Protein 8OYP (pdb70)

Solvent-accessible surface area: 44828 Å² total

Sequence (1100 aa):
FKGQPGICGLTNLGNTSFMNSALQCLSNVPQLTEYFLNNYLEELNFRNPLGMKGEIAEAYADLVKQAWSGHHRRSIVPHVFKNNKVGHFASQFLGYQQHDSQELLSFLLDGLHEDLNRVKKKEYVELCDAAGRPDQEVAQEAWQNHKRRNDSVIVDTFHGLFKSTLVCPDCGNVSVTFDPFCYLSVPLPGAKKILIVESDTALSATLRSALEGRGFTVDETTDGKGSVEQIRRDRRPDLVVLAVDLSAGQNGYLICGKLKKDDDDLKNVPIVIIGNPDGFAQHRRALSAHADEYVAKPVDADQLVERAGALIGFPPVRLQQECIELFTTVETLEKENPWYCPSCKQHQLATKKLDLWMLPEILIIHLKRFSYTKFSREEKLDTLVEFPIRDLDFSEFVIQPQNESNPELYKYDLIAVSNHYGGMRDGHYTTFACNKDSGQWHYFDDNSVSPVNENQIESKAAYVLFYQRQDVARRLKGQPGICGLTNLGNTSFMNSALQCLSNVPQLTEYFLNNYLEELNFRRNPLGMKGEIAEAYADLVKQAWSGHHRSIVPHVFKNKVGHFASQFLGYQQHDSQELLSFLLDGLHEDLNRVKKKEYVELCDAAGRPDQEVAQEAWQNHKRRNDSVIVDTFHGLFKSTLVCPDCGNVSVTFDPFCYLSVPLPGAKKILIVESDTALSATLRSALEGRGFTVDETTDGKGSVEQIRRDRPDLVVLAVDDLSAGQNGYLICGKLKKDDDLKNNVPIVIIGNPDGFAQHRALSAHADEYVAKPVDADQLVERAGALIGFPPVRLQECIELFTTVETLEKENPWYCPSCKQHQLATKKLDLWMLPEILIIHLKRFSYTKFSREKLDTLVEFPIRDLDFSEEFVIQPQNESNPELYKYDLIAVSNHYGGMRDGHYTTFACNKDSGQWHYFDDNSVSPVNNENQIESKAAYVLFYQRQDVARRLLEHHHMQIFVKTLTGKTITLEVEPSDTIEENVKAKIQDKEGIPPDQQRLIFAGKQLEDGRTLSDYNIQKESTLHLVLRLRGGGGGMQIFVKTLTGKTITLEVEPSDTIENVKAKIQDKEGIPPDQQRLIFAGKQLEDGRTLSDYNIQKESTLHLVLRLRGGGGG

Organism: Homo sapiens (NCBI:txid9606)

B-factor: mean 44.29, std 18.04, range [16.97, 140.02]

GO terms:
  GO:0001222 transcription corepressor binding (F, IPI)
  GO:0004843 cysteine-type deubiquitinase activity (F, IDA)
  GO:0005634 nucleus (C, IDA)
  GO:0004197 cysteine-type endopeptidase activity (F, IDA)
  GO:0016579 protein deubiquitination (P, IDA)
  GO:0004843 cysteine-type deubiquitinase activity (F, EXP)
  GO:0005634 nucleus (C, EXP)
  GO:0005694 chromosome (C, EXP)
  GO:0005737 cytoplasm (C, EXP)
  GO:0005515 protein binding (F, IPI)
  GO:0004843 cysteine-type deubiquitinase activity (F, TAS)
  GO:0004197 cysteine-type endopeptidase activity (F, TAS)
  GO:0005829 cytosol (C, TAS)
  GO:0016579 protein deubiquitination (P, TAS)
  GO:0005654 nucleoplasm (C, IDA)
  GO:0005829 cytosol (C, IDA)

InterPro domains:
  IPR001394 Peptidase C19, ubiquitin carboxyl-terminal hydrolase [PF00443] (309-927)
  IPR006615 Peptidase C19, ubiquitin-specific peptidase, DUSP domain [PF06337] (99-184)
  IPR006615 Peptidase C19, ubiquitin-specific peptidase, DUSP domain [PS51283] (76-184)
  IPR006615 Peptidase C19, ubiquitin-specific peptidase, DUSP domain [SM00695] (95-187)
  IPR018200 Ubiquitin specific protease, conserved site [PS00972] (310-325)
  IPR018200 Ubiquitin specific protease, conserved site [PS00973] (872-889)
  IPR028135 Ubiquitin-like domain, USP-type [PF14836] (207-284)
  IPR028889 Ubiquitin specific protease UPS, catalytic domain [PS50235] (309-930)
  IPR029346 Ubiquitin carboxyl-terminal hydrolase, C-terminal [PF14533] (490-603)
  IPR035927 DUSP-like superfamily [G3DSA:3.30.2230.10] (66-194)
  IPR035927 DUSP-like superfamily [SSF143791] (74-185)
  IPR038765 Papain-like cysteine peptidase superfamily [SSF54001] (305-929)
  IPR050185 Ubiquitin carboxyl-terminal hydrolase [PTHR21646] (251-929)

Structure (mmCIF, N/CA/C/O backbone):
data_8OYP
#
_entry.id   8OYP
#
_cell.length_a   94.321
_cell.length_b   186.102
_cell.length_c   75.761
_cell.angle_alpha   90.000
_cell.angle_beta   90.000
_cell.angle_gamma   90.000
#
_symmetry.space_group_name_H-M   'P 21 21 2'
#
loop_
_entity.id
_entity.type
_entity.pdbx_description
1 polymer 'Ubiquitin carboxyl-terminal hydrolase 11,Response regulator FrzS'
2 polymer Polyubiquitin-B
3 non-polymer 'CADMIUM ION'
4 non-polymer 'CHLORIDE ION'
5 non-polymer 'NITRATE ION'
6 non-polymer 'PHOSPHATE ION'
7 non-polymer GLYCEROL
8 water water
#
loop_
_atom_site.group_PDB
_atom_site.id
_atom_site.type_symbol
_atom_site.label_atom_id
_atom_site.label_alt_id
_atom_site.label_comp_id
_atom_site.label_asym_id
_atom_site.label_entity_id
_atom_site.label_seq_id
_atom_site.pdbx_PDB_ins_code
_atom_site.Cartn_x
_atom_site.Cartn_y
_atom_site.Cartn_z
_atom_site.occupancy
_atom_site.B_iso_or_equiv
_atom_site.auth_seq_id
_atom_site.auth_comp_id
_atom_site.auth_asym_id
_atom_site.auth_atom_id
_atom_site.pdbx_PDB_model_num
ATOM 1 N N . PHE A 1 8 ? -27.819 -25.245 27.754 1.00 98.55 302 PHE A N 1
ATOM 2 C CA . PHE A 1 8 ? -26.473 -25.648 28.173 1.00 101.35 302 PHE A CA 1
ATOM 3 C C . PHE A 1 8 ? -26.110 -25.040 29.517 1.00 89.57 302 PHE A C 1
ATOM 4 O O . PHE A 1 8 ? -26.835 -24.195 30.042 1.00 86.57 302 PHE A O 1
ATOM 6 N N . LYS A 1 9 ? -24.976 -25.464 30.072 1.00 81.96 303 LYS A N 1
ATOM 7 C CA . LYS A 1 9 ? -24.436 -24.849 31.289 1.00 89.75 303 LYS A CA 1
ATOM 8 C C . LYS A 1 9 ? -23.318 -23.877 30.883 1.00 89.33 303 LYS A C 1
ATOM 9 O O . LYS A 1 9 ? -22.154 -24.255 30.720 1.00 88.85 303 LYS A O 1
ATOM 15 N N . GLY A 1 10 ? -23.688 -22.604 30.719 1.00 64.14 304 GLY A N 1
ATOM 16 C CA . GLY A 1 10 ? -22.732 -21.548 30.457 1.00 70.24 304 GLY A CA 1
ATOM 17 C C . GLY A 1 10 ? -22.169 -20.927 31.725 1.00 56.10 304 GLY A C 1
ATOM 18 O O . GLY A 1 10 ? -22.562 -21.243 32.844 1.00 63.75 304 GLY A O 1
ATOM 19 N N . GLN A 1 11 ? -21.226 -20.055 31.541 1.00 55.31 305 GLN A N 1
ATOM 20 C CA . GLN A 1 11 ? -20.675 -19.391 32.724 1.00 48.19 305 GLN A CA 1
ATOM 21 C C . GLN A 1 11 ? -21.495 -18.148 33.028 1.00 35.66 305 GLN A C 1
ATOM 22 O O . GLN A 1 11 ? -21.866 -17.416 32.092 1.00 33.37 305 GLN A O 1
ATOM 28 N N . PRO A 1 12 ? -21.853 -17.914 34.296 1.00 35.54 306 PRO A N 1
ATOM 29 C CA . PRO A 1 12 ? -22.723 -16.767 34.626 1.00 37.67 306 PRO A CA 1
ATOM 30 C C . PRO A 1 12 ? -22.117 -15.461 34.164 1.00 32.04 306 PRO A C 1
ATOM 31 O O . PRO A 1 12 ? -20.934 -15.209 34.355 1.00 35.13 306 PRO A O 1
ATOM 35 N N . GLY A 1 13 ? -22.941 -14.627 33.556 1.00 35.58 307 GLY A N 1
ATOM 36 C CA . GLY A 1 13 ? -22.482 -13.378 32.988 1.00 38.37 307 GLY A CA 1
ATOM 37 C C . GLY A 1 13 ? -21.836 -13.495 31.616 1.00 33.75 307 GLY A C 1
ATOM 38 O O . GLY A 1 13 ? -21.721 -12.500 30.922 1.00 42.08 307 GLY A O 1
ATOM 39 N N . ILE A 1 14 ? -21.430 -14.688 31.202 1.00 35.15 308 ILE A N 1
ATOM 40 C CA . ILE A 1 14 ? -20.906 -14.916 29.866 1.00 40.51 308 ILE A CA 1
ATOM 41 C C . ILE A 1 14 ? -22.086 -15.321 28.988 1.00 35.13 308 ILE A C 1
ATOM 42 O O . ILE A 1 14 ? -22.336 -16.499 28.739 1.00 43.39 308 ILE A O 1
ATOM 47 N N . CYS A 1 15 ? -22.783 -14.325 28.476 1.00 36.57 309 CYS A N 1
ATOM 48 C CA . CYS A 1 15 ? -24.045 -14.529 27.791 1.00 41.45 309 CYS A CA 1
ATOM 49 C C . CYS A 1 15 ? -24.208 -13.431 26.760 1.00 34.97 309 CYS A C 1
ATOM 50 O O . CYS A 1 15 ? -24.044 -12.255 27.096 1.00 34.54 309 CYS A O 1
ATOM 53 N N . GLY A 1 16 ? -24.527 -13.816 25.514 1.00 34.33 310 GLY A N 1
ATOM 54 C CA . GLY A 1 16 ? -24.747 -12.823 24.478 1.00 37.92 310 GLY A CA 1
ATOM 55 C C . GLY A 1 16 ? -26.176 -12.270 24.484 1.00 31.36 310 GLY A C 1
ATOM 56 O O . GLY A 1 16 ? -27.062 -12.738 25.200 1.00 40.48 310 GLY A O 1
ATOM 57 N N . LEU A 1 17 ? -26.407 -11.277 23.626 1.00 36.08 311 LEU A N 1
ATOM 58 C CA . LEU A 1 17 ? -27.713 -10.641 23.467 1.00 42.52 311 LEU A CA 1
ATOM 59 C C . LEU A 1 17 ? -28.062 -10.551 21.984 1.00 40.15 311 LEU A C 1
ATOM 60 O O . LEU A 1 17 ? -27.338 -9.941 21.196 1.00 44.16 311 LEU A O 1
ATOM 65 N N . THR A 1 18 ? -29.165 -11.162 21.607 1.00 39.72 312 THR A N 1
ATOM 66 C CA . THR A 1 18 ? -29.615 -11.097 20.234 1.00 40.99 312 THR A CA 1
ATOM 67 C C . THR A 1 18 ? -30.011 -9.695 19.821 1.00 37.56 312 THR A C 1
ATOM 68 O O . THR A 1 18 ? -30.689 -8.985 20.558 1.00 33.24 312 THR A O 1
ATOM 72 N N . ASN A 1 19 ? -29.642 -9.331 18.603 1.00 35.81 313 ASN A N 1
ATOM 73 C CA . ASN A 1 19 ? -30.051 -8.062 18.029 1.00 35.04 313 ASN A CA 1
ATOM 74 C C . ASN A 1 19 ? -31.508 -8.159 17.589 1.00 36.35 313 ASN A C 1
ATOM 75 O O . ASN A 1 19 ? -31.899 -9.102 16.882 1.00 36.41 313 ASN A O 1
ATOM 80 N N . LEU A 1 20 ? -32.311 -7.182 18.025 1.00 32.25 314 LEU A N 1
ATOM 81 C CA . LEU A 1 20 ? -33.735 -7.105 17.740 1.00 33.99 314 LEU A CA 1
ATOM 82 C C . LEU A 1 20 ? -34.062 -6.193 16.569 1.00 34.69 314 LEU A C 1
ATOM 83 O O . LEU A 1 20 ? -35.243 -5.915 16.328 1.00 35.90 314 LEU A O 1
ATOM 88 N N . GLY A 1 21 ? -33.049 -5.735 15.838 1.00 35.85 315 GLY A N 1
ATOM 89 C CA . GLY A 1 21 ? -33.203 -4.787 14.742 1.00 38.81 315 GLY A CA 1
ATOM 90 C C . GLY A 1 21 ? -32.615 -3.414 15.077 1.00 42.08 315 GLY A C 1
ATOM 91 O O . GLY A 1 21 ? -33.285 -2.535 15.641 1.00 33.82 315 GLY A O 1
ATOM 92 N N . ASN A 1 22 ? -31.359 -3.227 14.667 1.00 40.03 316 ASN A N 1
ATOM 93 C CA . ASN A 1 22 ? -30.575 -2.049 14.990 1.00 38.56 316 ASN A CA 1
ATOM 94 C C . ASN A 1 22 ? -30.515 -1.791 16.497 1.00 35.32 316 ASN A C 1
ATOM 95 O O . ASN A 1 22 ? -30.528 -0.639 16.946 1.00 34.92 316 ASN A O 1
ATOM 100 N N . THR A 1 23 ? -30.388 -2.850 17.305 1.00 29.69 317 THR A N 1
ATOM 101 C CA . THR A 1 23 ? -30.311 -2.655 18.753 1.00 28.24 317 THR A CA 1
ATOM 102 C C . THR A 1 23 ? -28.939 -2.940 19.365 1.00 26.82 317 THR A C 1
ATOM 103 O O . THR A 1 23 ? -28.845 -3.163 20.574 1.00 29.27 317 THR A O 1
ATOM 107 N N . SER A 1 24 ? -27.872 -2.917 18.577 1.00 28.45 318 SER A N 1
ATOM 108 C CA . SER A 1 24 ? -26.552 -3.185 19.146 1.00 31.11 318 SER A CA 1
ATOM 109 C C . SER A 1 24 ? -26.167 -2.125 20.192 1.00 25.74 318 SER A C 1
ATOM 110 O O . SER A 1 24 ? -25.412 -2.419 21.129 1.00 25.07 318 SER A O 1
ATOM 113 N N . PHE A 1 25 ? -26.654 -0.888 20.055 1.00 32.89 319 PHE A N 1
ATOM 114 C CA . PHE A 1 25 ? -26.391 0.129 21.080 1.00 28.77 319 PHE A CA 1
ATOM 115 C C . PHE A 1 25 ? -26.988 -0.263 22.442 1.00 28.35 319 PHE A C 1
ATOM 116 O O . PHE A 1 25 ? -26.390 -0.016 23.501 1.00 28.25 319 PHE A O 1
ATOM 124 N N . MET A 1 26 ? -28.193 -0.847 22.432 1.00 27.94 320 MET A N 1
ATOM 125 C CA . MET A 1 26 ? -28.812 -1.292 23.672 1.00 24.49 320 MET A CA 1
ATOM 126 C C . MET A 1 26 ? -28.055 -2.464 24.253 1.00 32.34 320 MET A C 1
ATOM 127 O O . MET A 1 26 ? -27.767 -2.486 25.457 1.00 27.87 320 MET A O 1
ATOM 132 N N . ASN A 1 27 ? -27.684 -3.433 23.403 1.00 27.70 321 ASN A N 1
ATOM 133 C CA . ASN A 1 27 ? -26.967 -4.604 23.902 1.00 27.94 321 ASN A CA 1
ATOM 134 C C . ASN A 1 27 ? -25.650 -4.179 24.527 1.00 31.18 321 ASN A C 1
ATOM 135 O O . ASN A 1 27 ? -25.237 -4.699 25.578 1.00 31.35 321 ASN A O 1
ATOM 140 N N . SER A 1 28 ? -24.962 -3.244 23.880 1.00 27.67 322 SER A N 1
ATOM 141 C CA . SER A 1 28 ? -23.679 -2.770 24.391 1.00 31.10 322 SER A CA 1
ATOM 142 C C . SER A 1 28 ? -23.835 -2.108 25.745 1.00 31.91 322 SER A C 1
ATOM 143 O O . SER A 1 28 ? -23.092 -2.408 26.698 1.00 24.64 322 SER A O 1
ATOM 146 N N . ALA A 1 29 ? -24.800 -1.194 25.864 1.00 25.71 323 ALA A N 1
ATOM 147 C CA . ALA A 1 29 ? -25.028 -0.613 27.180 1.00 31.16 323 ALA A CA 1
ATOM 148 C C . ALA A 1 29 ? -25.321 -1.703 28.203 1.00 23.99 323 ALA A C 1
ATOM 149 O O . ALA A 1 29 ? -24.732 -1.715 29.304 1.00 26.62 323 ALA A O 1
ATOM 151 N N . LEU A 1 30 ? -26.200 -2.654 27.845 1.00 24.57 324 LEU A N 1
ATOM 152 C CA . LEU A 1 30 ? -26.598 -3.701 28.788 1.00 31.09 324 LEU A CA 1
ATOM 153 C C . LEU A 1 30 ? -25.386 -4.523 29.260 1.00 29.67 324 LEU A C 1
ATOM 154 O O . LEU A 1 30 ? -25.284 -4.857 30.444 1.00 25.54 324 LEU A O 1
ATOM 159 N N . GLN A 1 31 ? -24.458 -4.846 28.356 1.00 25.41 325 GLN A N 1
ATOM 160 C CA . GLN A 1 31 ? -23.281 -5.613 28.737 1.00 23.16 325 GLN A CA 1
ATOM 161 C C . GLN A 1 31 ? -22.371 -4.816 29.651 1.00 27.37 325 GLN A C 1
ATOM 162 O O . GLN A 1 31 ? -21.696 -5.374 30.526 1.00 32.43 325 GLN A O 1
ATOM 168 N N . CYS A 1 32 ? -22.286 -3.521 29.447 1.00 30.98 326 CYS A N 1
ATOM 169 C CA . CYS A 1 32 ? -21.542 -2.712 30.412 1.00 24.62 326 CYS A CA 1
ATOM 170 C C . CYS A 1 32 ? -22.164 -2.837 31.803 1.00 27.27 326 CYS A C 1
ATOM 171 O O . CYS A 1 32 ? -21.462 -3.078 32.793 1.00 25.34 326 CYS A O 1
ATOM 174 N N . LEU A 1 33 ? -23.483 -2.640 31.900 1.00 30.49 327 LEU A N 1
ATOM 175 C CA . LEU A 1 33 ? -24.148 -2.642 33.208 1.00 31.19 327 LEU A CA 1
ATOM 176 C C . LEU A 1 33 ? -24.138 -4.016 33.869 1.00 31.06 327 LEU A C 1
ATOM 177 O O . LEU A 1 33 ? -24.002 -4.125 35.095 1.00 29.39 327 LEU A O 1
ATOM 182 N N . SER A 1 34 ? -24.283 -5.077 33.079 1.00 31.17 328 SER A N 1
ATOM 183 C CA . SER A 1 34 ? -24.335 -6.419 33.638 1.00 31.88 328 SER A CA 1
ATOM 184 C C . SER A 1 34 ? -23.094 -6.718 34.434 1.00 28.26 328 SER A C 1
ATOM 185 O O . SER A 1 34 ? -23.115 -7.562 35.322 1.00 33.72 328 SER A O 1
ATOM 188 N N . ASN A 1 35 ? -22.000 -6.051 34.105 1.00 31.87 329 ASN A N 1
ATOM 189 C CA . ASN A 1 35 ? -20.725 -6.285 34.740 1.00 34.35 329 ASN A CA 1
ATOM 190 C C . ASN A 1 35 ? -20.330 -5.198 35.711 1.00 31.78 329 ASN A C 1
ATOM 191 O O . ASN A 1 35 ? -19.142 -5.096 36.044 1.00 33.08 329 ASN A O 1
ATOM 196 N N . VAL A 1 36 ? -21.306 -4.444 36.216 1.00 28.17 330 VAL A N 1
ATOM 197 C CA . VAL A 1 36 ? -21.129 -3.596 37.393 1.00 32.39 330 VAL A CA 1
ATOM 198 C C . VAL A 1 36 ? -21.505 -4.415 38.626 1.00 34.16 330 VAL A C 1
ATOM 199 O O . VAL A 1 36 ? -22.709 -4.639 38.863 1.00 26.06 330 VAL A O 1
ATOM 203 N N . PRO A 1 37 ? -20.548 -4.796 39.461 1.00 38.32 331 PRO A N 1
ATOM 204 C CA . PRO A 1 37 ? -20.827 -5.847 40.468 1.00 33.44 331 PRO A CA 1
ATOM 205 C C . PRO A 1 37 ? -21.928 -5.523 41.450 1.00 41.96 331 PRO A C 1
ATOM 206 O O . PRO A 1 37 ? -22.764 -6.390 41.725 1.00 43.83 331 PRO A O 1
ATOM 210 N N . GLN A 1 38 ? -21.940 -4.306 42.015 1.00 44.55 332 GLN A N 1
ATOM 211 C CA . GLN A 1 38 ? -22.912 -4.022 43.062 1.00 34.44 332 GLN A CA 1
ATOM 212 C C . GLN A 1 38 ? -24.318 -3.899 42.522 1.00 35.43 332 GLN A C 1
ATOM 213 O O . GLN A 1 38 ? -25.280 -4.290 43.191 1.00 37.25 332 GLN A O 1
ATOM 219 N N . LEU A 1 39 ? -24.457 -3.401 41.306 1.00 31.82 333 LEU A N 1
ATOM 220 C CA . LEU A 1 39 ? -25.766 -3.384 40.668 1.00 32.79 333 LEU A CA 1
ATOM 221 C C . LEU A 1 39 ? -26.278 -4.803 40.444 1.00 30.45 333 LEU A C 1
ATOM 222 O O . LEU A 1 39 ? -27.404 -5.154 40.823 1.00 34.20 333 LEU A O 1
ATOM 227 N N . THR A 1 40 ? -25.454 -5.650 39.858 1.00 31.77 334 THR A N 1
ATOM 228 C CA . THR A 1 40 ? -25.910 -6.992 39.538 1.00 34.88 334 THR A CA 1
ATOM 229 C C . THR A 1 40 ? -26.266 -7.751 40.799 1.00 30.42 334 THR A C 1
ATOM 230 O O . THR A 1 40 ? -27.336 -8.361 40.859 1.00 32.14 334 THR A O 1
ATOM 234 N N . GLU A 1 41 ? -25.441 -7.657 41.843 1.00 33.29 335 GLU A N 1
ATOM 235 C CA . GLU A 1 41 ? -25.789 -8.282 43.117 1.00 32.90 335 GLU A CA 1
ATOM 236 C C . GLU A 1 41 ? -27.066 -7.687 43.731 1.00 36.48 335 GLU A C 1
ATOM 237 O O . GLU A 1 41 ? -27.909 -8.418 44.262 1.00 44.22 335 GLU A O 1
ATOM 243 N N . TYR A 1 42 ? -27.246 -6.371 43.659 1.00 39.71 336 TYR A N 1
ATOM 244 C CA . TYR A 1 42 ? -28.488 -5.783 44.129 1.00 36.16 336 TYR A CA 1
ATOM 245 C C . TYR A 1 42 ? -29.699 -6.410 43.455 1.00 36.45 336 TYR A C 1
ATOM 246 O O . TYR A 1 42 ? -30.753 -6.568 44.078 1.00 34.12 336 TYR A O 1
ATOM 255 N N . PHE A 1 43 ? -29.578 -6.743 42.184 1.00 35.22 337 PHE A N 1
ATOM 256 C CA . PHE A 1 43 ? -30.717 -7.305 41.481 1.00 38.46 337 PHE A CA 1
ATOM 257 C C . PHE A 1 43 ? -30.852 -8.813 41.653 1.00 35.87 337 PHE A C 1
ATOM 258 O O . PHE A 1 43 ? -31.973 -9.321 41.634 1.00 47.35 337 PHE A O 1
ATOM 266 N N . LEU A 1 44 ? -29.738 -9.543 41.783 1.00 36.13 338 LEU A N 1
ATOM 267 C CA . LEU A 1 44 ? -29.793 -10.988 41.986 1.00 39.29 338 LEU A CA 1
ATOM 268 C C . LEU A 1 44 ? -30.290 -11.360 43.376 1.00 39.37 338 LEU A C 1
ATOM 269 O O . LEU A 1 44 ? -30.797 -12.465 43.561 1.00 52.43 338 LEU A O 1
ATOM 274 N N . ASN A 1 45 ? -30.111 -10.497 44.363 1.00 47.01 339 ASN A N 1
ATOM 275 C CA . ASN A 1 45 ? -30.584 -10.730 45.715 1.00 45.04 339 ASN A CA 1
ATOM 276 C C . ASN A 1 45 ? -31.963 -10.154 45.953 1.00 49.89 339 ASN A C 1
ATOM 277 O O . ASN A 1 45 ? -32.406 -10.106 47.102 1.00 56.79 339 ASN A O 1
ATOM 282 N N . ASN A 1 46 ? -32.617 -9.663 44.909 1.00 46.16 340 ASN A N 1
ATOM 283 C CA . ASN A 1 46 ? -33.983 -9.153 45.007 1.00 52.31 340 ASN A CA 1
ATOM 284 C C . ASN A 1 46 ? -34.093 -7.954 45.942 1.00 45.16 340 ASN A C 1
ATOM 285 O O . ASN A 1 46 ? -35.173 -7.637 46.438 1.00 39.79 340 ASN A O 1
ATOM 300 N N . TYR A 1 48 ? -34.060 -5.061 45.051 1.00 36.96 342 TYR A N 1
ATOM 301 C CA . TYR A 1 48 ? -34.879 -4.109 44.333 1.00 41.50 342 TYR A CA 1
ATOM 302 C C . TYR A 1 48 ? -36.356 -4.205 44.632 1.00 41.99 342 TYR A C 1
ATOM 303 O O . TYR A 1 48 ? -37.100 -3.245 44.473 1.00 42.50 342 TYR A O 1
ATOM 312 N N . LEU A 1 49 ? -36.803 -5.361 45.090 1.00 49.15 343 LEU A N 1
ATOM 313 C CA . LEU A 1 49 ? -38.226 -5.533 45.283 1.00 45.96 343 LEU A CA 1
ATOM 314 C C . LEU A 1 49 ? -38.738 -4.610 46.376 1.00 49.71 343 LEU A C 1
ATOM 315 O O . LEU A 1 49 ? -39.863 -4.100 46.267 1.00 51.30 343 LEU A O 1
ATOM 320 N N . GLU A 1 50 ? -37.925 -4.352 47.414 1.00 48.49 344 GLU A N 1
ATOM 321 C CA . GLU A 1 50 ? -38.353 -3.537 48.548 1.00 49.28 344 GLU A CA 1
ATOM 322 C C . GLU A 1 50 ? -38.301 -2.042 48.271 1.00 53.96 344 GLU A C 1
ATOM 323 O O . GLU A 1 50 ? -38.862 -1.259 49.049 1.00 49.12 344 GLU A O 1
ATOM 329 N N . GLU A 1 51 ? -37.652 -1.645 47.183 1.00 36.49 345 GLU A N 1
ATOM 330 C CA . GLU A 1 51 ? -37.462 -0.249 46.845 1.00 32.99 345 GLU A CA 1
ATOM 331 C C . GLU A 1 51 ? -38.201 0.148 45.578 1.00 38.87 345 GLU A C 1
ATOM 332 O O . GLU A 1 51 ? -38.033 1.269 45.108 1.00 41.51 345 GLU A O 1
ATOM 338 N N . LEU A 1 52 ? -39.018 -0.735 45.019 1.00 42.12 346 LEU A N 1
ATOM 339 C CA . LEU A 1 52 ? -39.837 -0.357 43.880 1.00 38.98 346 LEU A CA 1
ATOM 340 C C . LEU A 1 52 ? -40.782 0.784 44.253 1.00 41.37 346 LEU A C 1
ATOM 341 O O . LEU A 1 52 ? -41.587 0.674 45.185 1.00 48.62 346 LEU A O 1
ATOM 346 N N . ASN A 1 53 ? -40.775 1.820 43.452 1.00 37.38 347 ASN A N 1
ATOM 347 C CA . ASN A 1 53 ? -41.560 3.021 43.712 1.00 37.57 347 ASN A CA 1
ATOM 348 C C . ASN A 1 53 ? -42.645 3.111 42.634 1.00 37.77 347 ASN A C 1
ATOM 349 O O . ASN A 1 53 ? -42.393 3.532 41.505 1.00 35.47 347 ASN A O 1
ATOM 354 N N . PHE A 1 54 ? -43.847 2.678 42.977 1.00 34.84 348 PHE A N 1
ATOM 355 C CA . PHE A 1 54 ? -44.906 2.597 41.998 1.00 43.70 348 PHE A CA 1
ATOM 356 C C . PHE A 1 54 ? -45.601 3.924 41.761 1.00 41.05 348 PHE A C 1
ATOM 357 O O . PHE A 1 54 ? -46.205 4.091 40.703 1.00 46.89 348 PHE A O 1
ATOM 365 N N . ARG A 1 55 ? -45.545 4.855 42.702 1.00 41.39 349 ARG A N 1
ATOM 366 C CA . ARG A 1 55 ? -46.227 6.142 42.568 1.00 39.59 349 ARG A CA 1
ATOM 367 C C . ARG A 1 55 ? -45.331 7.245 42.020 1.00 33.88 349 ARG A C 1
ATOM 368 O O . ARG A 1 55 ? -45.782 8.378 41.887 1.00 46.56 349 ARG A O 1
ATOM 376 N N . ASN A 1 56 ? -44.101 6.962 41.678 1.00 36.94 350 ASN A N 1
ATOM 377 C CA . ASN A 1 56 ? -43.239 8.000 41.164 1.00 29.49 350 ASN A CA 1
ATOM 378 C C . ASN A 1 56 ? -43.710 8.390 39.774 1.00 33.12 350 ASN A C 1
ATOM 379 O O . ASN A 1 56 ? -43.717 7.553 38.872 1.00 40.98 350 ASN A O 1
ATOM 384 N N . PRO A 1 57 ? -44.126 9.631 39.560 1.00 36.98 351 PRO A N 1
ATOM 385 C CA . PRO A 1 57 ? -44.502 10.044 38.199 1.00 40.94 351 PRO A CA 1
ATOM 386 C C . PRO A 1 57 ? -43.360 9.992 37.224 1.00 35.50 351 PRO A C 1
ATOM 387 O O . PRO A 1 57 ? -43.593 9.938 36.018 1.00 37.38 351 PRO A O 1
ATOM 391 N N . LEU A 1 58 ? -42.130 10.095 37.697 1.00 32.17 352 LEU A N 1
ATOM 392 C CA . LEU A 1 58 ? -40.988 10.093 36.810 1.00 36.13 352 LEU A CA 1
ATOM 393 C C . LEU A 1 58 ? -40.511 8.698 36.485 1.00 34.03 352 LEU A C 1
ATOM 394 O O . LEU A 1 58 ? -39.643 8.544 35.613 1.00 37.31 352 LEU A O 1
ATOM 399 N N . GLY A 1 59 ? -41.062 7.679 37.135 1.00 31.80 353 GLY A N 1
ATOM 400 C CA . GLY A 1 59 ? -40.738 6.310 36.812 1.00 43.23 353 GLY A CA 1
ATOM 401 C C . GLY A 1 59 ? -41.755 5.685 35.875 1.00 40.48 353 GLY A C 1
ATOM 402 O O . GLY A 1 59 ? -42.608 6.369 35.289 1.00 37.73 353 GLY A O 1
ATOM 403 N N . MET A 1 60 ? -41.715 4.346 35.804 1.00 33.93 354 MET A N 1
ATOM 404 C CA . MET A 1 60 ? -42.658 3.592 34.996 1.00 30.91 354 MET A CA 1
ATOM 405 C C . MET A 1 60 ? -43.253 2.421 35.786 1.00 36.45 354 MET A C 1
ATOM 406 O O . MET A 1 60 ? -43.427 1.318 35.280 1.00 40.61 354 MET A O 1
ATOM 411 N N . LYS A 1 61 ? -43.677 2.692 37.016 1.00 40.62 355 LYS A N 1
ATOM 412 C CA . LYS A 1 61 ? -44.357 1.712 37.842 1.00 39.40 355 LYS A CA 1
ATOM 413 C C . LYS A 1 61 ? -43.454 0.508 38.134 1.00 38.92 355 LYS A C 1
ATOM 414 O O . LYS A 1 61 ? -43.931 -0.618 38.338 1.00 38.23 355 LYS A O 1
ATOM 420 N N . GLY A 1 62 ? -42.139 0.713 38.144 1.00 42.22 356 GLY A N 1
ATOM 421 C CA . GLY A 1 62 ? -41.191 -0.371 38.378 1.00 35.77 356 GLY A CA 1
ATOM 422 C C . GLY A 1 62 ? -40.862 -1.243 37.176 1.00 37.66 356 GLY A C 1
ATOM 423 O O . GLY A 1 62 ? -40.028 -2.144 37.298 1.00 33.90 356 GLY A O 1
ATOM 424 N N . GLU A 1 63 ? -41.481 -1.005 36.023 1.00 40.38 357 GLU A N 1
ATOM 425 C CA . GLU A 1 63 ? -41.355 -1.949 34.924 1.00 35.64 357 GLU A CA 1
ATOM 426 C C . GLU A 1 63 ? -39.929 -2.003 34.405 1.00 37.74 357 GLU A C 1
ATOM 427 O O . GLU A 1 63 ? -39.442 -3.072 34.030 1.00 38.98 357 GLU A O 1
ATOM 433 N N . ILE A 1 64 ? -39.233 -0.867 34.396 1.00 36.45 358 ILE A N 1
ATOM 434 C CA . ILE A 1 64 ? -37.837 -0.871 33.980 1.00 29.64 358 ILE A CA 1
ATOM 435 C C . ILE A 1 64 ? -37.007 -1.710 34.954 1.00 30.22 358 ILE A C 1
ATOM 436 O O . ILE A 1 64 ? -36.206 -2.560 34.553 1.00 28.65 358 ILE A O 1
ATOM 441 N N . ALA A 1 65 ? -37.197 -1.495 36.256 1.00 29.77 359 ALA A N 1
ATOM 442 C CA . ALA A 1 65 ? -36.400 -2.226 37.221 1.00 29.67 359 ALA A CA 1
ATOM 443 C C . ALA A 1 65 ? -36.686 -3.722 37.152 1.00 36.14 359 ALA A C 1
ATOM 444 O O . ALA A 1 65 ? -35.763 -4.528 37.261 1.00 30.96 359 ALA A O 1
ATOM 446 N N . GLU A 1 66 ? -37.963 -4.119 36.996 1.00 33.30 360 GLU A N 1
ATOM 447 C CA . GLU A 1 66 ? -38.286 -5.542 36.942 1.00 39.13 360 GLU A CA 1
ATOM 448 C C . GLU A 1 66 ? -37.766 -6.176 35.657 1.00 33.12 360 GLU A C 1
ATOM 449 O O . GLU A 1 66 ? -37.205 -7.273 35.691 1.00 36.90 360 GLU A O 1
ATOM 455 N N . ALA A 1 67 ? -37.936 -5.520 34.509 1.00 34.58 361 ALA A N 1
ATOM 456 C CA . ALA A 1 67 ? -37.404 -6.095 33.275 1.00 42.58 361 ALA A CA 1
ATOM 457 C C . ALA A 1 67 ? -35.869 -6.171 33.309 1.00 36.12 361 ALA A C 1
ATOM 458 O O . ALA A 1 67 ? -35.282 -7.195 32.913 1.00 35.10 361 ALA A O 1
ATOM 460 N N . TYR A 1 68 ? -35.200 -5.134 33.804 1.00 29.00 362 TYR A N 1
ATOM 461 C CA . TYR A 1 68 ? -33.754 -5.227 33.927 1.00 30.63 362 TYR A CA 1
ATOM 462 C C . TYR A 1 68 ? -33.357 -6.338 34.906 1.00 33.02 362 TYR A C 1
ATOM 463 O O . TYR A 1 68 ? -32.353 -7.038 34.699 1.00 31.81 362 TYR A O 1
ATOM 472 N N . ALA A 1 69 ? -34.090 -6.478 36.010 1.00 29.06 363 ALA A N 1
ATOM 473 C CA . ALA A 1 69 ? -33.754 -7.523 36.956 1.00 33.59 363 ALA A CA 1
ATOM 474 C C . ALA A 1 69 ? -33.854 -8.882 36.285 1.00 30.65 363 ALA A C 1
ATOM 475 O O . ALA A 1 69 ? -32.996 -9.745 36.484 1.00 30.73 363 ALA A O 1
ATOM 477 N N . ASP A 1 70 ? -34.905 -9.093 35.495 1.00 34.65 364 ASP A N 1
ATOM 478 C CA . ASP A 1 70 ? -35.064 -10.365 34.815 1.00 45.95 364 ASP A CA 1
ATOM 479 C C . ASP A 1 70 ? -33.895 -10.628 33.884 1.00 37.51 364 ASP A C 1
ATOM 480 O O . ASP A 1 70 ? -33.382 -11.755 33.832 1.00 35.89 364 ASP A O 1
ATOM 485 N N . LEU A 1 71 ? -33.461 -9.608 33.144 1.00 33.06 365 LEU A N 1
ATOM 486 C CA . LEU A 1 71 ? -32.285 -9.783 32.293 1.00 32.26 365 LEU A CA 1
ATOM 487 C C . LEU A 1 71 ? -31.070 -10.185 33.111 1.00 32.91 365 LEU A C 1
ATOM 488 O O . LEU A 1 71 ? -30.303 -11.076 32.720 1.00 31.38 365 LEU A O 1
ATOM 493 N N . VAL A 1 72 ? -30.851 -9.497 34.234 1.00 28.56 366 VAL A N 1
ATOM 494 C CA . VAL A 1 72 ? -29.678 -9.772 35.064 1.00 34.67 366 VAL A CA 1
ATOM 495 C C . VAL A 1 72 ? -29.722 -11.209 35.577 1.00 31.69 366 VAL A C 1
ATOM 496 O O . VAL A 1 72 ? -28.730 -11.948 35.508 1.00 31.33 366 VAL A O 1
ATOM 500 N N . LYS A 1 73 ? -30.889 -11.624 36.072 1.00 30.41 367 LYS A N 1
ATOM 501 C CA . LYS A 1 73 ? -31.041 -12.963 36.616 1.00 38.05 367 LYS A CA 1
ATOM 502 C C . LYS A 1 73 ? -30.792 -14.019 35.540 1.00 44.30 367 LYS A C 1
ATOM 503 O O . LYS A 1 73 ? -30.156 -15.050 35.799 1.00 42.26 367 LYS A O 1
ATOM 509 N N . GLN A 1 74 ? -31.281 -13.775 34.324 1.00 41.34 368 GLN A N 1
ATOM 510 C CA . GLN A 1 74 ? -31.106 -14.761 33.264 1.00 42.05 368 GLN A CA 1
ATOM 511 C C . GLN A 1 74 ? -29.657 -14.836 32.821 1.00 38.61 368 GLN A C 1
ATOM 512 O O . GLN A 1 74 ? -29.129 -15.930 32.605 1.00 42.23 368 GLN A O 1
ATOM 518 N N . ALA A 1 75 ? -28.992 -13.692 32.710 1.00 32.71 369 ALA A N 1
ATOM 519 C CA . ALA A 1 75 ? -27.603 -13.668 32.240 1.00 43.70 369 ALA A CA 1
ATOM 520 C C . ALA A 1 75 ? -26.634 -14.307 33.235 1.00 38.00 369 ALA A C 1
ATOM 521 O O . ALA A 1 75 ? -25.616 -14.875 32.835 1.00 37.59 369 ALA A O 1
ATOM 523 N N . TRP A 1 76 ? -26.879 -14.141 34.531 1.00 37.10 370 TRP A N 1
ATOM 524 C CA . TRP A 1 76 ? -26.009 -14.689 35.560 1.00 32.63 370 TRP A CA 1
ATOM 525 C C . TRP A 1 76 ? -26.475 -16.062 36.061 1.00 37.54 370 TRP A C 1
ATOM 526 O O . TRP A 1 76 ? -25.865 -16.627 36.972 1.00 39.84 370 TRP A O 1
ATOM 537 N N . SER A 1 77 ? -27.483 -16.652 35.433 1.00 45.69 371 SER A N 1
ATOM 538 C CA . SER A 1 77 ? -27.908 -17.983 35.850 1.00 49.36 371 SER A CA 1
ATOM 539 C C . SER A 1 77 ? -26.936 -19.062 35.402 1.00 43.49 371 SER A C 1
ATOM 540 O O . SER A 1 77 ? -26.836 -20.095 36.059 1.00 47.65 371 SER A O 1
ATOM 543 N N . GLY A 1 78 ? -26.198 -18.834 34.318 1.00 45.80 372 GLY A N 1
ATOM 544 C CA . GLY A 1 78 ? -25.422 -19.890 33.700 1.00 45.63 372 GLY A CA 1
ATOM 545 C C . GLY A 1 78 ? -26.238 -20.816 32.812 1.00 43.85 372 GLY A C 1
ATOM 546 O O . GLY A 1 78 ? -25.684 -21.758 32.245 1.00 49.21 372 GLY A O 1
ATOM 547 N N . HIS A 1 79 ? -27.521 -20.519 32.611 1.00 47.50 373 HIS A N 1
ATOM 548 C CA . HIS A 1 79 ? -28.420 -21.357 31.848 1.00 48.49 373 HIS A CA 1
ATOM 549 C C . HIS A 1 79 ? -28.475 -21.015 30.371 1.00 53.41 373 HIS A C 1
ATOM 550 O O . HIS A 1 79 ? -28.959 -21.845 29.581 1.00 45.42 373 HIS A O 1
ATOM 557 N N . HIS A 1 80 ? -28.031 -19.826 29.974 1.00 56.06 374 HIS A N 1
ATOM 558 C CA . HIS A 1 80 ? -28.264 -19.333 28.628 1.00 49.08 374 HIS A CA 1
ATOM 559 C C . HIS A 1 80 ? -26.958 -18.962 27.944 1.00 46.93 374 HIS A C 1
ATOM 560 O O . HIS A 1 80 ? -26.107 -18.284 28.534 1.00 48.99 374 HIS A O 1
ATOM 567 N N A ARG A 1 81 ? -26.796 -19.420 26.701 0.50 46.20 375 ARG A N 1
ATOM 568 N N B ARG A 1 81 ? -26.796 -19.405 26.697 0.50 46.23 375 ARG A N 1
ATOM 569 C CA A ARG A 1 81 ? -25.713 -18.897 25.872 0.50 52.09 375 ARG A CA 1
ATOM 570 C CA B ARG A 1 81 ? -25.694 -18.883 25.890 0.50 52.08 375 ARG A CA 1
ATOM 571 C C A ARG A 1 81 ? -26.002 -17.461 25.445 0.50 47.68 375 ARG A C 1
ATOM 572 C C B ARG A 1 81 ? -25.992 -17.461 25.415 0.50 47.68 375 ARG A C 1
ATOM 573 O O A ARG A 1 81 ? -25.109 -16.605 25.465 0.50 45.07 375 ARG A O 1
ATOM 574 O O B ARG A 1 81 ? -25.095 -16.610 25.384 0.50 45.06 375 ARG A O 1
ATOM 589 N N . SER A 1 82 ? -27.248 -17.182 25.057 1.00 48.20 376 SER A N 1
ATOM 590 C CA . SER A 1 82 ? -27.668 -15.847 24.638 1.00 50.28 376 SER A CA 1
ATOM 591 C C . SER A 1 82 ? -29.152 -15.691 24.952 1.00 45.02 376 SER A C 1
ATOM 592 O O . SER A 1 82 ? -29.871 -16.663 25.122 1.00 40.02 376 SER A O 1
ATOM 595 N N . ILE A 1 83 ? -29.599 -14.455 25.008 1.00 43.69 377 ILE A N 1
ATOM 596 C CA . ILE A 1 83 ? -30.883 -14.060 25.555 1.00 40.17 377 ILE A CA 1
ATOM 597 C C . ILE A 1 83 ? -31.522 -13.085 24.583 1.00 44.01 377 ILE A C 1
ATOM 598 O O . ILE A 1 83 ? -30.837 -12.304 23.922 1.00 44.15 377 ILE A O 1
ATOM 603 N N . VAL A 1 84 ? -32.847 -13.131 24.481 1.00 39.21 378 VAL A N 1
ATOM 604 C CA . VAL A 1 84 ? -33.540 -12.231 23.560 1.00 34.73 378 VAL A CA 1
ATOM 605 C C . VAL A 1 84 ? -34.265 -11.181 24.385 1.00 44.53 378 VAL A C 1
ATOM 606 O O . VAL A 1 84 ? -35.366 -11.427 24.884 1.00 48.53 378 VAL A O 1
ATOM 610 N N . PRO A 1 85 ? -33.694 -10.004 24.550 1.00 48.97 379 PRO A N 1
ATOM 611 C CA . PRO A 1 85 ? -34.250 -9.012 25.480 1.00 45.00 379 PRO A CA 1
ATOM 612 C C . PRO A 1 85 ? -35.379 -8.198 24.874 1.00 38.38 379 PRO A C 1
ATOM 613 O O . PRO A 1 85 ? -35.345 -6.972 24.869 1.00 45.63 379 PRO A O 1
ATOM 617 N N . HIS A 1 86 ? -36.373 -8.885 24.317 1.00 49.03 380 HIS A N 1
ATOM 618 C CA . HIS A 1 86 ? -37.453 -8.163 23.651 1.00 50.81 380 HIS A CA 1
ATOM 619 C C . HIS A 1 86 ? -38.374 -7.475 24.657 1.00 53.35 380 HIS A C 1
ATOM 620 O O . HIS A 1 86 ? -38.860 -6.359 24.406 1.00 50.53 380 HIS A O 1
ATOM 627 N N . VAL A 1 87 ? -38.625 -8.116 25.801 1.00 46.33 381 VAL A N 1
ATOM 628 C CA . VAL A 1 87 ? -39.439 -7.472 26.831 1.00 52.05 381 VAL A CA 1
ATOM 629 C C . VAL A 1 87 ? -38.754 -6.200 27.316 1.00 41.39 381 VAL A C 1
ATOM 630 O O . VAL A 1 87 ? -39.379 -5.143 27.467 1.00 36.78 381 VAL A O 1
ATOM 634 N N . PHE A 1 88 ? -37.458 -6.279 27.561 1.00 43.84 382 PHE A N 1
ATOM 635 C CA . PHE A 1 88 ? -36.747 -5.089 27.998 1.00 44.47 382 PHE A CA 1
ATOM 636 C C . PHE A 1 88 ? -36.842 -3.992 26.960 1.00 38.69 382 PHE A C 1
ATOM 637 O O . PHE A 1 88 ? -37.041 -2.835 27.317 1.00 40.06 382 PHE A O 1
ATOM 645 N N . LYS A 1 89 ? -36.706 -4.334 25.668 1.00 38.98 383 LYS A N 1
ATOM 646 C CA . LYS A 1 89 ? -36.790 -3.302 24.643 1.00 40.98 383 LYS A CA 1
ATOM 647 C C . LYS A 1 89 ? -38.168 -2.663 24.620 1.00 39.03 383 LYS A C 1
ATOM 648 O O . LYS A 1 89 ? -38.301 -1.451 24.470 1.00 39.98 383 LYS A O 1
ATOM 654 N N A ASN A 1 90 ? -39.211 -3.469 24.734 0.50 40.63 384 ASN A N 1
ATOM 655 N N B ASN A 1 90 ? -39.215 -3.472 24.741 0.50 40.64 384 ASN A N 1
ATOM 656 C CA A ASN A 1 90 ? -40.549 -2.908 24.697 0.50 38.70 384 ASN A CA 1
ATOM 657 C CA B ASN A 1 90 ? -40.562 -2.924 24.706 0.50 38.71 384 ASN A CA 1
ATOM 658 C C A ASN A 1 90 ? -40.772 -1.968 25.875 0.50 42.96 384 ASN A C 1
ATOM 659 C C B ASN A 1 90 ? -40.788 -1.980 25.879 0.50 42.97 384 ASN A C 1
ATOM 660 O O A ASN A 1 90 ? -41.357 -0.879 25.716 0.50 43.24 384 ASN A O 1
ATOM 661 O O B ASN A 1 90 ? -41.382 -0.894 25.719 0.50 43.22 384 ASN A O 1
ATOM 670 N N . LYS A 1 91 ? -40.283 -2.348 27.060 1.00 40.11 385 LYS A N 1
ATOM 671 C CA . LYS A 1 91 ? -40.440 -1.480 28.235 1.00 34.50 385 LYS A CA 1
ATOM 672 C C . LYS A 1 91 ? -39.596 -0.221 28.107 1.00 34.26 385 LYS A C 1
ATOM 673 O O . LYS A 1 91 ? -39.989 0.859 28.556 1.00 36.15 385 LYS A O 1
ATOM 679 N N . VAL A 1 92 ? -38.401 -0.350 27.543 1.00 41.41 386 VAL A N 1
ATOM 680 C CA . VAL A 1 92 ? -37.542 0.807 27.356 1.00 43.42 386 VAL A CA 1
ATOM 681 C C . VAL A 1 92 ? -38.202 1.809 26.423 1.00 44.46 386 VAL A C 1
ATOM 682 O O . VAL A 1 92 ? -38.227 3.020 26.695 1.00 31.08 386 VAL A O 1
ATOM 686 N N . GLY A 1 93 ? -38.748 1.320 25.311 1.00 38.62 387 GLY A N 1
ATOM 687 C CA . GLY A 1 93 ? -39.413 2.216 24.397 1.00 35.36 387 GLY A CA 1
ATOM 688 C C . GLY A 1 93 ? -40.658 2.837 25.000 1.00 37.16 387 GLY A C 1
ATOM 689 O O . GLY A 1 93 ? -40.974 3.994 24.727 1.00 49.88 387 GLY A O 1
ATOM 690 N N . HIS A 1 94 ? -41.379 2.089 25.833 1.00 42.55 388 HIS A N 1
ATOM 691 C CA . HIS A 1 94 ? -42.564 2.666 26.463 1.00 45.41 388 HIS A CA 1
ATOM 692 C C . HIS A 1 94 ? -42.164 3.808 27.402 1.00 42.37 388 HIS A C 1
ATOM 693 O O . HIS A 1 94 ? -42.887 4.798 27.530 1.00 41.89 388 HIS A O 1
ATOM 700 N N . PHE A 1 95 ? -41.013 3.679 28.069 1.00 37.44 389 PHE A N 1
ATOM 701 C CA . PHE A 1 95 ? -40.462 4.734 28.924 1.00 39.07 389 PHE A CA 1
ATOM 702 C C . PHE A 1 95 ? -39.824 5.884 28.153 1.00 38.09 389 PHE A C 1
ATOM 703 O O . PHE A 1 95 ? -39.702 6.997 28.680 1.00 38.63 389 PHE A O 1
ATOM 711 N N . ALA A 1 96 ? -39.311 5.623 26.972 1.00 36.63 390 ALA A N 1
ATOM 712 C CA . ALA A 1 96 ? -38.593 6.629 26.197 1.00 30.38 390 ALA A CA 1
ATOM 713 C C . ALA A 1 96 ? -38.880 6.304 24.740 1.00 34.33 390 ALA A C 1
ATOM 714 O O . ALA A 1 96 ? -38.161 5.508 24.134 1.00 37.96 390 ALA A O 1
ATOM 716 N N . SER A 1 97 ? -39.900 6.979 24.182 1.00 33.46 391 SER A N 1
ATOM 717 C CA . SER A 1 97 ? -40.492 6.615 22.900 1.00 35.30 391 SER A CA 1
ATOM 718 C C . SER A 1 97 ? -39.499 6.645 21.746 1.00 33.77 391 SER A C 1
ATOM 719 O O . SER A 1 97 ? -39.757 6.049 20.699 1.00 38.59 391 SER A O 1
ATOM 722 N N . GLN A 1 98 ? -38.396 7.359 21.881 1.00 35.02 392 GLN A N 1
ATOM 723 C CA . GLN A 1 98 ? -37.470 7.410 20.771 1.00 38.77 392 GLN A CA 1
ATOM 724 C C . GLN A 1 98 ? -36.965 6.024 20.407 1.00 34.25 392 GLN A C 1
ATOM 725 O O . GLN A 1 98 ? -36.641 5.766 19.241 1.00 32.68 392 GLN A O 1
ATOM 731 N N . PHE A 1 99 ? -36.918 5.115 21.367 1.00 34.38 393 PHE A N 1
ATOM 732 C CA . PHE A 1 99 ? -36.371 3.787 21.145 1.00 38.20 393 PHE A CA 1
ATOM 733 C C . PHE A 1 99 ? -37.403 2.815 20.618 1.00 39.81 393 PHE A C 1
ATOM 734 O O . PHE A 1 99 ? -37.066 1.658 20.360 1.00 42.62 393 PHE A O 1
ATOM 742 N N . LEU A 1 100 ? -38.646 3.248 20.459 1.00 48.42 394 LEU A N 1
ATOM 743 C CA . LEU A 1 100 ? -39.598 2.476 19.674 1.00 47.89 394 LEU A CA 1
ATOM 744 C C . LEU A 1 100 ? -39.094 2.348 18.248 1.00 45.70 394 LEU A C 1
ATOM 745 O O . LEU A 1 100 ? -38.506 3.285 17.694 1.00 54.98 394 LEU A O 1
ATOM 750 N N . GLY A 1 101 ? -39.355 1.199 17.649 1.00 37.55 395 GLY A N 1
ATOM 751 C CA . GLY A 1 101 ? -38.979 0.948 16.278 1.00 37.07 395 GLY A CA 1
ATOM 752 C C . GLY A 1 101 ? -37.644 0.266 16.149 1.00 36.11 395 GLY A C 1
ATOM 753 O O . GLY A 1 101 ? -37.178 -0.438 17.054 1.00 35.15 395 GLY A O 1
ATOM 754 N N . TYR A 1 102 ? -37.006 0.518 15.007 1.00 36.48 396 TYR A N 1
ATOM 755 C CA . TYR A 1 102 ? -35.779 -0.129 14.609 1.00 35.95 396 TYR A CA 1
ATOM 756 C C . TYR A 1 102 ? -34.722 0.886 14.214 1.00 35.94 396 TYR A C 1
ATOM 757 O O . TYR A 1 102 ? -33.916 0.647 13.299 1.00 36.25 396 TYR A O 1
ATOM 766 N N . GLN A 1 103 ? -34.649 2.010 14.938 1.00 42.35 397 GLN A N 1
ATOM 767 C CA . GLN A 1 103 ? -33.643 3.026 14.653 1.00 37.26 397 GLN A CA 1
ATOM 768 C C . GLN A 1 103 ? -32.322 2.692 15.328 1.00 36.92 397 GLN A C 1
ATOM 769 O O . GLN A 1 103 ? -32.282 1.996 16.345 1.00 31.91 397 GLN A O 1
ATOM 775 N N . GLN A 1 104 ? -31.229 3.183 14.742 1.00 42.46 398 GLN A N 1
ATOM 776 C CA . GLN A 1 104 ? -29.924 3.098 15.392 1.00 41.28 398 GLN A CA 1
ATOM 777 C C . GLN A 1 104 ? -29.804 4.241 16.391 1.00 35.35 398 GLN A C 1
ATOM 778 O O . GLN A 1 104 ? -30.282 5.343 16.137 1.00 41.78 398 GLN A O 1
ATOM 784 N N . HIS A 1 105 ? -29.183 3.977 17.532 1.00 36.27 399 HIS A N 1
ATOM 785 C CA . HIS A 1 105 ? -29.134 4.959 18.599 1.00 34.32 399 HIS A CA 1
ATOM 786 C C . HIS A 1 105 ? -27.753 4.986 19.235 1.00 28.67 399 HIS A C 1
ATOM 787 O O . HIS A 1 105 ? -26.925 4.095 19.034 1.00 27.85 399 HIS A O 1
ATOM 794 N N . ASP A 1 106 ? -27.544 6.036 20.012 1.00 27.30 400 ASP A N 1
ATOM 795 C CA . ASP A 1 106 ? -26.331 6.245 20.778 1.00 26.16 400 ASP A CA 1
ATOM 796 C C . ASP A 1 106 ? -26.403 5.459 22.081 1.00 25.86 400 ASP A C 1
ATOM 797 O O . ASP A 1 106 ? -27.439 5.444 22.752 1.00 26.55 400 ASP A O 1
ATOM 802 N N . SER A 1 107 ? -25.317 4.753 22.410 1.00 26.75 401 SER A N 1
ATOM 803 C CA . SER A 1 107 ? -25.375 3.836 23.539 1.00 27.10 401 SER A CA 1
ATOM 804 C C . SER A 1 107 ? -25.304 4.558 24.875 1.00 24.78 401 SER A C 1
ATOM 805 O O . SER A 1 107 ? -25.901 4.103 25.864 1.00 23.94 401 SER A O 1
ATOM 808 N N . GLN A 1 108 ? -24.578 5.667 24.960 1.00 23.60 402 GLN A N 1
ATOM 809 C CA . GLN A 1 108 ? -24.611 6.444 26.196 1.00 23.02 402 GLN A CA 1
ATOM 810 C C . GLN A 1 108 ? -25.980 7.081 26.397 1.00 24.67 402 GLN A C 1
ATOM 811 O O . GLN A 1 108 ? -26.432 7.209 27.531 1.00 23.81 402 GLN A O 1
ATOM 817 N N . GLU A 1 109 ? -26.671 7.486 25.347 1.00 25.37 403 GLU A N 1
ATOM 818 C CA . GLU A 1 109 ? -28.046 8.027 25.500 1.00 25.49 403 GLU A CA 1
ATOM 819 C C . GLU A 1 109 ? -28.992 6.966 26.058 1.00 26.87 403 GLU A C 1
ATOM 820 O O . GLU A 1 109 ? -29.689 7.259 27.013 1.00 36.54 403 GLU A O 1
ATOM 826 N N . LEU A 1 110 ? -28.913 5.741 25.527 1.00 24.58 404 LEU A N 1
ATOM 827 C CA . LEU A 1 110 ? -29.741 4.618 26.041 1.00 27.74 404 LEU A CA 1
ATOM 828 C C . LEU A 1 110 ? -29.403 4.410 27.524 1.00 30.53 404 LEU A C 1
ATOM 829 O O . LEU A 1 110 ? -30.344 4.319 28.336 1.00 24.92 404 LEU A O 1
ATOM 834 N N . LEU A 1 111 ? -28.106 4.341 27.852 1.00 23.41 405 LEU A N 1
ATOM 835 C CA . LEU A 1 111 ? -27.653 4.172 29.261 1.00 32.65 405 LEU A CA 1
ATOM 836 C C . LEU A 1 111 ? -28.237 5.273 30.156 1.00 28.16 405 LEU A C 1
ATOM 837 O O . LEU A 1 111 ? -28.721 4.961 31.223 1.00 28.78 405 LEU A O 1
ATOM 842 N N . SER A 1 112 ? -28.208 6.505 29.687 1.00 32.64 406 SER A N 1
ATOM 843 C CA . SER A 1 112 ? -28.740 7.645 30.462 1.00 37.08 406 SER A CA 1
ATOM 844 C C . SER A 1 112 ? -30.210 7.393 30.776 1.00 38.67 406 SER A C 1
ATOM 845 O O . SER A 1 112 ? -30.614 7.555 31.918 1.00 33.96 406 SER A O 1
ATOM 848 N N . PHE A 1 113 ? -30.948 6.990 29.758 1.00 27.35 407 PHE A N 1
ATOM 849 C CA . PHE A 1 113 ? -32.362 6.752 30.005 1.00 29.61 407 PHE A CA 1
ATOM 850 C C . PHE A 1 113 ? -32.566 5.509 30.869 1.00 25.42 407 PHE A C 1
ATOM 851 O O . PHE A 1 113 ? -33.413 5.512 31.764 1.00 27.81 407 PHE A O 1
ATOM 859 N N . LEU A 1 114 ? -31.803 4.446 30.635 1.00 25.87 408 LEU A N 1
ATOM 860 C CA . LEU A 1 114 ? -31.935 3.244 31.444 1.00 29.73 408 LEU A CA 1
ATOM 861 C C . LEU A 1 114 ? -31.581 3.509 32.906 1.00 30.01 408 LEU A C 1
ATOM 862 O O . LEU A 1 114 ? -32.270 3.054 33.836 1.00 27.49 408 LEU A O 1
ATOM 867 N N . LEU A 1 115 ? -30.459 4.178 33.142 1.00 26.36 409 LEU A N 1
ATOM 868 C CA . LEU A 1 115 ? -30.084 4.475 34.510 1.00 26.16 409 LEU A CA 1
ATOM 869 C C . LEU A 1 115 ? -31.137 5.352 35.160 1.00 28.25 409 LEU A C 1
ATOM 870 O O . LEU A 1 115 ? -31.505 5.146 36.318 1.00 29.18 409 LEU A O 1
ATOM 875 N N . ASP A 1 116 ? -31.642 6.338 34.437 1.00 25.67 410 ASP A N 1
ATOM 876 C CA . ASP A 1 116 ? -32.665 7.178 35.010 1.00 29.07 410 ASP A CA 1
ATOM 877 C C . ASP A 1 116 ? -33.926 6.384 35.307 1.00 29.29 410 ASP A C 1
ATOM 878 O O . ASP A 1 116 ? -34.587 6.596 36.334 1.00 33.78 410 ASP A O 1
ATOM 883 N N . GLY A 1 117 ? -34.293 5.464 34.418 1.00 30.43 411 GLY A N 1
ATOM 884 C CA . GLY A 1 117 ? -35.477 4.640 34.662 1.00 29.23 411 GLY A CA 1
ATOM 885 C C . GLY A 1 117 ? -35.312 3.784 35.896 1.00 28.00 411 GLY A C 1
ATOM 886 O O . GLY A 1 117 ? -36.183 3.744 36.765 1.00 32.02 411 GLY A O 1
ATOM 887 N N . LEU A 1 118 ? -34.161 3.130 36.023 1.00 24.51 412 LEU A N 1
ATOM 888 C CA . LEU A 1 118 ? -33.874 2.377 37.249 1.00 27.57 412 LEU A CA 1
ATOM 889 C C . LEU A 1 118 ? -33.930 3.286 38.481 1.00 25.40 412 LEU A C 1
ATOM 890 O O . LEU A 1 118 ? -34.552 2.940 39.490 1.00 26.05 412 LEU A O 1
ATOM 895 N N . HIS A 1 119 ? -33.324 4.459 38.398 1.00 28.85 413 HIS A N 1
ATOM 896 C CA . HIS A 1 119 ? -33.255 5.417 39.525 1.00 26.24 413 HIS A CA 1
ATOM 897 C C . HIS A 1 119 ? -34.643 5.825 40.012 1.00 25.31 413 HIS A C 1
ATOM 898 O O . HIS A 1 119 ? -34.824 5.820 41.172 1.00 24.59 413 HIS A O 1
ATOM 905 N N . GLU A 1 120 ? -35.541 6.217 39.103 1.00 24.81 414 GLU A N 1
ATOM 906 C CA . GLU A 1 120 ? -36.905 6.672 39.493 1.00 27.56 414 GLU A CA 1
ATOM 907 C C . GLU A 1 120 ? -37.729 5.484 40.002 1.00 29.95 414 GLU A C 1
ATOM 908 O O . GLU A 1 120 ? -38.473 5.655 40.987 1.00 31.48 414 GLU A O 1
ATOM 914 N N . ASP A 1 121 ? -37.591 4.330 39.344 1.00 31.64 415 ASP A N 1
ATOM 915 C CA . ASP A 1 121 ? -38.335 3.099 39.704 1.00 36.13 415 ASP A CA 1
ATOM 916 C C . ASP A 1 121 ? -37.910 2.634 41.098 1.00 32.85 415 ASP A C 1
ATOM 917 O O . ASP A 1 121 ? -38.666 1.959 41.708 1.00 34.10 415 ASP A O 1
ATOM 922 N N . LEU A 1 122 ? -36.724 3.010 41.546 1.00 27.65 416 LEU A N 1
ATOM 923 C CA . LEU A 1 122 ? -36.206 2.651 42.876 1.00 31.48 416 LEU A CA 1
ATOM 924 C C . LEU A 1 122 ? -35.884 3.902 43.688 1.00 27.75 416 LEU A C 1
ATOM 925 O O . LEU A 1 122 ? -35.167 3.785 44.619 1.00 27.25 416 LEU A O 1
ATOM 930 N N . ASN A 1 123 ? -36.475 5.039 43.359 1.00 28.60 417 ASN A N 1
ATOM 931 C CA . ASN A 1 123 ? -36.176 6.274 44.119 1.00 27.10 417 ASN A CA 1
ATOM 932 C C . ASN A 1 123 ? -36.758 6.161 45.520 1.00 28.30 417 ASN A C 1
ATOM 933 O O . ASN A 1 123 ? -37.894 5.858 45.645 1.00 29.98 417 ASN A O 1
ATOM 938 N N . ARG A 1 124 ? -35.952 6.400 46.531 1.00 28.12 418 ARG A N 1
ATOM 939 C CA . ARG A 1 124 ? -36.469 6.288 47.890 1.00 29.99 418 ARG A CA 1
ATOM 940 C C . ARG A 1 124 ? -37.199 7.530 48.340 1.00 30.97 418 ARG A C 1
ATOM 941 O O . ARG A 1 124 ? -37.881 7.489 49.364 1.00 33.69 418 ARG A O 1
ATOM 949 N N . VAL A 1 125 ? -37.120 8.591 47.574 1.00 30.40 419 VAL A N 1
ATOM 950 C CA . VAL A 1 125 ? -37.834 9.817 47.872 1.00 33.94 419 VAL A CA 1
ATOM 951 C C . VAL A 1 125 ? -39.283 9.674 47.440 1.00 38.87 419 VAL A C 1
ATOM 952 O O . VAL A 1 125 ? -39.586 9.129 46.371 1.00 38.19 419 VAL A O 1
ATOM 956 N N . LYS A 1 126 ? -40.194 10.140 48.296 1.00 43.20 420 LYS A N 1
ATOM 957 C CA . LYS A 1 126 ? -41.617 10.093 47.971 1.00 55.11 420 LYS A CA 1
ATOM 958 C C . LYS A 1 126 ? -42.024 11.252 47.067 1.00 42.20 420 LYS A C 1
ATOM 959 O O . LYS A 1 126 ? -42.840 11.079 46.161 1.00 52.38 420 LYS A O 1
ATOM 965 N N . LYS A 1 127 ? -41.533 12.448 47.321 1.00 43.54 421 LYS A N 1
ATOM 966 C CA . LYS A 1 127 ? -41.850 13.574 46.464 1.00 49.43 421 LYS A CA 1
ATOM 967 C C . LYS A 1 127 ? -40.641 14.480 46.369 1.00 43.80 421 LYS A C 1
ATOM 968 O O . LYS A 1 127 ? -39.992 14.742 47.378 1.00 43.85 421 LYS A O 1
ATOM 974 N N . LYS A 1 128 ? -40.370 14.983 45.157 1.00 46.24 422 LYS A N 1
ATOM 975 C CA . LYS A 1 128 ? -39.208 15.830 44.928 1.00 40.35 422 LYS A CA 1
ATOM 976 C C . LYS A 1 128 ? -39.525 17.267 45.296 1.00 35.48 422 LYS A C 1
ATOM 977 O O . LYS A 1 128 ? -40.493 17.845 44.808 1.00 39.55 422 LYS A O 1
ATOM 983 N N . GLU A 1 129 ? -38.686 17.845 46.145 1.00 45.08 423 GLU A N 1
ATOM 984 C CA . GLU A 1 129 ? -38.830 19.207 46.615 1.00 36.76 423 GLU A CA 1
ATOM 985 C C . GLU A 1 129 ? -37.752 20.054 45.975 1.00 34.55 423 GLU A C 1
ATOM 986 O O . GLU A 1 129 ? -36.594 19.639 45.889 1.00 32.23 423 GLU A O 1
ATOM 992 N N . TYR A 1 130 ? -38.141 21.241 45.522 1.00 36.34 424 TYR A N 1
ATOM 993 C CA . TYR A 1 130 ? -37.181 22.251 45.110 1.00 35.06 424 TYR A CA 1
ATOM 994 C C . TYR A 1 130 ? -36.854 23.135 46.306 1.00 37.81 424 TYR A C 1
ATOM 995 O O . TYR A 1 130 ? -37.748 23.620 47.016 1.00 35.08 424 TYR A O 1
ATOM 1004 N N . VAL A 1 131 ? -35.566 23.268 46.563 1.00 33.51 425 VAL A N 1
ATOM 1005 C CA . VAL A 1 131 ? -35.049 24.108 47.628 1.00 37.00 425 VAL A CA 1
ATOM 1006 C C . VAL A 1 131 ? -33.929 24.955 47.036 1.00 32.63 425 VAL A C 1
ATOM 1007 O O . VAL A 1 131 ? -32.981 24.427 46.458 1.00 30.19 425 VAL A O 1
ATOM 1011 N N . GLU A 1 132 ? -34.059 26.263 47.158 1.00 33.14 426 GLU A N 1
ATOM 1012 C CA . GLU A 1 132 ? -33.055 27.169 46.657 1.00 32.90 426 GLU A CA 1
ATOM 1013 C C . GLU A 1 132 ? -31.780 27.016 47.472 1.00 35.83 426 GLU A C 1
ATOM 1014 O O . GLU A 1 132 ? -31.800 27.089 48.707 1.00 33.08 426 GLU A O 1
ATOM 1020 N N . LEU A 1 133 ? -30.659 26.819 46.778 1.00 30.99 427 LEU A N 1
ATOM 1021 C CA . LEU A 1 133 ? -29.369 26.761 47.459 1.00 30.71 427 LEU A CA 1
ATOM 1022 C C . LEU A 1 133 ? -28.983 28.145 47.973 1.00 33.00 427 LEU A C 1
ATOM 1023 O O . LEU A 1 133 ? -29.298 29.174 47.370 1.00 37.11 427 LEU A O 1
ATOM 1028 N N . CYS A 1 134 ? -28.346 28.169 49.127 1.00 34.09 428 CYS A N 1
ATOM 1029 C CA . CYS A 1 134 ? -27.909 29.393 49.741 1.00 34.57 428 CYS A CA 1
ATOM 1030 C C . CYS A 1 134 ? -26.595 29.858 49.141 1.00 34.48 428 CYS A C 1
ATOM 1031 O O . CYS A 1 134 ? -25.791 29.078 48.636 1.00 36.91 428 CYS A O 1
ATOM 1034 N N . ASP A 1 135 ? -26.370 31.174 49.246 1.00 42.82 429 ASP A N 1
ATOM 1035 C CA . ASP A 1 135 ? -25.146 31.786 48.759 1.00 36.58 429 ASP A CA 1
ATOM 1036 C C . ASP A 1 135 ? -23.912 31.096 49.315 1.00 36.41 429 ASP A C 1
ATOM 1037 O O . ASP A 1 135 ? -23.789 30.899 50.513 1.00 37.19 429 ASP A O 1
ATOM 1042 N N . ALA A 1 136 ? -22.997 30.716 48.429 1.00 35.72 430 ALA A N 1
ATOM 1043 C CA . ALA A 1 136 ? -21.741 30.142 48.885 1.00 36.01 430 ALA A CA 1
ATOM 1044 C C . ALA A 1 136 ? -20.811 31.166 49.533 1.00 38.68 430 ALA A C 1
ATOM 1045 O O . ALA A 1 136 ? -19.800 30.786 50.109 1.00 41.51 430 ALA A O 1
ATOM 1047 N N . ALA A 1 137 ? -21.077 32.447 49.354 1.00 39.47 431 ALA A N 1
ATOM 1048 C CA . ALA A 1 137 ? -20.151 33.487 49.736 1.00 41.85 431 ALA A CA 1
ATOM 1049 C C . ALA A 1 137 ? -19.688 33.324 51.171 1.00 46.98 431 ALA A C 1
ATOM 1050 O O . ALA A 1 137 ? -20.503 33.299 52.095 1.00 43.77 431 ALA A O 1
ATOM 1052 N N . GLY A 1 138 ? -18.373 33.187 51.347 1.00 45.31 432 GLY A N 1
ATOM 1053 C CA . GLY A 1 138 ? -17.780 33.225 52.662 1.00 47.68 432 GLY A CA 1
ATOM 1054 C C . GLY A 1 138 ? -17.869 31.943 53.451 1.00 45.73 432 GLY A C 1
ATOM 1055 O O . GLY A 1 138 ? -17.530 31.941 54.640 1.00 47.73 432 GLY A O 1
ATOM 1056 N N . ARG A 1 139 ? -18.290 30.866 52.841 1.00 43.35 433 ARG A N 1
ATOM 1057 C CA . ARG A 1 139 ? -18.395 29.609 53.557 1.00 44.64 433 ARG A CA 1
ATOM 1058 C C . ARG A 1 139 ? -17.392 28.615 53.005 1.00 42.32 433 ARG A C 1
ATOM 1059 O O . ARG A 1 139 ? -17.065 28.652 51.814 1.00 53.99 433 ARG A O 1
ATOM 1067 N N . PRO A 1 140 ? -16.892 27.704 53.842 1.00 47.85 434 PRO A N 1
ATOM 1068 C CA . PRO A 1 140 ? -15.878 26.748 53.373 1.00 46.93 434 PRO A CA 1
ATOM 1069 C C . PRO A 1 140 ? -16.435 25.821 52.315 1.00 40.33 434 PRO A C 1
ATOM 1070 O O . PRO A 1 140 ? -17.620 25.512 52.307 1.00 39.69 434 PRO A O 1
ATOM 1074 N N . ASP A 1 141 ? -15.540 25.360 51.434 1.00 47.77 435 ASP A N 1
ATOM 1075 C CA . ASP A 1 141 ? -15.942 24.554 50.284 1.00 36.68 435 ASP A CA 1
ATOM 1076 C C . ASP A 1 141 ? -16.706 23.295 50.703 1.00 32.88 435 ASP A C 1
ATOM 1077 O O . ASP A 1 141 ? -17.730 22.973 50.099 1.00 36.59 435 ASP A O 1
ATOM 1082 N N . GLN A 1 142 ? -16.249 22.586 51.740 1.00 35.78 436 GLN A N 1
ATOM 1083 C CA . GLN A 1 142 ? -16.909 21.338 52.136 1.00 44.96 436 GLN A CA 1
ATOM 1084 C C . GLN A 1 142 ? -18.353 21.585 52.575 1.00 44.26 436 GLN A C 1
ATOM 1085 O O . GLN A 1 142 ? -19.246 20.784 52.291 1.00 38.69 436 GLN A O 1
ATOM 1091 N N . GLU A 1 143 ? -18.598 22.684 53.280 1.00 41.74 437 GLU A N 1
ATOM 1092 C CA . GLU A 1 143 ? -19.945 22.981 53.739 1.00 39.18 437 GLU A CA 1
ATOM 1093 C C . GLU A 1 143 ? -20.858 23.259 52.565 1.00 36.11 437 GLU A C 1
ATOM 1094 O O . GLU A 1 143 ? -21.988 22.760 52.523 1.00 36.13 437 GLU A O 1
ATOM 1100 N N . VAL A 1 144 ? -20.367 24.025 51.584 1.00 37.53 438 VAL A N 1
ATOM 1101 C CA . VAL A 1 144 ? -21.155 24.327 50.386 1.00 43.31 438 VAL A CA 1
ATOM 1102 C C . VAL A 1 144 ? -21.420 23.051 49.591 1.00 35.29 438 VAL A C 1
ATOM 1103 O O . VAL A 1 144 ? -22.534 22.808 49.105 1.00 31.18 438 VAL A O 1
ATOM 1107 N N . ALA A 1 145 ? -20.395 22.222 49.443 1.00 38.32 439 ALA A N 1
ATOM 1108 C CA . ALA A 1 145 ? -20.550 20.978 48.708 1.00 30.98 439 ALA A CA 1
ATOM 1109 C C . ALA A 1 145 ? -21.576 20.091 49.383 1.00 32.73 439 ALA A C 1
ATOM 1110 O O . ALA A 1 145 ? -22.415 19.475 48.714 1.00 28.99 439 ALA A O 1
ATOM 1112 N N . GLN A 1 146 ? -21.600 20.056 50.710 1.00 35.30 440 GLN A N 1
ATOM 1113 C CA . GLN A 1 146 ? -22.554 19.210 51.464 1.00 28.71 440 GLN A CA 1
ATOM 1114 C C . GLN A 1 146 ? -23.989 19.654 51.222 1.00 28.54 440 GLN A C 1
ATOM 1115 O O . GLN A 1 146 ? -24.827 18.806 50.989 1.00 28.06 440 GLN A O 1
ATOM 1121 N N . GLU A 1 147 ? -24.224 20.953 51.249 1.00 34.56 441 GLU A N 1
ATOM 1122 C CA . GLU A 1 147 ? -25.580 21.500 51.023 1.00 38.13 441 GLU A CA 1
ATOM 1123 C C . GLU A 1 147 ? -26.071 21.092 49.632 1.00 35.50 441 GLU A C 1
ATOM 1124 O O . GLU A 1 147 ? -27.214 20.674 49.537 1.00 29.35 441 GLU A O 1
ATOM 1130 N N . ALA A 1 148 ? -25.206 21.169 48.625 1.00 27.01 442 ALA A N 1
ATOM 1131 C CA . ALA A 1 148 ? -25.545 20.805 47.236 1.00 29.73 442 ALA A CA 1
ATOM 1132 C C . ALA A 1 148 ? -25.821 19.305 47.082 1.00 26.49 442 ALA A C 1
ATOM 1133 O O . ALA A 1 148 ? -26.784 18.979 46.430 1.00 29.96 442 ALA A O 1
ATOM 1135 N N . TRP A 1 149 ? -25.011 18.449 47.678 1.00 29.22 443 TRP A N 1
ATOM 1136 C CA . TRP A 1 149 ? -25.269 16.990 47.651 1.00 31.38 443 TRP A CA 1
ATOM 1137 C C . TRP A 1 149 ? -26.574 16.657 48.384 1.00 33.21 443 TRP A C 1
ATOM 1138 O O . TRP A 1 149 ? -27.330 15.851 47.874 1.00 31.18 443 TRP A O 1
ATOM 1149 N N . GLN A 1 150 ? -26.809 17.284 49.527 1.00 26.93 444 GLN A N 1
ATOM 1150 C CA . GLN A 1 150 ? -28.009 16.977 50.324 1.00 29.46 444 GLN A CA 1
ATOM 1151 C C . GLN A 1 150 ? -29.248 17.479 49.572 1.00 38.28 444 GLN A C 1
ATOM 1152 O O . GLN A 1 150 ? -30.266 16.818 49.672 1.00 27.97 444 GLN A O 1
ATOM 1158 N N . ASN A 1 151 ? -29.127 18.574 48.817 1.00 35.91 445 ASN A N 1
ATOM 1159 C CA . ASN A 1 151 ? -30.243 19.087 47.988 1.00 34.05 445 ASN A CA 1
ATOM 1160 C C . ASN A 1 151 ? -30.534 18.057 46.911 1.00 26.57 445 ASN A C 1
ATOM 1161 O O . ASN A 1 151 ? -31.698 17.841 46.647 1.00 26.86 445 ASN A O 1
ATOM 1166 N N . HIS A 1 152 ? -29.487 17.460 46.337 1.00 25.84 446 HIS A N 1
ATOM 1167 C CA . HIS A 1 152 ? -29.640 16.391 45.324 1.00 24.91 446 HIS A CA 1
ATOM 1168 C C . HIS A 1 152 ? -30.220 15.142 45.977 1.00 24.54 446 HIS A C 1
ATOM 1169 O O . HIS A 1 152 ? -31.098 14.561 45.391 1.00 25.57 446 HIS A O 1
ATOM 1176 N N . LYS A 1 153 ? -29.747 14.806 47.167 1.00 30.06 447 LYS A N 1
ATOM 1177 C CA . LYS A 1 153 ? -30.212 13.547 47.754 1.00 27.44 447 LYS A CA 1
ATOM 1178 C C . LYS A 1 153 ? -31.637 13.667 48.250 1.00 32.61 447 LYS A C 1
ATOM 1179 O O . LYS A 1 153 ? -32.355 12.658 48.354 1.00 27.17 447 LYS A O 1
ATOM 1185 N N . ARG A 1 154 ? -32.041 14.889 48.609 1.00 27.68 448 ARG A N 1
ATOM 1186 C CA . ARG A 1 154 ? -33.400 15.136 49.075 1.00 29.30 448 ARG A CA 1
ATOM 1187 C C . ARG A 1 154 ? -34.387 14.804 47.961 1.00 32.31 448 ARG A C 1
ATOM 1188 O O . ARG A 1 154 ? -35.556 14.510 48.227 1.00 30.04 448 ARG A O 1
ATOM 1196 N N . ARG A 1 155 ? -33.921 14.879 46.705 1.00 34.59 449 ARG A N 1
ATOM 1197 C CA . ARG A 1 155 ? -34.722 14.591 45.528 1.00 38.84 449 ARG A CA 1
ATOM 1198 C C . ARG A 1 155 ? -34.436 13.226 44.909 1.00 33.49 449 ARG A C 1
ATOM 1199 O O . ARG A 1 155 ? -35.372 12.586 44.406 1.00 26.95 449 ARG A O 1
ATOM 1207 N N . ASN A 1 156 ? -33.188 12.748 44.983 1.00 29.92 450 ASN A N 1
ATOM 1208 C CA . ASN A 1 156 ? -32.721 11.545 44.295 1.00 29.30 450 ASN A CA 1
ATOM 1209 C C . ASN A 1 156 ? -31.908 10.698 45.253 1.00 25.92 450 ASN A C 1
ATOM 1210 O O . ASN A 1 156 ? -30.778 11.036 45.587 1.00 29.57 450 ASN A O 1
ATOM 1215 N N . ASP A 1 157 ? -32.487 9.583 45.676 1.00 32.23 451 ASP A N 1
ATOM 1216 C CA . ASP A 1 157 ? -31.847 8.716 46.658 1.00 40.50 451 ASP A CA 1
ATOM 1217 C C . ASP A 1 157 ? -32.177 7.289 46.246 1.00 30.82 451 ASP A C 1
ATOM 1218 O O . ASP A 1 157 ? -33.235 6.779 46.623 1.00 34.91 451 ASP A O 1
ATOM 1223 N N . SER A 1 158 ? -31.254 6.649 45.525 1.00 28.77 452 SER A N 1
ATOM 1224 C CA . SER A 1 158 ? -31.436 5.299 45.035 1.00 25.30 452 SER A CA 1
ATOM 1225 C C . SER A 1 158 ? -30.083 4.614 44.897 1.00 29.89 452 SER A C 1
ATOM 1226 O O . SER A 1 158 ? -29.029 5.219 45.084 1.00 29.28 452 SER A O 1
ATOM 1229 N N . VAL A 1 159 ? -30.125 3.318 44.582 1.00 35.93 453 VAL A N 1
ATOM 1230 C CA . VAL A 1 159 ? -28.898 2.557 44.345 1.00 32.26 453 VAL A CA 1
ATOM 1231 C C . VAL A 1 159 ? -28.119 3.148 43.175 1.00 25.13 453 VAL A C 1
ATOM 1232 O O . VAL A 1 159 ? -26.890 3.066 43.132 1.00 25.02 453 VAL A O 1
ATOM 1236 N N . ILE A 1 160 ? -28.819 3.744 42.211 1.00 27.51 454 ILE A N 1
ATOM 1237 C CA . ILE A 1 160 ? -28.151 4.416 41.101 1.00 30.57 454 ILE A CA 1
ATOM 1238 C C . ILE A 1 160 ? -27.334 5.592 41.621 1.00 28.36 454 ILE A C 1
ATOM 1239 O O . ILE A 1 160 ? -26.148 5.745 41.302 1.00 25.39 454 ILE A O 1
ATOM 1244 N N . VAL A 1 161 ? -27.936 6.415 42.480 1.00 24.94 455 VAL A N 1
ATOM 1245 C CA . VAL A 1 161 ? -27.200 7.557 43.027 1.00 22.98 455 VAL A CA 1
ATOM 1246 C C . VAL A 1 161 ? -26.030 7.058 43.844 1.00 31.87 455 VAL A C 1
ATOM 1247 O O . VAL A 1 161 ? -24.902 7.542 43.706 1.00 28.75 455 VAL A O 1
ATOM 1251 N N . ASP A 1 162 ? -26.277 6.037 44.683 1.00 28.67 456 ASP A N 1
ATOM 1252 C CA . ASP A 1 162 ? -25.248 5.499 45.561 1.00 26.66 456 ASP A CA 1
ATOM 1253 C C . ASP A 1 162 ? -24.086 4.901 44.781 1.00 28.53 456 ASP A C 1
ATOM 1254 O O . ASP A 1 162 ? -22.998 4.737 45.333 1.00 32.94 456 ASP A O 1
ATOM 1259 N N . THR A 1 163 ? -24.299 4.515 43.530 1.00 25.25 457 THR A N 1
ATOM 1260 C CA . THR A 1 163 ? -23.288 3.793 42.778 1.00 22.18 457 THR A CA 1
ATOM 1261 C C . THR A 1 163 ? -22.554 4.659 41.785 1.00 29.41 457 THR A C 1
ATOM 1262 O O . THR A 1 163 ? -21.329 4.534 41.649 1.00 23.19 457 THR A O 1
ATOM 1266 N N . PHE A 1 164 ? -23.271 5.569 41.112 1.00 27.88 458 PHE A N 1
ATOM 1267 C CA . PHE A 1 164 ? -22.734 6.247 39.944 1.00 30.35 458 PHE A CA 1
ATOM 1268 C C . PHE A 1 164 ? -22.539 7.750 40.070 1.00 27.95 458 PHE A C 1
ATOM 1269 O O . PHE A 1 164 ? -21.866 8.335 39.214 1.00 24.99 458 PHE A O 1
ATOM 1277 N N . HIS A 1 165 ? -23.104 8.394 41.071 1.00 27.33 459 HIS A N 1
ATOM 1278 C CA . HIS A 1 165 ? -23.165 9.847 41.111 1.00 23.66 459 HIS A CA 1
ATOM 1279 C C . HIS A 1 165 ? -22.003 10.386 41.924 1.00 22.98 459 HIS A C 1
ATOM 1280 O O . HIS A 1 165 ? -21.745 9.922 43.038 1.00 23.39 459 HIS A O 1
ATOM 1287 N N . GLY A 1 166 ? -21.308 11.382 41.347 1.00 24.76 460 GLY A N 1
ATOM 1288 C CA . GLY A 1 166 ? -20.317 12.187 42.032 1.00 27.22 460 GLY A CA 1
ATOM 1289 C C . GLY A 1 166 ? -20.675 13.661 42.025 1.00 28.47 460 GLY A C 1
ATOM 1290 O O . GLY A 1 166 ? -21.820 14.042 41.682 1.00 24.66 460 GLY A O 1
ATOM 1291 N N . LEU A 1 167 ? -19.709 14.505 42.396 1.00 25.12 461 LEU A N 1
ATOM 1292 C CA . LEU A 1 167 ? -19.917 15.944 42.538 1.00 20.92 461 LEU A CA 1
ATOM 1293 C C . LEU A 1 167 ? -18.783 16.741 41.884 1.00 22.92 461 LEU A C 1
ATOM 1294 O O . LEU A 1 167 ? -17.600 16.491 42.152 1.00 23.47 461 LEU A O 1
ATOM 1299 N N . PHE A 1 168 ? -19.167 17.683 41.013 1.00 30.25 462 PHE A N 1
ATOM 1300 C CA . PHE A 1 168 ? -18.289 18.690 40.433 1.00 28.00 462 PHE A CA 1
ATOM 1301 C C . PHE A 1 168 ? -18.318 19.952 41.300 1.00 25.94 462 PHE A C 1
ATOM 1302 O O . PHE A 1 168 ? -19.376 20.368 41.794 1.00 22.81 462 PHE A O 1
ATOM 1310 N N . LYS A 1 169 ? -17.156 20.566 41.452 1.00 26.49 463 LYS A N 1
ATOM 1311 C CA . LYS A 1 169 ? -17.041 21.947 41.892 1.00 28.21 463 LYS A CA 1
ATOM 1312 C C . LYS A 1 169 ? -16.776 22.788 40.662 1.00 23.40 463 LYS A C 1
ATOM 1313 O O . LYS A 1 169 ? -15.994 22.404 39.801 1.00 28.81 463 LYS A O 1
ATOM 1319 N N . SER A 1 170 ? -17.467 23.920 40.551 1.00 23.48 464 SER A N 1
ATOM 1320 C CA . SER A 1 170 ? -17.256 24.913 39.496 1.00 27.74 464 SER A CA 1
ATOM 1321 C C . SER A 1 170 ? -16.939 26.249 40.161 1.00 21.91 464 SER A C 1
ATOM 1322 O O . SER A 1 170 ? -17.687 26.709 41.015 1.00 21.90 464 SER A O 1
ATOM 1325 N N . THR A 1 171 ? -15.838 26.865 39.753 1.00 28.85 465 THR A N 1
ATOM 1326 C CA . THR A 1 171 ? -15.362 28.095 40.359 1.00 35.21 465 THR A CA 1
ATOM 1327 C C . THR A 1 171 ? -15.197 29.204 39.333 1.00 34.54 465 THR A C 1
ATOM 1328 O O . THR A 1 171 ? -14.532 29.022 38.316 1.00 26.96 465 THR A O 1
ATOM 1332 N N . LEU A 1 172 ? -15.782 30.370 39.640 1.00 37.89 466 LEU A N 1
ATOM 1333 C CA . LEU A 1 172 ? -15.662 31.576 38.831 1.00 29.73 466 LEU A CA 1
ATOM 1334 C C . LEU A 1 172 ? -14.885 32.629 39.606 1.00 29.10 466 LEU A C 1
ATOM 1335 O O . LEU A 1 172 ? -15.110 32.825 40.798 1.00 37.87 466 LEU A O 1
ATOM 1340 N N . VAL A 1 173 ? -13.950 33.284 38.938 1.00 41.54 467 VAL A N 1
ATOM 1341 C CA . VAL A 1 173 ? -13.122 34.325 39.537 1.00 32.84 467 VAL A CA 1
ATOM 1342 C C . VAL A 1 173 ? -13.233 35.564 38.665 1.00 31.44 467 VAL A C 1
ATOM 1343 O O . VAL A 1 173 ? -13.015 35.487 37.457 1.00 30.25 467 VAL A O 1
ATOM 1347 N N . CYS A 1 174 ? -13.618 36.667 39.264 1.00 30.38 468 CYS A N 1
ATOM 1348 C CA . CYS A 1 174 ? -13.708 37.922 38.546 1.00 39.26 468 CYS A CA 1
ATOM 1349 C C . CYS A 1 174 ? -12.311 38.501 38.368 1.00 38.43 468 CYS A C 1
ATOM 1350 O O . CYS A 1 174 ? -11.572 38.639 39.347 1.00 39.45 468 CYS A O 1
ATOM 1353 N N . PRO A 1 175 ? -11.915 38.832 37.139 1.00 40.62 469 PRO A N 1
ATOM 1354 C CA . PRO A 1 175 ? -10.595 39.445 36.921 1.00 46.90 469 PRO A CA 1
ATOM 1355 C C . PRO A 1 175 ? -10.509 40.874 37.403 1.00 45.71 469 PRO A C 1
ATOM 1356 O O . PRO A 1 175 ? -9.403 41.428 37.389 1.00 41.03 469 PRO A O 1
ATOM 1360 N N . ASP A 1 176 ? -11.634 41.520 37.705 1.00 41.33 470 ASP A N 1
ATOM 1361 C CA . ASP A 1 176 ? -11.611 42.922 38.108 1.00 48.49 470 ASP A CA 1
ATOM 1362 C C . ASP A 1 176 ? -11.482 43.063 39.615 1.00 49.73 470 ASP A C 1
ATOM 1363 O O . ASP A 1 176 ? -10.518 43.654 40.106 1.00 50.39 470 ASP A O 1
ATOM 1368 N N . CYS A 1 177 ? -12.449 42.518 40.355 1.00 47.06 471 CYS A N 1
ATOM 1369 C CA . CYS A 1 177 ? -12.508 42.685 41.792 1.00 41.78 471 CYS A CA 1
ATOM 1370 C C . CYS A 1 177 ? -12.021 41.465 42.560 1.00 44.13 471 CYS A C 1
ATOM 1371 O O . CYS A 1 177 ? -11.866 41.544 43.784 1.00 43.92 471 CYS A O 1
ATOM 1374 N N . GLY A 1 178 ? -11.778 40.351 41.884 1.00 34.63 472 GLY A N 1
ATOM 1375 C CA . GLY A 1 178 ? -11.370 39.143 42.578 1.00 39.43 472 GLY A CA 1
ATOM 1376 C C . GLY A 1 178 ? -12.480 38.354 43.216 1.00 33.79 472 GLY A C 1
ATOM 1377 O O . GLY A 1 178 ? -12.202 37.387 43.915 1.00 41.74 472 GLY A O 1
ATOM 1378 N N . ASN A 1 179 ? -13.722 38.720 42.979 1.00 33.08 473 ASN A N 1
ATOM 1379 C CA . ASN A 1 179 ? -14.829 37.965 43.536 1.00 34.12 473 ASN A CA 1
ATOM 1380 C C . ASN A 1 179 ? -14.792 36.506 43.079 1.00 33.22 473 ASN A C 1
ATOM 1381 O O . ASN A 1 179 ? -14.562 36.210 41.904 1.00 36.77 473 ASN A O 1
ATOM 1386 N N . VAL A 1 180 ? -15.040 35.593 44.012 1.00 36.99 474 VAL A N 1
ATOM 1387 C CA . VAL A 1 180 ? -15.006 34.150 43.768 1.00 35.53 474 VAL A CA 1
ATOM 1388 C C . VAL A 1 180 ? -16.405 33.600 43.991 1.00 32.56 474 VAL A C 1
ATOM 1389 O O . VAL A 1 180 ? -17.019 33.882 45.023 1.00 40.23 474 VAL A O 1
ATOM 1393 N N . SER A 1 181 ? -16.912 32.827 43.023 1.00 34.44 475 SER A N 1
ATOM 1394 C CA . SER A 1 181 ? -18.249 32.230 43.081 1.00 31.06 475 SER A CA 1
ATOM 1395 C C . SER A 1 181 ? -18.156 30.719 42.906 1.00 39.97 475 SER A C 1
ATOM 1396 O O . SER A 1 181 ? -17.735 30.236 41.848 1.00 34.00 475 SER A O 1
ATOM 1399 N N . VAL A 1 182 ? -18.590 29.985 43.922 1.00 38.84 476 VAL A N 1
ATOM 1400 C CA . VAL A 1 182 ? -18.448 28.541 43.982 1.00 27.64 476 VAL A CA 1
ATOM 1401 C C . VAL A 1 182 ? -19.808 27.887 43.829 1.00 38.56 476 VAL A C 1
ATOM 1402 O O . VAL A 1 182 ? -20.791 28.306 44.459 1.00 41.60 476 VAL A O 1
ATOM 1406 N N . THR A 1 183 ? -19.863 26.827 43.005 1.00 34.88 477 THR A N 1
ATOM 1407 C CA . THR A 1 183 ? -21.102 26.074 42.810 1.00 33.29 477 THR A CA 1
ATOM 1408 C C . THR A 1 183 ? -20.743 24.601 42.751 1.00 23.98 477 THR A C 1
ATOM 1409 O O . THR A 1 183 ? -19.672 24.244 42.278 1.00 25.83 477 THR A O 1
ATOM 1413 N N . PHE A 1 184 ? -21.661 23.739 43.161 1.00 33.18 478 PHE A N 1
ATOM 1414 C CA . PHE A 1 184 ? -21.465 22.299 43.094 1.00 23.45 478 PHE A CA 1
ATOM 1415 C C . PHE A 1 184 ? -22.609 21.645 42.331 1.00 23.43 478 PHE A C 1
ATOM 1416 O O . PHE A 1 184 ? -23.781 21.907 42.588 1.00 25.40 478 PHE A O 1
ATOM 1424 N N . ASP A 1 185 ? -22.250 20.817 41.351 1.00 26.15 479 ASP A N 1
ATOM 1425 C CA . ASP A 1 185 ? -23.217 20.121 40.526 1.00 25.63 479 ASP A CA 1
ATOM 1426 C C . ASP A 1 185 ? -23.025 18.616 40.642 1.00 30.47 479 ASP A C 1
ATOM 1427 O O . ASP A 1 185 ? -21.898 18.131 40.466 1.00 28.82 479 ASP A O 1
ATOM 1432 N N . PRO A 1 186 ? -24.071 17.844 40.917 1.00 23.20 480 PRO A N 1
ATOM 1433 C CA . PRO A 1 186 ? -23.938 16.388 40.820 1.00 26.43 480 PRO A CA 1
ATOM 1434 C C . PRO A 1 186 ? -23.747 15.951 39.372 1.00 27.72 480 PRO A C 1
ATOM 1435 O O . PRO A 1 186 ? -24.139 16.638 38.430 1.00 27.72 480 PRO A O 1
ATOM 1439 N N . PHE A 1 187 ? -23.123 14.790 39.206 1.00 25.37 481 PHE A N 1
ATOM 1440 C CA . PHE A 1 187 ? -22.943 14.234 37.877 1.00 25.24 481 PHE A CA 1
ATOM 1441 C C . PHE A 1 187 ? -22.978 12.723 37.920 1.00 27.41 481 PHE A C 1
ATOM 1442 O O . PHE A 1 187 ? -22.650 12.117 38.931 1.00 24.88 481 PHE A O 1
ATOM 1450 N N . CYS A 1 188 ? -23.340 12.138 36.784 1.00 25.62 482 CYS A N 1
ATOM 1451 C CA . CYS A 1 188 ? -23.347 10.718 36.538 1.00 27.37 482 CYS A CA 1
ATOM 1452 C C . CYS A 1 188 ? -22.459 10.314 35.380 1.00 26.43 482 CYS A C 1
ATOM 1453 O O . CYS A 1 188 ? -21.991 9.174 35.346 1.00 29.65 482 CYS A O 1
ATOM 1456 N N . TYR A 1 189 ? -22.244 11.198 34.422 1.00 26.87 483 TYR A N 1
ATOM 1457 C CA . TYR A 1 189 ? -21.367 10.965 33.275 1.00 33.94 483 TYR A CA 1
ATOM 1458 C C . TYR A 1 189 ? -20.287 12.033 33.290 1.00 24.09 483 TYR A C 1
ATOM 1459 O O . TYR A 1 189 ? -20.575 13.206 33.452 1.00 23.42 483 TYR A O 1
ATOM 1468 N N . LEU A 1 190 ? -19.046 11.614 33.221 1.00 23.71 484 LEU A N 1
ATOM 1469 C CA . LEU A 1 190 ? -17.932 12.536 33.088 1.00 23.67 484 LEU A CA 1
ATOM 1470 C C . LEU A 1 190 ? -17.661 12.600 31.598 1.00 30.31 484 LEU A C 1
ATOM 1471 O O . LEU A 1 190 ? -17.016 11.742 31.029 1.00 22.38 484 LEU A O 1
ATOM 1476 N N . SER A 1 191 ? -18.248 13.616 30.950 1.00 33.28 485 SER A N 1
ATOM 1477 C CA . SER A 1 191 ? -18.179 13.783 29.505 1.00 29.96 485 SER A CA 1
ATOM 1478 C C . SER A 1 191 ? -17.024 14.721 29.238 1.00 26.60 485 SER A C 1
ATOM 1479 O O . SER A 1 191 ? -17.119 15.926 29.508 1.00 31.37 485 SER A O 1
ATOM 1482 N N . VAL A 1 192 ? -15.930 14.148 28.756 1.00 24.42 486 VAL A N 1
ATOM 1483 C CA . VAL A 1 192 ? -14.665 14.841 28.593 1.00 23.19 486 VAL A CA 1
ATOM 1484 C C . VAL A 1 192 ? -14.449 15.175 27.123 1.00 29.42 486 VAL A C 1
ATOM 1485 O O . VAL A 1 192 ? -14.768 14.364 26.225 1.00 23.41 486 VAL A O 1
ATOM 1489 N N . PRO A 1 193 ? -13.952 16.367 26.840 1.00 24.96 487 PRO A N 1
ATOM 1490 C CA . PRO A 1 193 ? -13.632 16.731 25.460 1.00 30.31 487 PRO A CA 1
ATOM 1491 C C . PRO A 1 193 ? -12.301 16.138 25.042 1.00 28.88 487 PRO A C 1
ATOM 1492 O O . PRO A 1 193 ? -11.445 15.827 25.874 1.00 24.87 487 PRO A O 1
ATOM 1496 N N . LEU A 1 194 ? -12.129 16.063 23.780 1.00 30.30 488 LEU A N 1
ATOM 1497 C CA . LEU A 1 194 ? -10.882 15.634 23.194 1.00 26.81 488 LEU A CA 1
ATOM 1498 C C . LEU A 1 194 ? -9.983 16.834 22.941 1.00 29.91 488 LEU A C 1
ATOM 1499 O O . LEU A 1 194 ? -10.460 17.868 22.460 1.00 30.26 488 LEU A O 1
ATOM 1504 N N . PRO A 1 195 ? -8.698 16.732 23.294 1.00 26.02 489 PRO A N 1
ATOM 1505 C CA . PRO A 1 195 ? -7.773 17.838 23.017 1.00 24.25 489 PRO A CA 1
ATOM 1506 C C . PRO A 1 195 ? -7.542 18.078 21.545 1.00 27.48 489 PRO A C 1
ATOM 1507 O O . PRO A 1 195 ? -7.187 19.205 21.170 1.00 32.78 489 PRO A O 1
ATOM 1511 N N . GLY A 1 196 ? -7.744 17.076 20.702 1.00 39.95 490 GLY A N 1
ATOM 1512 C CA . GLY A 1 196 ? -7.414 17.166 19.296 1.00 37.16 490 GLY A CA 1
ATOM 1513 C C . GLY A 1 196 ? -7.359 15.768 18.713 1.00 37.80 490 GLY A C 1
ATOM 1514 O O . GLY A 1 196 ? -7.794 14.815 19.334 1.00 39.64 490 GLY A O 1
ATOM 1515 N N . ALA A 1 197 ? -6.961 15.705 17.445 1.00 44.76 491 ALA A N 1
ATOM 1516 C CA . ALA A 1 197 ? -6.792 14.450 16.739 1.00 41.78 491 ALA A CA 1
ATOM 1517 C C . ALA A 1 197 ? -5.341 14.215 16.318 1.00 40.81 491 ALA A C 1
ATOM 1518 O O . ALA A 1 197 ? -5.065 13.359 15.486 1.00 55.47 491 ALA A O 1
ATOM 1520 N N . LYS A 1 198 ? -4.417 14.974 16.876 1.00 40.70 492 LYS A N 1
ATOM 1521 C CA . LYS A 1 198 ? -3.029 14.965 16.457 1.00 49.18 492 LYS A CA 1
ATOM 1522 C C . LYS A 1 198 ? -2.894 15.128 14.945 1.00 44.27 492 LYS A C 1
ATOM 1523 O O . LYS A 1 198 ? -2.064 14.479 14.307 1.00 44.88 492 LYS A O 1
ATOM 1529 N N . LYS A 1 199 ? -3.685 16.042 14.377 1.00 49.67 493 LYS A N 1
ATOM 1530 C CA . LYS A 1 199 ? -3.616 16.373 12.960 1.00 42.25 493 LYS A CA 1
ATOM 1531 C C . LYS A 1 199 ? -2.852 17.681 12.771 1.00 33.74 493 LYS A C 1
ATOM 1532 O O . LYS A 1 199 ? -3.066 18.664 13.482 1.00 37.51 493 LYS A O 1
ATOM 1538 N N . ILE A 1 200 ? -1.923 17.667 11.835 1.00 35.17 494 ILE A N 1
ATOM 1539 C CA . ILE A 1 200 ? -1.103 18.815 11.513 1.00 28.98 494 ILE A CA 1
ATOM 1540 C C . ILE A 1 200 ? -1.340 19.159 10.053 1.00 36.90 494 ILE A C 1
ATOM 1541 O O . ILE A 1 200 ? -1.363 18.269 9.185 1.00 36.17 494 ILE A O 1
ATOM 1546 N N . LEU A 1 201 ? -1.526 20.439 9.786 1.00 38.04 495 LEU A N 1
ATOM 1547 C CA . LEU A 1 201 ? -1.630 20.936 8.430 1.00 39.86 495 LEU A CA 1
ATOM 1548 C C . LEU A 1 201 ? -0.340 21.664 8.087 1.00 36.12 495 LEU A C 1
ATOM 1549 O O . LEU A 1 201 ? 0.138 22.482 8.879 1.00 33.10 495 LEU A O 1
ATOM 1554 N N . ILE A 1 202 ? 0.210 21.379 6.915 1.00 31.94 496 ILE A N 1
ATOM 1555 C CA . ILE A 1 202 ? 1.390 22.071 6.411 1.00 34.99 496 ILE A CA 1
ATOM 1556 C C . ILE A 1 202 ? 0.959 22.996 5.273 1.00 30.70 496 ILE A C 1
ATOM 1557 O O . ILE A 1 202 ? 0.451 22.549 4.236 1.00 36.15 496 ILE A O 1
ATOM 1562 N N . VAL A 1 203 ? 1.188 24.282 5.457 1.00 29.39 497 VAL A N 1
ATOM 1563 C CA . VAL A 1 203 ? 0.982 25.277 4.418 1.00 30.69 497 VAL A CA 1
ATOM 1564 C C . VAL A 1 203 ? 2.366 25.606 3.867 1.00 37.21 497 VAL A C 1
ATOM 1565 O O . VAL A 1 203 ? 3.122 26.347 4.490 1.00 31.80 497 VAL A O 1
ATOM 1569 N N . GLU A 1 204 ? 2.710 25.036 2.705 1.00 37.33 498 GLU A N 1
ATOM 1570 C CA . GLU A 1 204 ? 4.034 25.188 2.117 1.00 36.22 498 GLU A CA 1
ATOM 1571 C C . GLU A 1 204 ? 3.935 25.006 0.613 1.00 42.67 498 GLU A C 1
ATOM 1572 O O . GLU A 1 204 ? 3.354 24.031 0.140 1.00 40.75 498 GLU A O 1
ATOM 1578 N N . SER A 1 205 ? 4.503 25.963 -0.133 1.00 49.14 499 SER A N 1
ATOM 1579 C CA . SER A 1 205 ? 4.523 25.909 -1.590 1.00 44.90 499 SER A CA 1
ATOM 1580 C C . SER A 1 205 ? 5.687 25.080 -2.124 1.00 43.76 499 SER A C 1
ATOM 1581 O O . SER A 1 205 ? 5.650 24.652 -3.282 1.00 49.67 499 SER A O 1
ATOM 1584 N N . ASP A 1 206 ? 6.689 24.804 -1.297 1.00 47.01 500 ASP A N 1
ATOM 1585 C CA . ASP A 1 206 ? 7.792 23.912 -1.652 1.00 46.89 500 ASP A CA 1
ATOM 1586 C C . ASP A 1 206 ? 7.327 22.492 -1.359 1.00 44.16 500 ASP A C 1
ATOM 1587 O O . ASP A 1 206 ? 7.329 22.042 -0.209 1.00 46.44 500 ASP A O 1
ATOM 1592 N N . THR A 1 207 ? 6.902 21.793 -2.397 1.00 45.44 501 THR A N 1
ATOM 1593 C CA . THR A 1 207 ? 6.252 20.502 -2.223 1.00 49.52 501 THR A CA 1
ATOM 1594 C C . THR A 1 207 ? 7.215 19.401 -1.788 1.00 50.26 501 THR A C 1
ATOM 1595 O O . THR A 1 207 ? 6.833 18.491 -1.026 1.00 44.65 501 THR A O 1
ATOM 1599 N N . ALA A 1 208 ? 8.456 19.439 -2.269 1.00 46.12 502 ALA A N 1
ATOM 1600 C CA . ALA A 1 208 ? 9.454 18.483 -1.805 1.00 46.07 502 ALA A CA 1
ATOM 1601 C C . ALA A 1 208 ? 9.728 18.669 -0.317 1.00 50.06 502 ALA A C 1
ATOM 1602 O O . ALA A 1 208 ? 9.742 17.704 0.456 1.00 50.33 502 ALA A O 1
ATOM 1604 N N . LEU A 1 209 ? 9.927 19.920 0.108 1.00 46.15 503 LEU A N 1
ATOM 1605 C CA . LEU A 1 209 ? 10.164 20.190 1.514 1.00 42.16 503 LEU A CA 1
ATOM 1606 C C . LEU A 1 209 ? 8.975 19.753 2.342 1.00 43.44 503 LEU A C 1
ATOM 1607 O O . LEU A 1 209 ? 9.135 19.171 3.434 1.00 44.18 503 LEU A O 1
ATOM 1612 N N . SER A 1 210 ? 7.769 20.054 1.839 1.00 43.11 504 SER A N 1
ATOM 1613 C CA . SER A 1 210 ? 6.540 19.738 2.558 1.00 43.06 504 SER A CA 1
ATOM 1614 C C . SER A 1 210 ? 6.397 18.245 2.751 1.00 36.78 504 SER A C 1
ATOM 1615 O O . SER A 1 210 ? 6.054 17.795 3.839 1.00 43.55 504 SER A O 1
ATOM 1618 N N . ALA A 1 211 ? 6.678 17.461 1.703 1.00 40.57 505 ALA A N 1
ATOM 1619 C CA . ALA A 1 211 ? 6.617 16.000 1.818 1.00 48.91 505 ALA A CA 1
ATOM 1620 C C . ALA A 1 211 ? 7.662 15.455 2.789 1.00 42.34 505 ALA A C 1
ATOM 1621 O O . ALA A 1 211 ? 7.387 14.511 3.547 1.00 40.01 505 ALA A O 1
ATOM 1623 N N . THR A 1 212 ? 8.862 16.045 2.794 1.00 40.05 506 THR A N 1
ATOM 1624 C CA . THR A 1 212 ? 9.864 15.631 3.766 1.00 40.07 506 THR A CA 1
ATOM 1625 C C . THR A 1 212 ? 9.354 15.796 5.194 1.00 40.73 506 THR A C 1
ATOM 1626 O O . THR A 1 212 ? 9.447 14.874 6.023 1.00 41.41 506 THR A O 1
ATOM 1630 N N . LEU A 1 213 ? 8.831 16.986 5.499 1.00 49.28 507 LEU A N 1
ATOM 1631 C CA . LEU A 1 213 ? 8.338 17.252 6.848 1.00 37.60 507 LEU A CA 1
ATOM 1632 C C . LEU A 1 213 ? 7.134 16.372 7.169 1.00 38.68 507 LEU A C 1
ATOM 1633 O O . LEU A 1 213 ? 7.006 15.874 8.285 1.00 35.71 507 LEU A O 1
ATOM 1638 N N . ARG A 1 214 ? 6.264 16.137 6.189 1.00 40.47 508 ARG A N 1
ATOM 1639 C CA . ARG A 1 214 ? 5.150 15.225 6.401 1.00 43.63 508 ARG A CA 1
ATOM 1640 C C . ARG A 1 214 ? 5.632 13.841 6.828 1.00 40.40 508 ARG A C 1
ATOM 1641 O O . ARG A 1 214 ? 5.072 13.227 7.748 1.00 41.50 508 ARG A O 1
ATOM 1649 N N . SER A 1 215 ? 6.640 13.304 6.143 1.00 40.03 509 SER A N 1
ATOM 1650 C CA . SER A 1 215 ? 7.124 11.986 6.547 1.00 42.64 509 SER A CA 1
ATOM 1651 C C . SER A 1 215 ? 7.726 12.052 7.935 1.00 39.58 509 SER A C 1
ATOM 1652 O O . SER A 1 215 ? 7.461 11.195 8.776 1.00 42.62 509 SER A O 1
ATOM 1655 N N . ALA A 1 216 ? 8.534 13.079 8.208 1.00 42.54 510 ALA A N 1
ATOM 1656 C CA . ALA A 1 216 ? 9.140 13.175 9.540 1.00 37.97 510 ALA A CA 1
ATOM 1657 C C . ALA A 1 216 ? 8.064 13.184 10.620 1.00 36.54 510 ALA A C 1
ATOM 1658 O O . ALA A 1 216 ? 8.123 12.420 11.588 1.00 41.04 510 ALA A O 1
ATOM 1660 N N . LEU A 1 217 ? 7.028 13.988 10.423 1.00 41.62 511 LEU A N 1
ATOM 1661 C CA . LEU A 1 217 ? 5.948 14.064 11.394 1.00 40.82 511 LEU A CA 1
ATOM 1662 C C . LEU A 1 217 ? 5.186 12.743 11.483 1.00 41.28 511 LEU A C 1
ATOM 1663 O O . LEU A 1 217 ? 4.863 12.265 12.583 1.00 38.28 511 LEU A O 1
ATOM 1668 N N . GLU A 1 218 ? 4.875 12.136 10.345 1.00 37.93 512 GLU A N 1
ATOM 1669 C CA . GLU A 1 218 ? 4.159 10.870 10.373 1.00 42.80 512 GLU A CA 1
ATOM 1670 C C . GLU A 1 218 ? 4.981 9.785 11.038 1.00 39.89 512 GLU A C 1
ATOM 1671 O O . GLU A 1 218 ? 4.410 8.806 11.535 1.00 41.27 512 GLU A O 1
ATOM 1677 N N . GLY A 1 219 ? 6.300 9.986 11.136 1.00 46.11 513 GLY A N 1
ATOM 1678 C CA . GLY A 1 219 ? 7.170 9.023 11.785 1.00 43.43 513 GLY A CA 1
ATOM 1679 C C . GLY A 1 219 ? 7.003 8.964 13.280 1.00 43.41 513 GLY A C 1
ATOM 1680 O O . GLY A 1 219 ? 7.492 8.011 13.896 1.00 52.44 513 GLY A O 1
ATOM 1681 N N . ARG A 1 220 ? 6.381 9.983 13.873 1.00 40.34 514 ARG A N 1
ATOM 1682 C CA . ARG A 1 220 ? 6.007 9.971 15.272 1.00 41.38 514 ARG A CA 1
ATOM 1683 C C . ARG A 1 220 ? 4.499 9.862 15.472 1.00 41.44 514 ARG A C 1
ATOM 1684 O O . ARG A 1 220 ? 4.019 10.158 16.565 1.00 51.32 514 ARG A O 1
ATOM 1692 N N . GLY A 1 221 ? 3.736 9.484 14.455 1.00 39.73 515 GLY A N 1
ATOM 1693 C CA . GLY A 1 221 ? 2.335 9.182 14.634 1.00 39.84 515 GLY A CA 1
ATOM 1694 C C . GLY A 1 221 ? 1.348 10.281 14.316 1.00 40.66 515 GLY A C 1
ATOM 1695 O O . GLY A 1 221 ? 0.140 10.036 14.410 1.00 38.66 515 GLY A O 1
ATOM 1696 N N . PHE A 1 222 ? 1.813 11.469 13.941 1.00 37.61 516 PHE A N 1
ATOM 1697 C CA . PHE A 1 222 ? 0.900 12.526 13.563 1.00 45.93 516 PHE A CA 1
ATOM 1698 C C . PHE A 1 222 ? 0.208 12.218 12.242 1.00 44.11 516 PHE A C 1
ATOM 1699 O O . PHE A 1 222 ? 0.804 11.690 11.297 1.00 40.88 516 PHE A O 1
ATOM 1707 N N . THR A 1 223 ? -1.067 12.566 12.180 1.00 42.63 517 THR A N 1
ATOM 1708 C CA . THR A 1 223 ? -1.751 12.666 10.900 1.00 45.56 517 THR A CA 1
ATOM 1709 C C . THR A 1 223 ? -1.379 13.999 10.289 1.00 40.80 517 THR A C 1
ATOM 1710 O O . THR A 1 223 ? -1.300 15.007 11.001 1.00 34.55 517 THR A O 1
ATOM 1714 N N . VAL A 1 224 ? -1.078 13.990 8.988 1.00 37.25 518 VAL A N 1
ATOM 1715 C CA . VAL A 1 224 ? -0.593 15.173 8.296 1.00 33.97 518 VAL A CA 1
ATOM 1716 C C . VAL A 1 224 ? -1.391 15.380 7.016 1.00 38.57 518 VAL A C 1
ATOM 1717 O O . VAL A 1 224 ? -1.547 14.456 6.212 1.00 42.88 518 VAL A O 1
ATOM 1721 N N . ASP A 1 225 ? -1.893 16.605 6.836 1.00 44.26 519 ASP A N 1
ATOM 1722 C CA . ASP A 1 225 ? -2.424 17.118 5.578 1.00 42.08 519 ASP A CA 1
ATOM 1723 C C . ASP A 1 225 ? -1.499 18.219 5.062 1.00 45.19 519 ASP A C 1
ATOM 1724 O O . ASP A 1 225 ? -0.790 18.886 5.826 1.00 38.64 519 ASP A O 1
ATOM 1729 N N . GLU A 1 226 ? -1.548 18.422 3.737 1.00 46.79 520 GLU A N 1
ATOM 1730 C CA . GLU A 1 226 ? -0.688 19.382 3.053 1.00 52.63 520 GLU A CA 1
ATOM 1731 C C . GLU A 1 226 ? -1.471 20.305 2.128 1.00 52.50 520 GLU A C 1
ATOM 1732 O O . GLU A 1 226 ? -2.495 19.924 1.553 1.00 44.52 520 GLU A O 1
ATOM 1738 N N . THR A 1 227 ? -0.973 21.528 1.971 1.00 48.53 521 THR A N 1
ATOM 1739 C CA . THR A 1 227 ? -1.566 22.425 0.987 1.00 50.33 521 THR A CA 1
ATOM 1740 C C . THR A 1 227 ? -0.574 23.509 0.618 1.00 48.25 521 THR A C 1
ATOM 1741 O O . THR A 1 227 ? 0.087 24.079 1.492 1.00 46.83 521 THR A O 1
ATOM 1745 N N . THR A 1 228 ? -0.498 23.804 -0.675 1.00 46.10 522 THR A N 1
ATOM 1746 C CA . THR A 1 228 ? 0.351 24.880 -1.173 1.00 54.67 522 THR A CA 1
ATOM 1747 C C . THR A 1 228 ? -0.420 26.169 -1.427 1.00 51.05 522 THR A C 1
ATOM 1748 O O . THR A 1 228 ? 0.180 27.158 -1.852 1.00 57.51 522 THR A O 1
ATOM 1752 N N . ASP A 1 229 ? -1.719 26.177 -1.160 1.00 52.88 523 ASP A N 1
ATOM 1753 C CA . ASP A 1 229 ? -2.610 27.295 -1.462 1.00 53.09 523 ASP A CA 1
ATOM 1754 C C . ASP A 1 229 ? -2.741 28.159 -0.216 1.00 52.82 523 ASP A C 1
ATOM 1755 O O . ASP A 1 229 ? -3.547 27.874 0.675 1.00 46.30 523 ASP A O 1
ATOM 1760 N N . GLY A 1 230 ? -1.939 29.227 -0.168 1.00 58.54 524 GLY A N 1
ATOM 1761 C CA . GLY A 1 230 ? -1.996 30.148 0.956 1.00 54.36 524 GLY A CA 1
ATOM 1762 C C . GLY A 1 230 ? -3.298 30.929 1.045 1.00 50.55 524 GLY A C 1
ATOM 1763 O O . GLY A 1 230 ? -3.801 31.176 2.143 1.00 48.16 524 GLY A O 1
ATOM 1764 N N . LYS A 1 231 ? -3.871 31.307 -0.099 1.00 52.62 525 LYS A N 1
ATOM 1765 C CA . LYS A 1 231 ? -5.086 32.109 -0.075 1.00 54.85 525 LYS A CA 1
ATOM 1766 C C . LYS A 1 231 ? -6.205 31.388 0.678 1.00 56.89 525 LYS A C 1
ATOM 1767 O O . LYS A 1 231 ? -6.879 31.975 1.534 1.00 54.89 525 LYS A O 1
ATOM 1773 N N . GLY A 1 232 ? -6.416 30.115 0.377 1.00 50.41 526 GLY A N 1
ATOM 1774 C CA . GLY A 1 232 ? -7.468 29.386 1.042 1.00 53.69 526 GLY A CA 1
ATOM 1775 C C . GLY A 1 232 ? -7.123 28.825 2.405 1.00 56.57 526 GLY A C 1
ATOM 1776 O O . GLY A 1 232 ? -8.006 28.285 3.075 1.00 57.78 526 GLY A O 1
ATOM 1777 N N . SER A 1 233 ? -5.883 28.997 2.863 1.00 54.83 527 SER A N 1
ATOM 1778 C CA . SER A 1 233 ? -5.429 28.310 4.069 1.00 57.82 527 SER A CA 1
ATOM 1779 C C . SER A 1 233 ? -6.245 28.679 5.301 1.00 52.05 527 SER A C 1
ATOM 1780 O O . SER A 1 233 ? -6.578 27.815 6.116 1.00 52.71 527 SER A O 1
ATOM 1783 N N . VAL A 1 234 ? -6.587 29.943 5.466 1.00 53.64 528 VAL A N 1
ATOM 1784 C CA . VAL A 1 234 ? -7.327 30.329 6.665 1.00 54.00 528 VAL A CA 1
ATOM 1785 C C . VAL A 1 234 ? -8.629 29.541 6.751 1.00 54.67 528 VAL A C 1
ATOM 1786 O O . VAL A 1 234 ? -8.977 28.968 7.796 1.00 49.21 528 VAL A O 1
ATOM 1790 N N . GLU A 1 235 ? -9.347 29.463 5.631 1.00 56.48 529 GLU A N 1
ATOM 1791 C CA . GLU A 1 235 ? -10.650 28.815 5.647 1.00 61.67 529 GLU A CA 1
ATOM 1792 C C . GLU A 1 235 ? -10.528 27.300 5.708 1.00 58.81 529 GLU A C 1
ATOM 1793 O O . GLU A 1 235 ? -11.356 26.627 6.335 1.00 58.83 529 GLU A O 1
ATOM 1799 N N . GLN A 1 236 ? -9.512 26.740 5.061 1.00 56.00 530 GLN A N 1
ATOM 1800 C CA . GLN A 1 236 ? -9.237 25.319 5.234 1.00 59.56 530 GLN A CA 1
ATOM 1801 C C . GLN A 1 236 ? -8.942 24.984 6.696 1.00 62.37 530 GLN A C 1
ATOM 1802 O O . GLN A 1 236 ? -9.345 23.923 7.193 1.00 59.33 530 GLN A O 1
ATOM 1808 N N . ILE A 1 237 ? -8.226 25.866 7.395 1.00 51.85 531 ILE A N 1
ATOM 1809 C CA . ILE A 1 237 ? -7.976 25.642 8.815 1.00 50.61 531 ILE A CA 1
ATOM 1810 C C . ILE A 1 237 ? -9.284 25.661 9.582 1.00 51.45 531 ILE A C 1
ATOM 1811 O O . ILE A 1 237 ? -9.531 24.809 10.444 1.00 51.99 531 ILE A O 1
ATOM 1816 N N . ARG A 1 238 ? -10.159 26.616 9.256 1.00 58.88 532 ARG A N 1
ATOM 1817 C CA . ARG A 1 238 ? -11.463 26.657 9.919 1.00 58.09 532 ARG A CA 1
ATOM 1818 C C . ARG A 1 238 ? -12.283 25.394 9.642 1.00 62.24 532 ARG A C 1
ATOM 1819 O O . ARG A 1 238 ? -12.993 24.912 10.538 1.00 63.79 532 ARG A O 1
ATOM 1827 N N . ARG A 1 239 ? -12.147 24.808 8.449 1.00 66.21 533 ARG A N 1
ATOM 1828 C CA . ARG A 1 239 ? -12.913 23.611 8.102 1.00 77.91 533 ARG A CA 1
ATOM 1829 C C . ARG A 1 239 ? -12.329 22.331 8.702 1.00 73.49 533 ARG A C 1
ATOM 1830 O O . ARG A 1 239 ? -13.049 21.539 9.319 1.00 66.19 533 ARG A O 1
ATOM 1838 N N . ASP A 1 240 ? -11.057 22.061 8.448 1.00 69.27 534 ASP A N 1
ATOM 1839 C CA . ASP A 1 240 ? -10.437 20.810 8.868 1.00 67.89 534 ASP A CA 1
ATOM 1840 C C . ASP A 1 240 ? -9.990 20.811 10.320 1.00 60.36 534 ASP A C 1
ATOM 1841 O O . ASP A 1 240 ? -9.691 19.736 10.858 1.00 58.00 534 ASP A O 1
ATOM 1846 N N A ARG A 1 241 ? -9.931 21.973 10.960 0.50 59.58 535 ARG A N 1
ATOM 1847 N N B ARG A 1 241 ? -9.923 21.976 10.963 0.50 59.57 535 ARG A N 1
ATOM 1848 C CA A ARG A 1 241 ? -9.595 22.144 12.372 0.50 59.93 535 ARG A CA 1
ATOM 1849 C CA B ARG A 1 241 ? -9.609 22.086 12.385 0.50 59.90 535 ARG A CA 1
ATOM 1850 C C A ARG A 1 241 ? -8.383 21.284 12.753 0.50 52.55 535 ARG A C 1
ATOM 1851 C C B ARG A 1 241 ? -8.373 21.280 12.768 0.50 52.57 535 ARG A C 1
ATOM 1852 O O A ARG A 1 241 ? -8.489 20.407 13.618 0.50 52.51 535 ARG A O 1
ATOM 1853 O O B ARG A 1 241 ? -8.448 20.408 13.663 0.50 52.60 535 ARG A O 1
ATOM 1868 N N . PRO A 1 242 ? -7.225 21.521 12.152 1.00 43.55 536 PRO A N 1
ATOM 1869 C CA . PRO A 1 242 ? -6.015 20.798 12.551 1.00 43.15 536 PRO A CA 1
ATOM 1870 C C . PRO A 1 242 ? -5.574 21.212 13.946 1.00 38.00 536 PRO A C 1
ATOM 1871 O O . PRO A 1 242 ? -5.912 22.278 14.450 1.00 42.20 536 PRO A O 1
ATOM 1875 N N . ASP A 1 243 ? -4.798 20.344 14.566 1.00 30.28 537 ASP A N 1
ATOM 1876 C CA . ASP A 1 243 ? -4.319 20.607 15.902 1.00 33.16 537 ASP A CA 1
ATOM 1877 C C . ASP A 1 243 ? -3.122 21.554 15.881 1.00 39.60 537 ASP A C 1
ATOM 1878 O O . ASP A 1 243 ? -2.871 22.224 16.888 1.00 39.35 537 ASP A O 1
ATOM 1883 N N . LEU A 1 244 ? -2.453 21.694 14.735 1.00 33.80 538 LEU A N 1
ATOM 1884 C CA . LEU A 1 244 ? -1.254 22.504 14.613 1.00 28.72 538 LEU A CA 1
ATOM 1885 C C . LEU A 1 244 ? -1.010 22.823 13.150 1.00 28.78 538 LEU A C 1
ATOM 1886 O O . LEU A 1 244 ? -1.234 21.975 12.275 1.00 34.11 538 LEU A O 1
ATOM 1891 N N . VAL A 1 245 ? -0.540 24.035 12.883 1.00 31.67 539 VAL A N 1
ATOM 1892 C CA . VAL A 1 245 ? -0.267 24.474 11.526 1.00 30.08 539 VAL A CA 1
ATOM 1893 C C . VAL A 1 245 ? 1.216 24.759 11.405 1.00 35.49 539 VAL A C 1
ATOM 1894 O O . VAL A 1 245 ? 1.783 25.555 12.176 1.00 32.72 539 VAL A O 1
ATOM 1898 N N . VAL A 1 246 ? 1.841 24.100 10.441 1.00 34.75 540 VAL A N 1
ATOM 1899 C CA . VAL A 1 246 ? 3.185 24.422 10.005 1.00 32.39 540 VAL A CA 1
ATOM 1900 C C . VAL A 1 246 ? 3.008 25.339 8.808 1.00 29.54 540 VAL A C 1
ATOM 1901 O O . VAL A 1 246 ? 2.521 24.917 7.755 1.00 29.12 540 VAL A O 1
ATOM 1905 N N . LEU A 1 247 ? 3.445 26.586 8.963 1.00 33.55 541 LEU A N 1
ATOM 1906 C CA . LEU A 1 247 ? 3.133 27.676 8.044 1.00 34.30 541 LEU A CA 1
ATOM 1907 C C . LEU A 1 247 ? 4.437 28.261 7.520 1.00 31.47 541 LEU A C 1
ATOM 1908 O O . LEU A 1 247 ? 5.275 28.723 8.302 1.00 29.75 541 LEU A O 1
ATOM 1913 N N . ALA A 1 248 ? 4.612 28.224 6.200 1.00 27.06 542 ALA A N 1
ATOM 1914 C CA . ALA A 1 248 ? 5.817 28.752 5.570 1.00 33.37 542 ALA A CA 1
ATOM 1915 C C . ALA A 1 248 ? 5.676 30.246 5.317 1.00 33.67 542 ALA A C 1
ATOM 1916 O O . ALA A 1 248 ? 4.586 30.741 5.032 1.00 28.85 542 ALA A O 1
ATOM 1918 N N . VAL A 1 249 ? 6.806 30.958 5.410 1.00 39.30 543 VAL A N 1
ATOM 1919 C CA . VAL A 1 249 ? 6.790 32.394 5.173 1.00 40.78 543 VAL A CA 1
ATOM 1920 C C . VAL A 1 249 ? 6.641 32.702 3.684 1.00 47.35 543 VAL A C 1
ATOM 1921 O O . VAL A 1 249 ? 5.769 33.487 3.284 1.00 39.51 543 VAL A O 1
ATOM 1925 N N . ASP A 1 250 ? 7.518 32.150 2.845 1.00 42.94 544 ASP A N 1
ATOM 1926 C CA . ASP A 1 250 ? 7.519 32.492 1.423 1.00 44.38 544 ASP A CA 1
ATOM 1927 C C . ASP A 1 250 ? 6.600 31.495 0.727 1.00 48.46 544 ASP A C 1
ATOM 1928 O O . ASP A 1 250 ? 6.899 30.298 0.668 1.00 60.97 544 ASP A O 1
ATOM 1933 N N . LEU A 1 251 ? 5.457 31.969 0.266 1.00 37.80 545 LEU A N 1
ATOM 1934 C CA . LEU A 1 251 ? 4.456 31.132 -0.377 1.00 38.00 545 LEU A CA 1
ATOM 1935 C C . LEU A 1 251 ? 4.270 31.592 -1.822 1.00 43.11 545 LEU A C 1
ATOM 1936 O O . LEU A 1 251 ? 4.703 32.684 -2.222 1.00 42.77 545 LEU A O 1
ATOM 1941 N N . SER A 1 252 ? 3.701 30.705 -2.628 1.00 43.32 546 SER A N 1
ATOM 1942 C CA . SER A 1 252 ? 3.499 31.004 -4.037 1.00 49.96 546 SER A CA 1
ATOM 1943 C C . SER A 1 252 ? 2.383 32.049 -4.190 1.00 52.86 546 SER A C 1
ATOM 1944 O O . SER A 1 252 ? 1.679 32.402 -3.234 1.00 46.90 546 SER A O 1
ATOM 1947 N N . ALA A 1 253 ? 2.296 32.623 -5.393 1.00 67.15 547 ALA A N 1
ATOM 1948 C CA . ALA A 1 253 ? 1.252 33.596 -5.720 1.00 64.18 547 ALA A CA 1
ATOM 1949 C C . ALA A 1 253 ? 1.216 34.711 -4.683 1.00 61.53 547 ALA A C 1
ATOM 1950 O O . ALA A 1 253 ? 0.149 35.089 -4.178 1.00 55.94 547 ALA A O 1
ATOM 1952 N N . GLY A 1 254 ? 2.402 35.165 -4.289 1.00 67.25 548 GLY A N 1
ATOM 1953 C CA . GLY A 1 254 ? 2.515 36.309 -3.406 1.00 65.80 548 GLY A CA 1
ATOM 1954 C C . GLY A 1 254 ? 1.749 36.188 -2.111 1.00 66.59 548 GLY A C 1
ATOM 1955 O O . GLY A 1 254 ? 1.109 37.153 -1.682 1.00 70.96 548 GLY A O 1
ATOM 1956 N N . GLN A 1 255 ? 1.736 35.012 -1.511 1.00 59.97 549 GLN A N 1
ATOM 1957 C CA . GLN A 1 255 ? 1.169 34.860 -0.182 1.00 56.85 549 GLN A CA 1
ATOM 1958 C C . GLN A 1 255 ? 2.310 34.942 0.823 1.00 54.03 549 GLN A C 1
ATOM 1959 O O . GLN A 1 255 ? 3.454 34.602 0.511 1.00 52.91 549 GLN A O 1
ATOM 1965 N N . ASN A 1 256 ? 1.991 35.435 2.017 1.00 51.44 550 ASN A N 1
ATOM 1966 C CA . ASN A 1 256 ? 2.977 35.679 3.065 1.00 38.42 550 ASN A CA 1
ATOM 1967 C C . ASN A 1 256 ? 2.522 34.970 4.335 1.00 43.55 550 ASN A C 1
ATOM 1968 O O . ASN A 1 256 ? 1.482 35.321 4.919 1.00 38.78 550 ASN A O 1
ATOM 1973 N N . GLY A 1 257 ? 3.336 34.026 4.799 1.00 35.84 551 GLY A N 1
ATOM 1974 C CA . GLY A 1 257 ? 2.990 33.305 6.005 1.00 35.83 551 GLY A CA 1
ATOM 1975 C C . GLY A 1 257 ? 2.821 34.207 7.206 1.00 32.56 551 GLY A C 1
ATOM 1976 O O . GLY A 1 257 ? 1.958 33.968 8.050 1.00 30.56 551 GLY A O 1
ATOM 1977 N N . TYR A 1 258 ? 3.649 35.239 7.312 1.00 38.97 552 TYR A N 1
ATOM 1978 C CA . TYR A 1 258 ? 3.477 36.179 8.412 1.00 33.23 552 TYR A CA 1
ATOM 1979 C C . TYR A 1 258 ? 2.123 36.854 8.332 1.00 31.56 552 TYR A C 1
ATOM 1980 O O . TYR A 1 258 ? 1.431 37.015 9.347 1.00 42.27 552 TYR A O 1
ATOM 1989 N N . LEU A 1 259 ? 1.699 37.224 7.133 1.00 34.43 553 LEU A N 1
ATOM 1990 C CA . LEU A 1 259 ? 0.387 37.851 7.037 1.00 36.13 553 LEU A CA 1
ATOM 1991 C C . LEU A 1 259 ? -0.717 36.859 7.378 1.00 36.18 553 LEU A C 1
ATOM 1992 O O . LEU A 1 259 ? -1.662 37.199 8.101 1.00 47.39 553 LEU A O 1
ATOM 1997 N N . ILE A 1 260 ? -0.616 35.625 6.875 1.00 33.13 554 ILE A N 1
ATOM 1998 C CA . ILE A 1 260 ? -1.624 34.610 7.192 1.00 38.63 554 ILE A CA 1
ATOM 1999 C C . ILE A 1 260 ? -1.697 34.390 8.703 1.00 37.90 554 ILE A C 1
ATOM 2000 O O . ILE A 1 260 ? -2.795 34.272 9.283 1.00 32.34 554 ILE A O 1
ATOM 2005 N N . CYS A 1 261 ? -0.527 34.298 9.359 1.00 36.17 555 CYS A N 1
ATOM 2006 C CA . CYS A 1 261 ? -0.492 34.206 10.812 1.00 30.63 555 CYS A CA 1
ATOM 2007 C C . CYS A 1 261 ? -1.248 35.364 11.429 1.00 36.58 555 CYS A C 1
ATOM 2008 O O . CYS A 1 261 ? -2.039 35.169 12.356 1.00 33.78 555 CYS A O 1
ATOM 2011 N N . GLY A 1 262 ? -1.019 36.577 10.932 1.00 37.52 556 GLY A N 1
ATOM 2012 C CA . GLY A 1 262 ? -1.744 37.712 11.473 1.00 41.33 556 GLY A CA 1
ATOM 2013 C C . GLY A 1 262 ? -3.246 37.533 11.374 1.00 41.87 556 GLY A C 1
ATOM 2014 O O . GLY A 1 262 ? -3.991 37.830 12.319 1.00 47.30 556 GLY A O 1
ATOM 2015 N N . LYS A 1 263 ? -3.710 37.022 10.230 1.00 47.95 557 LYS A N 1
ATOM 2016 C CA . LYS A 1 263 ? -5.146 36.816 10.042 1.00 38.98 557 LYS A CA 1
ATOM 2017 C C . LYS A 1 263 ? -5.677 35.810 11.049 1.00 37.07 557 LYS A C 1
ATOM 2018 O O . LYS A 1 263 ? -6.743 36.006 11.636 1.00 38.92 557 LYS A O 1
ATOM 2024 N N . LEU A 1 264 ? -4.943 34.731 11.271 1.00 35.53 558 LEU A N 1
ATOM 2025 C CA . LEU A 1 264 ? -5.398 33.725 12.236 1.00 41.69 558 LEU A CA 1
ATOM 2026 C C . LEU A 1 264 ? -5.404 34.279 13.661 1.00 49.02 558 LEU A C 1
ATOM 2027 O O . LEU A 1 264 ? -6.294 33.960 14.461 1.00 50.58 558 LEU A O 1
ATOM 2032 N N . LYS A 1 265 ? -4.416 35.107 14.007 1.00 42.22 559 LYS A N 1
ATOM 2033 C CA . LYS A 1 265 ? -4.345 35.571 15.391 1.00 47.98 559 LYS A CA 1
ATOM 2034 C C . LYS A 1 265 ? -5.406 36.626 15.653 1.00 45.54 559 LYS A C 1
ATOM 2035 O O . LYS A 1 265 ? -5.796 36.827 16.812 1.00 42.78 559 LYS A O 1
ATOM 2041 N N . LYS A 1 266 ? -5.922 37.249 14.582 1.00 49.61 560 LYS A N 1
ATOM 2042 C CA . LYS A 1 266 ? -7.005 38.231 14.722 1.00 54.84 560 LYS A CA 1
ATOM 2043 C C . LYS A 1 266 ? -8.381 37.580 14.785 1.00 45.92 560 LYS A C 1
ATOM 2044 O O . LYS A 1 266 ? -9.296 38.150 15.391 1.00 53.09 560 LYS A O 1
ATOM 2050 N N . ASP A 1 267 ? -8.544 36.382 14.228 1.00 52.38 561 ASP A N 1
ATOM 2051 C CA . ASP A 1 267 ? -9.837 35.705 14.243 1.00 60.92 561 ASP A CA 1
ATOM 2052 C C . ASP A 1 267 ? -10.133 35.096 15.608 1.00 57.12 561 ASP A C 1
ATOM 2053 O O . ASP A 1 267 ? -9.319 34.343 16.147 1.00 54.78 561 ASP A O 1
ATOM 2058 N N A ASP A 1 268 ? -11.308 35.380 16.162 0.50 64.38 562 ASP A N 1
ATOM 2059 N N B ASP A 1 268 ? -11.315 35.422 16.144 0.50 64.34 562 ASP A N 1
ATOM 2060 C CA A ASP A 1 268 ? -11.542 34.930 17.530 0.50 66.71 562 ASP A CA 1
ATOM 2061 C CA B ASP A 1 268 ? -11.693 34.968 17.478 0.50 66.84 562 ASP A CA 1
ATOM 2062 C C A ASP A 1 268 ? -11.791 33.424 17.632 0.50 64.74 562 ASP A C 1
ATOM 2063 C C B ASP A 1 268 ? -11.650 33.444 17.557 0.50 64.77 562 ASP A C 1
ATOM 2064 O O A ASP A 1 268 ? -11.566 32.855 18.702 0.50 64.88 562 ASP A O 1
ATOM 2065 O O B ASP A 1 268 ? -11.085 32.871 18.495 0.50 63.48 562 ASP A O 1
ATOM 2074 N N . ASP A 1 269 ? -12.229 32.771 16.554 1.00 61.87 563 ASP A N 1
ATOM 2075 C CA . ASP A 1 269 ? -12.266 31.310 16.546 1.00 65.41 563 ASP A CA 1
ATOM 2076 C C . ASP A 1 269 ? -10.869 30.697 16.406 1.00 64.70 563 ASP A C 1
ATOM 2077 O O . ASP A 1 269 ? -10.576 29.664 17.025 1.00 58.60 563 ASP A O 1
ATOM 2082 N N . LEU A 1 270 ? -10.028 31.265 15.527 1.00 59.92 564 LEU A N 1
ATOM 2083 C CA . LEU A 1 270 ? -8.775 30.648 15.104 1.00 55.34 564 LEU A CA 1
ATOM 2084 C C . LEU A 1 270 ? -7.533 31.112 15.860 1.00 52.40 564 LEU A C 1
ATOM 2085 O O . LEU A 1 270 ? -6.429 30.604 15.586 1.00 40.63 564 LEU A O 1
ATOM 2090 N N . LYS A 1 271 ? -7.666 32.060 16.770 1.00 51.98 565 LYS A N 1
ATOM 2091 C CA . LYS A 1 271 ? -6.474 32.626 17.433 1.00 52.48 565 LYS A CA 1
ATOM 2092 C C . LYS A 1 271 ? -5.752 31.630 18.332 1.00 49.97 565 LYS A C 1
ATOM 2093 O O . LYS A 1 271 ? -4.611 31.840 18.622 1.00 49.34 565 LYS A O 1
ATOM 2099 N N . ASN A 1 272 ? -6.409 30.566 18.736 1.00 52.34 566 ASN A N 1
ATOM 2100 C CA . ASN A 1 272 ? -5.811 29.629 19.674 1.00 47.13 566 ASN A CA 1
ATOM 2101 C C . ASN A 1 272 ? -5.151 28.435 18.979 1.00 49.55 566 ASN A C 1
ATOM 2102 O O . ASN A 1 272 ? -4.576 27.576 19.659 1.00 49.42 566 ASN A O 1
ATOM 2107 N N . VAL A 1 273 ? -5.198 28.373 17.653 1.00 41.69 567 VAL A N 1
ATOM 2108 C CA . VAL A 1 273 ? -4.572 27.278 16.924 1.00 31.25 567 VAL A CA 1
ATOM 2109 C C . VAL A 1 273 ? -3.061 27.466 16.876 1.00 38.71 567 VAL A C 1
ATOM 2110 O O . VAL A 1 273 ? -2.565 28.490 16.376 1.00 35.18 567 VAL A O 1
ATOM 2114 N N . PRO A 1 274 ? -2.298 26.508 17.389 1.00 36.35 568 PRO A N 1
ATOM 2115 C CA . PRO A 1 274 ? -0.837 26.665 17.412 1.00 28.48 568 PRO A CA 1
ATOM 2116 C C . PRO A 1 274 ? -0.267 26.785 16.009 1.00 30.94 568 PRO A C 1
ATOM 2117 O O . PRO A 1 274 ? -0.676 26.079 15.087 1.00 25.37 568 PRO A O 1
ATOM 2121 N N . ILE A 1 275 ? 0.716 27.668 15.874 1.00 37.55 569 ILE A N 1
ATOM 2122 C CA . ILE A 1 275 ? 1.282 27.995 14.593 1.00 32.70 569 ILE A CA 1
ATOM 2123 C C . ILE A 1 275 ? 2.778 27.876 14.698 1.00 37.71 569 ILE A C 1
ATOM 2124 O O . ILE A 1 275 ? 3.409 28.600 15.482 1.00 39.40 569 ILE A O 1
ATOM 2129 N N . VAL A 1 276 ? 3.357 27.051 13.836 1.00 31.24 570 VAL A N 1
ATOM 2130 C CA . VAL A 1 276 ? 4.803 26.916 13.737 1.00 29.18 570 VAL A CA 1
ATOM 2131 C C . VAL A 1 276 ? 5.213 27.551 12.427 1.00 28.81 570 VAL A C 1
ATOM 2132 O O . VAL A 1 276 ? 4.937 27.008 11.351 1.00 26.43 570 VAL A O 1
ATOM 2136 N N . ILE A 1 277 ? 5.938 28.649 12.509 1.00 25.47 571 ILE A N 1
ATOM 2137 C CA . ILE A 1 277 ? 6.404 29.344 11.321 1.00 24.04 571 ILE A CA 1
ATOM 2138 C C . ILE A 1 277 ? 7.732 28.733 10.938 1.00 24.51 571 ILE A C 1
ATOM 2139 O O . ILE A 1 277 ? 8.653 28.637 11.779 1.00 27.79 571 ILE A O 1
ATOM 2144 N N . ILE A 1 278 ? 7.857 28.354 9.672 1.00 28.20 572 ILE A N 1
ATOM 2145 C CA . ILE A 1 278 ? 9.130 27.937 9.108 1.00 33.72 572 ILE A CA 1
ATOM 2146 C C . ILE A 1 278 ? 9.509 28.974 8.072 1.00 31.17 572 ILE A C 1
ATOM 2147 O O . ILE A 1 278 ? 8.691 29.335 7.204 1.00 31.52 572 ILE A O 1
ATOM 2152 N N . GLY A 1 279 ? 10.720 29.493 8.194 1.00 34.22 573 GLY A N 1
ATOM 2153 C CA . GLY A 1 279 ? 11.165 30.502 7.254 1.00 46.24 573 GLY A CA 1
ATOM 2154 C C . GLY A 1 279 ? 12.600 30.880 7.499 1.00 35.75 573 GLY A C 1
ATOM 2155 O O . GLY A 1 279 ? 13.241 30.406 8.439 1.00 37.19 573 GLY A O 1
ATOM 2156 N N . ASN A 1 280 ? 13.095 31.754 6.635 1.00 37.70 574 ASN A N 1
ATOM 2157 C CA . ASN A 1 280 ? 14.427 32.314 6.824 1.00 37.19 574 ASN A CA 1
ATOM 2158 C C . ASN A 1 280 ? 14.469 32.995 8.185 1.00 32.00 574 ASN A C 1
ATOM 2159 O O . ASN A 1 280 ? 13.528 33.721 8.544 1.00 36.84 574 ASN A O 1
ATOM 2164 N N . PRO A 1 281 ? 15.482 32.728 8.994 1.00 38.94 575 PRO A N 1
ATOM 2165 C CA . PRO A 1 281 ? 15.507 33.284 10.354 1.00 41.28 575 PRO A CA 1
ATOM 2166 C C . PRO A 1 281 ? 15.522 34.790 10.378 1.00 33.02 575 PRO A C 1
ATOM 2167 O O . PRO A 1 281 ? 15.079 35.387 11.363 1.00 32.91 575 PRO A O 1
ATOM 2171 N N . ASP A 1 282 ? 16.060 35.427 9.348 1.00 38.68 576 ASP A N 1
ATOM 2172 C CA . ASP A 1 282 ? 16.204 36.873 9.375 1.00 44.72 576 ASP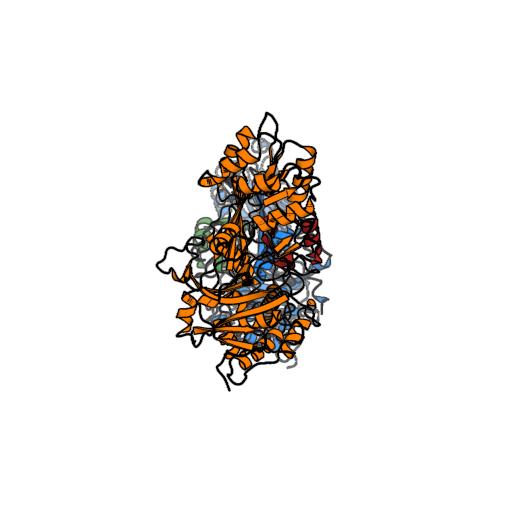 A CA 1
ATOM 2173 C C . ASP A 1 282 ? 14.850 37.596 9.388 1.00 39.13 576 ASP A C 1
ATOM 2174 O O . ASP A 1 282 ? 14.821 38.838 9.491 1.00 39.55 576 ASP A O 1
ATOM 2179 N N . GLY A 1 283 ? 13.740 36.866 9.281 1.00 34.06 577 GLY A N 1
ATOM 2180 C CA . GLY A 1 283 ? 12.437 37.475 9.368 1.00 33.75 577 GLY A CA 1
ATOM 2181 C C . GLY A 1 283 ? 11.754 37.314 10.706 1.00 34.44 577 GLY A C 1
ATOM 2182 O O . GLY A 1 283 ? 10.637 37.838 10.873 1.00 30.01 577 GLY A O 1
ATOM 2183 N N . PHE A 1 284 ? 12.435 36.698 11.698 1.00 30.41 578 PHE A N 1
ATOM 2184 C CA . PHE A 1 284 ? 11.776 36.375 12.959 1.00 30.47 578 PHE A CA 1
ATOM 2185 C C . PHE A 1 284 ? 11.715 37.584 13.891 1.00 31.33 578 PHE A C 1
ATOM 2186 O O . PHE A 1 284 ? 10.675 37.852 14.506 1.00 32.21 578 PHE A O 1
ATOM 2194 N N . ALA A 1 285 ? 12.800 38.351 13.984 1.00 33.06 579 ALA A N 1
ATOM 2195 C CA . ALA A 1 285 ? 12.787 39.504 14.873 1.00 40.75 579 ALA A CA 1
ATOM 2196 C C . ALA A 1 285 ? 11.638 40.428 14.517 1.00 35.30 579 ALA A C 1
ATOM 2197 O O . ALA A 1 285 ? 10.782 40.735 15.355 1.00 33.72 579 ALA A O 1
ATOM 2199 N N . GLN A 1 286 ? 11.525 40.773 13.237 1.00 33.51 580 GLN A N 1
ATOM 2200 C CA . GLN A 1 286 ? 10.509 41.742 12.854 1.00 34.72 580 GLN A CA 1
ATOM 2201 C C . GLN A 1 286 ? 9.133 41.215 13.188 1.00 36.83 580 GLN A C 1
ATOM 2202 O O . GLN A 1 286 ? 8.297 41.954 13.736 1.00 39.90 580 GLN A O 1
ATOM 2208 N N . HIS A 1 287 ? 8.888 39.923 12.949 1.00 41.41 581 HIS A N 1
ATOM 2209 C CA . HIS A 1 287 ? 7.523 39.464 13.186 1.00 37.32 581 HIS A CA 1
ATOM 2210 C C . HIS A 1 287 ? 7.207 39.512 14.670 1.00 32.34 581 HIS A C 1
ATOM 2211 O O . HIS A 1 287 ? 6.080 39.857 15.058 1.00 34.98 581 HIS A O 1
ATOM 2218 N N A ARG A 1 288 ? 8.190 39.208 15.521 0.50 36.08 582 ARG A N 1
ATOM 2219 N N B ARG A 1 288 ? 8.188 39.205 15.522 0.50 36.07 582 ARG A N 1
ATOM 2220 C CA A ARG A 1 288 ? 7.930 39.266 16.954 0.50 45.99 582 ARG A CA 1
ATOM 2221 C CA B ARG A 1 288 ? 7.918 39.273 16.955 0.50 45.99 582 ARG A CA 1
ATOM 2222 C C A ARG A 1 288 ? 7.805 40.711 17.434 0.50 43.23 582 ARG A C 1
ATOM 2223 C C B ARG A 1 288 ? 7.784 40.721 17.419 0.50 43.22 582 ARG A C 1
ATOM 2224 O O A ARG A 1 288 ? 7.039 41.001 18.361 0.50 40.76 582 ARG A O 1
ATOM 2225 O O B ARG A 1 288 ? 6.981 41.020 18.313 0.50 40.73 582 ARG A O 1
ATOM 2240 N N . ALA A 1 289 ? 8.527 41.626 16.795 1.00 36.37 583 ALA A N 1
ATOM 2241 C CA . ALA A 1 289 ? 8.493 43.013 17.208 1.00 36.94 583 ALA A CA 1
ATOM 2242 C C . ALA A 1 289 ? 7.204 43.708 16.768 1.00 38.29 583 ALA A C 1
ATOM 2243 O O . ALA A 1 289 ? 6.687 44.577 17.493 1.00 39.08 583 ALA A O 1
ATOM 2245 N N . LEU A 1 290 ? 6.726 43.408 15.557 1.00 36.07 584 LEU A N 1
ATOM 2246 C CA . LEU A 1 290 ? 5.616 44.156 14.970 1.00 40.39 584 LEU A CA 1
ATOM 2247 C C . LEU A 1 290 ? 4.260 43.470 15.015 1.00 39.77 584 LEU A C 1
ATOM 2248 O O . LEU A 1 290 ? 3.242 44.163 15.024 1.00 42.02 584 LEU A O 1
ATOM 2253 N N . SER A 1 291 ? 4.216 42.146 15.017 1.00 41.29 585 SER A N 1
ATOM 2254 C CA . SER A 1 291 ? 2.970 41.412 14.839 1.00 45.92 585 SER A CA 1
ATOM 2255 C C . SER A 1 291 ? 2.631 40.527 16.035 1.00 34.17 585 SER A C 1
ATOM 2256 O O . SER A 1 291 ? 3.369 40.451 17.020 1.00 34.97 585 SER A O 1
ATOM 2259 N N . ALA A 1 292 ? 1.479 39.858 15.915 1.00 45.74 586 ALA A N 1
ATOM 2260 C CA . ALA A 1 292 ? 1.081 38.844 16.893 1.00 54.86 586 ALA A CA 1
ATOM 2261 C C . ALA A 1 292 ? 1.969 37.629 16.721 1.00 38.77 586 ALA A C 1
ATOM 2262 O O . ALA A 1 292 ? 2.099 37.103 15.612 1.00 40.97 586 ALA A O 1
ATOM 2264 N N . HIS A 1 293 ? 2.527 37.165 17.820 1.00 38.06 587 HIS A N 1
ATOM 2265 C CA . HIS A 1 293 ? 3.512 36.111 17.755 1.00 46.18 587 HIS A CA 1
ATOM 2266 C C . HIS A 1 293 ? 2.896 34.832 17.255 1.00 43.61 587 HIS A C 1
ATOM 2267 O O . HIS A 1 293 ? 1.799 34.455 17.666 1.00 41.93 587 HIS A O 1
ATOM 2274 N N . ALA A 1 294 ? 3.585 34.214 16.298 1.00 34.91 588 ALA A N 1
ATOM 2275 C CA . ALA A 1 294 ? 3.399 32.801 16.062 1.00 31.70 588 ALA A CA 1
ATOM 2276 C C . ALA A 1 294 ? 3.760 32.059 17.343 1.00 38.25 588 ALA A C 1
ATOM 2277 O O . ALA A 1 294 ? 4.539 32.542 18.190 1.00 32.09 588 ALA A O 1
ATOM 2279 N N . ASP A 1 295 ? 3.154 30.886 17.513 1.00 44.94 589 ASP A N 1
ATOM 2280 C CA . ASP A 1 295 ? 3.444 30.100 18.711 1.00 44.24 589 ASP A CA 1
ATOM 2281 C C . ASP A 1 295 ? 4.878 29.608 18.726 1.00 39.24 589 ASP A C 1
ATOM 2282 O O . ASP A 1 295 ? 5.418 29.368 19.807 1.00 45.21 589 ASP A O 1
ATOM 2287 N N . GLU A 1 296 ? 5.507 29.457 17.555 1.00 42.83 590 GLU A N 1
ATOM 2288 C CA . GLU A 1 296 ? 6.880 28.965 17.467 1.00 39.97 590 GLU A CA 1
ATOM 2289 C C . GLU A 1 296 ? 7.463 29.303 16.105 1.00 35.92 590 GLU A C 1
ATOM 2290 O O . GLU A 1 296 ? 6.759 29.295 15.077 1.00 25.09 590 GLU A O 1
ATOM 2296 N N . TYR A 1 297 ? 8.768 29.551 16.094 1.00 35.96 591 TYR A N 1
ATOM 2297 C CA . TYR A 1 297 ? 9.500 29.843 14.868 1.00 38.38 591 TYR A CA 1
ATOM 2298 C C . TYR A 1 297 ? 10.573 28.783 14.660 1.00 32.41 591 TYR A C 1
ATOM 2299 O O . TYR A 1 297 ? 11.346 28.513 15.574 1.00 38.70 591 TYR A O 1
ATOM 2308 N N . VAL A 1 298 ? 10.644 28.210 13.460 1.00 31.62 592 VAL A N 1
ATOM 2309 C CA . VAL A 1 298 ? 11.632 27.183 13.140 1.00 32.77 592 VAL A CA 1
ATOM 2310 C C . VAL A 1 298 ? 12.365 27.613 11.863 1.00 31.14 592 VAL A C 1
ATOM 2311 O O . VAL A 1 298 ? 11.751 27.764 10.797 1.00 27.55 592 VAL A O 1
ATOM 2315 N N . ALA A 1 299 ? 13.682 27.720 11.949 1.00 35.40 593 ALA A N 1
ATOM 2316 C CA . ALA A 1 299 ? 14.446 28.274 10.846 1.00 38.53 593 ALA A CA 1
ATOM 2317 C C . ALA A 1 299 ? 14.578 27.330 9.659 1.00 42.26 593 ALA A C 1
ATOM 2318 O O . ALA A 1 299 ? 14.623 26.105 9.798 1.00 39.20 593 ALA A O 1
ATOM 2320 N N . LYS A 1 300 ? 14.582 27.915 8.507 1.00 40.14 594 LYS A N 1
ATOM 2321 C CA . LYS A 1 300 ? 14.906 27.241 7.275 1.00 38.60 594 LYS A CA 1
ATOM 2322 C C . LYS A 1 300 ? 16.398 27.397 7.006 1.00 35.42 594 LYS A C 1
ATOM 2323 O O . LYS A 1 300 ? 16.994 28.394 7.410 1.00 38.09 594 LYS A O 1
ATOM 2329 N N . PRO A 1 301 ? 17.070 26.345 6.292 1.00 37.42 595 PRO A N 1
ATOM 2330 C CA . PRO A 1 301 ? 16.766 24.771 5.797 1.00 47.88 595 PRO A CA 1
ATOM 2331 C C . PRO A 1 301 ? 16.276 24.214 7.130 1.00 45.89 595 PRO A C 1
ATOM 2332 O O . PRO A 1 301 ? 16.879 24.434 8.112 1.00 52.12 595 PRO A O 1
ATOM 2336 N N . VAL A 1 302 ? 15.153 23.533 7.090 1.00 39.16 596 VAL A N 1
ATOM 2337 C CA . VAL A 1 302 ? 14.512 22.990 8.277 1.00 36.74 596 VAL A CA 1
ATOM 2338 C C . VAL A 1 302 ? 15.253 21.738 8.735 1.00 40.96 596 VAL A C 1
ATOM 2339 O O . VAL A 1 302 ? 15.541 20.822 7.944 1.00 37.74 596 VAL A O 1
ATOM 2343 N N . ASP A 1 303 ? 15.665 21.759 9.997 1.00 48.34 597 ASP A N 1
ATOM 2344 C CA . ASP A 1 303 ? 16.043 20.545 10.703 1.00 46.83 597 ASP A CA 1
ATOM 2345 C C . ASP A 1 303 ? 14.755 19.794 11.034 1.00 38.06 597 ASP A C 1
ATOM 2346 O O . ASP A 1 303 ? 13.974 20.226 11.891 1.00 38.68 597 ASP A O 1
ATOM 2351 N N . ALA A 1 304 ? 14.527 18.669 10.360 1.00 38.29 598 ALA A N 1
ATOM 2352 C CA . ALA A 1 304 ? 13.248 17.990 10.492 1.00 36.22 598 ALA A CA 1
ATOM 2353 C C . ALA A 1 304 ? 13.025 17.519 11.921 1.00 42.47 598 ALA A C 1
ATOM 2354 O O . ALA A 1 304 ? 11.897 17.614 12.447 1.00 36.87 598 ALA A O 1
ATOM 2356 N N . ASP A 1 305 ? 14.084 17.024 12.582 1.00 42.29 599 ASP A N 1
ATOM 2357 C CA . ASP A 1 305 ? 13.928 16.588 13.972 1.00 43.74 599 ASP A CA 1
ATOM 2358 C C . ASP A 1 305 ? 13.547 17.748 14.869 1.00 42.24 599 ASP A C 1
ATOM 2359 O O . ASP A 1 305 ? 12.745 17.602 15.790 1.00 39.72 599 ASP A O 1
ATOM 2364 N N . GLN A 1 306 ? 14.135 18.911 14.635 1.00 48.62 600 GLN A N 1
ATOM 2365 C CA . GLN A 1 306 ? 13.751 20.070 15.419 1.00 42.49 600 GLN A CA 1
ATOM 2366 C C . GLN A 1 306 ? 12.278 20.393 15.222 1.00 43.53 600 GLN A C 1
ATOM 2367 O O . GLN A 1 306 ? 11.565 20.693 16.188 1.00 41.91 600 GLN A O 1
ATOM 2373 N N . LEU A 1 307 ? 11.785 20.314 13.992 1.00 42.14 601 LEU A N 1
ATOM 2374 C CA . LEU A 1 307 ? 10.378 20.631 13.781 1.00 32.97 601 LEU A CA 1
ATOM 2375 C C . LEU A 1 307 ? 9.494 19.627 14.504 1.00 34.28 601 LEU A C 1
ATOM 2376 O O . LEU A 1 307 ? 8.547 20.029 15.183 1.00 37.01 601 LEU A O 1
ATOM 2381 N N . VAL A 1 308 ? 9.806 18.328 14.395 1.00 35.17 602 VAL A N 1
ATOM 2382 C CA . VAL A 1 308 ? 9.030 17.300 15.090 1.00 35.44 602 VAL A CA 1
ATOM 2383 C C . VAL A 1 308 ? 9.071 17.521 16.594 1.00 32.94 602 VAL A C 1
ATOM 2384 O O . VAL A 1 308 ? 8.034 17.457 17.276 1.00 38.96 602 VAL A O 1
ATOM 2388 N N . GLU A 1 309 ? 10.260 17.803 17.133 1.00 38.11 603 GLU A N 1
ATOM 2389 C CA . GLU A 1 309 ? 10.420 18.106 18.560 1.00 41.92 603 GLU A CA 1
ATOM 2390 C C . GLU A 1 309 ? 9.509 19.269 18.970 1.00 42.64 603 GLU A C 1
ATOM 2391 O O . GLU A 1 309 ? 8.773 19.179 19.964 1.00 40.56 603 GLU A O 1
ATOM 2397 N N . ARG A 1 310 ? 9.504 20.352 18.184 1.00 42.64 604 ARG A N 1
ATOM 2398 C CA . ARG A 1 310 ? 8.651 21.493 18.511 1.00 48.21 604 ARG A CA 1
ATOM 2399 C C . ARG A 1 310 ? 7.167 21.131 18.426 1.00 42.14 604 ARG A C 1
ATOM 2400 O O . ARG A 1 310 ? 6.348 21.614 19.214 1.00 36.95 604 ARG A O 1
ATOM 2408 N N . ALA A 1 311 ? 6.790 20.308 17.459 1.00 32.90 605 ALA A N 1
ATOM 2409 C CA . ALA A 1 311 ? 5.392 19.953 17.349 1.00 36.46 605 ALA A CA 1
ATOM 2410 C C . ALA A 1 311 ? 4.948 19.228 18.616 1.00 45.87 605 ALA A C 1
ATOM 2411 O O . ALA A 1 311 ? 3.922 19.566 19.233 1.00 41.67 605 ALA A O 1
ATOM 2413 N N . GLY A 1 312 ? 5.755 18.274 19.059 1.00 36.90 606 GLY A N 1
ATOM 2414 C CA . GLY A 1 312 ? 5.410 17.559 20.259 1.00 38.61 606 GLY A CA 1
ATOM 2415 C C . GLY A 1 312 ? 5.355 18.460 21.469 1.00 36.14 606 GLY A C 1
ATOM 2416 O O . GLY A 1 312 ? 4.546 18.253 22.385 1.00 40.40 606 GLY A O 1
ATOM 2417 N N . ALA A 1 313 ? 6.251 19.440 21.526 1.00 38.48 607 ALA A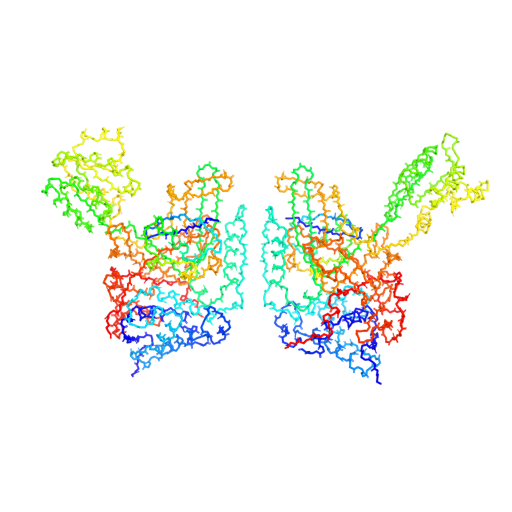 N 1
ATOM 2418 C CA . ALA A 1 313 ? 6.274 20.323 22.697 1.00 38.68 607 ALA A CA 1
ATOM 2419 C C . ALA A 1 313 ? 5.015 21.194 22.757 1.00 39.14 607 ALA A C 1
ATOM 2420 O O . ALA A 1 313 ? 4.555 21.556 23.842 1.00 36.43 607 ALA A O 1
ATOM 2422 N N . LEU A 1 314 ? 4.506 21.622 21.599 1.00 32.61 608 LEU A N 1
ATOM 2423 C CA . LEU A 1 314 ? 3.275 22.416 21.567 1.00 31.18 608 LEU A CA 1
ATOM 2424 C C . LEU A 1 314 ? 2.023 21.580 21.846 1.00 41.66 608 LEU A C 1
ATOM 2425 O O . LEU A 1 314 ? 1.344 21.795 22.846 1.00 50.00 608 LEU A O 1
ATOM 2430 N N . ILE A 1 315 ? 1.716 20.603 20.982 1.00 38.95 609 ILE A N 1
ATOM 2431 C CA . ILE A 1 315 ? 0.471 19.841 21.083 1.00 34.27 609 ILE A CA 1
ATOM 2432 C C . ILE A 1 315 ? 0.621 18.484 21.787 1.00 37.62 609 ILE A C 1
ATOM 2433 O O . ILE A 1 315 ? -0.393 17.854 22.110 1.00 34.21 609 ILE A O 1
ATOM 2438 N N . GLY A 1 316 ? 1.828 18.019 22.034 1.00 40.40 610 GLY A N 1
ATOM 2439 C CA . GLY A 1 316 ? 2.005 16.704 22.621 1.00 41.32 610 GLY A CA 1
ATOM 2440 C C . GLY A 1 316 ? 1.947 15.527 21.648 1.00 38.97 610 GLY A C 1
ATOM 2441 O O . GLY A 1 316 ? 1.034 15.422 20.804 1.00 39.09 610 GLY A O 1
ATOM 2442 N N . PHE A 1 317 ? 2.919 14.641 21.760 1.00 33.51 611 PHE A N 1
ATOM 2443 C CA . PHE A 1 317 ? 3.042 13.470 20.870 1.00 32.39 611 PHE A CA 1
ATOM 2444 C C . PHE A 1 317 ? 1.821 12.559 20.941 1.00 36.46 611 PHE A C 1
ATOM 2445 O O . PHE A 1 317 ? 1.168 12.429 21.937 1.00 29.69 611 PHE A O 1
ATOM 2453 N N . PRO A 1 318 ? 1.495 11.881 19.837 1.00 35.88 612 PRO A N 1
ATOM 2454 C CA . PRO A 1 318 ? 0.420 10.937 19.812 1.00 34.46 612 PRO A CA 1
ATOM 2455 C C . PRO A 1 318 ? 0.724 9.703 20.665 1.00 38.50 612 PRO A C 1
ATOM 2456 O O . PRO A 1 318 ? 1.833 9.382 20.900 1.00 33.51 612 PRO A O 1
ATOM 2460 N N . PRO A 1 319 ? -0.315 9.007 21.140 1.00 27.84 778 PRO A N 1
ATOM 2461 C CA . PRO A 1 319 ? -1.659 9.452 20.924 1.00 27.47 778 PRO A CA 1
ATOM 2462 C C . PRO A 1 319 ? -2.290 10.280 22.042 1.00 26.62 778 PRO A C 1
ATOM 2463 O O . PRO A 1 319 ? -1.699 10.506 22.986 1.00 31.73 778 PRO A O 1
ATOM 2467 N N . VAL A 1 320 ? -3.512 10.701 21.822 1.00 25.91 779 VAL A N 1
ATOM 2468 C CA . VAL A 1 320 ? -4.351 11.391 22.834 1.00 31.99 779 VAL A CA 1
ATOM 2469 C C . VAL A 1 320 ? -4.537 10.452 24.027 1.00 34.02 779 VAL A C 1
ATOM 2470 O O . VAL A 1 320 ? -4.900 9.325 23.842 1.00 27.73 779 VAL A O 1
ATOM 2474 N N . ARG A 1 321 ? -4.239 10.945 25.213 1.00 37.90 780 ARG A N 1
ATOM 2475 C CA . ARG A 1 321 ? -4.361 10.177 26.442 1.00 33.57 780 ARG A CA 1
ATOM 2476 C C . ARG A 1 321 ? -5.613 10.574 27.199 1.00 33.61 780 ARG A C 1
ATOM 2477 O O . ARG A 1 321 ? -5.911 11.757 27.327 1.00 29.44 780 ARG A O 1
ATOM 2485 N N . LEU A 1 322 ? -6.303 9.579 27.790 1.00 33.41 781 LEU A N 1
ATOM 2486 C CA . LEU A 1 322 ? -7.475 9.879 28.614 1.00 32.72 781 LEU A CA 1
ATOM 2487 C C . LEU A 1 322 ? -7.140 10.939 29.662 1.00 27.15 781 LEU A C 1
ATOM 2488 O O . LEU A 1 322 ? -7.961 11.805 29.974 1.00 23.42 781 LEU A O 1
ATOM 2493 N N A GLN A 1 323 ? -5.938 10.857 30.231 0.50 26.82 782 GLN A N 1
ATOM 2494 N N B GLN A 1 323 ? -5.935 10.860 30.233 0.50 26.85 782 GLN A N 1
ATOM 2495 C CA A GLN A 1 323 ? -5.526 11.799 31.258 0.50 27.36 782 GLN A CA 1
ATOM 2496 C CA B GLN A 1 323 ? -5.518 11.805 31.258 0.50 27.40 782 GLN A CA 1
ATOM 2497 C C A GLN A 1 323 ? -5.582 13.225 30.726 0.50 29.59 782 GLN A C 1
ATOM 2498 C C B GLN A 1 323 ? -5.589 13.227 30.723 0.50 29.59 782 GLN A C 1
ATOM 2499 O O A GLN A 1 323 ? -5.997 14.143 31.434 0.50 28.30 782 GLN A O 1
ATOM 2500 O O B GLN A 1 323 ? -6.009 14.144 31.428 0.50 28.30 782 GLN A O 1
ATOM 2511 N N . GLU A 1 324 ? -5.214 13.423 29.465 1.00 28.77 783 GLU A N 1
ATOM 2512 C CA . GLU A 1 324 ? -5.251 14.753 28.892 1.00 32.65 783 GLU A CA 1
ATOM 2513 C C . GLU A 1 324 ? -6.673 15.214 28.619 1.00 31.13 783 GLU A C 1
ATOM 2514 O O . GLU A 1 324 ? -6.954 16.420 28.678 1.00 27.66 783 GLU A O 1
ATOM 2520 N N . CYS A 1 325 ? -7.590 14.303 28.363 1.00 27.47 784 CYS A N 1
ATOM 2521 C CA . CYS A 1 325 ? -8.985 14.695 28.280 1.00 24.64 784 CYS A CA 1
ATOM 2522 C C . CYS A 1 325 ? -9.497 15.182 29.621 1.00 27.88 784 CYS A C 1
ATOM 2523 O O . CYS A 1 325 ? -10.255 16.158 29.691 1.00 27.16 784 CYS A O 1
ATOM 2526 N N . ILE A 1 326 ? -9.117 14.505 30.704 1.00 33.42 785 ILE A N 1
ATOM 2527 C CA . ILE A 1 326 ? -9.595 14.881 32.032 1.00 32.83 785 ILE A CA 1
ATOM 2528 C C . ILE A 1 326 ? -8.955 16.195 32.467 1.00 34.23 785 ILE A C 1
ATOM 2529 O O . ILE A 1 326 ? -9.604 17.072 33.065 1.00 29.85 785 ILE A O 1
ATOM 2534 N N . GLU A 1 327 ? -7.674 16.357 32.170 1.00 23.05 786 GLU A N 1
ATOM 2535 C CA . GLU A 1 327 ? -6.972 17.591 32.455 1.00 33.46 786 GLU A CA 1
ATOM 2536 C C . GLU A 1 327 ? -7.555 18.733 31.653 1.00 33.48 786 GLU A C 1
ATOM 2537 O O . GLU A 1 327 ? -7.720 19.839 32.177 1.00 35.08 786 GLU A O 1
ATOM 2543 N N . LEU A 1 328 ? -7.926 18.504 30.397 1.00 29.11 787 LEU A N 1
ATOM 2544 C CA . LEU A 1 328 ? -8.570 19.577 29.631 1.00 33.83 787 LEU A CA 1
ATOM 2545 C C . LEU A 1 328 ? -9.937 19.907 30.222 1.00 32.48 787 LEU A C 1
ATOM 2546 O O . LEU A 1 328 ? -10.312 21.084 30.301 1.00 29.23 787 LEU A O 1
ATOM 2551 N N . PHE A 1 329 ? -10.696 18.887 30.643 1.00 29.63 788 PHE A N 1
ATOM 2552 C CA . PHE A 1 329 ? -12.024 19.095 31.211 1.00 26.27 788 PHE A CA 1
ATOM 2553 C C . PHE A 1 329 ? -11.955 20.013 32.402 1.00 25.23 788 PHE A C 1
ATOM 2554 O O . PHE A 1 329 ? -12.794 20.901 32.563 1.00 19.63 788 PHE A O 1
ATOM 2562 N N . THR A 1 330 ? -10.978 19.789 33.275 1.00 26.05 789 THR A N 1
ATOM 2563 C CA . THR A 1 330 ? -10.788 20.552 34.485 1.00 21.97 789 THR A CA 1
ATOM 2564 C C . THR A 1 330 ? -9.887 21.741 34.281 1.00 25.13 789 THR A C 1
ATOM 2565 O O . THR A 1 330 ? -9.303 22.212 35.253 1.00 35.32 789 THR A O 1
ATOM 2569 N N . THR A 1 331 ? -9.688 22.200 33.056 1.00 21.51 790 THR A N 1
ATOM 2570 C CA . THR A 1 331 ? -8.724 23.274 32.886 1.00 27.53 790 THR A CA 1
ATOM 2571 C C . THR A 1 331 ? -9.353 24.620 33.282 1.00 31.61 790 THR A C 1
ATOM 2572 O O . THR A 1 331 ? -10.586 24.783 33.326 1.00 25.26 790 THR A O 1
ATOM 2576 N N . VAL A 1 332 ? -8.494 25.582 33.628 1.00 25.86 791 VAL A N 1
ATOM 2577 C CA . VAL A 1 332 ? -8.934 26.952 33.850 1.00 29.68 791 VAL A CA 1
ATOM 2578 C C . VAL A 1 332 ? -9.166 27.556 32.484 1.00 26.37 791 VAL A C 1
ATOM 2579 O O . VAL A 1 332 ? -8.281 27.568 31.632 1.00 31.99 791 VAL A O 1
ATOM 2583 N N . GLU A 1 333 ? -10.370 28.026 32.268 1.00 24.85 792 GLU A N 1
ATOM 2584 C CA . GLU A 1 333 ? -10.834 28.536 30.986 1.00 33.31 792 GLU A CA 1
ATOM 2585 C C . GLU A 1 333 ? -11.246 29.975 31.225 1.00 29.22 792 GLU A C 1
ATOM 2586 O O . GLU A 1 333 ? -11.718 30.315 32.314 1.00 30.89 792 GLU A O 1
ATOM 2592 N N . THR A 1 334 ? -11.030 30.829 30.229 1.00 26.88 793 THR A N 1
ATOM 2593 C CA . THR A 1 334 ? -11.491 32.210 30.271 1.00 30.75 793 THR A CA 1
ATOM 2594 C C . THR A 1 334 ? -12.714 32.377 29.388 1.00 30.09 793 THR A C 1
ATOM 2595 O O . THR A 1 334 ? -12.667 32.067 28.187 1.00 31.42 793 THR A O 1
ATOM 2599 N N . LEU A 1 335 ? -13.810 32.882 29.977 1.00 28.54 794 LEU A N 1
ATOM 2600 C CA . LEU A 1 335 ? -15.017 33.125 29.188 1.00 31.05 794 LEU A CA 1
ATOM 2601 C C . LEU A 1 335 ? -14.695 34.098 28.072 1.00 29.13 794 LEU A C 1
ATOM 2602 O O . LEU A 1 335 ? -14.046 35.120 28.290 1.00 38.17 794 LEU A O 1
ATOM 2607 N N . GLU A 1 336 ? -15.196 33.792 26.879 1.00 36.38 795 GLU A N 1
ATOM 2608 C CA . GLU A 1 336 ? -14.987 34.638 25.712 1.00 41.52 795 GLU A CA 1
ATOM 2609 C C . GLU A 1 336 ? -15.998 35.775 25.689 1.00 43.28 795 GLU A C 1
ATOM 2610 O O . GLU A 1 336 ? -16.944 35.805 26.479 1.00 41.81 795 GLU A O 1
ATOM 2616 N N . LYS A 1 337 ? -15.777 36.737 24.781 1.00 42.27 796 LYS A N 1
ATOM 2617 C CA . LYS A 1 337 ? -16.548 37.971 24.833 1.00 41.20 796 LYS A CA 1
ATOM 2618 C C . LYS A 1 337 ? -18.040 37.731 24.612 1.00 37.73 796 LYS A C 1
ATOM 2619 O O . LYS A 1 337 ? -18.854 38.558 25.032 1.00 37.93 796 LYS A O 1
ATOM 2625 N N . GLU A 1 338 ? -18.435 36.611 24.014 1.00 37.44 797 GLU A N 1
ATOM 2626 C CA . GLU A 1 338 ? -19.854 36.346 23.852 1.00 38.43 797 GLU A CA 1
ATOM 2627 C C . GLU A 1 338 ? -20.500 35.785 25.105 1.00 36.96 797 GLU A C 1
ATOM 2628 O O . GLU A 1 338 ? -21.731 35.739 25.169 1.00 41.22 797 GLU A O 1
ATOM 2634 N N . ASN A 1 339 ? -19.702 35.389 26.111 1.00 34.21 798 ASN A N 1
ATOM 2635 C CA . ASN A 1 339 ? -20.204 34.626 27.252 1.00 33.78 798 ASN A CA 1
ATOM 2636 C C . ASN A 1 339 ? -19.721 35.195 28.586 1.00 36.42 798 ASN A C 1
ATOM 2637 O O . ASN A 1 339 ? -19.275 34.465 29.474 1.00 32.55 798 ASN A O 1
ATOM 2642 N N . PRO A 1 340 ? -19.823 36.494 28.778 1.00 34.53 799 PRO A N 1
ATOM 2643 C CA . PRO A 1 340 ? -19.342 37.059 30.043 1.00 34.98 799 PRO A CA 1
ATOM 2644 C C . PRO A 1 340 ? -20.251 36.678 31.198 1.00 35.06 799 PRO A C 1
ATOM 2645 O O . PRO A 1 340 ? -21.459 36.462 31.038 1.00 35.56 799 PRO A O 1
ATOM 2649 N N . TRP A 1 341 ? -19.646 36.563 32.379 1.00 36.11 800 TRP A N 1
ATOM 2650 C CA . TRP A 1 341 ? -20.363 36.300 33.620 1.00 32.82 800 TRP A CA 1
ATOM 2651 C C . TRP A 1 341 ? -20.659 37.631 34.292 1.00 43.49 800 TRP A C 1
ATOM 2652 O O . TRP A 1 341 ? -19.784 38.498 34.376 1.00 37.83 800 TRP A O 1
ATOM 2663 N N . TYR A 1 342 ? -21.879 37.802 34.770 1.00 39.47 801 TYR A N 1
ATOM 2664 C CA . TYR A 1 342 ? -22.214 39.020 35.483 1.00 45.95 801 TYR A CA 1
ATOM 2665 C C . TYR A 1 342 ? -21.773 38.864 36.930 1.00 36.67 801 TYR A C 1
ATOM 2666 O O . TYR A 1 342 ? -22.396 38.123 37.698 1.00 37.48 801 TYR A O 1
ATOM 2675 N N . CYS A 1 343 ? -20.686 39.551 37.299 1.00 41.82 802 CYS A N 1
ATOM 2676 C CA . CYS A 1 343 ? -20.207 39.497 38.659 1.00 44.20 802 CYS A CA 1
ATOM 2677 C C . CYS A 1 343 ? -21.143 40.335 39.512 1.00 46.06 802 CYS A C 1
ATOM 2678 O O . CYS A 1 343 ? -21.278 41.548 39.259 1.00 48.43 802 CYS A O 1
ATOM 2681 N N . PRO A 1 344 ? -21.785 39.746 40.524 1.00 43.88 803 PRO A N 1
ATOM 2682 C CA . PRO A 1 344 ? -22.742 40.495 41.336 1.00 45.16 803 PRO A CA 1
ATOM 2683 C C . PRO A 1 344 ? -22.077 41.409 42.315 1.00 45.46 803 PRO A C 1
ATOM 2684 O O . PRO A 1 344 ? -22.719 42.371 42.781 1.00 47.38 803 PRO A O 1
ATOM 2688 N N . SER A 1 345 ? -20.820 41.147 42.648 1.00 44.55 804 SER A N 1
ATOM 2689 C CA . SER A 1 345 ? -20.108 42.021 43.575 1.00 49.04 804 SER A CA 1
ATOM 2690 C C . SER A 1 345 ? -19.747 43.352 42.920 1.00 45.21 804 SER A C 1
ATOM 2691 O O . SER A 1 345 ? -19.944 44.406 43.527 1.00 57.95 804 SER A O 1
ATOM 2694 N N . CYS A 1 346 ? -19.186 43.332 41.692 1.00 51.26 805 CYS A N 1
ATOM 2695 C CA . CYS A 1 346 ? -18.881 44.569 40.972 1.00 48.70 805 CYS A CA 1
ATOM 2696 C C . CYS A 1 346 ? -20.000 44.920 40.002 1.00 50.10 805 CYS A C 1
ATOM 2697 O O . CYS A 1 346 ? -19.926 45.931 39.301 1.00 48.63 805 CYS A O 1
ATOM 2700 N N . LYS A 1 347 ? -21.049 44.108 39.984 1.00 54.86 806 LYS A N 1
ATOM 2701 C CA . LYS A 1 347 ? -22.257 44.379 39.227 1.00 52.52 806 LYS A CA 1
ATOM 2702 C C . LYS A 1 347 ? -21.917 44.739 37.798 1.00 51.28 806 LYS A C 1
ATOM 2703 O O . LYS A 1 347 ? -22.345 45.766 37.278 1.00 53.16 806 LYS A O 1
ATOM 2709 N N . GLN A 1 348 ? -21.139 43.859 37.148 1.00 60.30 807 GLN A N 1
ATOM 2710 C CA . GLN A 1 348 ? -20.959 44.026 35.709 1.00 58.60 807 GLN A CA 1
ATOM 2711 C C . GLN A 1 348 ? -20.425 42.758 35.050 1.00 56.70 807 GLN A C 1
ATOM 2712 O O . GLN A 1 348 ? -19.902 41.855 35.694 1.00 45.30 807 GLN A O 1
ATOM 2718 N N . HIS A 1 349 ? -20.622 42.697 33.737 1.00 47.26 808 HIS A N 1
ATOM 2719 C CA . HIS A 1 349 ? -20.248 41.540 32.960 1.00 46.03 808 HIS A CA 1
ATOM 2720 C C . HIS A 1 349 ? -18.742 41.474 32.828 1.00 46.75 808 HIS A C 1
ATOM 2721 O O . HIS A 1 349 ? -18.096 42.471 32.537 1.00 44.18 808 HIS A O 1
ATOM 2728 N N . GLN A 1 350 ? -18.170 40.286 33.015 1.00 34.97 809 GLN A N 1
ATOM 2729 C CA . GLN A 1 350 ? -16.735 40.099 33.050 1.00 38.83 809 GLN A CA 1
ATOM 2730 C C . GLN A 1 350 ? -16.332 38.834 32.310 1.00 38.21 809 GLN A C 1
ATOM 2731 O O . GLN A 1 350 ? -17.051 37.829 32.291 1.00 30.74 809 GLN A O 1
ATOM 2737 N N . LEU A 1 351 ? -15.137 38.876 31.733 1.00 40.26 810 LEU A N 1
ATOM 2738 C CA . LEU A 1 351 ? -14.552 37.705 31.105 1.00 42.77 810 LEU A CA 1
ATOM 2739 C C . LEU A 1 351 ? -13.873 36.887 32.193 1.00 37.18 810 LEU A C 1
ATOM 2740 O O . LEU A 1 351 ? -12.650 36.741 32.251 1.00 41.80 810 LEU A O 1
ATOM 2745 N N . ALA A 1 352 ? -14.700 36.314 33.057 1.00 29.73 811 ALA A N 1
ATOM 2746 C CA . ALA A 1 352 ? -14.169 35.594 34.201 1.00 31.62 811 ALA A CA 1
ATOM 2747 C C . ALA A 1 352 ? -13.524 34.280 33.763 1.00 31.89 811 ALA A C 1
ATOM 2748 O O . ALA A 1 352 ? -13.722 33.768 32.651 1.00 32.28 811 ALA A O 1
ATOM 2750 N N . THR A 1 353 ? -12.699 33.757 34.647 1.00 32.29 812 THR A N 1
ATOM 2751 C CA . THR A 1 353 ? -12.131 32.431 34.486 1.00 36.52 812 THR A CA 1
ATOM 2752 C C . THR A 1 353 ? -13.062 31.448 35.191 1.00 33.44 812 THR A C 1
ATOM 2753 O O . THR A 1 353 ? -13.697 31.771 36.198 1.00 29.90 812 THR A O 1
ATOM 2757 N N . LYS A 1 354 ? -13.227 30.282 34.595 1.00 28.91 813 LYS A N 1
ATOM 2758 C CA . LYS A 1 354 ? -14.072 29.216 35.112 1.00 27.25 813 LYS A CA 1
ATOM 2759 C C . LYS A 1 354 ? -13.245 27.950 35.137 1.00 26.91 813 LYS A C 1
ATOM 2760 O O . LYS A 1 354 ? -12.425 27.714 34.241 1.00 23.28 813 LYS A O 1
ATOM 2766 N N . LYS A 1 355 ? -13.397 27.182 36.208 1.00 26.42 814 LYS A N 1
ATOM 2767 C CA . LYS A 1 355 ? -12.708 25.910 36.358 1.00 22.16 814 LYS A CA 1
ATOM 2768 C C . LYS A 1 355 ? -13.653 24.883 36.955 1.00 29.69 814 LYS A C 1
ATOM 2769 O O . LYS A 1 355 ? -14.279 25.139 37.992 1.00 26.91 814 LYS A O 1
ATOM 2775 N N . LEU A 1 356 ? -13.744 23.727 36.298 1.00 20.65 815 LEU A N 1
ATOM 2776 C CA . LEU A 1 356 ? -14.415 22.546 36.852 1.00 23.39 815 LEU A CA 1
ATOM 2777 C C . LEU A 1 356 ? -13.407 21.738 37.637 1.00 28.89 815 LEU A C 1
ATOM 2778 O O . LEU A 1 356 ? -12.266 21.558 37.203 1.00 29.03 815 LEU A O 1
ATOM 2783 N N . ASP A 1 357 ? -13.823 21.271 38.819 1.00 30.40 816 ASP A N 1
ATOM 2784 C CA . ASP A 1 357 ? -13.001 20.368 39.611 1.00 30.95 816 ASP A CA 1
ATOM 2785 C C . ASP A 1 357 ? -13.789 19.105 39.922 1.00 29.41 816 ASP A C 1
ATOM 2786 O O . ASP A 1 357 ? -15.021 19.132 40.011 1.00 28.63 816 ASP A O 1
ATOM 2791 N N . LEU A 1 358 ? -13.076 17.992 40.092 1.00 34.40 817 LEU A N 1
ATOM 2792 C CA . LEU A 1 358 ? -13.720 16.745 40.505 1.00 37.16 817 LEU A CA 1
ATOM 2793 C C . LEU A 1 358 ? -13.712 16.764 42.021 1.00 28.92 817 LEU A C 1
ATOM 2794 O O . LEU A 1 358 ? -12.676 16.547 42.651 1.00 41.18 817 LEU A O 1
ATOM 2799 N N . TRP A 1 359 ? -14.858 17.043 42.632 1.00 29.41 818 TRP A N 1
ATOM 2800 C CA . TRP A 1 359 ? -14.902 17.170 44.079 1.00 21.58 818 TRP A CA 1
ATOM 2801 C C . TRP A 1 359 ? -15.100 15.838 44.775 1.00 26.12 818 TRP A C 1
ATOM 2802 O O . TRP A 1 359 ? -14.414 15.541 45.743 1.00 28.40 818 TRP A O 1
ATOM 2813 N N . MET A 1 360 ? -16.065 15.050 44.326 1.00 28.58 819 MET A N 1
ATOM 2814 C CA . MET A 1 360 ? -16.284 13.712 44.868 1.00 27.22 819 MET A CA 1
ATOM 2815 C C . MET A 1 360 ? -16.466 12.774 43.689 1.00 26.60 819 MET A C 1
ATOM 2816 O O . MET A 1 360 ? -17.128 13.139 42.704 1.00 22.49 819 MET A O 1
ATOM 2821 N N . LEU A 1 361 ? -15.848 11.575 43.765 1.00 25.57 820 LEU A N 1
ATOM 2822 C CA . LEU A 1 361 ? -15.977 10.626 42.647 1.00 24.75 820 LEU A CA 1
ATOM 2823 C C . LEU A 1 361 ? -16.636 9.321 43.081 1.00 25.59 820 LEU A C 1
ATOM 2824 O O . LEU A 1 361 ? -16.346 8.778 44.159 1.00 27.82 820 LEU A O 1
ATOM 2829 N N . PRO A 1 362 ? -17.513 8.789 42.254 1.00 24.65 821 PRO A N 1
ATOM 2830 C CA . PRO A 1 362 ? -18.378 7.683 42.674 1.00 32.53 821 PRO A CA 1
ATOM 2831 C C . PRO A 1 362 ? -17.684 6.333 42.696 1.00 25.01 821 PRO A C 1
ATOM 2832 O O . PRO A 1 362 ? -16.620 6.126 42.131 1.00 25.58 821 PRO A O 1
ATOM 2836 N N . GLU A 1 363 ? -18.377 5.376 43.306 1.00 24.34 822 GLU A N 1
ATOM 2837 C CA . GLU A 1 363 ? -17.891 4.002 43.278 1.00 33.02 822 GLU A CA 1
ATOM 2838 C C . GLU A 1 363 ? -17.671 3.502 41.859 1.00 22.08 822 GLU A C 1
ATOM 2839 O O . GLU A 1 363 ? -16.657 2.849 41.589 1.00 24.64 822 GLU A O 1
ATOM 2845 N N . ILE A 1 364 ? -18.593 3.799 40.939 1.00 30.58 823 ILE A N 1
ATOM 2846 C CA . ILE A 1 364 ? -18.457 3.436 39.526 1.00 28.01 823 ILE A CA 1
ATOM 2847 C C . ILE A 1 364 ? -18.529 4.705 38.690 1.00 29.40 823 ILE A C 1
ATOM 2848 O O . ILE A 1 364 ? -19.550 5.396 38.691 1.00 29.83 823 ILE A O 1
ATOM 2853 N N . LEU A 1 365 ? -17.464 4.972 37.954 1.00 27.01 824 LEU A N 1
ATOM 2854 C CA . LEU A 1 365 ? -17.274 6.181 37.197 1.00 23.70 824 LEU A CA 1
ATOM 2855 C C . LEU A 1 365 ? -17.470 5.906 35.721 1.00 21.58 824 LEU A C 1
ATOM 2856 O O . LEU A 1 365 ? -16.699 5.148 35.121 1.00 20.79 824 LEU A O 1
ATOM 2861 N N . ILE A 1 366 ? -18.415 6.612 35.111 1.00 25.07 825 ILE A N 1
ATOM 2862 C CA . ILE A 1 366 ? -18.688 6.493 33.687 1.00 21.85 825 ILE A CA 1
ATOM 2863 C C . ILE A 1 366 ? -18.063 7.684 32.990 1.00 24.13 825 ILE A C 1
ATOM 2864 O O . ILE A 1 366 ? -18.398 8.845 33.272 1.00 23.34 825 ILE A O 1
ATOM 2869 N N . ILE A 1 367 ? -17.135 7.415 32.094 1.00 22.92 826 ILE A N 1
ATOM 2870 C CA . ILE A 1 367 ? -16.427 8.465 31.369 1.00 20.69 826 ILE A CA 1
ATOM 2871 C C . ILE A 1 367 ? -16.882 8.367 29.922 1.00 25.95 826 ILE A C 1
ATOM 2872 O O . ILE A 1 367 ? -16.722 7.321 29.282 1.00 26.54 826 ILE A O 1
ATOM 2877 N N . HIS A 1 368 ? -17.416 9.466 29.416 1.00 28.50 827 HIS A N 1
ATOM 2878 C CA . HIS A 1 368 ? -17.996 9.599 28.092 1.00 24.12 827 HIS A CA 1
ATOM 2879 C C . HIS A 1 368 ? -17.071 10.473 27.263 1.00 31.68 827 HIS A C 1
ATOM 2880 O O . HIS A 1 368 ? -16.848 11.636 27.592 1.00 30.69 827 HIS A O 1
ATOM 2887 N N . LEU A 1 369 ? -16.529 9.931 26.190 1.00 18.42 828 LEU A N 1
ATOM 2888 C CA . LEU A 1 369 ? -15.641 10.688 25.348 1.00 23.55 828 LEU A CA 1
ATOM 2889 C C . LEU A 1 369 ? -16.484 11.423 24.323 1.00 26.95 828 LEU A C 1
ATOM 2890 O O . LEU A 1 369 ? -17.353 10.822 23.674 1.00 25.13 828 LEU A O 1
ATOM 2895 N N . LYS A 1 370 ? -16.243 12.735 24.188 1.00 27.33 829 LYS A N 1
ATOM 2896 C CA . LYS A 1 370 ? -16.959 13.584 23.222 1.00 23.38 829 LYS A CA 1
ATOM 2897 C C . LYS A 1 370 ? -16.309 13.437 21.860 1.00 22.49 829 LYS A C 1
ATOM 2898 O O . LYS A 1 370 ? -15.505 14.257 21.419 1.00 34.50 829 LYS A O 1
ATOM 2904 N N . ARG A 1 371 ? -16.628 12.328 21.201 1.00 21.60 830 ARG A N 1
ATOM 2905 C CA . ARG A 1 371 ? -16.075 12.018 19.888 1.00 25.30 830 ARG A CA 1
ATOM 2906 C C . ARG A 1 371 ? -16.895 12.648 18.775 1.00 30.50 830 ARG A C 1
ATOM 2907 O O . ARG A 1 371 ? -17.309 11.968 17.831 1.00 23.76 830 ARG A O 1
ATOM 2915 N N . PHE A 1 372 ? -17.151 13.964 18.891 1.00 33.07 831 PHE A N 1
ATOM 2916 C CA . PHE A 1 372 ? -17.891 14.644 17.841 1.00 34.18 831 PHE A CA 1
ATOM 2917 C C . PHE A 1 372 ? -17.456 16.094 17.705 1.00 35.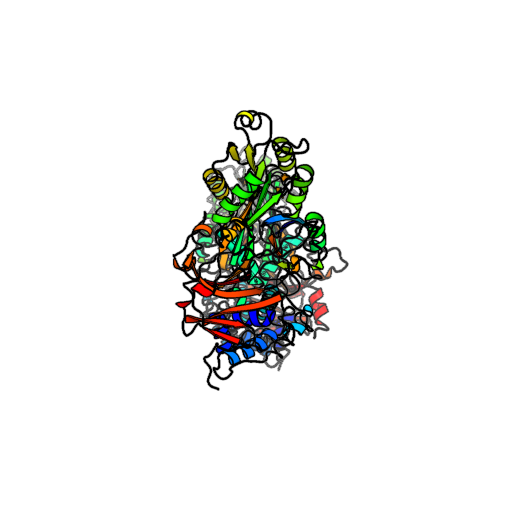94 831 PHE A C 1
ATOM 2918 O O . PHE A 1 372 ? -17.022 16.730 18.674 1.00 27.48 831 PHE A O 1
ATOM 2926 N N . SER A 1 373 ? -17.655 16.629 16.525 1.00 37.58 832 SER A N 1
ATOM 2927 C CA . SER A 1 373 ? -17.355 18.011 16.233 1.00 38.62 832 SER A CA 1
ATOM 2928 C C . SER A 1 373 ? -18.464 18.566 15.366 1.00 41.18 832 SER A C 1
ATOM 2929 O O . SER A 1 373 ? -19.075 17.847 14.580 1.00 37.95 832 SER A O 1
ATOM 2932 N N . TYR A 1 374 ? -18.741 19.856 15.563 1.00 41.73 833 TYR A N 1
ATOM 2933 C CA . TYR A 1 374 ? -19.779 20.556 14.833 1.00 39.00 833 TYR A CA 1
ATOM 2934 C C . TYR A 1 374 ? -19.252 21.937 14.473 1.00 50.26 833 TYR A C 1
ATOM 2935 O O . TYR A 1 374 ? -18.955 22.743 15.363 1.00 52.38 833 TYR A O 1
ATOM 2944 N N . THR A 1 375 ? -19.142 22.212 13.173 1.00 46.50 834 THR A N 1
ATOM 2945 C CA . THR A 1 375 ? -18.812 23.523 12.673 1.00 42.80 834 THR A CA 1
ATOM 2946 C C . THR A 1 375 ? -19.838 23.938 11.638 1.00 47.86 834 THR A C 1
ATOM 2947 O O . THR A 1 375 ? -20.730 23.172 11.254 1.00 50.09 834 THR A O 1
ATOM 2951 N N . LYS A 1 376 ? -19.678 25.166 11.136 1.00 55.51 835 LYS A N 1
ATOM 2952 C CA . LYS A 1 376 ? -20.526 25.642 10.060 1.00 47.04 835 LYS A CA 1
ATOM 2953 C C . LYS A 1 376 ? -20.483 24.680 8.904 1.00 56.77 835 LYS A C 1
ATOM 2954 O O . LYS A 1 376 ? -21.486 24.479 8.215 1.00 62.26 835 LYS A O 1
ATOM 2960 N N . PHE A 1 377 ? -19.331 24.062 8.679 1.00 52.94 836 PHE A N 1
ATOM 2961 C CA . PHE A 1 377 ? -19.085 23.333 7.442 1.00 58.34 836 PHE A CA 1
ATOM 2962 C C . PHE A 1 377 ? -19.470 21.879 7.517 1.00 50.24 836 PHE A C 1
ATOM 2963 O O . PHE A 1 377 ? -20.063 21.377 6.552 1.00 43.25 836 PHE A O 1
ATOM 2971 N N . SER A 1 378 ? -19.213 21.204 8.648 1.00 38.56 837 SER A N 1
ATOM 2972 C CA . SER A 1 378 ? -19.592 19.811 8.792 1.00 41.78 837 SER A CA 1
ATOM 2973 C C . SER A 1 378 ? -19.687 19.380 10.249 1.00 42.77 837 SER A C 1
ATOM 2974 O O . SER A 1 378 ? -19.060 19.943 11.152 1.00 39.04 837 SER A O 1
ATOM 2977 N N . ARG A 1 379 ? -20.450 18.328 10.463 1.00 39.49 838 ARG A N 1
ATOM 2978 C CA . ARG A 1 379 ? -20.467 17.622 11.733 1.00 45.99 838 ARG A CA 1
ATOM 2979 C C . ARG A 1 379 ? -19.814 16.282 11.440 1.00 45.15 838 ARG A C 1
ATOM 2980 O O . ARG A 1 379 ? -20.180 15.629 10.462 1.00 39.22 838 ARG A O 1
ATOM 2988 N N A GLU A 1 380 ? -18.832 15.886 12.250 0.50 34.19 839 GLU A N 1
ATOM 2989 N N B GLU A 1 380 ? -18.849 15.890 12.278 0.50 34.17 839 GLU A N 1
ATOM 2990 C CA A GLU A 1 380 ? -18.226 14.576 12.053 0.50 33.31 839 GLU A CA 1
ATOM 2991 C CA B GLU A 1 380 ? -18.094 14.663 12.083 0.50 33.26 839 GLU A CA 1
ATOM 2992 C C A GLU A 1 380 ? -17.819 13.991 13.396 0.50 35.57 839 GLU A C 1
ATOM 2993 C C B GLU A 1 380 ? -17.831 13.992 13.424 0.50 35.55 839 GLU A C 1
ATOM 2994 O O A GLU A 1 380 ? -17.815 14.660 14.432 0.50 30.24 839 GLU A O 1
ATOM 2995 O O B GLU A 1 380 ? -17.935 14.605 14.490 0.50 29.86 839 GLU A O 1
ATOM 3006 N N . LYS A 1 381 ? -17.527 12.693 13.361 1.00 36.74 840 LYS A N 1
ATOM 3007 C CA . LYS A 1 381 ? -17.130 11.954 14.544 1.00 30.33 840 LYS A CA 1
ATOM 3008 C C . LYS A 1 381 ? -15.623 12.063 14.699 1.00 30.93 840 LYS A C 1
ATOM 3009 O O . LYS A 1 381 ? -14.883 11.891 13.727 1.00 31.30 840 LYS A O 1
ATOM 3015 N N . LEU A 1 382 ? -15.165 12.336 15.921 1.00 31.20 841 LEU A N 1
ATOM 3016 C CA . LEU A 1 382 ? -13.742 12.280 16.228 1.00 29.77 841 LEU A CA 1
ATOM 3017 C C . LEU A 1 382 ? -13.400 10.834 16.547 1.00 29.61 841 LEU A C 1
ATOM 3018 O O . LEU A 1 382 ? -13.808 10.298 17.577 1.00 30.98 841 LEU A O 1
ATOM 3023 N N . ASP A 1 383 ? -12.600 10.210 15.683 1.00 36.57 842 ASP A N 1
ATOM 3024 C CA . ASP A 1 383 ? -12.277 8.802 15.809 1.00 36.45 842 ASP A CA 1
ATOM 3025 C C . ASP A 1 383 ? -10.847 8.555 16.255 1.00 33.52 842 ASP A C 1
ATOM 3026 O O . ASP A 1 383 ? -10.375 7.419 16.171 1.00 36.91 842 ASP A O 1
ATOM 3031 N N . THR A 1 384 ? -10.168 9.592 16.762 1.00 36.52 843 THR A N 1
ATOM 3032 C CA . THR A 1 384 ? -8.772 9.485 17.198 1.00 29.83 843 THR A CA 1
ATOM 3033 C C . THR A 1 384 ? -8.653 8.487 18.350 1.00 35.04 843 THR A C 1
ATOM 3034 O O . THR A 1 384 ? -9.551 8.342 19.192 1.00 26.13 843 THR A O 1
ATOM 3038 N N . LEU A 1 385 ? -7.537 7.779 18.367 1.00 28.70 844 LEU A N 1
ATOM 3039 C CA . LEU A 1 385 ? -7.213 6.873 19.446 1.00 27.75 844 LEU A CA 1
ATOM 3040 C C . LEU A 1 385 ? -7.009 7.666 20.730 1.00 29.89 844 LEU A C 1
ATOM 3041 O O . LEU A 1 385 ? -6.182 8.587 20.779 1.00 30.26 844 LEU A O 1
ATOM 3046 N N . VAL A 1 386 ? -7.756 7.294 21.766 1.00 24.86 845 VAL A N 1
ATOM 3047 C CA . VAL A 1 386 ? -7.546 7.776 23.120 1.00 28.38 845 VAL A CA 1
ATOM 3048 C C . VAL A 1 386 ? -7.044 6.617 23.956 1.00 27.79 845 VAL A C 1
ATOM 3049 O O . VAL A 1 386 ? -7.764 5.632 24.156 1.00 26.80 845 VAL A O 1
ATOM 3053 N N . GLU A 1 387 ? -5.805 6.723 24.438 1.00 33.04 846 GLU A N 1
ATOM 3054 C CA . GLU A 1 387 ? -5.258 5.711 25.344 1.00 28.82 846 GLU A CA 1
ATOM 3055 C C . GLU A 1 387 ? -5.872 5.861 26.729 1.00 23.76 846 GLU A C 1
ATOM 3056 O O . GLU A 1 387 ? -5.972 6.960 27.246 1.00 32.69 846 GLU A O 1
ATOM 3062 N N . PHE A 1 388 ? -6.313 4.762 27.302 1.00 30.18 847 PHE A N 1
ATOM 3063 C CA . PHE A 1 388 ? -6.833 4.720 28.655 1.00 26.50 847 PHE A CA 1
ATOM 3064 C C . PHE A 1 388 ? -6.196 3.540 29.382 1.00 30.51 847 PHE A C 1
ATOM 3065 O O . PHE A 1 388 ? -5.719 2.581 28.743 1.00 28.52 847 PHE A O 1
ATOM 3073 N N . PRO A 1 389 ? -6.058 3.640 30.702 1.00 28.84 848 PRO A N 1
ATOM 3074 C CA . PRO A 1 389 ? -5.441 2.554 31.474 1.00 23.84 848 PRO A CA 1
ATOM 3075 C C . PRO A 1 389 ? -6.450 1.475 31.810 1.00 26.05 848 PRO A C 1
ATOM 3076 O O . PRO A 1 389 ? -7.631 1.741 32.034 1.00 24.40 848 PRO A O 1
ATOM 3080 N N . ILE A 1 390 ? -5.977 0.237 31.768 1.00 23.50 849 ILE A N 1
ATOM 3081 C CA . ILE A 1 390 ? -6.799 -0.892 32.202 1.00 26.10 849 ILE A CA 1
ATOM 3082 C C . ILE A 1 390 ? -6.856 -0.948 33.723 1.00 24.34 849 ILE A C 1
ATOM 3083 O O . ILE A 1 390 ? -7.872 -1.336 34.301 1.00 26.28 849 ILE A O 1
ATOM 3088 N N . ARG A 1 391 ? -5.755 -0.625 34.385 1.00 32.48 850 ARG A N 1
ATOM 3089 C CA . ARG A 1 391 ? -5.696 -0.629 35.834 1.00 32.22 850 ARG A CA 1
ATOM 3090 C C . ARG A 1 391 ? -5.067 0.663 36.321 1.00 29.47 850 ARG A C 1
ATOM 3091 O O . ARG A 1 391 ? -4.278 1.316 35.625 1.00 32.65 850 ARG A O 1
ATOM 3099 N N . ASP A 1 392 ? -5.399 0.996 37.556 1.00 34.52 851 ASP A N 1
ATOM 3100 C CA . ASP A 1 392 ? -4.695 2.012 38.322 1.00 42.67 851 ASP A CA 1
ATOM 3101 C C . ASP A 1 392 ? -4.896 3.424 37.777 1.00 28.71 851 ASP A C 1
ATOM 3102 O O . ASP A 1 392 ? -4.035 4.268 37.944 1.00 40.02 851 ASP A O 1
ATOM 3107 N N . LEU A 1 393 ? -6.055 3.723 37.192 1.00 30.35 852 LEU A N 1
ATOM 3108 C CA . LEU A 1 393 ? -6.340 5.103 36.837 1.00 38.31 852 LEU A CA 1
ATOM 3109 C C . LEU A 1 393 ? -6.404 5.964 38.094 1.00 31.57 852 LEU A C 1
ATOM 3110 O O . LEU A 1 393 ? -7.335 5.818 38.884 1.00 36.64 852 LEU A O 1
ATOM 3115 N N . ASP A 1 394 ? -5.459 6.870 38.283 1.00 29.49 853 ASP A N 1
ATOM 3116 C CA . ASP A 1 394 ? -5.305 7.569 39.551 1.00 31.44 853 ASP A CA 1
ATOM 3117 C C . ASP A 1 394 ? -5.800 9.004 39.404 1.00 31.46 853 ASP A C 1
ATOM 3118 O O . ASP A 1 394 ? -5.224 9.789 38.638 1.00 37.41 853 ASP A O 1
ATOM 3123 N N . PHE A 1 395 ? -6.824 9.365 40.179 1.00 31.62 854 PHE A N 1
ATOM 3124 C CA . PHE A 1 395 ? -7.390 10.710 40.170 1.00 33.88 854 PHE A CA 1
ATOM 3125 C C . PHE A 1 395 ? -6.869 11.582 41.305 1.00 38.19 854 PHE A C 1
ATOM 3126 O O . PHE A 1 395 ? -7.428 12.646 41.549 1.00 45.66 854 PHE A O 1
ATOM 3134 N N . SER A 1 396 ? -5.846 11.139 42.027 1.00 36.47 855 SER A N 1
ATOM 3135 C CA . SER A 1 396 ? -5.348 11.929 43.150 1.00 44.27 855 SER A CA 1
ATOM 3136 C C . SER A 1 396 ? -4.807 13.282 42.707 1.00 40.68 855 SER A C 1
ATOM 3137 O O . SER A 1 396 ? -4.867 14.240 43.479 1.00 46.44 855 SER A O 1
ATOM 3140 N N . GLU A 1 397 ? -4.289 13.399 41.481 1.00 49.37 856 GLU A N 1
ATOM 3141 C CA . GLU A 1 397 ? -3.768 14.703 41.044 1.00 48.71 856 GLU A CA 1
ATOM 3142 C C . GLU A 1 397 ? -4.892 15.683 40.717 1.00 50.98 856 GLU A C 1
ATOM 3143 O O . GLU A 1 397 ? -4.631 16.878 40.641 1.00 54.38 856 GLU A O 1
ATOM 3149 N N . PHE A 1 398 ? -6.128 15.201 40.515 1.00 50.15 857 PHE A N 1
ATOM 3150 C CA . PHE A 1 398 ? -7.275 16.041 40.205 1.00 37.12 857 PHE A CA 1
ATOM 3151 C C . PHE A 1 398 ? -8.176 16.268 41.407 1.00 41.91 857 PHE A C 1
ATOM 3152 O O . PHE A 1 398 ? -8.837 17.307 41.496 1.00 58.00 857 PHE A O 1
ATOM 3160 N N . VAL A 1 399 ? -8.263 15.312 42.316 1.00 50.30 858 VAL A N 1
ATOM 3161 C CA . VAL A 1 399 ? -9.164 15.451 43.446 1.00 44.39 858 VAL A CA 1
ATOM 3162 C C . VAL A 1 399 ? -8.455 16.177 44.585 1.00 55.61 858 VAL A C 1
ATOM 3163 O O . VAL A 1 399 ? -9.117 16.856 45.359 1.00 66.79 858 VAL A O 1
ATOM 3167 N N . ILE A 1 400 ? -7.129 16.045 44.694 1.00 74.47 859 ILE A N 1
ATOM 3168 C CA . ILE A 1 400 ? -6.380 16.604 45.813 1.00 88.02 859 ILE A CA 1
ATOM 3169 C C . ILE A 1 400 ? -6.093 18.084 45.509 1.00 88.45 859 ILE A C 1
ATOM 3170 O O . ILE A 1 400 ? -5.071 18.411 44.886 1.00 88.14 859 ILE A O 1
ATOM 3175 N N . GLN A 1 401 ? -6.980 18.958 45.963 1.00 82.82 860 GLN A N 1
ATOM 3176 C CA . GLN A 1 401 ? -7.046 20.383 45.687 1.00 84.00 860 GLN A CA 1
ATOM 3177 C C . GLN A 1 401 ? -7.266 21.045 47.031 1.00 88.89 860 GLN A C 1
ATOM 3178 O O . GLN A 1 401 ? -7.508 20.371 48.041 1.00 89.24 860 GLN A O 1
ATOM 3184 N N . PRO A 1 402 ? -7.136 22.378 47.109 1.00 92.72 861 PRO A N 1
ATOM 3185 C CA . PRO A 1 402 ? -7.281 23.041 48.428 1.00 90.12 861 PRO A CA 1
ATOM 3186 C C . PRO A 1 402 ? -8.630 22.708 49.061 1.00 101.63 861 PRO A C 1
ATOM 3187 O O . PRO A 1 402 ? -9.682 22.834 48.421 1.00 97.96 861 PRO A O 1
ATOM 3191 N N . GLN A 1 403 ? -8.587 22.318 50.343 1.00 96.43 862 GLN A N 1
ATOM 3192 C CA . GLN A 1 403 ? -9.745 21.802 51.093 1.00 91.60 862 GLN A CA 1
ATOM 3193 C C . GLN A 1 403 ? -10.176 20.401 50.598 1.00 94.69 862 GLN A C 1
ATOM 3194 O O . GLN A 1 403 ? -11.353 20.157 50.333 1.00 93.79 862 GLN A O 1
ATOM 3200 N N . ASN A 1 404 ? -9.210 19.476 50.477 1.00 107.73 863 ASN A N 1
ATOM 3201 C CA . ASN A 1 404 ? -9.523 18.086 50.130 1.00 103.42 863 ASN A CA 1
ATOM 3202 C C . ASN A 1 404 ? -8.346 17.149 50.445 1.00 111.44 863 ASN A C 1
ATOM 3203 O O . ASN A 1 404 ? -7.182 17.556 50.403 1.00 109.34 863 ASN A O 1
ATOM 3208 N N . GLU A 1 405 ? -8.679 15.887 50.754 1.00 116.40 864 GLU A N 1
ATOM 3209 C CA . GLU A 1 405 ? -7.708 14.835 51.046 1.00 110.43 864 GLU A CA 1
ATOM 3210 C C . GLU A 1 405 ? -8.419 13.485 50.967 1.00 118.17 864 GLU A C 1
ATOM 3211 O O . GLU A 1 405 ? -9.635 13.423 50.774 1.00 116.68 864 GLU A O 1
ATOM 3213 N N . SER A 1 406 ? -7.645 12.394 51.113 1.00 98.69 865 SER A N 1
ATOM 3214 C CA . SER A 1 406 ? -8.186 11.027 51.022 1.00 90.72 865 SER A CA 1
ATOM 3215 C C . SER A 1 406 ? -7.118 9.988 51.388 1.00 87.71 865 SER A C 1
ATOM 3216 O O . SER A 1 406 ? -6.027 10.326 51.850 1.00 94.15 865 SER A O 1
ATOM 3219 N N . ASN A 1 407 ? -7.480 8.700 51.253 1.00 105.70 866 ASN A N 1
ATOM 3220 C CA . ASN A 1 407 ? -6.564 7.549 51.297 1.00 111.47 866 ASN A CA 1
ATOM 3221 C C . ASN A 1 407 ? -6.439 6.931 49.895 1.00 111.78 866 ASN A C 1
ATOM 3222 O O . ASN A 1 407 ? -7.321 7.098 49.042 1.00 109.48 866 ASN A O 1
ATOM 3227 N N . PRO A 1 408 ? -5.367 6.180 49.625 1.00 83.63 867 PRO A N 1
ATOM 3228 C CA . PRO A 1 408 ? -5.024 5.934 48.207 1.00 68.08 867 PRO A CA 1
ATOM 3229 C C . PRO A 1 408 ? -6.118 5.260 47.401 1.00 61.68 867 PRO A C 1
ATOM 3230 O O . PRO A 1 408 ? -6.526 5.778 46.355 1.00 54.98 867 PRO A O 1
ATOM 3234 N N . GLU A 1 409 ? -6.678 4.167 47.899 1.00 83.57 868 GLU A N 1
ATOM 3235 C CA . GLU A 1 409 ? -7.611 3.424 47.069 1.00 73.41 868 GLU A CA 1
ATOM 3236 C C . GLU A 1 409 ? -8.855 4.226 46.742 1.00 68.38 868 GLU A C 1
ATOM 3237 O O . GLU A 1 409 ? -9.632 3.798 45.882 1.00 55.41 868 GLU A O 1
ATOM 3243 N N . LEU A 1 410 ? -9.083 5.340 47.443 1.00 58.53 869 LEU A N 1
ATOM 3244 C CA . LEU A 1 410 ? -10.281 6.101 47.171 1.00 52.71 869 LEU A CA 1
ATOM 3245 C C . LEU A 1 410 ? -10.194 6.856 45.865 1.00 48.94 869 LEU A C 1
ATOM 3246 O O . LEU A 1 410 ? -11.241 7.183 45.297 1.00 52.75 869 LEU A O 1
ATOM 3251 N N . TYR A 1 411 ? -8.999 7.134 45.352 1.00 46.47 870 TYR A N 1
ATOM 3252 C CA . TYR A 1 411 ? -8.956 7.924 44.130 1.00 44.23 870 TYR A CA 1
ATOM 3253 C C . TYR A 1 411 ? -8.433 7.146 42.939 1.00 37.05 870 TYR A C 1
ATOM 3254 O O . TYR A 1 411 ? -8.199 7.748 41.888 1.00 37.49 870 TYR A O 1
ATOM 3263 N N . LYS A 1 412 ? -8.303 5.827 43.044 1.00 34.36 871 LYS A N 1
ATOM 3264 C CA . LYS A 1 412 ? -7.773 4.999 41.967 1.00 31.50 871 LYS A CA 1
ATOM 3265 C C . LYS A 1 412 ? -8.857 4.050 41.477 1.00 29.73 871 LYS A C 1
ATOM 3266 O O . LYS A 1 412 ? -9.618 3.501 42.270 1.00 32.16 871 LYS A O 1
ATOM 3272 N N . TYR A 1 413 ? -8.895 3.826 40.175 1.00 27.84 872 TYR A N 1
ATOM 3273 C CA . TYR A 1 413 ? -9.914 3.006 39.568 1.00 26.88 872 TYR A CA 1
ATOM 3274 C C . TYR A 1 413 ? -9.280 1.958 38.667 1.00 26.66 872 TYR A C 1
ATOM 3275 O O . TYR A 1 413 ? -8.170 2.127 38.150 1.00 25.83 872 TYR A O 1
ATOM 3284 N N . ASP A 1 414 ? -10.028 0.853 38.482 1.00 24.98 873 ASP A N 1
ATOM 3285 C CA . ASP A 1 414 ? -9.718 -0.135 37.460 1.00 24.24 873 ASP A CA 1
ATOM 3286 C C . ASP A 1 414 ? -10.884 -0.260 36.490 1.00 24.34 873 ASP A C 1
ATOM 3287 O O . ASP A 1 414 ? -12.058 -0.234 36.894 1.00 27.61 873 ASP A O 1
ATOM 3292 N N . LEU A 1 415 ? -10.559 -0.437 35.212 1.00 21.79 874 LEU A N 1
ATOM 3293 C CA . LEU A 1 415 ? -11.589 -0.550 34.188 1.00 24.47 874 LEU A CA 1
ATOM 3294 C C . LEU A 1 415 ? -12.378 -1.847 34.337 1.00 28.41 874 LEU A C 1
ATOM 3295 O O . LEU A 1 415 ? -11.805 -2.910 34.595 1.00 29.67 874 LEU A O 1
ATOM 3300 N N . ILE A 1 416 ? -13.698 -1.762 34.168 1.00 21.14 875 ILE A N 1
ATOM 3301 C CA . ILE A 1 416 ? -14.535 -2.950 34.086 1.00 22.76 875 ILE A CA 1
ATOM 3302 C C . ILE A 1 416 ? -15.289 -3.045 32.775 1.00 24.34 875 ILE A C 1
ATOM 3303 O O . ILE A 1 416 ? -15.717 -4.156 32.415 1.00 21.90 875 ILE A O 1
ATOM 3308 N N . ALA A 1 417 ? -15.486 -1.952 32.035 1.00 29.22 876 ALA A N 1
ATOM 3309 C CA . ALA A 1 417 ? -16.217 -2.149 30.789 1.00 27.79 876 ALA A CA 1
ATOM 3310 C C . ALA A 1 417 ? -15.904 -1.037 29.816 1.00 25.27 876 ALA A C 1
ATOM 3311 O O . ALA A 1 417 ? -15.486 0.044 30.208 1.00 32.70 876 ALA A O 1
ATOM 3313 N N . VAL A 1 418 ? -16.139 -1.314 28.535 1.00 32.82 877 VAL A N 1
ATOM 3314 C CA . VAL A 1 418 ? -16.000 -0.328 27.468 1.00 29.20 877 VAL A CA 1
ATOM 3315 C C . VAL A 1 418 ? -17.102 -0.560 26.448 1.00 29.75 877 VAL A C 1
ATOM 3316 O O . VAL A 1 418 ? -17.323 -1.687 26.014 1.00 31.79 877 VAL A O 1
ATOM 3320 N N . SER A 1 419 ? -17.812 0.498 26.088 1.00 29.10 878 SER A N 1
ATOM 3321 C CA . SER A 1 419 ? -18.698 0.500 24.936 1.00 26.35 878 SER A CA 1
ATOM 3322 C C . SER A 1 419 ? -17.948 1.082 23.749 1.00 23.98 878 SER A C 1
ATOM 3323 O O . SER A 1 419 ? -17.433 2.206 23.832 1.00 19.83 878 SER A O 1
ATOM 3326 N N . ASN A 1 420 ? -17.910 0.304 22.660 1.00 22.64 879 ASN A N 1
ATOM 3327 C CA . ASN A 1 420 ? -17.157 0.580 21.447 1.00 23.63 879 ASN A CA 1
ATOM 3328 C C . ASN A 1 420 ? -18.139 0.932 20.335 1.00 30.20 879 ASN A C 1
ATOM 3329 O O . ASN A 1 420 ? -19.129 0.223 20.117 1.00 28.33 879 ASN A O 1
ATOM 3334 N N . HIS A 1 421 ? -17.833 1.982 19.594 1.00 25.66 880 HIS A N 1
ATOM 3335 C CA . HIS A 1 421 ? -18.631 2.382 18.459 1.00 28.40 880 HIS A CA 1
ATOM 3336 C C . HIS A 1 421 ? -17.810 2.313 17.188 1.00 34.33 880 HIS A C 1
ATOM 3337 O O . HIS A 1 421 ? -16.638 2.724 17.162 1.00 30.33 880 HIS A O 1
ATOM 3344 N N . TYR A 1 422 ? -18.431 1.780 16.136 1.00 28.93 881 TYR A N 1
ATOM 3345 C CA . TYR A 1 422 ? -17.855 1.719 14.793 1.00 28.98 881 TYR A CA 1
ATOM 3346 C C . TYR A 1 422 ? -18.829 2.398 13.851 1.00 28.87 881 TYR A C 1
ATOM 3347 O O . TYR A 1 422 ? -20.043 2.309 14.039 1.00 28.79 881 TYR A O 1
ATOM 3356 N N . GLY A 1 423 ? -18.294 3.084 12.865 1.00 31.52 882 GLY A N 1
ATOM 3357 C CA . GLY A 1 423 ? -19.078 3.751 11.857 1.00 32.40 882 GLY A CA 1
ATOM 3358 C C . GLY A 1 423 ? -19.057 5.267 11.960 1.00 32.38 882 GLY A C 1
ATOM 3359 O O . GLY A 1 423 ? -18.103 5.897 12.424 1.00 32.62 882 GLY A O 1
ATOM 3360 N N . GLY A 1 424 ? -20.108 5.866 11.421 1.00 33.69 883 GLY A N 1
ATOM 3361 C CA . GLY A 1 424 ? -20.287 7.298 11.414 1.00 34.14 883 GLY A CA 1
ATOM 3362 C C . GLY A 1 424 ? -21.277 7.718 12.493 1.00 42.24 883 GLY A C 1
ATOM 3363 O O . GLY A 1 424 ? -21.684 6.937 13.358 1.00 40.40 883 GLY A O 1
ATOM 3364 N N . MET A 1 425 ? -21.652 8.988 12.450 1.00 33.32 884 MET A N 1
ATOM 3365 C CA . MET A 1 425 ? -22.479 9.517 13.522 1.00 43.74 884 MET A CA 1
ATOM 3366 C C . MET A 1 425 ? -23.869 8.904 13.475 1.00 36.21 884 MET A C 1
ATOM 3367 O O . MET A 1 425 ? -24.483 8.662 14.520 1.00 43.00 884 MET A O 1
ATOM 3372 N N . ARG A 1 426 ? -24.387 8.677 12.270 1.00 34.89 885 ARG A N 1
ATOM 3373 C CA . ARG A 1 426 ? -25.741 8.199 12.046 1.00 41.78 885 ARG A CA 1
ATOM 3374 C C . ARG A 1 426 ? -25.848 6.768 11.525 1.00 36.64 885 ARG A C 1
ATOM 3375 O O . ARG A 1 426 ? -26.958 6.314 11.264 1.00 40.01 885 ARG A O 1
ATOM 3383 N N . ASP A 1 427 ? -24.742 6.080 11.286 1.00 45.66 886 ASP A N 1
ATOM 3384 C CA . ASP A 1 427 ? -24.775 4.679 10.859 1.00 46.12 886 ASP A CA 1
ATOM 3385 C C . ASP A 1 427 ? -23.562 3.969 11.435 1.00 38.93 886 ASP A C 1
ATOM 3386 O O . ASP A 1 427 ? -22.437 4.355 11.148 1.00 40.14 886 ASP A O 1
ATOM 3391 N N . GLY A 1 428 ? -23.776 2.928 12.210 1.00 37.96 887 GLY A N 1
ATOM 3392 C CA . GLY A 1 428 ? -22.672 2.286 12.878 1.00 32.57 887 GLY A CA 1
ATOM 3393 C C . GLY A 1 428 ? -23.107 1.019 13.584 1.00 30.95 887 GLY A C 1
ATOM 3394 O O . GLY A 1 428 ? -24.115 0.411 13.226 1.00 32.31 887 GLY A O 1
ATOM 3395 N N . HIS A 1 429 ? -22.303 0.622 14.582 1.00 30.09 888 HIS A N 1
ATOM 3396 C CA . HIS A 1 429 ? -22.470 -0.636 15.309 1.00 30.83 888 HIS A CA 1
ATOM 3397 C C . HIS A 1 429 ? -21.777 -0.483 16.646 1.00 27.61 888 HIS A C 1
ATOM 3398 O O . HIS A 1 429 ? -20.851 0.308 16.776 1.00 32.32 888 HIS A O 1
ATOM 3405 N N . TYR A 1 430 ? -22.288 -1.196 17.637 1.00 30.81 889 TYR A N 1
ATOM 3406 C CA . TYR A 1 430 ? -21.793 -1.143 18.998 1.00 25.36 889 TYR A CA 1
ATOM 3407 C C . TYR A 1 430 ? -21.365 -2.522 19.468 1.00 27.35 889 TYR A C 1
ATOM 3408 O O . TYR A 1 430 ? -22.005 -3.524 19.165 1.00 24.69 889 TYR A O 1
ATOM 3417 N N . THR A 1 431 ? -20.254 -2.564 20.184 1.00 29.37 890 THR A N 1
ATOM 3418 C CA . THR A 1 431 ? -19.817 -3.765 20.855 1.00 29.93 890 THR A CA 1
ATOM 3419 C C . THR A 1 431 ? -19.346 -3.392 22.247 1.00 31.83 890 THR A C 1
ATOM 3420 O O . THR A 1 431 ? -19.259 -2.223 22.603 1.00 30.41 890 THR A O 1
ATOM 3424 N N . THR A 1 432 ? -19.022 -4.403 23.046 1.00 44.24 891 THR A N 1
ATOM 3425 C CA . THR A 1 432 ? -18.601 -4.125 24.409 1.00 41.10 891 THR A CA 1
ATOM 3426 C C . THR A 1 432 ? -17.453 -5.021 24.825 1.00 35.34 891 THR A C 1
ATOM 3427 O O . THR A 1 432 ? -17.427 -6.199 24.492 1.00 35.57 891 THR A O 1
ATOM 3431 N N . PHE A 1 433 ? -16.465 -4.425 25.488 1.00 23.05 892 PHE A N 1
ATOM 3432 C CA . PHE A 1 433 ? -15.518 -5.162 26.310 1.00 25.95 892 PHE A CA 1
ATOM 3433 C C . PHE A 1 433 ? -16.013 -5.152 27.753 1.00 24.34 892 PHE A C 1
ATOM 3434 O O . PHE A 1 433 ? -16.493 -4.128 28.249 1.00 26.38 892 PHE A O 1
ATOM 3442 N N . ALA A 1 434 ? -15.930 -6.297 28.428 1.00 21.94 893 ALA A N 1
ATOM 3443 C CA . ALA A 1 434 ? -16.351 -6.304 29.829 1.00 25.98 893 ALA A CA 1
ATOM 3444 C C . ALA A 1 434 ? -15.597 -7.366 30.608 1.00 31.51 893 ALA A C 1
ATOM 3445 O O . ALA A 1 434 ? -15.307 -8.451 30.085 1.00 31.40 893 ALA A O 1
ATOM 3447 N N . CYS A 1 435 ? -15.298 -7.046 31.858 1.00 30.86 894 CYS A N 1
ATOM 3448 C CA . CYS A 1 435 ? -14.519 -7.916 32.724 1.00 28.99 894 CYS A CA 1
ATOM 3449 C C . CYS A 1 435 ? -15.454 -8.652 33.672 1.00 27.83 894 CYS A C 1
ATOM 3450 O O . CYS A 1 435 ? -16.281 -8.034 34.354 1.00 39.27 894 CYS A O 1
ATOM 3453 N N . ASN A 1 436 ? -15.336 -9.973 33.703 1.00 25.53 895 ASN A N 1
ATOM 3454 C CA . ASN A 1 436 ? -16.241 -10.779 34.512 1.00 30.69 895 ASN A CA 1
ATOM 3455 C C . ASN A 1 436 ? -15.863 -10.715 35.983 1.00 30.51 895 ASN A C 1
ATOM 3456 O O . ASN A 1 436 ? -14.714 -10.953 36.348 1.00 35.56 895 ASN A O 1
ATOM 3461 N N . LYS A 1 437 ? -16.851 -10.418 36.841 1.00 33.92 896 LYS A N 1
ATOM 3462 C CA . LYS A 1 437 ? -16.548 -10.188 38.245 1.00 29.84 896 LYS A CA 1
ATOM 3463 C C . LYS A 1 437 ? -16.109 -11.439 38.976 1.00 35.54 896 LYS A C 1
ATOM 3464 O O . LYS A 1 437 ? -15.461 -11.327 40.013 1.00 37.77 896 LYS A O 1
ATOM 3470 N N . ASP A 1 438 ? -16.470 -12.615 38.484 1.00 40.14 897 ASP A N 1
ATOM 3471 C CA . ASP A 1 438 ? -16.123 -13.853 39.180 1.00 39.00 897 ASP A CA 1
ATOM 3472 C C . ASP A 1 438 ? -14.771 -14.410 38.805 1.00 35.75 897 ASP A C 1
ATOM 3473 O O . ASP A 1 438 ? -14.131 -15.047 39.645 1.00 42.34 897 ASP A O 1
ATOM 3478 N N . SER A 1 439 ? -14.311 -14.192 37.575 1.00 38.44 898 SER A N 1
ATOM 3479 C CA . SER A 1 439 ? -13.075 -14.807 37.093 1.00 37.13 898 SER A CA 1
ATOM 3480 C C . SER A 1 439 ? -11.988 -13.813 36.721 1.00 38.77 898 SER A C 1
ATOM 3481 O O . SER A 1 439 ? -10.836 -14.218 36.580 1.00 35.30 898 SER A O 1
ATOM 3484 N N . GLY A 1 440 ? -12.325 -12.543 36.490 1.00 34.52 899 GLY A N 1
ATOM 3485 C CA . GLY A 1 440 ? -11.352 -11.559 36.071 1.00 40.53 899 GLY A CA 1
ATOM 3486 C C . GLY A 1 440 ? -11.023 -11.589 34.599 1.00 38.40 899 GLY A C 1
ATOM 3487 O O . GLY A 1 440 ? -10.208 -10.774 34.136 1.00 30.47 899 GLY A O 1
ATOM 3488 N N . GLN A 1 441 ? -11.630 -12.513 33.853 1.00 34.24 900 GLN A N 1
ATOM 3489 C CA . GLN A 1 441 ? -11.421 -12.614 32.418 1.00 30.08 900 GLN A CA 1
ATOM 3490 C C . GLN A 1 441 ? -12.233 -11.560 31.689 1.00 26.97 900 GLN A C 1
ATOM 3491 O O . GLN A 1 441 ? -13.439 -11.396 31.938 1.00 31.97 900 GLN A O 1
ATOM 3497 N N . TRP A 1 442 ? -11.601 -10.913 30.730 1.00 27.77 901 TRP A N 1
ATOM 3498 C CA . TRP A 1 442 ? -12.284 -9.988 29.837 1.00 31.99 901 TRP A CA 1
ATOM 3499 C C . TRP A 1 442 ? -12.895 -10.745 28.653 1.00 33.83 901 TRP A C 1
ATOM 3500 O O . TRP A 1 442 ? -12.357 -11.757 28.193 1.00 30.08 901 TRP A O 1
ATOM 3511 N N . HIS A 1 443 ? -14.030 -10.242 28.174 1.00 38.46 902 HIS A N 1
ATOM 3512 C CA . HIS A 1 443 ? -14.693 -10.772 26.994 1.00 34.44 902 HIS A CA 1
ATOM 3513 C C . HIS A 1 443 ? -15.124 -9.631 26.090 1.00 34.38 902 HIS A C 1
ATOM 3514 O O . HIS A 1 443 ? -15.316 -8.496 26.528 1.00 27.46 902 HIS A O 1
ATOM 3521 N N . TYR A 1 444 ? -15.279 -9.982 24.832 1.00 38.53 903 TYR A N 1
ATOM 3522 C CA . TYR A 1 444 ? -15.772 -9.092 23.780 1.00 29.47 903 TYR A CA 1
ATOM 3523 C C . TYR A 1 444 ? -17.175 -9.553 23.407 1.00 40.53 903 TYR A C 1
ATOM 3524 O O . TYR A 1 444 ? -17.322 -10.627 22.919 1.00 36.10 903 TYR A O 1
ATOM 3533 N N . PHE A 1 445 ? -18.155 -8.716 23.683 1.00 28.02 904 PHE A N 1
ATOM 3534 C CA . PHE A 1 445 ? -19.564 -8.989 23.372 1.00 33.79 904 PHE A CA 1
ATOM 3535 C C . PHE A 1 445 ? -19.964 -8.204 22.133 1.00 35.47 904 PHE A C 1
ATOM 3536 O O . PHE A 1 445 ? -19.949 -7.010 22.127 1.00 26.81 904 PHE A O 1
ATOM 3544 N N . ASP A 1 446 ? -20.314 -8.938 21.101 1.00 33.92 905 ASP A N 1
ATOM 3545 C CA . ASP A 1 446 ? -20.800 -8.391 19.825 1.00 33.35 905 ASP A CA 1
ATOM 3546 C C . ASP A 1 446 ? -22.144 -9.053 19.614 1.00 33.42 905 ASP A C 1
ATOM 3547 O O . ASP A 1 446 ? -22.183 -10.033 18.933 1.00 45.44 905 ASP A O 1
ATOM 3552 N N . ASP A 1 447 ? -23.195 -8.508 20.240 1.00 32.38 906 ASP A N 1
ATOM 3553 C CA . ASP A 1 447 ? -24.580 -9.054 20.169 1.00 43.98 906 ASP A CA 1
ATOM 3554 C C . ASP A 1 447 ? -24.599 -10.483 20.732 1.00 43.19 906 ASP A C 1
ATOM 3555 O O . ASP A 1 447 ? -24.605 -10.625 21.970 1.00 55.54 906 ASP A O 1
ATOM 3560 N N . ASN A 1 448 ? -24.607 -11.493 19.855 1.00 46.18 907 ASN A N 1
ATOM 3561 C CA . ASN A 1 448 ? -24.629 -12.900 20.282 1.00 44.89 907 ASN A CA 1
ATOM 3562 C C . ASN A 1 448 ? -23.223 -13.428 20.501 1.00 43.04 907 ASN A C 1
ATOM 3563 O O . ASN A 1 448 ? -23.050 -14.247 21.332 1.00 46.18 907 ASN A O 1
ATOM 3568 N N . SER A 1 449 ? -22.270 -12.916 19.758 1.00 43.48 908 SER A N 1
ATOM 3569 C CA . SER A 1 449 ? -20.893 -13.435 19.807 1.00 34.05 908 SER A CA 1
ATOM 3570 C C . SER A 1 449 ? -20.176 -12.945 21.061 1.00 33.52 908 SER A C 1
ATOM 3571 O O . SER A 1 449 ? -20.203 -11.803 21.329 1.00 29.86 908 SER A O 1
ATOM 3574 N N . VAL A 1 450 ? -19.672 -13.875 21.852 1.00 38.26 909 VAL A N 1
ATOM 3575 C CA . VAL A 1 450 ? -18.934 -13.600 23.108 1.00 32.10 909 VAL A CA 1
ATOM 3576 C C . VAL A 1 450 ? -17.613 -14.354 23.032 1.00 31.09 909 VAL A C 1
ATOM 3577 O O . VAL A 1 450 ? -17.639 -15.530 22.941 1.00 38.85 909 VAL A O 1
ATOM 3581 N N . SER A 1 451 ? -16.499 -13.656 23.089 1.00 31.32 910 SER A N 1
ATOM 3582 C CA . SER A 1 451 ? -15.169 -14.293 22.975 1.00 31.01 910 SER A CA 1
ATOM 3583 C C . SER A 1 451 ? -14.228 -13.742 24.044 1.00 32.05 910 SER A C 1
ATOM 3584 O O . SER A 1 451 ? -14.257 -12.549 24.304 1.00 34.08 910 SER A O 1
ATOM 3587 N N . PRO A 1 452 ? -13.347 -14.560 24.646 1.00 40.81 911 PRO A N 1
ATOM 3588 C CA . PRO A 1 452 ? -12.387 -14.031 25.629 1.00 34.18 911 PRO A CA 1
ATOM 3589 C C . PRO A 1 452 ? -11.252 -13.253 24.973 1.00 30.94 911 PRO A C 1
ATOM 3590 O O . PRO A 1 452 ? -10.763 -13.599 23.893 1.00 31.00 911 PRO A O 1
ATOM 3594 N N . VAL A 1 453 ? -10.792 -12.212 25.687 1.00 36.34 912 VAL A N 1
ATOM 3595 C CA . VAL A 1 453 ? -9.718 -11.343 25.205 1.00 28.73 912 VAL A CA 1
ATOM 3596 C C . VAL A 1 453 ? -8.764 -11.015 26.357 1.00 28.51 912 VAL A C 1
ATOM 3597 O O . VAL A 1 453 ? -9.111 -11.110 27.534 1.00 28.35 912 VAL A O 1
ATOM 3601 N N . ASN A 1 454 ? -7.548 -10.627 25.997 1.00 28.78 913 ASN A N 1
ATOM 3602 C CA . ASN A 1 454 ? -6.574 -10.181 26.963 1.00 29.88 913 ASN A CA 1
ATOM 3603 C C . ASN A 1 454 ? -6.703 -8.672 27.172 1.00 34.19 913 ASN A C 1
ATOM 3604 O O . ASN A 1 454 ? -7.340 -7.978 26.395 1.00 26.70 913 ASN A O 1
ATOM 3609 N N . GLU A 1 455 ? -6.062 -8.164 28.239 1.00 34.07 914 GLU A N 1
ATOM 3610 C CA . GLU A 1 455 ? -6.199 -6.763 28.605 1.00 32.94 914 GLU A CA 1
ATOM 3611 C C . GLU A 1 455 ? -5.616 -5.838 27.538 1.00 30.57 914 GLU A C 1
ATOM 3612 O O . GLU A 1 455 ? -6.085 -4.712 27.372 1.00 33.36 914 GLU A O 1
ATOM 3618 N N . ASN A 1 456 ? -4.579 -6.270 26.819 1.00 28.59 915 ASN A N 1
ATOM 3619 C CA . ASN A 1 456 ? -3.955 -5.423 25.810 1.00 28.28 915 ASN A CA 1
ATOM 3620 C C . ASN A 1 456 ? -4.759 -5.374 24.526 1.00 27.81 915 ASN A C 1
ATOM 3621 O O . ASN A 1 456 ? -4.335 -4.730 23.573 1.00 31.57 915 ASN A O 1
ATOM 3626 N N . GLN A 1 457 ? -5.919 -5.997 24.488 1.00 27.03 916 GLN A N 1
ATOM 3627 C CA . GLN A 1 457 ? -6.805 -5.942 23.331 1.00 28.29 916 GLN A CA 1
ATOM 3628 C C . GLN A 1 457 ? -7.957 -4.967 23.527 1.00 27.39 916 GLN A C 1
ATOM 3629 O O . GLN A 1 457 ? -8.668 -4.677 22.574 1.00 27.80 916 GLN A O 1
ATOM 3635 N N . ILE A 1 458 ? -8.180 -4.485 24.749 1.00 25.89 917 ILE A N 1
ATOM 3636 C CA . ILE A 1 458 ? -9.376 -3.703 25.028 1.00 29.80 917 ILE A CA 1
ATOM 3637 C C . ILE A 1 458 ? -9.294 -2.348 24.333 1.00 37.94 917 ILE A C 1
ATOM 3638 O O . ILE A 1 458 ? -10.270 -1.880 23.728 1.00 32.77 917 ILE A O 1
ATOM 3643 N N . GLU A 1 459 ? -8.124 -1.705 24.415 1.00 33.53 918 GLU A N 1
ATOM 3644 C CA . GLU A 1 459 ? -7.946 -0.358 23.911 1.00 22.54 918 GLU A CA 1
ATOM 3645 C C . GLU A 1 459 ? -7.970 -0.309 22.381 1.00 27.67 918 GLU A C 1
ATOM 3646 O O . GLU A 1 459 ? -7.236 -1.026 21.694 1.00 35.77 918 GLU A O 1
ATOM 3652 N N . SER A 1 460 ? -8.816 0.560 21.851 1.00 31.04 919 SER A N 1
ATOM 3653 C CA . SER A 1 460 ? -8.913 0.788 20.418 1.00 35.63 919 SER A CA 1
ATOM 3654 C C . SER A 1 460 ? -9.583 2.135 20.218 1.00 24.00 919 SER A C 1
ATOM 3655 O O . SER A 1 460 ? -10.223 2.660 21.128 1.00 24.19 919 SER A O 1
ATOM 3658 N N . LYS A 1 461 ? -9.481 2.655 19.007 1.00 30.57 920 LYS A N 1
ATOM 3659 C CA . LYS A 1 461 ? -10.084 3.941 18.708 1.00 36.75 920 LYS A CA 1
ATOM 3660 C C . LYS A 1 461 ? -11.603 3.864 18.786 1.00 30.41 920 LYS A C 1
ATOM 3661 O O . LYS A 1 461 ? -12.257 4.906 18.811 1.00 30.33 920 LYS A O 1
ATOM 3667 N N . ALA A 1 462 ? -12.178 2.669 18.846 1.00 29.53 921 ALA A N 1
ATOM 3668 C CA . ALA A 1 462 ? -13.626 2.554 18.948 1.00 30.34 921 ALA A CA 1
ATOM 3669 C C . ALA A 1 462 ? -14.154 2.846 20.346 1.00 22.83 921 ALA A C 1
ATOM 3670 O O . ALA A 1 462 ? -15.353 3.063 20.504 1.00 29.46 921 ALA A O 1
ATOM 3672 N N . ALA A 1 463 ? -13.306 2.877 21.355 1.00 28.21 922 ALA A N 1
ATOM 3673 C CA . ALA A 1 463 ? -13.783 3.090 22.718 1.00 25.79 922 ALA A CA 1
ATOM 3674 C C . ALA A 1 463 ? -14.474 4.443 22.847 1.00 34.84 922 ALA A C 1
ATOM 3675 O O . ALA A 1 463 ? -13.889 5.485 22.521 1.00 27.19 922 ALA A O 1
ATOM 3677 N N . TYR A 1 464 ? -15.711 4.416 23.367 1.00 22.13 923 TYR A N 1
ATOM 3678 C CA . TYR A 1 464 ? -16.568 5.575 23.469 1.00 22.90 923 TYR A CA 1
ATOM 3679 C C . TYR A 1 464 ? -17.080 5.815 24.876 1.00 31.07 923 TYR A C 1
ATOM 3680 O O . TYR A 1 464 ? -17.204 6.971 25.292 1.00 26.83 923 TYR A O 1
ATOM 3689 N N . VAL A 1 465 ? -17.410 4.764 25.610 1.00 31.06 924 VAL A N 1
ATOM 3690 C CA . VAL A 1 465 ? -17.830 4.918 26.999 1.00 27.87 924 VAL A CA 1
ATOM 3691 C C . VAL A 1 465 ? -16.995 3.976 27.843 1.00 24.14 924 VAL A C 1
ATOM 3692 O O . VAL A 1 465 ? -16.941 2.777 27.564 1.00 27.93 924 VAL A O 1
ATOM 3696 N N . LEU A 1 466 ? -16.377 4.498 28.902 1.00 30.12 925 LEU A N 1
ATOM 3697 C CA . LEU A 1 466 ? -15.538 3.699 29.795 1.00 21.28 925 LEU A CA 1
ATOM 3698 C C . LEU A 1 466 ? -16.224 3.578 31.148 1.00 22.98 925 LEU A C 1
ATOM 3699 O O . LEU A 1 466 ? -16.715 4.564 31.692 1.00 34.67 925 LEU A O 1
ATOM 3704 N N . PHE A 1 467 ? -16.263 2.376 31.679 1.00 28.69 926 PHE A N 1
ATOM 3705 C CA . PHE A 1 467 ? -16.737 2.108 33.026 1.00 27.64 926 PHE A CA 1
ATOM 3706 C C . PHE A 1 467 ? -15.542 1.765 33.900 1.00 25.61 926 PHE A C 1
ATOM 3707 O O . PHE A 1 467 ? -14.815 0.788 33.600 1.00 28.84 926 PHE A O 1
ATOM 3715 N N . TYR A 1 468 ? -15.364 2.560 34.976 1.00 23.34 927 TYR A N 1
ATOM 3716 C CA . TYR A 1 468 ? -14.263 2.417 35.926 1.00 20.59 927 TYR A CA 1
ATOM 3717 C C . TYR A 1 468 ? -14.795 2.129 37.310 1.00 23.85 927 TYR A C 1
ATOM 3718 O O . TYR A 1 468 ? -15.788 2.727 37.705 1.00 24.63 927 TYR A O 1
ATOM 3727 N N . GLN A 1 469 ? -14.135 1.200 38.015 1.00 24.04 928 GLN A N 1
ATOM 3728 C CA . GLN A 1 469 ? -14.531 0.766 39.339 1.00 24.37 928 GLN A CA 1
ATOM 37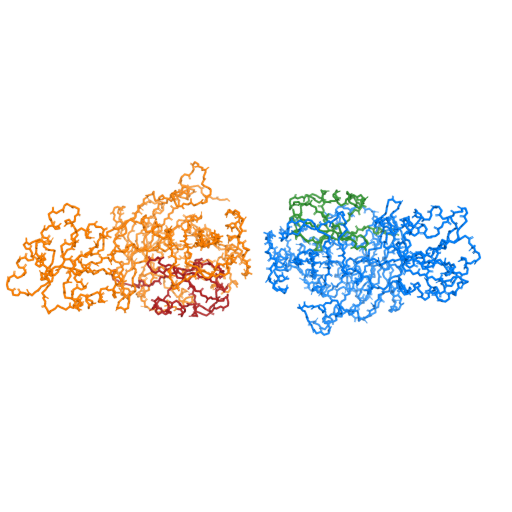29 C C . GLN A 1 469 ? -13.495 1.149 40.377 1.00 25.89 928 GLN A C 1
ATOM 3730 O O . GLN A 1 469 ? -12.325 0.756 40.274 1.00 26.15 928 GLN A O 1
ATOM 3736 N N . ARG A 1 470 ? -13.943 1.847 41.407 1.00 27.23 929 ARG A N 1
ATOM 3737 C CA . ARG A 1 470 ? -13.048 2.332 42.431 1.00 29.37 929 ARG A CA 1
ATOM 3738 C C . ARG A 1 470 ? -12.448 1.161 43.195 1.00 30.55 929 ARG A C 1
ATOM 3739 O O . ARG A 1 470 ? -13.152 0.246 43.591 1.00 35.04 929 ARG A O 1
ATOM 3747 N N . GLN A 1 471 ? -11.149 1.228 43.461 1.00 31.51 930 GLN A N 1
ATOM 3748 C CA . GLN A 1 471 ? -10.432 0.076 43.966 1.00 35.99 930 GLN A CA 1
ATOM 3749 C C . GLN A 1 471 ? -10.880 -0.375 45.355 1.00 35.38 930 GLN A C 1
ATOM 3750 O O . GLN A 1 471 ? -10.647 -1.531 45.728 1.00 41.95 930 GLN A O 1
ATOM 3756 N N . ASP A 1 472 ? -11.520 0.472 46.138 1.00 40.29 931 ASP A N 1
ATOM 3757 C CA . ASP A 1 472 ? -12.063 -0.009 47.415 1.00 42.15 931 ASP A CA 1
ATOM 3758 C C . ASP A 1 472 ? -13.309 -0.870 47.218 1.00 42.39 931 ASP A C 1
ATOM 3759 O O . ASP A 1 472 ? -13.636 -1.669 48.088 1.00 51.10 931 ASP A O 1
ATOM 3764 N N . VAL A 1 473 ? -13.975 -0.750 46.075 1.00 51.58 932 VAL A N 1
ATOM 3765 C CA . VAL A 1 473 ? -15.241 -1.429 45.851 1.00 51.78 932 VAL A CA 1
ATOM 3766 C C . VAL A 1 473 ? -15.080 -2.941 45.858 1.00 56.24 932 VAL A C 1
ATOM 3767 O O . VAL A 1 473 ? -15.929 -3.659 46.396 1.00 60.96 932 VAL A O 1
ATOM 3771 N N . ALA A 1 474 ? -14.037 -3.459 45.222 1.00 56.64 933 ALA A N 1
ATOM 3772 C CA . ALA A 1 474 ? -13.887 -4.912 45.169 1.00 65.52 933 ALA A CA 1
ATOM 3773 C C . ALA A 1 474 ? -13.863 -5.508 46.567 1.00 74.00 933 ALA A C 1
ATOM 3774 O O . ALA A 1 474 ? -14.509 -6.529 46.842 1.00 78.35 933 ALA A O 1
ATOM 3776 N N . ARG A 1 475 ? -13.132 -4.869 47.467 1.00 76.22 934 ARG A N 1
ATOM 3777 C CA . ARG A 1 475 ? -12.968 -5.404 48.808 1.00 68.42 934 ARG A CA 1
ATOM 3778 C C . ARG A 1 475 ? -14.275 -5.391 49.594 1.00 72.41 934 ARG A C 1
ATOM 3779 O O . ARG A 1 475 ? -14.661 -6.412 50.169 1.00 76.04 934 ARG A O 1
ATOM 3787 N N . ARG A 1 476 ? -15.008 -4.291 49.597 1.00 79.35 935 ARG A N 1
ATOM 3788 C CA . ARG A 1 476 ? -16.268 -4.264 50.379 1.00 78.26 935 ARG A CA 1
ATOM 3789 C C . ARG A 1 476 ? -17.260 -5.320 49.877 1.00 88.66 935 ARG A C 1
ATOM 3790 O O . ARG A 1 476 ? -17.716 -5.212 48.737 1.00 72.94 935 ARG A O 1
ATOM 3798 N N . LEU A 1 477 ? -17.585 -6.299 50.735 1.00 99.60 936 LEU A N 1
ATOM 3799 C CA . LEU A 1 477 ? -18.520 -7.398 50.382 1.00 91.62 936 LEU A CA 1
ATOM 3800 C C . LEU A 1 477 ? -19.468 -7.723 51.556 1.00 82.20 936 LEU A C 1
ATOM 3801 O O . LEU A 1 477 ? -19.011 -8.252 52.602 1.00 73.24 936 LEU A O 1
ATOM 3806 N N . LYS B 1 9 ? -75.627 5.849 81.786 1.00 84.20 303 LYS B N 1
ATOM 3807 C CA . LYS B 1 9 ? -75.091 6.227 80.482 1.00 86.08 303 LYS B CA 1
ATOM 3808 C C . LYS B 1 9 ? -74.437 7.622 80.545 1.00 94.28 303 LYS B C 1
ATOM 3809 O O . LYS B 1 9 ? -73.589 7.871 81.430 1.00 81.63 303 LYS B O 1
ATOM 3811 N N . GLY B 1 10 ? -74.800 8.496 79.609 1.00 84.12 304 GLY B N 1
ATOM 3812 C CA . GLY B 1 10 ? -74.279 9.857 79.614 1.00 80.30 304 GLY B CA 1
ATOM 3813 C C . GLY B 1 10 ? -74.099 10.435 78.222 1.00 59.73 304 GLY B C 1
ATOM 3814 O O . GLY B 1 10 ? -74.264 9.765 77.206 1.00 74.05 304 GLY B O 1
ATOM 3815 N N . GLN B 1 11 ? -73.754 11.728 78.193 1.00 53.15 305 GLN B N 1
ATOM 3816 C CA . GLN B 1 11 ? -73.534 12.481 76.960 1.00 49.86 305 GLN B CA 1
ATOM 3817 C C . GLN B 1 11 ? -72.079 12.407 76.532 1.00 46.88 305 GLN B C 1
ATOM 3818 O O . GLN B 1 11 ? -71.182 12.601 77.360 1.00 45.57 305 GLN B O 1
ATOM 3824 N N . PRO B 1 12 ? -71.804 12.143 75.266 1.00 46.25 306 PRO B N 1
ATOM 3825 C CA . PRO B 1 12 ? -70.406 12.059 74.831 1.00 43.32 306 PRO B CA 1
ATOM 3826 C C . PRO B 1 12 ? -69.655 13.338 75.142 1.00 43.59 306 PRO B C 1
ATOM 3827 O O . PRO B 1 12 ? -70.150 14.439 74.910 1.00 49.90 306 PRO B O 1
ATOM 3831 N N . GLY B 1 13 ? -68.445 13.181 75.663 1.00 48.10 307 GLY B N 1
ATOM 3832 C CA . GLY B 1 13 ? -67.615 14.302 76.015 1.00 43.41 307 GLY B CA 1
ATOM 3833 C C . GLY B 1 13 ? -67.893 14.925 77.366 1.00 46.10 307 GLY B C 1
ATOM 3834 O O . GLY B 1 13 ? -67.094 15.726 77.836 1.00 51.31 307 GLY B O 1
ATOM 3835 N N . ILE B 1 14 ? -69.027 14.613 77.970 1.00 37.16 308 ILE B N 1
ATOM 3836 C CA . ILE B 1 14 ? -69.331 15.082 79.339 1.00 38.35 308 ILE B CA 1
ATOM 3837 C C . ILE B 1 14 ? -68.909 13.927 80.256 1.00 47.22 308 ILE B C 1
ATOM 3838 O O . ILE B 1 14 ? -69.696 13.083 80.703 1.00 54.35 308 ILE B O 1
ATOM 3843 N N . CYS B 1 15 ? -67.612 13.901 80.586 1.00 45.02 309 CYS B N 1
ATOM 3844 C CA . CYS B 1 15 ? -66.979 12.769 81.267 1.00 42.01 309 CYS B CA 1
ATOM 3845 C C . CYS B 1 15 ? -65.773 13.244 82.048 1.00 36.04 309 CYS B C 1
ATOM 3846 O O . CYS B 1 15 ? -64.943 13.983 81.527 1.00 50.70 309 CYS B O 1
ATOM 3849 N N . GLY B 1 16 ? -65.682 12.816 83.304 1.00 31.10 310 GLY B N 1
ATOM 3850 C CA . GLY B 1 16 ? -64.586 13.214 84.154 1.00 39.40 310 GLY B CA 1
ATOM 3851 C C . GLY B 1 16 ? -63.366 12.326 84.031 1.00 38.68 310 GLY B C 1
ATOM 3852 O O . GLY B 1 16 ? -63.311 11.338 83.302 1.00 37.50 310 GLY B O 1
ATOM 3853 N N . LEU B 1 17 ? -62.357 12.700 84.796 1.00 30.87 311 LEU B N 1
ATOM 3854 C CA . LEU B 1 17 ? -61.104 11.973 84.832 1.00 37.66 311 LEU B CA 1
ATOM 3855 C C . LEU B 1 17 ? -60.731 11.821 86.293 1.00 41.63 311 LEU B C 1
ATOM 3856 O O . LEU B 1 17 ? -60.553 12.820 86.995 1.00 31.57 311 LEU B O 1
ATOM 3861 N N . THR B 1 18 ? -60.582 10.577 86.735 1.00 31.53 312 THR B N 1
ATOM 3862 C CA . THR B 1 18 ? -60.176 10.331 88.096 1.00 33.41 312 THR B CA 1
ATOM 3863 C C . THR B 1 18 ? -58.802 10.934 88.324 1.00 33.95 312 THR B C 1
ATOM 3864 O O . THR B 1 18 ? -57.910 10.842 87.476 1.00 30.50 312 THR B O 1
ATOM 3868 N N . ASN B 1 19 ? -58.654 11.597 89.467 1.00 42.18 313 ASN B N 1
ATOM 3869 C CA . ASN B 1 19 ? -57.352 12.049 89.940 1.00 35.29 313 ASN B CA 1
ATOM 3870 C C . ASN B 1 19 ? -56.621 10.849 90.502 1.00 35.85 313 ASN B C 1
ATOM 3871 O O . ASN B 1 19 ? -57.114 10.194 91.433 1.00 35.51 313 ASN B O 1
ATOM 3876 N N . LEU B 1 20 ? -55.420 10.604 89.987 1.00 39.01 314 LEU B N 1
ATOM 3877 C CA . LEU B 1 20 ? -54.619 9.455 90.356 1.00 36.88 314 LEU B CA 1
ATOM 3878 C C . LEU B 1 20 ? -53.644 9.768 91.456 1.00 41.68 314 LEU B C 1
ATOM 3879 O O . LEU B 1 20 ? -52.825 8.909 91.815 1.00 43.04 314 LEU B O 1
ATOM 3884 N N . GLY B 1 21 ? -53.719 10.976 91.994 1.00 30.90 315 GLY B N 1
ATOM 3885 C CA . GLY B 1 21 ? -52.763 11.493 92.963 1.00 42.31 315 GLY B CA 1
ATOM 3886 C C . GLY B 1 21 ? -51.898 12.604 92.389 1.00 31.69 315 GLY B C 1
ATOM 3887 O O . GLY B 1 21 ? -50.861 12.337 91.781 1.00 31.71 315 GLY B O 1
ATOM 3888 N N . ASN B 1 22 ? -52.304 13.841 92.630 1.00 33.99 316 ASN B N 1
ATOM 3889 C CA . ASN B 1 22 ? -51.674 15.042 92.076 1.00 32.67 316 ASN B CA 1
ATOM 3890 C C . ASN B 1 22 ? -51.624 15.037 90.548 1.00 28.19 316 ASN B C 1
ATOM 3891 O O . ASN B 1 22 ? -50.644 15.472 89.954 1.00 39.42 316 ASN B O 1
ATOM 3896 N N . THR B 1 23 ? -52.693 14.551 89.891 1.00 33.32 317 THR B N 1
ATOM 3897 C CA . THR B 1 23 ? -52.739 14.546 88.427 1.00 28.17 317 THR B CA 1
ATOM 3898 C C . THR B 1 23 ? -53.778 15.515 87.858 1.00 31.26 317 THR B C 1
ATOM 3899 O O . THR B 1 23 ? -54.223 15.335 86.718 1.00 25.87 317 THR B O 1
ATOM 3903 N N . SER B 1 24 ? -54.216 16.511 88.636 1.00 33.78 318 SER B N 1
ATOM 3904 C CA . SER B 1 24 ? -55.210 17.449 88.103 1.00 34.31 318 SER B CA 1
ATOM 3905 C C . SER B 1 24 ? -54.665 18.222 86.907 1.00 30.32 318 SER B C 1
ATOM 3906 O O . SER B 1 24 ? -55.430 18.515 85.991 1.00 32.61 318 SER B O 1
ATOM 3909 N N . PHE B 1 25 ? -53.357 18.499 86.872 1.00 29.84 319 PHE B N 1
ATOM 3910 C CA . PHE B 1 25 ? -52.763 19.196 85.734 1.00 34.70 319 PHE B CA 1
ATOM 3911 C C . PHE B 1 25 ? -52.941 18.402 84.458 1.00 26.62 319 PHE B C 1
ATOM 3912 O O . PHE B 1 25 ? -53.256 18.960 83.389 1.00 34.47 319 PHE B O 1
ATOM 3920 N N . MET B 1 26 ? -52.767 17.088 84.560 1.00 29.79 320 MET B N 1
ATOM 3921 C CA . MET B 1 26 ? -52.905 16.219 83.399 1.00 30.73 320 MET B CA 1
ATOM 3922 C C . MET B 1 26 ? -54.357 16.148 82.963 1.00 29.30 320 MET B C 1
ATOM 3923 O O . MET B 1 26 ? -54.652 16.195 81.768 1.00 25.87 320 MET B O 1
ATOM 3928 N N . ASN B 1 27 ? -55.270 16.031 83.935 1.00 30.16 321 ASN B N 1
ATOM 3929 C CA . ASN B 1 27 ? -56.682 15.973 83.613 1.00 31.57 321 ASN B CA 1
ATOM 3930 C C . ASN B 1 27 ? -57.099 17.245 82.912 1.00 31.25 321 ASN B C 1
ATOM 3931 O O . ASN B 1 27 ? -57.805 17.206 81.896 1.00 27.52 321 ASN B O 1
ATOM 3936 N N . SER B 1 28 ? -56.633 18.382 83.418 1.00 29.57 322 SER B N 1
ATOM 3937 C CA . SER B 1 28 ? -57.006 19.667 82.839 1.00 29.84 322 SER B CA 1
ATOM 3938 C C . SER B 1 28 ? -56.550 19.754 81.389 1.00 28.65 322 SER B C 1
ATOM 3939 O O . SER B 1 28 ? -57.336 20.087 80.493 1.00 30.63 322 SER B O 1
ATOM 3942 N N . ALA B 1 29 ? -55.282 19.413 81.139 1.00 22.11 323 ALA B N 1
ATOM 3943 C CA . ALA B 1 29 ? -54.771 19.378 79.772 1.00 22.22 323 ALA B CA 1
ATOM 3944 C C . ALA B 1 29 ? -55.572 18.424 78.890 1.00 25.65 323 ALA B C 1
ATOM 3945 O O . ALA B 1 29 ? -55.888 18.748 77.734 1.00 25.99 323 ALA B O 1
ATOM 3947 N N . LEU B 1 30 ? -55.887 17.234 79.413 1.00 25.04 324 LEU B N 1
ATOM 3948 C CA . LEU B 1 30 ? -56.677 16.256 78.667 1.00 28.11 324 LEU B CA 1
ATOM 3949 C C . LEU B 1 30 ? -58.080 16.789 78.320 1.00 26.27 324 LEU B C 1
ATOM 3950 O O . LEU B 1 30 ? -58.577 16.541 77.224 1.00 25.85 324 LEU B O 1
ATOM 3955 N N . GLN B 1 31 ? -58.743 17.489 79.235 1.00 25.95 325 GLN B N 1
ATOM 3956 C CA . GLN B 1 31 ? -60.078 17.984 78.916 1.00 29.14 325 GLN B CA 1
ATOM 3957 C C . GLN B 1 31 ? -60.021 19.086 77.864 1.00 37.32 325 GLN B C 1
ATOM 3958 O O . GLN B 1 31 ? -60.907 19.199 76.988 1.00 35.44 325 GLN B O 1
ATOM 3964 N N . CYS B 1 32 ? -58.972 19.903 77.919 1.00 34.71 326 CYS B N 1
ATOM 3965 C CA . CYS B 1 32 ? -58.773 20.872 76.848 1.00 33.97 326 CYS B CA 1
ATOM 3966 C C . CYS B 1 32 ? -58.629 20.153 75.521 1.00 27.00 326 CYS B C 1
ATOM 3967 O O . CYS B 1 32 ? -59.374 20.406 74.575 1.00 29.14 326 CYS B O 1
ATOM 3970 N N . LEU B 1 33 ? -57.711 19.203 75.440 1.00 23.01 327 LEU B N 1
ATOM 3971 C CA . LEU B 1 33 ? -57.475 18.587 74.136 1.00 26.69 327 LEU B CA 1
ATOM 3972 C C . LEU B 1 33 ? -58.690 17.799 73.692 1.00 28.32 327 LEU B C 1
ATOM 3973 O O . LEU B 1 33 ? -58.901 17.624 72.498 1.00 26.45 327 LEU B O 1
ATOM 3978 N N . SER B 1 34 ? -59.432 17.222 74.649 1.00 33.03 328 SER B N 1
ATOM 3979 C CA . SER B 1 34 ? -60.615 16.456 74.338 1.00 28.78 328 SER B CA 1
ATOM 3980 C C . SER B 1 34 ? -61.650 17.317 73.657 1.00 28.95 328 SER B C 1
ATOM 3981 O O . SER B 1 34 ? -62.477 16.813 72.886 1.00 28.39 328 SER B O 1
ATOM 3984 N N . ASN B 1 35 ? -61.658 18.608 73.955 1.00 26.94 329 ASN B N 1
ATOM 3985 C CA . ASN B 1 35 ? -62.649 19.473 73.336 1.00 28.08 329 ASN B CA 1
ATOM 3986 C C . ASN B 1 35 ? -62.065 20.339 72.234 1.00 32.98 329 ASN B C 1
ATOM 3987 O O . ASN B 1 35 ? -62.547 21.442 71.982 1.00 35.08 329 ASN B O 1
ATOM 3992 N N . VAL B 1 36 ? -61.012 19.860 71.580 1.00 29.77 330 VAL B N 1
ATOM 3993 C CA . VAL B 1 36 ? -60.594 20.382 70.282 1.00 33.85 330 VAL B CA 1
ATOM 3994 C C . VAL B 1 36 ? -61.258 19.518 69.207 1.00 34.38 330 VAL B C 1
ATOM 3995 O O . VAL B 1 36 ? -60.890 18.347 69.063 1.00 36.43 330 VAL B O 1
ATOM 3999 N N . PRO B 1 37 ? -62.229 20.033 68.475 1.00 41.47 331 PRO B N 1
ATOM 4000 C CA . PRO B 1 37 ? -63.082 19.139 67.666 1.00 42.45 331 PRO B CA 1
ATOM 4001 C C . PRO B 1 37 ? -62.366 18.349 66.568 1.00 39.82 331 PRO B C 1
ATOM 4002 O O . PRO B 1 37 ? -62.631 17.147 66.401 1.00 44.43 331 PRO B O 1
ATOM 4006 N N . GLN B 1 38 ? -61.504 18.986 65.775 1.00 40.39 332 GLN B N 1
ATOM 4007 C CA . GLN B 1 38 ? -60.908 18.270 64.657 1.00 38.17 332 GLN B CA 1
ATOM 4008 C C . GLN B 1 38 ? -59.914 17.217 65.123 1.00 36.08 332 GLN B C 1
ATOM 4009 O O . GLN B 1 38 ? -59.793 16.168 64.481 1.00 40.86 332 GLN B O 1
ATOM 4015 N N . LEU B 1 39 ? -59.232 17.457 66.255 1.00 33.38 333 LEU B N 1
ATOM 4016 C CA . LEU B 1 39 ? -58.417 16.408 66.884 1.00 37.02 333 LEU B CA 1
ATOM 4017 C C . LEU B 1 39 ? -59.266 15.227 67.353 1.00 41.36 333 LEU B C 1
ATOM 4018 O O . LEU B 1 39 ? -58.947 14.062 67.081 1.00 43.00 333 LEU B O 1
ATOM 4023 N N . THR B 1 40 ? -60.339 15.505 68.089 1.00 37.95 334 THR B N 1
ATOM 4024 C CA . THR B 1 40 ? -61.151 14.408 68.606 1.00 48.13 334 THR B CA 1
ATOM 4025 C C . THR B 1 40 ? -61.758 13.600 67.460 1.00 48.90 334 THR B C 1
ATOM 4026 O O . THR B 1 40 ? -61.740 12.368 67.483 1.00 42.57 334 THR B O 1
ATOM 4030 N N . GLU B 1 41 ? -62.242 14.262 66.419 1.00 47.30 335 GLU B N 1
ATOM 4031 C CA . GLU B 1 41 ? -62.750 13.513 65.278 1.00 47.69 335 GLU B CA 1
ATOM 4032 C C . GLU B 1 41 ? -61.657 12.666 64.636 1.00 41.38 335 GLU B C 1
ATOM 4033 O O . GLU B 1 41 ? -61.897 11.519 64.251 1.00 51.34 335 GLU B O 1
ATOM 4039 N N . TYR B 1 42 ? -60.451 13.219 64.507 1.00 47.98 336 TYR B N 1
ATOM 4040 C CA . TYR B 1 42 ? -59.339 12.466 63.951 1.00 46.79 336 TYR B CA 1
ATOM 4041 C C . TYR B 1 42 ? -59.056 11.181 64.713 1.00 50.69 336 TYR B C 1
ATOM 4042 O O . TYR B 1 42 ? -58.590 10.198 64.113 1.00 46.82 336 TYR B O 1
ATOM 4051 N N . PHE B 1 43 ? -59.258 11.175 66.034 1.00 44.43 337 PHE B N 1
ATOM 4052 C CA . PHE B 1 43 ? -59.027 9.931 66.781 1.00 34.96 337 PHE B CA 1
ATOM 4053 C C . PHE B 1 43 ? -60.249 9.021 66.803 1.00 49.84 337 PHE B C 1
ATOM 4054 O O . PHE B 1 43 ? -60.099 7.795 66.754 1.00 49.79 337 PHE B O 1
ATOM 4062 N N . LEU B 1 44 ? -61.450 9.585 66.850 1.00 54.88 338 LEU B N 1
ATOM 4063 C CA . LEU B 1 44 ? -62.695 8.784 66.885 1.00 49.08 338 LEU B CA 1
ATOM 4064 C C . LEU B 1 44 ? -62.968 8.142 65.519 1.00 53.87 338 LEU B C 1
ATOM 4065 O O . LEU B 1 44 ? -63.847 7.293 65.457 1.00 62.80 338 LEU B O 1
ATOM 4070 N N . ASN B 1 45 ? -62.234 8.514 64.477 1.00 58.73 339 ASN B N 1
ATOM 4071 C CA . ASN B 1 45 ? -62.466 7.972 63.117 1.00 64.72 339 ASN B CA 1
ATOM 4072 C C . ASN B 1 45 ? -61.242 7.160 62.708 1.00 58.68 339 ASN B C 1
ATOM 4073 O O . ASN B 1 45 ? -61.138 6.807 61.535 1.00 52.86 339 ASN B O 1
ATOM 4078 N N . ASN B 1 46 ? -60.329 6.936 63.640 1.00 51.99 340 ASN B N 1
ATOM 4079 C CA . ASN B 1 46 ? -59.176 6.045 63.380 1.00 51.60 340 ASN B CA 1
ATOM 4080 C C . ASN B 1 46 ? -58.321 6.565 62.241 1.00 47.56 340 ASN B C 1
ATOM 4081 O O . ASN B 1 46 ? -57.527 5.791 61.722 1.00 48.87 340 ASN B O 1
ATOM 4096 N N . TYR B 1 48 ? -55.901 8.141 62.609 1.00 46.78 342 TYR B N 1
ATOM 4097 C CA . TYR B 1 48 ? -54.544 8.070 63.187 1.00 44.50 342 TYR B CA 1
ATOM 4098 C C . TYR B 1 48 ? -53.866 6.757 62.853 1.00 49.19 342 TYR B C 1
ATOM 4099 O O . TYR B 1 48 ? -52.635 6.695 62.852 1.00 48.22 342 TYR B O 1
ATOM 4108 N N . LEU B 1 49 ? -54.661 5.747 62.572 1.00 44.37 343 LEU B N 1
ATOM 4109 C CA . LEU B 1 49 ? -54.091 4.410 62.344 1.00 45.94 343 LEU B CA 1
ATOM 4110 C C . LEU B 1 49 ? -53.268 4.390 61.060 1.00 51.92 343 LEU B C 1
ATOM 4111 O O . LEU B 1 49 ? -52.276 3.672 61.045 1.00 53.25 343 LEU B O 1
ATOM 4116 N N . GLU B 1 50 ? -53.588 5.225 60.075 1.00 59.91 344 GLU B N 1
ATOM 4117 C CA . GLU B 1 50 ? -52.763 5.276 58.870 1.00 60.22 344 GLU B CA 1
ATOM 4118 C C . GLU B 1 50 ? -51.525 6.156 59.047 1.00 46.66 344 GLU B C 1
ATOM 4119 O O . GLU B 1 50 ? -50.594 6.052 58.252 1.00 51.09 344 GLU B O 1
ATOM 4125 N N . GLU B 1 51 ? -51.446 6.954 60.104 1.00 54.93 345 GLU B N 1
ATOM 4126 C CA . GLU B 1 51 ? -50.324 7.869 60.268 1.00 52.66 345 GLU B CA 1
ATOM 4127 C C . GLU B 1 51 ? -49.430 7.522 61.453 1.00 46.79 345 GLU B C 1
ATOM 4128 O O . GLU B 1 51 ? -48.508 8.287 61.767 1.00 41.63 345 GLU B O 1
ATOM 4134 N N . LEU B 1 52 ? -49.656 6.381 62.095 1.00 40.51 346 LEU B N 1
ATOM 4135 C CA . LEU B 1 52 ? -48.784 5.983 63.190 1.00 44.46 346 LEU B CA 1
ATOM 4136 C C . LEU B 1 52 ? -47.357 5.810 62.701 1.00 40.46 346 LEU B C 1
ATOM 4137 O O . LEU B 1 52 ? -47.116 5.211 61.661 1.00 49.27 346 LEU B O 1
ATOM 4142 N N . ASN B 1 53 ? -46.416 6.397 63.423 1.00 49.14 347 ASN B N 1
ATOM 4143 C CA . ASN B 1 53 ? -45.008 6.340 63.073 1.00 46.79 347 ASN B CA 1
ATOM 4144 C C . ASN B 1 53 ? -44.304 5.567 64.178 1.00 49.70 347 ASN B C 1
ATOM 4145 O O . ASN B 1 53 ? -43.942 6.131 65.216 1.00 51.08 347 ASN B O 1
ATOM 4150 N N . PHE B 1 54 ? -44.099 4.281 63.952 1.00 48.93 348 PHE B N 1
ATOM 4151 C CA . PHE B 1 54 ? -43.536 3.421 64.987 1.00 56.93 348 PHE B CA 1
ATOM 4152 C C . PHE B 1 54 ? -42.027 3.537 65.064 1.00 55.94 348 PHE B C 1
ATOM 4153 O O . PHE B 1 54 ? -41.462 3.467 66.152 1.00 62.17 348 PHE B O 1
ATOM 4161 N N A ARG B 1 55 ? -41.353 3.731 63.942 0.50 56.44 349 ARG B N 1
ATOM 4162 N N B ARG B 1 55 ? -41.360 3.730 63.932 0.50 56.44 349 ARG B N 1
ATOM 4163 C CA A ARG B 1 55 ? -39.897 3.764 63.958 0.50 53.02 349 ARG B CA 1
ATOM 4164 C CA B ARG B 1 55 ? -39.906 3.776 63.911 0.50 53.04 349 ARG B CA 1
ATOM 4165 C C A ARG B 1 55 ? -39.333 5.121 64.357 0.50 49.67 349 ARG B C 1
ATOM 4166 C C B ARG B 1 55 ? -39.338 5.104 64.398 0.50 49.66 349 ARG B C 1
ATOM 4167 O O A ARG B 1 55 ? -38.108 5.263 64.411 0.50 49.01 349 ARG B O 1
ATOM 4168 O O B ARG B 1 55 ? -38.120 5.201 64.568 0.50 48.90 349 ARG B O 1
ATOM 4183 N N . ASN B 1 56 ? -40.175 6.104 64.657 1.00 50.88 350 ASN B N 1
ATOM 4184 C CA . ASN B 1 56 ? -39.671 7.432 64.974 1.00 40.02 350 ASN B CA 1
ATOM 4185 C C . ASN B 1 56 ? -38.908 7.419 66.282 1.00 40.36 350 ASN B C 1
ATOM 4186 O O . ASN B 1 56 ? -39.518 7.186 67.334 1.00 39.04 350 ASN B O 1
ATOM 4191 N N . PRO B 1 57 ? -37.608 7.727 66.285 1.00 41.15 351 PRO B N 1
ATOM 4192 C CA . PRO B 1 57 ? -36.882 7.779 67.562 1.00 41.39 351 PRO B CA 1
ATOM 4193 C C . PRO B 1 57 ? -37.379 8.826 68.511 1.00 38.63 351 PRO B C 1
ATOM 4194 O O . PRO B 1 57 ? -37.271 8.637 69.725 1.00 38.68 351 PRO B O 1
ATOM 4198 N N . LEU B 1 58 ? -37.954 9.918 68.007 1.00 38.57 352 LEU B N 1
ATOM 4199 C CA . LEU B 1 58 ? -38.457 10.974 68.885 1.00 34.07 352 LEU B CA 1
ATOM 4200 C C . LEU B 1 58 ? -39.866 10.686 69.399 1.00 33.34 352 LEU B C 1
ATOM 4201 O O . LEU B 1 58 ? -40.361 11.439 70.238 1.00 30.93 352 LEU B O 1
ATOM 4206 N N . GLY B 1 59 ? -40.507 9.619 68.950 1.00 37.04 353 GLY B N 1
ATOM 4207 C CA . GLY B 1 59 ? -41.792 9.223 69.459 1.00 40.18 353 GLY B CA 1
ATOM 4208 C C . GLY B 1 59 ? -41.692 8.179 70.552 1.00 44.79 353 GLY B C 1
ATOM 4209 O O . GLY B 1 59 ? -40.678 8.069 71.256 1.00 47.28 353 GLY B O 1
ATOM 4210 N N . MET B 1 60 ? -42.797 7.441 70.741 1.00 40.52 354 MET B N 1
ATOM 4211 C CA . MET B 1 60 ? -42.820 6.311 71.660 1.00 43.82 354 MET B CA 1
ATOM 4212 C C . MET B 1 60 ? -43.533 5.136 70.991 1.00 40.90 354 MET B C 1
ATOM 4213 O O . MET B 1 60 ? -44.452 4.541 71.548 1.00 46.14 354 MET B O 1
ATOM 4218 N N . LYS B 1 61 ? -43.138 4.809 69.768 1.00 39.53 355 LYS B N 1
ATOM 4219 C CA . LYS B 1 61 ? -43.604 3.601 69.107 1.00 46.27 355 LYS B CA 1
ATOM 4220 C C . LYS B 1 61 ? -45.117 3.611 68.914 1.00 46.28 355 LYS B C 1
ATOM 4221 O O . LYS B 1 61 ? -45.775 2.555 68.887 1.00 47.68 355 LYS B O 1
ATOM 4227 N N . GLY B 1 62 ? -45.687 4.808 68.791 1.00 40.77 356 GLY B N 1
ATOM 4228 C CA . GLY B 1 62 ? -47.120 4.977 68.621 1.00 40.74 356 GLY B CA 1
ATOM 4229 C C . GLY B 1 62 ? -47.932 4.882 69.893 1.00 35.63 356 GLY B C 1
ATOM 4230 O O . GLY B 1 62 ? -49.143 5.163 69.856 1.00 34.91 356 GLY B O 1
ATOM 4231 N N . GLU B 1 63 ? -47.310 4.559 71.035 1.00 31.23 357 GLU B N 1
ATOM 4232 C CA . GLU B 1 63 ? -48.080 4.227 72.233 1.00 35.92 357 GLU B CA 1
ATOM 4233 C C . GLU B 1 63 ? -48.799 5.444 72.794 1.00 37.58 357 GLU B C 1
ATOM 4234 O O . GLU B 1 63 ? -49.889 5.315 73.351 1.00 31.11 357 GLU B O 1
ATOM 4240 N N . ILE B 1 64 ? -48.191 6.633 72.691 1.00 33.12 358 ILE B N 1
ATOM 4241 C CA . ILE B 1 64 ? -48.847 7.847 73.176 1.00 29.44 358 ILE B CA 1
ATOM 4242 C C . ILE B 1 64 ? -50.105 8.130 72.358 1.00 31.57 358 ILE B C 1
ATOM 4243 O O . ILE B 1 64 ? -51.171 8.446 72.894 1.00 28.86 358 ILE B O 1
ATOM 4248 N N . ALA B 1 65 ? -49.995 8.036 71.038 1.00 30.74 359 ALA B N 1
ATOM 4249 C CA . ALA B 1 65 ? -51.149 8.308 70.193 1.00 27.59 359 ALA B CA 1
ATOM 4250 C C . ALA B 1 65 ? -52.280 7.297 70.440 1.00 41.28 359 ALA B C 1
ATOM 4251 O O . ALA B 1 65 ? -53.454 7.687 70.525 1.00 33.21 359 ALA B O 1
ATOM 4253 N N . GLU B 1 66 ? -51.944 6.004 70.602 1.00 34.87 360 GLU B N 1
ATOM 4254 C CA . GLU B 1 66 ? -52.965 4.998 70.862 1.00 31.97 360 GLU B CA 1
ATOM 4255 C C . GLU B 1 66 ? -53.602 5.169 72.242 1.00 33.34 360 GLU B C 1
ATOM 4256 O O . GLU B 1 66 ? -54.829 5.083 72.378 1.00 39.67 360 GLU B O 1
ATOM 4262 N N . ALA B 1 67 ? -52.797 5.406 73.276 1.00 29.27 361 ALA B N 1
ATOM 4263 C CA . ALA B 1 67 ? -53.365 5.589 74.612 1.00 31.34 361 ALA B CA 1
ATOM 4264 C C . ALA B 1 67 ? -54.293 6.796 74.656 1.00 33.33 361 ALA B C 1
ATOM 4265 O O . ALA B 1 67 ? -55.403 6.718 75.203 1.00 35.15 361 ALA B O 1
ATOM 4267 N N . TYR B 1 68 ? -53.866 7.912 74.038 1.00 30.91 362 TYR B N 1
ATOM 4268 C CA . TYR B 1 68 ? -54.727 9.086 73.943 1.00 32.54 362 TYR B CA 1
ATOM 4269 C C . TYR B 1 68 ? -55.993 8.777 73.143 1.00 36.14 362 TYR B C 1
ATOM 4270 O O . TYR B 1 68 ? -57.089 9.206 73.497 1.00 30.60 362 TYR B O 1
ATOM 4279 N N . ALA B 1 69 ? -55.862 8.022 72.064 1.00 37.07 363 ALA B N 1
ATOM 4280 C CA . ALA B 1 69 ? -57.035 7.684 71.283 1.00 40.13 363 ALA B CA 1
ATOM 4281 C C . ALA B 1 69 ? -58.037 6.893 72.116 1.00 44.65 363 ALA B C 1
ATOM 4282 O O . ALA B 1 69 ? -59.244 7.146 72.030 1.00 43.02 363 ALA B O 1
ATOM 4284 N N . ASP B 1 70 ? -57.566 5.913 72.904 1.00 40.05 364 ASP B N 1
ATOM 4285 C CA . ASP B 1 70 ? -58.491 5.157 73.749 1.00 43.89 364 ASP B CA 1
ATOM 4286 C C . ASP B 1 70 ? -59.186 6.080 74.740 1.00 41.73 364 ASP B C 1
ATOM 4287 O O . ASP B 1 70 ? -60.396 5.952 74.972 1.00 47.62 364 ASP B O 1
ATOM 4292 N N . LEU B 1 71 ? -58.430 7.017 75.346 1.00 33.64 365 LEU B N 1
ATOM 4293 C CA . LEU B 1 71 ? -59.059 7.988 76.243 1.00 38.57 365 LEU B CA 1
ATOM 4294 C C . LEU B 1 71 ? -60.162 8.759 75.533 1.00 38.64 365 LEU B C 1
ATOM 4295 O O . LEU B 1 71 ? -61.277 8.894 76.052 1.00 43.37 365 LEU B O 1
ATOM 4300 N N . VAL B 1 72 ? -59.863 9.261 74.332 1.00 29.49 366 VAL B N 1
ATOM 4301 C CA . VAL B 1 72 ? -60.835 10.048 73.578 1.00 33.63 366 VAL B CA 1
ATOM 4302 C C . VAL B 1 72 ? -62.070 9.207 73.276 1.00 38.62 366 VAL B C 1
ATOM 4303 O O . VAL B 1 72 ? -63.210 9.636 73.491 1.00 34.77 366 VAL B O 1
ATOM 4307 N N . LYS B 1 73 ? -61.854 7.980 72.797 1.00 34.95 367 LYS B N 1
ATOM 4308 C CA . LYS B 1 73 ? -62.963 7.111 72.409 1.00 35.41 367 LYS B CA 1
ATOM 4309 C C . LYS B 1 73 ? -63.844 6.786 73.605 1.00 35.96 367 LYS B C 1
ATOM 4310 O O . LYS B 1 73 ? -65.070 6.766 73.480 1.00 38.11 367 LYS B O 1
ATOM 4316 N N . GLN B 1 74 ? -63.241 6.558 74.782 1.00 38.93 368 GLN B N 1
ATOM 4317 C CA . GLN B 1 74 ? -64.046 6.263 75.967 1.00 43.86 368 GLN B CA 1
ATOM 4318 C C . GLN B 1 74 ? -64.828 7.492 76.432 1.00 39.60 368 GLN B C 1
ATOM 4319 O O . GLN B 1 74 ? -66.008 7.383 76.804 1.00 40.18 368 GLN B O 1
ATOM 4325 N N . ALA B 1 75 ? -64.187 8.660 76.427 1.00 35.91 369 ALA B N 1
ATOM 4326 C CA . ALA B 1 75 ? -64.851 9.868 76.882 1.00 36.21 369 ALA B CA 1
ATOM 4327 C C . ALA B 1 75 ? -65.997 10.268 75.967 1.00 38.65 369 ALA B C 1
ATOM 4328 O O . ALA B 1 75 ? -67.027 10.769 76.434 1.00 43.87 369 ALA B O 1
ATOM 4330 N N . TRP B 1 76 ? -65.833 10.093 74.665 1.00 37.19 370 TRP B N 1
ATOM 4331 C CA . TRP B 1 76 ? -66.872 10.470 73.724 1.00 45.84 370 TRP B CA 1
ATOM 4332 C C . TRP B 1 76 ? -67.801 9.313 73.391 1.00 46.91 370 TRP B C 1
ATOM 4333 O O . TRP B 1 76 ? -68.642 9.451 72.490 1.00 46.65 370 TRP B O 1
ATOM 4344 N N . SER B 1 77 ? -67.677 8.190 74.109 1.00 40.63 371 SER B N 1
ATOM 4345 C CA . SER B 1 77 ? -68.592 7.076 73.897 1.00 51.62 371 SER B CA 1
ATOM 4346 C C . SER B 1 77 ? -69.972 7.314 74.510 1.00 50.25 371 SER B C 1
ATOM 4347 O O . SER B 1 77 ? -70.959 6.733 74.048 1.00 50.39 371 SER B O 1
ATOM 4350 N N . GLY B 1 78 ? -70.050 8.121 75.569 1.00 51.07 372 GLY B N 1
ATOM 4351 C CA . GLY B 1 78 ? -71.288 8.246 76.309 1.00 53.22 372 GLY B CA 1
ATOM 4352 C C . GLY B 1 78 ? -71.547 7.128 77.301 1.00 50.88 372 GLY B C 1
ATOM 4353 O O . GLY B 1 78 ? -72.650 7.039 77.854 1.00 50.74 372 GLY B O 1
ATOM 4354 N N . HIS B 1 79 ? -70.582 6.264 77.531 1.00 51.44 373 HIS B N 1
ATOM 4355 C CA . HIS B 1 79 ? -70.773 5.136 78.432 1.00 55.85 373 HIS B CA 1
ATOM 4356 C C . HIS B 1 79 ? -70.385 5.438 79.867 1.00 51.80 373 HIS B C 1
ATOM 4357 O O . HIS B 1 79 ? -70.774 4.700 80.765 1.00 51.46 373 HIS B O 1
ATOM 4364 N N . HIS B 1 80 ? -69.634 6.494 80.112 1.00 49.35 374 HIS B N 1
ATOM 4365 C CA . HIS B 1 80 ? -68.996 6.683 81.400 1.00 54.43 374 HIS B CA 1
ATOM 4366 C C . HIS B 1 80 ? -69.342 8.026 81.996 1.00 49.18 374 HIS B C 1
ATOM 4367 O O . HIS B 1 80 ? -69.435 9.015 81.273 1.00 47.67 374 HIS B O 1
ATOM 4374 N N . ARG B 1 81 ? -69.524 8.042 83.326 1.00 50.99 375 ARG B N 1
ATOM 4375 C CA . ARG B 1 81 ? -69.527 9.296 84.073 1.00 54.72 375 ARG B CA 1
ATOM 4376 C C . ARG B 1 81 ? -68.116 9.854 84.211 1.00 54.10 375 ARG B C 1
ATOM 4377 O O . ARG B 1 81 ? -67.913 11.082 84.177 1.00 42.99 375 ARG B O 1
ATOM 4385 N N . SER B 1 82 ? -67.129 8.963 84.349 1.00 56.36 376 SER B N 1
ATOM 4386 C CA . SER B 1 82 ? -65.729 9.349 84.469 1.00 56.42 376 SER B CA 1
ATOM 4387 C C . SER B 1 82 ? -64.835 8.152 84.173 1.00 48.18 376 SER B C 1
ATOM 4388 O O . SER B 1 82 ? -65.268 7.002 84.214 1.00 45.83 376 SER B O 1
ATOM 4391 N N . ILE B 1 83 ? -63.568 8.445 83.929 1.00 40.87 377 ILE B N 1
ATOM 4392 C CA . ILE B 1 83 ? -62.602 7.520 83.358 1.00 41.42 377 ILE B CA 1
ATOM 4393 C C . ILE B 1 83 ? -61.326 7.562 84.202 1.00 43.08 377 ILE B C 1
ATOM 4394 O O . ILE B 1 83 ? -60.917 8.623 84.682 1.00 44.00 377 ILE B O 1
ATOM 4399 N N . VAL B 1 84 ? -60.673 6.416 84.350 1.00 38.80 378 VAL B N 1
ATOM 4400 C CA . VAL B 1 84 ? -59.435 6.339 85.119 1.00 34.23 378 VAL B CA 1
ATOM 4401 C C . VAL B 1 84 ? -58.223 6.212 84.194 1.00 31.67 378 VAL B C 1
ATOM 4402 O O . VAL B 1 84 ? -57.847 5.105 83.795 1.00 32.99 378 VAL B O 1
ATOM 4406 N N . PRO B 1 85 ? -57.560 7.298 83.864 1.00 34.41 379 PRO B N 1
ATOM 4407 C CA . PRO B 1 85 ? -56.482 7.269 82.869 1.00 29.09 379 PRO B CA 1
ATOM 4408 C C . PRO B 1 85 ? -55.129 6.824 83.420 1.00 30.16 379 PRO B C 1
ATOM 4409 O O . PRO B 1 85 ? -54.116 7.467 83.204 1.00 33.21 379 PRO B O 1
ATOM 4413 N N . HIS B 1 86 ? -55.107 5.686 84.113 1.00 31.56 380 HIS B N 1
ATOM 4414 C CA . HIS B 1 86 ? -53.834 5.247 84.667 1.00 43.01 380 HIS B CA 1
ATOM 4415 C C . HIS B 1 86 ? -52.893 4.711 83.581 1.00 38.03 380 HIS B C 1
ATOM 4416 O O . HIS B 1 86 ? -51.679 4.938 83.637 1.00 38.27 380 HIS B O 1
ATOM 4423 N N . VAL B 1 87 ? -53.425 4.026 82.581 1.00 30.94 381 VAL B N 1
ATOM 4424 C CA . VAL B 1 87 ? -52.584 3.546 81.491 1.00 31.16 381 VAL B CA 1
ATOM 4425 C C . VAL B 1 87 ? -51.941 4.729 80.795 1.00 32.17 381 VAL B C 1
ATOM 4426 O O . VAL B 1 87 ? -50.724 4.752 80.551 1.00 29.35 381 VAL B O 1
ATOM 4430 N N . PHE B 1 88 ? -52.754 5.752 80.501 1.00 40.37 382 PHE B N 1
ATOM 4431 C CA . PHE B 1 88 ? -52.243 6.959 79.858 1.00 37.07 382 PHE B CA 1
ATOM 4432 C C . PHE B 1 88 ? -51.198 7.648 80.722 1.00 34.77 382 PHE B C 1
ATOM 4433 O O . PHE B 1 88 ? -50.187 8.138 80.212 1.00 31.04 382 PHE B O 1
ATOM 4441 N N . LYS B 1 89 ? -51.415 7.685 82.033 1.00 32.14 383 LYS B N 1
ATOM 4442 C CA . LYS B 1 89 ? -50.415 8.291 82.897 1.00 42.28 383 LYS B CA 1
ATOM 4443 C C . LYS B 1 89 ? -49.079 7.559 82.774 1.00 37.22 383 LYS B C 1
ATOM 4444 O O . LYS B 1 89 ? -48.017 8.174 82.651 1.00 33.72 383 LYS B O 1
ATOM 4450 N N . ASN B 1 90 ? -49.107 6.238 82.810 1.00 39.61 384 ASN B N 1
ATOM 4451 C CA . ASN B 1 90 ? -47.845 5.511 82.747 1.00 41.71 384 ASN B CA 1
ATOM 4452 C C . ASN B 1 90 ? -47.168 5.688 81.387 1.00 35.81 384 ASN B C 1
ATOM 4453 O O . ASN B 1 90 ? -45.947 5.869 81.319 1.00 41.27 384 ASN B O 1
ATOM 4458 N N . LYS B 1 91 ? -47.926 5.677 80.295 1.00 31.86 385 LYS B N 1
ATOM 4459 C CA . LYS B 1 91 ? -47.309 5.937 78.990 1.00 34.02 385 LYS B CA 1
ATOM 4460 C C . LYS B 1 91 ? -46.675 7.330 78.932 1.00 39.28 385 LYS B C 1
ATOM 4461 O O . LYS B 1 91 ? -45.563 7.501 78.417 1.00 30.83 385 LYS B O 1
ATOM 4467 N N . VAL B 1 92 ? -47.360 8.345 79.467 1.00 36.29 386 VAL B N 1
ATOM 4468 C CA . VAL B 1 92 ? -46.781 9.684 79.488 1.00 34.87 386 VAL B CA 1
ATOM 4469 C C . VAL B 1 92 ? -45.495 9.691 80.312 1.00 35.31 386 VAL B C 1
ATOM 4470 O O . VAL B 1 92 ? -44.514 10.348 79.952 1.00 40.54 386 VAL B O 1
ATOM 4474 N N . GLY B 1 93 ? -45.493 8.998 81.450 1.00 28.14 387 GLY B N 1
ATOM 4475 C CA . GLY B 1 93 ? -44.317 8.980 82.296 1.00 36.27 387 GLY B CA 1
ATOM 4476 C C . GLY B 1 93 ? -43.137 8.302 81.644 1.00 41.19 387 GLY B C 1
ATOM 4477 O O . GLY B 1 93 ? -41.991 8.702 81.867 1.00 36.77 387 GLY B O 1
ATOM 4478 N N . HIS B 1 94 ? -43.399 7.239 80.873 1.00 43.99 388 HIS B N 1
ATOM 4479 C CA . HIS B 1 94 ? -42.348 6.617 80.079 1.00 34.57 388 HIS B CA 1
ATOM 4480 C C . HIS B 1 94 ? -41.831 7.545 78.997 1.00 34.83 388 HIS B C 1
ATOM 4481 O O . HIS B 1 94 ? -40.624 7.578 78.720 1.00 37.37 388 HIS B O 1
ATOM 4488 N N . PHE B 1 95 ? -42.728 8.319 78.375 1.00 31.67 389 PHE B N 1
ATOM 4489 C CA . PHE B 1 95 ? -42.295 9.258 77.347 1.00 38.79 389 PHE B CA 1
ATOM 4490 C C . PHE B 1 95 ? -41.590 10.455 77.952 1.00 34.38 389 PHE B C 1
ATOM 4491 O O . PHE B 1 95 ? -40.670 10.993 77.336 1.00 41.80 389 PHE B O 1
ATOM 4499 N N . ALA B 1 96 ? -41.960 10.859 79.163 1.00 38.54 390 ALA B N 1
ATOM 4500 C CA . ALA B 1 96 ? -41.413 12.071 79.781 1.00 38.17 390 ALA B CA 1
ATOM 4501 C C . ALA B 1 96 ? -41.281 11.796 81.273 1.00 36.67 390 ALA B C 1
ATOM 4502 O O . ALA B 1 96 ? -42.235 11.955 82.038 1.00 36.41 390 ALA B O 1
ATOM 4504 N N . SER B 1 97 ? -40.076 11.421 81.681 1.00 32.96 391 SER B N 1
ATOM 4505 C CA . SER B 1 97 ? -39.870 10.860 83.007 1.00 33.49 391 SER B CA 1
ATOM 4506 C C . SER B 1 97 ? -40.267 11.795 84.143 1.00 33.77 391 SER B C 1
ATOM 4507 O O . SER B 1 97 ? -40.556 11.302 85.237 1.00 40.66 391 SER B O 1
ATOM 4510 N N . GLN B 1 98 ? -40.290 13.112 83.934 1.00 37.02 392 GLN B N 1
ATOM 4511 C CA . GLN B 1 98 ? -40.607 14.011 85.041 1.00 35.85 392 GLN B CA 1
ATOM 4512 C C . GLN B 1 98 ? -41.999 13.745 85.588 1.00 32.27 392 GLN B C 1
ATOM 4513 O O . GLN B 1 98 ? -42.295 14.077 86.742 1.00 38.15 392 GLN B O 1
ATOM 4519 N N . PHE B 1 99 ? -42.882 13.217 84.759 1.00 30.41 393 PHE B N 1
ATOM 4520 C CA . PHE B 1 99 ? -44.242 12.938 85.165 1.00 29.57 393 PHE B CA 1
ATOM 4521 C C . PHE B 1 99 ? -44.392 11.567 85.816 1.00 34.82 393 PHE B C 1
ATOM 4522 O O . PHE B 1 99 ? -45.489 11.214 86.246 1.00 40.46 393 PHE B O 1
ATOM 4530 N N . LEU B 1 100 ? -43.322 10.795 85.928 1.00 38.12 394 LEU B N 1
ATOM 4531 C CA . LEU B 1 100 ? -43.351 9.637 86.805 1.00 40.29 394 LEU B CA 1
ATOM 4532 C C . LEU B 1 100 ? -43.628 10.089 88.231 1.00 40.30 394 LEU B C 1
ATOM 4533 O O . LEU B 1 100 ? -43.221 11.176 88.657 1.00 41.45 394 LEU B O 1
ATOM 4538 N N . GLY B 1 101 ? -44.356 9.248 88.952 1.00 41.81 395 GLY B N 1
ATOM 4539 C CA . GLY B 1 101 ? -44.658 9.510 90.338 1.00 40.68 395 GLY B CA 1
ATOM 4540 C C . GLY B 1 101 ? -45.927 10.328 90.471 1.00 37.16 395 GLY B C 1
ATOM 4541 O O . GLY B 1 101 ? -46.766 10.373 89.571 1.00 33.49 395 GLY B O 1
ATOM 4542 N N . TYR B 1 102 ? -46.039 11.026 91.604 1.00 41.41 396 TYR B N 1
ATOM 4543 C CA . TYR B 1 102 ? -47.245 11.762 91.940 1.00 40.91 396 TYR B CA 1
ATOM 4544 C C . TYR B 1 102 ? -46.953 13.184 92.402 1.00 50.33 396 TYR B C 1
ATOM 4545 O O . TYR B 1 102 ? -47.584 13.704 93.325 1.00 46.02 396 TYR B O 1
ATOM 4554 N N . GLN B 1 103 ? -46.027 13.854 91.728 1.00 42.84 397 GLN B N 1
ATOM 4555 C CA . GLN B 1 103 ? -45.741 15.254 91.991 1.00 43.42 397 GLN B CA 1
ATOM 4556 C C . GLN B 1 103 ? -46.685 16.168 91.206 1.00 43.12 397 GLN B C 1
ATOM 4557 O O . GLN B 1 103 ? -47.236 15.793 90.159 1.00 39.47 397 GLN B O 1
ATOM 4563 N N . GLN B 1 104 ? -46.854 17.395 91.726 1.00 34.53 398 GLN B N 1
ATOM 4564 C CA . GLN B 1 104 ? -47.671 18.411 91.065 1.00 38.14 398 GLN B CA 1
ATOM 4565 C C . GLN B 1 104 ? -46.917 19.049 89.901 1.00 36.83 398 GLN B C 1
ATOM 4566 O O . GLN B 1 104 ? -45.703 19.278 89.962 1.00 32.60 398 GLN B O 1
ATOM 4572 N N . HIS B 1 105 ? -47.648 19.305 88.820 1.00 31.90 399 HIS B N 1
ATOM 4573 C CA . HIS B 1 105 ? -47.019 19.724 87.593 1.00 34.56 399 HIS B CA 1
ATOM 4574 C C . HIS B 1 105 ? -47.786 20.849 86.928 1.00 33.35 399 HIS B C 1
ATOM 4575 O O . HIS B 1 105 ? -48.889 21.204 87.317 1.00 28.05 399 HIS B O 1
ATOM 4582 N N . ASP B 1 106 ? -47.135 21.445 85.938 1.00 29.53 400 ASP B N 1
ATOM 4583 C CA . ASP B 1 106 ? -47.715 22.526 85.160 1.00 31.53 400 ASP B CA 1
ATOM 4584 C C . ASP B 1 106 ? -48.504 21.957 83.992 1.00 24.91 400 ASP B C 1
ATOM 4585 O O . ASP B 1 106 ? -48.040 21.052 83.296 1.00 23.24 400 ASP B O 1
ATOM 4590 N N . SER B 1 107 ? -49.707 22.481 83.786 1.00 26.22 401 SER B N 1
ATOM 4591 C CA . SER B 1 107 ? -50.573 21.881 82.777 1.00 36.72 401 SER B CA 1
ATOM 4592 C C . SER B 1 107 ? -50.116 22.244 81.352 1.00 29.88 401 SER B C 1
ATOM 4593 O O . SER B 1 107 ? -50.311 21.461 80.408 1.00 20.21 401 SER B O 1
ATOM 4596 N N . GLN B 1 108 ? -49.532 23.416 81.161 1.00 33.95 402 GLN B N 1
ATOM 4597 C CA . GLN B 1 108 ? -48.996 23.730 79.842 1.00 27.67 402 GLN B CA 1
ATOM 4598 C C . GLN B 1 108 ? -47.759 22.872 79.530 1.00 32.11 402 GLN B C 1
ATOM 4599 O O . GLN B 1 108 ? -47.556 22.440 78.390 1.00 28.27 402 GLN B O 1
ATOM 4605 N N . GLU B 1 109 ? -46.948 22.579 80.532 1.00 28.81 403 GLU B N 1
ATOM 4606 C CA . GLU B 1 109 ? -45.802 21.704 80.316 1.00 26.94 403 GLU B CA 1
ATOM 4607 C C . GLU B 1 109 ? -46.243 20.293 79.924 1.00 28.04 403 GLU B C 1
ATOM 4608 O O . GLU B 1 109 ? -45.681 19.655 79.019 1.00 29.78 403 GLU B O 1
ATOM 4614 N N . LEU B 1 110 ? -47.225 19.759 80.625 1.00 28.72 404 LEU B N 1
ATOM 4615 C CA . LEU B 1 110 ? -47.697 18.441 80.249 1.00 30.17 404 LEU B CA 1
ATOM 4616 C C . LEU B 1 110 ? -48.310 18.496 78.860 1.00 30.31 404 LEU B C 1
ATOM 4617 O O . LEU B 1 110 ? -48.016 17.660 77.997 1.00 24.12 404 LEU B O 1
ATOM 4622 N N . LEU B 1 111 ? -49.177 19.471 78.637 1.00 30.77 405 LEU B N 1
ATOM 4623 C CA . LEU B 1 111 ? -49.771 19.658 77.318 1.00 31.63 405 LEU B CA 1
ATOM 4624 C C . LEU B 1 111 ? -48.702 19.680 76.231 1.00 32.59 405 LEU B C 1
ATOM 4625 O O . LEU B 1 111 ? -48.894 19.140 75.129 1.00 30.77 405 LEU B O 1
ATOM 4630 N N . SER B 1 112 ? -47.572 20.328 76.508 1.00 24.82 406 SER B N 1
ATOM 4631 C CA . SER B 1 112 ? -46.562 20.428 75.469 1.00 21.70 406 SER B CA 1
ATOM 4632 C C . SER B 1 112 ? -45.930 19.064 75.208 1.00 30.68 406 SER B C 1
ATOM 4633 O O . SER B 1 112 ? -45.703 18.700 74.057 1.00 25.89 406 SER B O 1
ATOM 4636 N N . PHE B 1 113 ? -45.661 18.283 76.266 1.00 31.60 407 PHE B N 1
ATOM 4637 C CA . PHE B 1 113 ? -45.099 16.942 76.055 1.00 30.23 407 PHE B CA 1
ATOM 4638 C C . PHE B 1 113 ? -46.121 16.042 75.380 1.00 26.22 407 PHE B C 1
ATOM 4639 O O . PHE B 1 113 ? -45.783 15.306 74.460 1.00 24.89 407 PHE B O 1
ATOM 4647 N N . LEU B 1 114 ? -47.387 16.147 75.766 1.00 23.01 408 LEU B N 1
ATOM 4648 C CA . LEU B 1 114 ? -48.425 15.348 75.134 1.00 23.39 408 LEU B CA 1
ATOM 4649 C C . LEU B 1 114 ? -48.571 15.713 73.658 1.00 32.14 408 LEU B C 1
ATOM 4650 O O . LEU B 1 114 ? -48.633 14.831 72.804 1.00 32.13 408 LEU B O 1
ATOM 4655 N N . LEU B 1 115 ? -48.629 17.016 73.332 1.00 34.53 409 LEU B N 1
ATOM 4656 C CA . LEU B 1 115 ? -48.743 17.405 71.931 1.00 36.14 409 LEU B CA 1
ATOM 4657 C C . LEU B 1 115 ? -47.531 16.951 71.140 1.00 26.83 409 LEU B C 1
ATOM 4658 O O . LEU B 1 115 ? -47.675 16.446 70.021 1.00 27.24 409 LEU B O 1
ATOM 4663 N N . ASP B 1 116 ? -46.325 17.109 71.704 1.00 26.72 410 ASP B N 1
ATOM 4664 C CA . ASP B 1 116 ? -45.121 16.662 70.998 1.00 31.31 410 ASP B CA 1
ATOM 4665 C C . ASP B 1 116 ? -45.128 15.155 70.799 1.00 34.91 410 ASP B C 1
ATOM 4666 O O . ASP B 1 116 ? -44.688 14.656 69.753 1.00 37.62 410 ASP B O 1
ATOM 4671 N N . GLY B 1 117 ? -45.587 14.412 71.809 1.00 36.39 411 GLY B N 1
ATOM 4672 C CA . GLY B 1 117 ? -45.646 12.960 71.693 1.00 31.54 411 GLY B CA 1
ATOM 4673 C C . GLY B 1 117 ? -46.641 12.497 70.652 1.00 26.25 411 GLY B C 1
ATOM 4674 O O . GLY B 1 117 ? -46.335 11.628 69.834 1.00 25.18 411 GLY B O 1
ATOM 4675 N N . LEU B 1 118 ? -47.839 13.084 70.646 1.00 31.64 412 LEU B N 1
ATOM 4676 C CA . LEU B 1 118 ? -48.768 12.830 69.547 1.00 28.00 412 LEU B CA 1
ATOM 4677 C C . LEU B 1 118 ? -48.112 13.180 68.210 1.00 27.44 412 LEU B C 1
ATOM 4678 O O . LEU B 1 118 ? -48.136 12.399 67.256 1.00 32.63 412 LEU B O 1
ATOM 4683 N N . HIS B 1 119 ? -47.472 14.341 68.138 1.00 27.90 413 HIS B N 1
ATOM 4684 C CA . HIS B 1 119 ? -46.938 14.792 66.865 1.00 30.78 413 HIS B CA 1
ATOM 4685 C C . HIS B 1 119 ? -45.936 13.787 66.340 1.00 25.57 413 HIS B C 1
ATOM 4686 O O . HIS B 1 119 ? -45.990 13.400 65.169 1.00 27.02 413 HIS B O 1
ATOM 4693 N N . GLU B 1 120 ? -45.010 13.341 67.205 1.00 30.32 414 GLU B N 1
ATOM 4694 C CA . GLU B 1 120 ? -43.939 12.446 66.751 1.00 41.13 414 GLU B CA 1
ATOM 4695 C C . GLU B 1 120 ? -44.453 11.023 66.501 1.00 34.83 414 GLU B C 1
ATOM 4696 O O . GLU B 1 120 ? -44.007 10.367 65.557 1.00 37.94 414 GLU B O 1
ATOM 4702 N N . ASP B 1 121 ? -45.399 10.529 67.325 1.00 29.10 415 ASP B N 1
ATOM 4703 C CA . ASP B 1 121 ? -46.014 9.237 67.053 1.00 35.24 415 ASP B CA 1
ATOM 4704 C C . ASP B 1 121 ? -46.797 9.230 65.749 1.00 38.03 415 ASP B C 1
ATOM 4705 O O . ASP B 1 121 ? -47.198 8.156 65.292 1.00 36.49 415 ASP B O 1
ATOM 4710 N N . LEU B 1 122 ? -47.115 10.413 65.208 1.00 35.61 416 LEU B N 1
ATOM 4711 C CA . LEU B 1 122 ? -47.894 10.551 63.978 1.00 33.16 416 LEU B CA 1
ATOM 4712 C C . LEU B 1 122 ? -47.154 11.334 62.892 1.00 29.90 416 LEU B C 1
ATOM 4713 O O . LEU B 1 122 ? -47.766 11.733 61.901 1.00 30.23 416 LEU B O 1
ATOM 4718 N N . ASN B 1 123 ? -45.846 11.504 63.020 1.00 29.27 417 ASN B N 1
ATOM 4719 C CA . ASN B 1 123 ? -45.127 12.345 62.083 1.00 28.46 417 ASN B CA 1
ATOM 4720 C C . ASN B 1 123 ? -44.976 11.654 60.749 1.00 32.17 417 ASN B C 1
ATOM 4721 O O . ASN B 1 123 ? -44.449 10.540 60.670 1.00 44.97 417 ASN B O 1
ATOM 4726 N N . ARG B 1 124 ? -45.386 12.354 59.689 1.00 35.83 418 ARG B N 1
ATOM 4727 C CA . ARG B 1 124 ? -45.334 11.854 58.323 1.00 32.46 418 ARG B CA 1
ATOM 4728 C C . ARG B 1 124 ? -43.954 11.994 57.731 1.00 32.49 418 ARG B C 1
ATOM 4729 O O . ARG B 1 124 ? -43.738 11.555 56.611 1.00 40.32 418 ARG B O 1
ATOM 4737 N N . VAL B 1 125 ? -43.037 12.639 58.426 1.00 33.60 419 VAL B N 1
ATOM 4738 C CA . VAL B 1 125 ? -41.653 12.743 57.982 1.00 31.50 419 VAL B CA 1
ATOM 4739 C C . VAL B 1 125 ? -40.920 11.485 58.412 1.00 36.87 419 VAL B C 1
ATOM 4740 O O . VAL B 1 125 ? -41.039 11.030 59.556 1.00 36.73 419 VAL B O 1
ATOM 4744 N N . LYS B 1 126 ? -40.132 10.922 57.510 1.00 41.72 420 LYS B N 1
ATOM 4745 C CA . LYS B 1 126 ? -39.435 9.704 57.881 1.00 51.69 420 LYS B CA 1
ATOM 4746 C C . LYS B 1 126 ? -38.193 10.000 58.689 1.00 50.49 420 LYS B C 1
ATOM 4747 O O . LYS B 1 126 ? -37.957 9.363 59.719 1.00 55.70 420 LYS B O 1
ATOM 4753 N N . LYS B 1 127 ? -37.430 11.000 58.295 1.00 47.19 421 LYS B N 1
ATOM 4754 C CA . LYS B 1 127 ? -36.191 11.350 58.980 1.00 48.10 421 LYS B CA 1
ATOM 4755 C C . LYS B 1 127 ? -36.035 12.864 58.986 1.00 40.91 421 LYS B C 1
ATOM 4756 O O . LYS B 1 127 ? -36.390 13.553 58.020 1.00 42.05 421 LYS B O 1
ATOM 4762 N N . LYS B 1 128 ? -35.545 13.394 60.091 1.00 43.24 422 LYS B N 1
ATOM 4763 C CA . LYS B 1 128 ? -35.385 14.837 60.207 1.00 41.85 422 LYS B CA 1
ATOM 4764 C C . LYS B 1 128 ? -34.024 15.301 59.699 1.00 45.19 422 LYS B C 1
ATOM 4765 O O . LYS B 1 128 ? -32.979 14.810 60.143 1.00 42.92 422 LYS B O 1
ATOM 4771 N N . GLU B 1 129 ? -34.048 16.263 58.782 1.00 37.16 423 GLU B N 1
ATOM 4772 C CA . GLU B 1 129 ? -32.855 16.841 58.195 1.00 31.85 423 GLU B CA 1
ATOM 4773 C C . GLU B 1 129 ? -32.708 18.271 58.678 1.00 30.17 423 GLU B C 1
ATOM 4774 O O . GLU B 1 129 ? -33.676 19.028 58.682 1.00 30.90 423 GLU B O 1
ATOM 4780 N N . TYR B 1 130 ? -31.490 18.649 59.056 1.00 33.48 424 TYR B N 1
ATOM 4781 C CA . TYR B 1 130 ? -31.155 20.039 59.321 1.00 37.74 424 TYR B CA 1
ATOM 4782 C C . TYR B 1 130 ? -30.688 20.713 58.029 1.00 33.61 424 TYR B C 1
ATOM 4783 O O . TYR B 1 130 ? -29.769 20.229 57.366 1.00 33.34 424 TYR B O 1
ATOM 4792 N N . VAL B 1 131 ? -31.327 21.821 57.667 1.00 35.93 425 VAL B N 1
ATOM 4793 C CA . VAL B 1 131 ? -30.940 22.591 56.490 1.00 33.06 425 VAL B CA 1
ATOM 4794 C C . VAL B 1 131 ? -30.853 24.056 56.901 1.00 25.16 425 VAL B C 1
ATOM 4795 O O . VAL B 1 131 ? -31.832 24.620 57.391 1.00 29.78 425 VAL B O 1
ATOM 4799 N N . GLU B 1 132 ? -29.688 24.669 56.710 1.00 40.48 426 GLU B N 1
ATOM 4800 C CA . GLU B 1 132 ? -29.527 26.080 57.059 1.00 40.84 426 GLU B CA 1
ATOM 4801 C C . GLU B 1 132 ? -30.431 26.925 56.175 1.00 38.39 426 GLU B C 1
ATOM 4802 O O . GLU B 1 132 ? -30.439 26.775 54.949 1.00 36.58 426 GLU B O 1
ATOM 4808 N N . LEU B 1 133 ? -31.209 27.805 56.800 1.00 45.77 427 LEU B N 1
ATOM 4809 C CA . LEU B 1 133 ? -32.054 28.722 56.051 1.00 36.99 427 LEU B CA 1
ATOM 4810 C C . LEU B 1 133 ? -31.190 29.743 55.355 1.00 33.23 427 LEU B C 1
ATOM 4811 O O . LEU B 1 133 ? -30.169 30.169 55.890 1.00 41.69 427 LEU B O 1
ATOM 4816 N N . CYS B 1 134 ? -31.606 30.148 54.161 1.00 40.24 428 CYS B N 1
ATOM 4817 C CA . CYS B 1 134 ? -30.843 31.137 53.431 1.00 39.63 428 CYS B CA 1
ATOM 4818 C C . CYS B 1 134 ? -31.098 32.519 54.011 1.00 47.71 428 CYS B C 1
ATOM 4819 O O . CYS B 1 134 ? -32.191 32.838 54.503 1.00 39.36 428 CYS B O 1
ATOM 4822 N N . ASP B 1 135 ? -30.079 33.353 53.918 1.00 48.82 429 ASP B N 1
ATOM 4823 C CA . ASP B 1 135 ? -30.171 34.716 54.402 1.00 48.61 429 ASP B CA 1
ATOM 4824 C C . ASP B 1 135 ? -31.361 35.391 53.753 1.00 44.40 429 ASP B C 1
ATOM 4825 O O . ASP B 1 135 ? -31.472 35.425 52.525 1.00 45.24 429 ASP B O 1
ATOM 4830 N N . ALA B 1 136 ? -32.220 35.989 54.572 1.00 41.24 430 ALA B N 1
ATOM 4831 C CA . ALA B 1 136 ? -33.385 36.664 54.007 1.00 41.78 430 ALA B CA 1
ATOM 4832 C C . ALA B 1 136 ? -33.027 37.928 53.234 1.00 47.06 430 ALA B C 1
ATOM 4833 O O . ALA B 1 136 ? -33.796 38.319 52.353 1.00 46.79 430 ALA B O 1
ATOM 4835 N N . ALA B 1 137 ? -31.833 38.482 53.438 1.00 53.34 431 ALA B N 1
ATOM 4836 C CA . ALA B 1 137 ? -31.554 39.853 53.032 1.00 68.48 431 ALA B CA 1
ATOM 4837 C C . ALA B 1 137 ? -32.050 40.160 51.630 1.00 64.84 431 ALA B C 1
ATOM 4838 O O . ALA B 1 137 ? -31.629 39.528 50.658 1.00 60.85 431 ALA B O 1
ATOM 4840 N N . GLY B 1 138 ? -32.940 41.148 51.535 1.00 58.11 432 GLY B N 1
ATOM 4841 C CA . GLY B 1 138 ? -33.375 41.656 50.257 1.00 66.36 432 GLY B CA 1
ATOM 4842 C C . GLY B 1 138 ? -34.450 40.880 49.535 1.00 69.66 432 GLY B C 1
ATOM 4843 O O . GLY B 1 138 ? -34.674 41.150 48.346 1.00 73.01 432 GLY B O 1
ATOM 4844 N N . ARG B 1 139 ? -35.117 39.910 50.197 1.00 59.86 433 ARG B N 1
ATOM 4845 C CA . ARG B 1 139 ? -36.170 39.138 49.549 1.00 49.84 433 ARG B CA 1
ATOM 4846 C C . ARG B 1 139 ? -37.525 39.386 50.207 1.00 53.33 433 ARG B C 1
ATOM 4847 O O . ARG B 1 139 ? -37.597 39.685 51.404 1.00 54.25 433 ARG B O 1
ATOM 4855 N N . PRO B 1 140 ? -38.616 39.275 49.452 1.00 50.55 434 PRO B N 1
ATOM 4856 C CA . PRO B 1 140 ? -39.947 39.561 50.017 1.00 51.22 434 PRO B CA 1
ATOM 4857 C C . PRO B 1 140 ? -40.354 38.588 51.111 1.00 47.85 434 PRO B C 1
ATOM 4858 O O . PRO B 1 140 ? -39.929 37.429 51.141 1.00 44.86 434 PRO B O 1
ATOM 4862 N N . ASP B 1 141 ? -41.185 39.093 52.036 1.00 49.50 435 ASP B N 1
ATOM 4863 C CA . ASP B 1 141 ? -41.548 38.322 53.221 1.00 34.46 435 ASP B CA 1
ATOM 4864 C C . ASP B 1 141 ? -42.240 37.011 52.864 1.00 40.23 435 ASP B C 1
ATOM 4865 O O . ASP B 1 141 ? -42.044 36.005 53.529 1.00 38.86 435 ASP B O 1
ATOM 4870 N N . GLN B 1 142 ? -43.104 37.015 51.872 1.00 46.84 436 GLN B N 1
ATOM 4871 C CA . GLN B 1 142 ? -43.822 35.801 51.560 1.00 44.37 436 GLN B CA 1
ATOM 4872 C C . GLN B 1 142 ? -42.850 34.679 51.217 1.00 48.54 436 GLN B C 1
ATOM 4873 O O . GLN B 1 142 ? -43.033 33.534 51.648 1.00 47.43 436 GLN B O 1
ATOM 4879 N N . GLU B 1 143 ? -41.795 35.004 50.470 1.00 46.71 437 GLU B N 1
ATOM 4880 C CA . GLU B 1 143 ? -40.805 34.029 50.025 1.00 41.66 437 GLU B CA 1
ATOM 4881 C C . GLU B 1 143 ? -39.960 33.518 51.188 1.00 45.50 437 GLU B C 1
ATOM 4882 O O . GLU B 1 143 ? -39.725 32.312 51.327 1.00 44.46 437 GLU B O 1
ATOM 4888 N N . VAL B 1 144 ? -39.484 34.423 52.038 1.00 39.20 438 VAL B N 1
ATOM 4889 C CA . VAL B 1 144 ? -38.702 34.017 53.207 1.00 38.59 438 VAL B CA 1
ATOM 4890 C C . VAL B 1 144 ? -39.556 33.208 54.170 1.00 35.62 438 VAL B C 1
ATOM 4891 O O . VAL B 1 144 ? -39.086 32.236 54.783 1.00 38.00 438 VAL B O 1
ATOM 4895 N N . ALA B 1 145 ? -40.802 33.644 54.377 1.00 37.92 439 ALA B N 1
ATOM 4896 C CA . ALA B 1 145 ? -41.713 32.935 55.262 1.00 42.56 439 ALA B CA 1
ATOM 4897 C C . ALA B 1 145 ? -41.976 31.543 54.731 1.00 34.40 439 ALA B C 1
ATOM 4898 O O . ALA B 1 145 ? -41.953 30.579 55.486 1.00 35.90 439 ALA B O 1
ATOM 4900 N N . GLN B 1 146 ? -42.201 31.427 53.428 1.00 39.55 440 GLN B N 1
ATOM 4901 C CA . GLN B 1 146 ? -42.410 30.123 52.828 1.00 45.86 440 GLN B CA 1
ATOM 4902 C C . GLN B 1 146 ? -41.183 29.244 53.037 1.00 48.72 440 GLN B C 1
ATOM 4903 O O . GLN B 1 146 ? -41.309 28.037 53.298 1.00 37.39 440 GLN B O 1
ATOM 4909 N N . GLU B 1 147 ? -39.983 29.824 52.902 1.00 35.54 441 GLU B N 1
ATOM 4910 C CA . GLU B 1 147 ? -38.770 29.025 53.062 1.00 32.77 441 GLU B CA 1
ATOM 4911 C C . GLU B 1 147 ? -38.690 28.454 54.474 1.00 34.26 441 GLU B C 1
ATOM 4912 O O . GLU B 1 147 ? -38.412 27.264 54.644 1.00 29.58 441 GLU B O 1
ATOM 4918 N N . ALA B 1 148 ? -38.991 29.278 55.490 1.00 31.56 442 ALA B N 1
ATOM 4919 C CA . ALA B 1 148 ? -38.968 28.820 56.876 1.00 28.51 442 ALA B CA 1
ATOM 4920 C C . ALA B 1 148 ? -40.059 27.789 57.166 1.00 37.90 442 ALA B C 1
ATOM 4921 O O . ALA B 1 148 ? -39.865 26.838 57.954 1.00 25.76 442 ALA B O 1
ATOM 4923 N N . TRP B 1 149 ? -41.234 27.985 56.588 1.00 34.08 443 TRP B N 1
ATOM 4924 C CA . TRP B 1 149 ? -42.307 27.047 56.856 1.00 39.03 443 TRP B CA 1
ATOM 4925 C C . TRP B 1 149 ? -42.012 25.679 56.242 1.00 36.24 443 TRP B C 1
ATOM 4926 O O . TRP B 1 149 ? -42.233 24.652 56.890 1.00 31.05 443 TRP B O 1
ATOM 4937 N N . GLN B 1 150 ? -41.523 25.645 54.998 1.00 33.68 444 GLN B N 1
ATOM 4938 C CA . GLN B 1 150 ? -41.140 24.383 54.377 1.00 39.71 444 GLN B CA 1
ATOM 4939 C C . GLN B 1 150 ? -39.982 23.733 55.119 1.00 39.25 444 GLN B C 1
ATOM 4940 O O . GLN B 1 150 ? -39.941 22.509 55.245 1.00 33.26 444 GLN B O 1
ATOM 4946 N N . ASN B 1 151 ? -39.060 24.536 55.652 1.00 39.75 445 ASN B N 1
ATOM 4947 C CA . ASN B 1 151 ? -37.999 23.977 56.476 1.00 36.84 445 ASN B CA 1
ATOM 4948 C C . ASN B 1 151 ? -38.577 23.254 57.685 1.00 37.41 445 ASN B C 1
ATOM 4949 O O . ASN B 1 151 ? -38.114 22.175 58.047 1.00 32.00 445 ASN B O 1
ATOM 4954 N N . HIS B 1 152 ? -39.585 23.848 58.327 1.00 34.56 446 HIS B N 1
ATOM 4955 C CA . HIS B 1 152 ? -40.273 23.206 59.445 1.00 26.88 446 HIS B CA 1
ATOM 4956 C C . HIS B 1 152 ? -41.016 21.951 59.024 1.00 35.63 446 HIS B C 1
ATOM 4957 O O . HIS B 1 152 ? -40.996 20.937 59.736 1.00 30.85 446 HIS B O 1
ATOM 4964 N N . LYS B 1 153 ? -41.743 22.025 57.905 1.00 32.56 447 LYS B N 1
ATOM 4965 C CA . LYS B 1 153 ? -42.586 20.909 57.485 1.00 35.78 447 LYS B CA 1
ATOM 4966 C C . LYS B 1 153 ? -41.740 19.743 56.977 1.00 38.92 447 LYS B C 1
ATOM 4967 O O . LYS B 1 153 ? -42.193 18.595 56.956 1.00 31.29 447 LYS B O 1
ATOM 4973 N N . ARG B 1 154 ? -40.533 20.027 56.497 1.00 34.56 448 ARG B N 1
ATOM 4974 C CA . ARG B 1 154 ? -39.657 18.965 56.047 1.00 31.63 448 ARG B CA 1
ATOM 4975 C C . ARG B 1 154 ? -39.333 18.047 57.210 1.00 40.18 448 ARG B C 1
ATOM 4976 O O . ARG B 1 154 ? -39.171 16.833 57.024 1.00 33.71 448 ARG B O 1
ATOM 4984 N N . ARG B 1 155 ? -39.331 18.592 58.427 1.00 36.62 449 ARG B N 1
ATOM 4985 C CA . ARG B 1 155 ? -39.053 17.851 59.652 1.00 35.41 449 ARG B CA 1
ATOM 4986 C C . ARG B 1 155 ? -40.303 17.483 60.415 1.00 32.53 449 ARG B C 1
ATOM 4987 O O . ARG B 1 155 ? -40.326 16.441 61.072 1.00 30.97 449 ARG B O 1
ATOM 4995 N N . ASN B 1 156 ? -41.353 18.299 60.336 1.00 32.60 450 ASN B N 1
ATOM 4996 C CA . ASN B 1 156 ? -42.536 18.137 61.168 1.00 27.03 450 ASN B CA 1
ATOM 4997 C C . ASN B 1 156 ? -43.771 18.288 60.307 1.00 26.76 450 ASN B C 1
ATOM 4998 O O . ASN B 1 156 ? -44.102 19.394 59.871 1.00 34.83 450 ASN B O 1
ATOM 5003 N N . ASP B 1 157 ? -44.460 17.180 60.084 1.00 29.09 451 ASP B N 1
ATOM 5004 C CA . ASP B 1 157 ? -45.657 17.146 59.246 1.00 30.71 451 ASP B CA 1
ATOM 5005 C C . ASP B 1 157 ? -46.623 16.165 59.909 1.00 35.65 451 ASP B C 1
ATOM 5006 O O . ASP B 1 157 ? -46.450 14.942 59.809 1.00 38.08 451 ASP B O 1
ATOM 5011 N N . SER B 1 158 ? -47.603 16.698 60.636 1.00 38.05 452 SER B N 1
ATOM 5012 C CA . SER B 1 158 ? -48.570 15.853 61.314 1.00 35.95 452 SER B CA 1
ATOM 5013 C C . SER B 1 158 ? -49.872 16.613 61.507 1.00 35.01 452 SER B C 1
ATOM 5014 O O . SER B 1 158 ? -49.978 17.810 61.221 1.00 38.44 452 SER B O 1
ATOM 5017 N N . VAL B 1 159 ? -50.865 15.892 62.035 1.00 37.15 453 VAL B N 1
ATOM 5018 C CA . VAL B 1 159 ? -52.130 16.523 62.380 1.00 32.31 453 VAL B CA 1
ATOM 5019 C C . VAL B 1 159 ? -51.916 17.578 63.447 1.00 33.50 453 VAL B C 1
ATOM 5020 O O . VAL B 1 159 ? -52.634 18.577 63.494 1.00 31.45 453 VAL B O 1
ATOM 5024 N N . ILE B 1 160 ? -50.931 17.370 64.329 1.00 27.72 454 ILE B N 1
ATOM 5025 C CA . ILE B 1 160 ? -50.610 18.366 65.350 1.00 30.93 454 ILE B CA 1
ATOM 5026 C C . ILE B 1 160 ? -50.108 19.659 64.712 1.00 29.45 454 ILE B C 1
ATOM 5027 O O . ILE B 1 160 ? -50.540 20.749 65.068 1.00 28.75 454 ILE B O 1
ATOM 5032 N N . VAL B 1 161 ? -49.190 19.559 63.762 1.00 32.69 455 VAL B N 1
ATOM 5033 C CA . VAL B 1 161 ? -48.726 20.752 63.076 1.00 32.41 455 VAL B CA 1
ATOM 5034 C C . VAL B 1 161 ? -49.886 21.387 62.320 1.00 34.75 455 VAL B C 1
ATOM 5035 O O . VAL B 1 161 ? -50.088 22.604 62.379 1.00 33.22 455 VAL B O 1
ATOM 5039 N N . ASP B 1 162 ? -50.678 20.561 61.607 1.00 40.83 456 ASP B N 1
ATOM 5040 C CA . ASP B 1 162 ? -51.773 21.076 60.793 1.00 30.91 456 ASP B CA 1
ATOM 5041 C C . ASP B 1 162 ? -52.810 21.788 61.641 1.00 28.41 456 ASP B C 1
ATOM 5042 O O . ASP B 1 162 ? -53.518 22.679 61.160 1.00 25.76 456 ASP B O 1
ATOM 5047 N N . THR B 1 163 ? -52.897 21.426 62.902 1.00 30.35 457 THR B N 1
ATOM 5048 C CA . THR B 1 163 ? -53.961 21.939 63.745 1.00 36.70 457 THR B CA 1
ATOM 5049 C C . THR B 1 163 ? -53.526 23.126 64.586 1.00 30.34 457 THR B C 1
ATOM 5050 O O . THR B 1 163 ? -54.292 24.085 64.711 1.00 27.67 457 THR B O 1
ATOM 5054 N N . PHE B 1 164 ? -52.299 23.118 65.121 1.00 31.87 458 PHE B N 1
ATOM 5055 C CA . PHE B 1 164 ? -51.936 24.062 66.167 1.00 32.59 458 PHE B CA 1
ATOM 5056 C C . PHE B 1 164 ? -50.809 25.035 65.832 1.00 28.20 458 PHE B C 1
ATOM 5057 O O . PHE B 1 164 ? -50.634 25.994 66.584 1.00 31.71 458 PHE B O 1
ATOM 5065 N N . HIS B 1 165 ? -50.046 24.833 64.763 1.00 31.96 459 HIS B N 1
ATOM 5066 C CA . HIS B 1 165 ? -48.798 25.548 64.568 1.00 26.01 459 HIS B CA 1
ATOM 5067 C C . HIS B 1 165 ? -49.040 26.753 63.675 1.00 28.50 459 HIS B C 1
ATOM 5068 O O . HIS B 1 165 ? -49.749 26.659 62.681 1.00 28.85 459 HIS B O 1
ATOM 5075 N N . GLY B 1 166 ? -48.492 27.888 64.073 1.00 34.84 460 GLY B N 1
ATOM 5076 C CA . GLY B 1 166 ? -48.439 29.050 63.238 1.00 30.47 460 GLY B CA 1
ATOM 5077 C C . GLY B 1 166 ? -47.010 29.501 63.054 1.00 31.53 460 GLY B C 1
ATOM 5078 O O . GLY B 1 166 ? -46.054 28.761 63.350 1.00 22.42 460 GLY B O 1
ATOM 5079 N N . LEU B 1 167 ? -46.868 30.734 62.574 1.00 32.05 461 LEU B N 1
ATOM 5080 C CA . LEU B 1 167 ? -45.586 31.315 62.220 1.00 31.61 461 LEU B CA 1
ATOM 5081 C C . LEU B 1 167 ? -45.496 32.748 62.713 1.00 26.06 461 LEU B C 1
ATOM 5082 O O . LEU B 1 167 ? -46.377 33.561 62.405 1.00 29.30 461 LEU B O 1
ATOM 5087 N N . PHE B 1 168 ? -44.410 33.023 63.454 1.00 27.55 462 PHE B N 1
ATOM 5088 C CA . PHE B 1 168 ? -43.973 34.332 63.886 1.00 21.46 462 PHE B CA 1
ATOM 5089 C C . PHE B 1 168 ? -42.982 34.935 62.885 1.00 30.24 462 PHE B C 1
ATOM 5090 O O . PHE B 1 168 ? -42.084 34.259 62.395 1.00 26.74 462 PHE B O 1
ATOM 5098 N N . LYS B 1 169 ? -43.104 36.236 62.660 1.00 30.47 463 LYS B N 1
ATOM 5099 C CA . LYS B 1 169 ? -42.038 37.046 62.081 1.00 30.52 463 LYS B CA 1
ATOM 5100 C C . LYS B 1 169 ? -41.323 37.847 63.178 1.00 34.88 463 LYS B C 1
ATOM 5101 O O . LYS B 1 169 ? -41.951 38.417 64.081 1.00 27.56 463 LYS B O 1
ATOM 5107 N N . SER B 1 170 ? -40.005 37.856 63.100 1.00 27.35 464 SER B N 1
ATOM 5108 C CA . SER B 1 170 ? -39.128 38.634 63.966 1.00 29.08 464 SER B CA 1
ATOM 5109 C C . SER B 1 170 ? -38.266 39.554 63.096 1.00 27.55 464 SER B C 1
ATOM 5110 O O . SER B 1 170 ? -37.641 39.105 62.130 1.00 22.33 464 SER B O 1
ATOM 5113 N N . THR B 1 171 ? -38.266 40.850 63.421 1.00 31.60 465 THR B N 1
ATOM 5114 C CA . THR B 1 171 ? -37.513 41.851 62.673 1.00 34.44 465 THR B CA 1
ATOM 5115 C C . THR B 1 171 ? -36.505 42.549 63.573 1.00 27.89 465 THR B C 1
ATOM 5116 O O . THR B 1 171 ? -36.847 42.964 64.683 1.00 26.47 465 THR B O 1
ATOM 5120 N N . LEU B 1 172 ? -35.265 42.646 63.109 1.00 28.20 466 LEU B N 1
ATOM 5121 C CA . LEU B 1 172 ? -34.225 43.418 63.771 1.00 27.65 466 LEU B CA 1
ATOM 5122 C C . LEU B 1 172 ? -33.836 44.589 62.883 1.00 28.46 466 LEU B C 1
ATOM 5123 O O . LEU B 1 172 ? -33.637 44.425 61.672 1.00 24.89 466 LEU B O 1
ATOM 5128 N N . VAL B 1 173 ? -33.678 45.764 63.494 1.00 27.48 467 VAL B N 1
ATOM 5129 C CA . VAL B 1 173 ? -33.289 46.969 62.753 1.00 28.21 467 VAL B CA 1
ATOM 5130 C C . VAL B 1 173 ? -32.067 47.573 63.415 1.00 29.90 467 VAL B C 1
ATOM 5131 O O . VAL B 1 173 ? -32.092 47.886 64.612 1.00 32.68 467 VAL B O 1
ATOM 5135 N N . CYS B 1 174 ? -31.034 47.737 62.667 1.00 27.31 468 CYS B N 1
ATOM 5136 C CA . CYS B 1 174 ? -29.857 48.381 63.214 1.00 30.74 468 CYS B CA 1
ATOM 5137 C C . CYS B 1 174 ? -30.060 49.896 63.237 1.00 33.82 468 CYS B C 1
ATOM 5138 O O . CYS B 1 174 ? -30.432 50.492 62.212 1.00 29.52 468 CYS B O 1
ATOM 5141 N N . PRO B 1 175 ? -29.864 50.536 64.382 1.00 34.73 469 PRO B N 1
ATOM 5142 C CA . PRO B 1 175 ? -29.991 51.995 64.433 1.00 40.71 469 PRO B CA 1
ATOM 5143 C C . PRO B 1 175 ? -28.897 52.750 63.706 1.00 36.19 469 PRO B C 1
ATOM 5144 O O . PRO B 1 175 ? -29.105 53.929 63.403 1.00 48.68 469 PRO B O 1
ATOM 5148 N N . ASP B 1 176 ? -27.768 52.124 63.376 1.00 42.06 470 ASP B N 1
ATOM 5149 C CA . ASP B 1 176 ? -26.646 52.828 62.758 1.00 43.66 470 ASP B CA 1
ATOM 5150 C C . ASP B 1 176 ? -26.762 52.851 61.234 1.00 45.88 470 ASP B C 1
ATOM 5151 O O . ASP B 1 176 ? -26.748 53.917 60.613 1.00 41.59 470 ASP B O 1
ATOM 5156 N N . CYS B 1 177 ? -26.817 51.674 60.609 1.00 37.24 471 CYS B N 1
ATOM 5157 C CA . CYS B 1 177 ? -26.874 51.595 59.162 1.00 36.33 471 CYS B CA 1
ATOM 5158 C C . CYS B 1 177 ? -28.278 51.357 58.636 1.00 40.93 471 CYS B C 1
ATOM 5159 O O . CYS B 1 177 ? -28.466 51.364 57.411 1.00 46.13 471 CYS B O 1
ATOM 5162 N N . GLY B 1 178 ? -29.248 51.071 59.509 1.00 34.14 472 GLY B N 1
ATOM 5163 C CA . GLY B 1 178 ? -30.587 50.782 59.031 1.00 37.78 472 GLY B CA 1
ATOM 5164 C C . GLY B 1 178 ? -30.775 49.403 58.448 1.00 32.18 472 GLY B C 1
ATOM 5165 O O . GLY B 1 178 ? -31.863 49.109 57.929 1.00 34.25 472 GLY B O 1
ATOM 5166 N N . ASN B 1 179 ? -29.767 48.541 58.555 1.00 34.45 473 ASN B N 1
ATOM 5167 C CA . ASN B 1 179 ? -29.897 47.163 58.107 1.00 45.72 473 ASN B CA 1
ATOM 5168 C C . ASN B 1 179 ? -31.069 46.473 58.799 1.00 34.83 473 ASN B C 1
ATOM 5169 O O . ASN B 1 179 ? -31.272 46.637 60.001 1.00 35.37 473 ASN B O 1
ATOM 5174 N N . VAL B 1 180 ? -31.855 45.726 58.023 1.00 35.56 474 VAL B N 1
ATOM 5175 C CA . VAL B 1 180 ? -33.037 45.018 58.505 1.00 33.22 474 VAL B CA 1
ATOM 5176 C C . VAL B 1 180 ? -32.786 43.529 58.316 1.00 28.17 474 VAL B C 1
ATOM 5177 O O . VAL B 1 180 ? -32.480 43.091 57.194 1.00 29.13 474 VAL B O 1
ATOM 5181 N N . SER B 1 181 ? -32.950 42.753 59.391 1.00 27.55 475 SER B N 1
ATOM 5182 C CA . SER B 1 181 ? -32.754 41.305 59.364 1.00 26.25 475 SER B CA 1
ATOM 5183 C C . SER B 1 181 ? -34.010 40.620 59.864 1.00 29.61 475 SER B C 1
ATOM 5184 O O . SER B 1 181 ? -34.382 40.774 61.039 1.00 24.10 475 SER B O 1
ATOM 5187 N N . VAL B 1 182 ? -34.610 39.821 58.984 1.00 30.44 476 VAL B N 1
ATOM 5188 C CA . VAL B 1 182 ? -35.880 39.149 59.191 1.00 23.78 476 VAL B CA 1
ATOM 5189 C C . VAL B 1 182 ? -35.682 37.657 59.399 1.00 31.68 476 VAL B C 1
ATOM 5190 O O . VAL B 1 182 ? -34.846 37.026 58.744 1.00 39.56 476 VAL B O 1
ATOM 5194 N N . THR B 1 183 ? -36.452 37.105 60.349 1.00 24.99 477 THR B N 1
ATOM 5195 C CA . THR B 1 183 ? -36.472 35.681 60.670 1.00 32.24 477 THR B CA 1
ATOM 5196 C C . THR B 1 183 ? -37.922 35.284 60.862 1.00 28.76 477 THR B C 1
ATOM 5197 O O . THR B 1 183 ? -38.750 36.103 61.247 1.00 29.44 477 THR B O 1
ATOM 5201 N N . PHE B 1 184 ? -38.232 34.025 60.542 1.00 31.58 478 PHE B N 1
ATOM 5202 C CA . PHE B 1 184 ? -39.562 33.442 60.736 1.00 28.92 478 PHE B CA 1
ATOM 5203 C C . PHE B 1 184 ? -39.368 32.180 61.561 1.00 30.27 478 PHE B C 1
ATOM 5204 O O . PHE B 1 184 ? -38.599 31.302 61.170 1.00 32.39 478 PHE B O 1
ATOM 5212 N N . ASP B 1 185 ? -40.093 32.085 62.671 1.00 29.22 479 ASP B N 1
ATOM 5213 C CA . ASP B 1 185 ? -40.045 30.989 63.600 1.00 25.52 479 ASP B CA 1
ATOM 5214 C C . ASP B 1 185 ? -41.429 30.361 63.721 1.00 27.72 479 ASP B C 1
ATOM 5215 O O . ASP B 1 185 ? -42.395 31.081 63.990 1.00 24.27 479 ASP B O 1
ATOM 5220 N N . PRO B 1 186 ? -41.564 29.042 63.582 1.00 30.60 480 PRO B N 1
ATOM 5221 C CA . PRO B 1 186 ? -42.842 28.380 63.892 1.00 27.19 480 PRO B CA 1
ATOM 5222 C C . PRO B 1 186 ? -43.127 28.430 65.391 1.00 30.05 480 PRO B C 1
ATOM 5223 O O . PRO B 1 186 ? -42.237 28.662 66.225 1.00 22.83 480 PRO B O 1
ATOM 5227 N N . PHE B 1 187 ? -44.414 28.316 65.715 1.00 27.65 481 PHE B N 1
ATOM 5228 C CA . PHE B 1 187 ? -44.808 28.288 67.107 1.00 27.46 481 PHE B CA 1
ATOM 5229 C C . PHE B 1 187 ? -46.064 27.435 67.282 1.00 29.87 481 PHE B C 1
ATOM 5230 O O . PHE B 1 187 ? -46.872 27.263 66.365 1.00 27.66 481 PHE B O 1
ATOM 5238 N N . CYS B 1 188 ? -46.214 26.918 68.482 1.00 22.39 482 CYS B N 1
ATOM 5239 C CA . CYS B 1 188 ? -47.367 26.175 68.899 1.00 33.69 482 CYS B CA 1
ATOM 5240 C C . CYS B 1 188 ? -48.072 26.794 70.097 1.00 27.61 482 CYS B C 1
ATOM 5241 O O . CYS B 1 188 ? -49.266 26.578 70.252 1.00 32.90 482 CYS B O 1
ATOM 5244 N N . TYR B 1 189 ? -47.357 27.498 70.965 1.00 21.17 483 TYR B N 1
ATOM 5245 C CA . TYR B 1 189 ? -47.908 28.204 72.123 1.00 26.51 483 TYR B CA 1
ATOM 5246 C C . TYR B 1 189 ? -47.577 29.686 71.964 1.00 35.28 483 TYR B C 1
ATOM 5247 O O . TYR B 1 189 ? -46.438 30.049 71.673 1.00 26.86 483 TYR B O 1
ATOM 5256 N N . LEU B 1 190 ? -48.586 30.515 72.101 1.00 26.33 484 LEU B N 1
ATOM 5257 C CA . LEU B 1 190 ? -48.447 31.965 72.120 1.00 21.39 484 LEU B CA 1
ATOM 5258 C C . LEU B 1 190 ? -48.340 32.351 73.587 1.00 24.29 484 LEU B C 1
ATOM 5259 O O . LEU B 1 190 ? -49.348 32.440 74.291 1.00 26.17 484 LEU B O 1
ATOM 5264 N N . SER B 1 191 ? -47.110 32.529 74.055 1.00 30.29 485 SER B N 1
ATOM 5265 C CA . SER B 1 191 ? -46.816 32.812 75.462 1.00 28.66 485 SER B CA 1
ATOM 5266 C C . SER B 1 191 ? -46.675 34.322 75.611 1.00 34.22 485 SER B C 1
ATOM 5267 O O . SER B 1 191 ? -45.641 34.904 75.267 1.00 27.36 485 SER B O 1
ATOM 5270 N N . VAL B 1 192 ? -47.706 34.942 76.169 1.00 29.27 486 VAL B N 1
ATOM 5271 C CA . VAL B 1 192 ? -47.785 36.397 76.201 1.00 26.03 486 VAL B CA 1
ATOM 5272 C C . VAL B 1 192 ? -47.426 36.917 77.584 1.00 32.78 486 VAL B C 1
ATOM 5273 O O . VAL B 1 192 ? -47.921 36.403 78.611 1.00 26.43 486 VAL B O 1
ATOM 5277 N N . PRO B 1 193 ? -46.600 37.956 77.659 1.00 24.48 487 PRO B N 1
ATOM 5278 C CA . PRO B 1 193 ? -46.296 38.538 78.957 1.00 32.18 487 PRO B CA 1
ATOM 5279 C C . PRO B 1 193 ? -47.465 39.364 79.413 1.00 31.45 487 PRO B C 1
ATOM 5280 O O . PRO B 1 193 ? -48.272 39.827 78.606 1.00 32.25 487 PRO B O 1
ATOM 5284 N N . LEU B 1 194 ? -47.531 39.541 80.719 1.00 31.07 488 LEU B N 1
ATOM 5285 C CA . LEU B 1 194 ? -48.495 40.422 81.343 1.00 33.68 488 LEU B CA 1
ATOM 5286 C C . LEU B 1 194 ? -47.867 41.808 81.562 1.00 44.85 488 LEU B C 1
ATOM 5287 O O . LEU B 1 194 ? -46.654 41.912 81.852 1.00 35.42 488 LEU B O 1
ATOM 5292 N N . PRO B 1 195 ? -48.641 42.867 81.328 1.00 48.61 489 PRO B N 1
ATOM 5293 C CA . PRO B 1 195 ? -48.139 44.228 81.592 1.00 52.24 489 PRO B CA 1
ATOM 5294 C C . PRO B 1 195 ? -47.912 44.464 83.061 1.00 49.82 489 PRO B C 1
ATOM 5295 O O . PRO B 1 195 ? -48.741 44.081 83.885 1.00 62.03 489 PRO B O 1
ATOM 5299 N N . GLY B 1 196 ? -46.785 45.107 83.384 1.00 76.56 490 GLY B N 1
ATOM 5300 C CA . GLY B 1 196 ? -46.379 45.289 84.772 1.00 73.26 490 GLY B CA 1
ATOM 5301 C C . GLY B 1 196 ? -46.400 46.703 85.324 1.00 72.79 490 GLY B C 1
ATOM 5302 O O . GLY B 1 196 ? -45.588 47.539 84.910 1.00 77.99 490 GLY B O 1
ATOM 5303 N N . ALA B 1 197 ? -47.220 46.931 86.366 1.00 85.30 491 ALA B N 1
ATOM 5304 C CA . ALA B 1 197 ? -47.428 48.263 86.952 1.00 83.21 491 ALA B CA 1
ATOM 5305 C C . ALA B 1 197 ? -46.598 48.418 88.218 1.00 78.23 491 ALA B C 1
ATOM 5306 O O . ALA B 1 197 ? -47.106 48.358 89.336 1.00 60.51 491 ALA B O 1
ATOM 5308 N N . LYS B 1 198 ? -45.304 48.674 88.035 1.00 84.41 492 LYS B N 1
ATOM 5309 C CA . LYS B 1 198 ? -44.358 48.667 89.143 1.00 83.38 492 LYS B CA 1
ATOM 5310 C C . LYS B 1 198 ? -43.547 49.973 89.202 1.00 78.59 492 LYS B C 1
ATOM 5311 O O . LYS B 1 198 ? -42.328 49.944 89.420 1.00 84.00 492 LYS B O 1
ATOM 5317 N N . LYS B 1 199 ? -44.187 51.141 89.034 1.00 69.34 493 LYS B N 1
ATOM 5318 C CA . LYS B 1 199 ? -43.500 52.439 89.088 1.00 74.27 493 LYS B CA 1
ATOM 5319 C C . LYS B 1 199 ? -43.779 53.143 90.418 1.00 62.91 493 LYS B C 1
ATOM 5320 O O . LYS B 1 199 ? -44.930 53.503 90.710 1.00 57.97 493 LYS B O 1
ATOM 5326 N N . ILE B 1 200 ? -42.724 53.412 91.186 1.00 58.12 494 ILE B N 1
ATOM 5327 C CA . ILE B 1 200 ? -42.845 54.031 92.503 1.00 64.31 494 ILE B CA 1
ATOM 5328 C C . ILE B 1 200 ? -41.978 55.285 92.586 1.00 55.22 494 ILE B C 1
ATOM 5329 O O . ILE B 1 200 ? -40.802 55.260 92.207 1.00 59.64 494 ILE B O 1
ATOM 5334 N N . LEU B 1 201 ? -42.549 56.366 93.099 1.00 51.67 495 LEU B N 1
ATOM 5335 C CA . LEU B 1 201 ? -41.807 57.593 93.363 1.00 57.74 495 LEU B CA 1
ATOM 5336 C C . LEU B 1 201 ? -41.684 57.807 94.873 1.00 52.14 495 LEU B C 1
ATOM 5337 O O . LEU B 1 201 ? -42.670 57.698 95.607 1.00 49.30 495 LEU B O 1
ATOM 5342 N N . ILE B 1 202 ? -40.472 58.098 95.327 1.00 56.31 496 ILE B N 1
ATOM 5343 C CA . ILE B 1 202 ? -40.202 58.363 96.725 1.00 60.01 496 ILE B CA 1
ATOM 5344 C C . ILE B 1 202 ? -39.898 59.846 96.862 1.00 61.21 496 ILE B C 1
ATOM 5345 O O . ILE B 1 202 ? -38.907 60.343 96.301 1.00 59.28 496 ILE B O 1
ATOM 5350 N N . VAL B 1 203 ? -40.740 60.548 97.617 1.00 53.43 497 VAL B N 1
ATOM 5351 C CA . VAL B 1 203 ? -40.510 61.950 97.957 1.00 56.57 497 VAL B CA 1
ATOM 5352 C C . VAL B 1 203 ? -40.046 61.942 99.410 1.00 60.70 497 VAL B C 1
ATOM 5353 O O . VAL B 1 203 ? -40.839 61.734 100.333 1.00 58.80 497 VAL B O 1
ATOM 5357 N N . GLU B 1 204 ? -38.749 62.126 99.616 1.00 67.19 498 GLU B N 1
ATOM 5358 C CA . GLU B 1 204 ? -38.170 61.992 100.940 1.00 65.58 498 GLU B CA 1
ATOM 5359 C C . GLU B 1 204 ? -36.944 62.873 101.023 1.00 68.95 498 GLU B C 1
ATOM 5360 O O . GLU B 1 204 ? -36.098 62.835 100.126 1.00 73.33 498 GLU B O 1
ATOM 5366 N N . SER B 1 205 ? -36.850 63.660 102.091 1.00 74.35 499 SER B N 1
ATOM 5367 C CA . SER B 1 205 ? -35.672 64.499 102.291 1.00 77.71 499 SER B CA 1
ATOM 5368 C C . SER B 1 205 ? -34.526 63.738 102.956 1.00 76.00 499 SER B C 1
ATOM 5369 O O . SER B 1 205 ? -33.381 64.183 102.857 1.00 83.49 499 SER B O 1
ATOM 5372 N N . ASP B 1 206 ? -34.793 62.580 103.574 1.00 73.94 500 ASP B N 1
ATOM 5373 C CA . ASP B 1 206 ? -33.736 61.716 104.118 1.00 81.44 500 ASP B CA 1
ATOM 5374 C C . ASP B 1 206 ? -33.198 60.790 103.019 1.00 84.14 500 ASP B C 1
ATOM 5375 O O . ASP B 1 206 ? -33.772 59.724 102.739 1.00 75.09 500 ASP B O 1
ATOM 5380 N N . THR B 1 207 ? -32.064 61.176 102.414 1.00 82.76 501 THR B N 1
ATOM 5381 C CA . THR B 1 207 ? -31.597 60.453 101.238 1.00 83.77 501 THR B CA 1
ATOM 5382 C C . THR B 1 207 ? -31.103 59.058 101.590 1.00 85.04 501 THR B C 1
ATOM 5383 O O . THR B 1 207 ? -31.192 58.144 100.767 1.00 86.30 501 THR B O 1
ATOM 5387 N N . ALA B 1 208 ? -30.538 58.883 102.784 1.00 88.38 502 ALA B N 1
ATOM 5388 C CA . ALA B 1 208 ? -30.124 57.555 103.225 1.00 90.47 502 ALA B CA 1
ATOM 5389 C C . ALA B 1 208 ? -31.319 56.625 103.373 1.00 85.40 502 ALA B C 1
ATOM 5390 O O . ALA B 1 208 ? -31.305 55.485 102.878 1.00 85.37 502 ALA B O 1
ATOM 5392 N N . LEU B 1 209 ? -32.378 57.103 104.039 1.00 81.87 503 LEU B N 1
ATOM 5393 C CA . LEU B 1 209 ? -33.602 56.309 104.148 1.00 81.78 503 LEU B CA 1
ATOM 5394 C C . LEU B 1 209 ? -34.223 56.076 102.771 1.00 83.80 503 LEU B C 1
ATOM 5395 O O . LEU B 1 209 ? -34.696 54.962 102.459 1.00 74.52 503 LEU B O 1
ATOM 5400 N N . SER B 1 210 ? -34.222 57.121 101.932 1.00 79.21 504 SER B N 1
ATOM 5401 C CA . SER B 1 210 ? -34.810 57.015 100.600 1.00 75.41 504 SER B CA 1
ATOM 5402 C C . SER B 1 210 ? -34.095 55.966 99.754 1.00 77.98 504 SER B C 1
ATOM 5403 O O . SER B 1 210 ? -34.742 55.126 99.119 1.00 76.44 504 SER B O 1
ATOM 5406 N N . ALA B 1 211 ? -32.757 55.984 99.756 1.00 86.64 505 ALA B N 1
ATOM 5407 C CA . ALA B 1 211 ? -31.992 55.003 98.991 1.00 91.01 505 ALA B CA 1
ATOM 5408 C C . ALA B 1 211 ? -32.200 53.587 99.526 1.00 92.50 505 ALA B C 1
ATOM 5409 O O . ALA B 1 211 ? -32.249 52.623 98.750 1.00 89.89 505 ALA B O 1
ATOM 5411 N N . THR B 1 212 ? -32.307 53.432 100.850 1.00 94.94 506 THR B N 1
ATOM 5412 C CA . THR B 1 212 ? -32.609 52.114 101.404 1.00 89.76 506 THR B CA 1
ATOM 5413 C C . THR B 1 212 ? -33.928 51.573 100.860 1.00 85.95 506 THR B C 1
ATOM 5414 O O . THR B 1 212 ? -34.005 50.439 100.358 1.00 83.10 506 THR B O 1
ATOM 5418 N N . LEU B 1 213 ? -34.983 52.381 100.951 1.00 89.91 507 LEU B N 1
ATOM 5419 C CA . LEU B 1 213 ? -36.280 51.916 100.471 1.00 84.77 507 LEU B CA 1
ATOM 5420 C C . LEU B 1 213 ? -36.240 51.679 98.971 1.00 74.94 507 LEU B C 1
ATOM 5421 O O . LEU B 1 213 ? -36.864 50.740 98.467 1.00 72.23 507 LEU B O 1
ATOM 5426 N N . ARG B 1 214 ? -35.517 52.528 98.237 1.00 78.13 508 ARG B N 1
ATOM 5427 C CA . ARG B 1 214 ? -35.381 52.320 96.802 1.00 79.53 508 ARG B CA 1
ATOM 5428 C C . ARG B 1 214 ? -34.762 50.959 96.508 1.00 81.77 508 ARG B C 1
ATOM 5429 O O . ARG B 1 214 ? -35.220 50.232 95.623 1.00 85.67 508 ARG B O 1
ATOM 5437 N N . SER B 1 215 ? -33.701 50.599 97.227 1.00 89.38 509 SER B N 1
ATOM 5438 C CA . SER B 1 215 ? -33.093 49.299 96.976 1.00 86.34 509 SER B CA 1
ATOM 5439 C C . SER B 1 215 ? -34.097 48.188 97.250 1.00 89.64 509 SER B C 1
ATOM 5440 O O . SER B 1 215 ? -34.286 47.277 96.425 1.00 88.74 509 SER B O 1
ATOM 5443 N N . ALA B 1 216 ? -34.794 48.281 98.390 1.00 77.86 510 ALA B N 1
ATOM 5444 C CA . ALA B 1 216 ? -35.765 47.245 98.730 1.00 77.02 510 ALA B CA 1
ATOM 5445 C C . ALA B 1 216 ? -36.832 47.123 97.650 1.00 76.99 510 ALA B C 1
ATOM 5446 O O . ALA B 1 216 ? -37.184 46.018 97.231 1.00 79.39 510 ALA B O 1
ATOM 5448 N N . LEU B 1 217 ? -37.241 48.254 97.091 1.00 70.44 511 LEU B N 1
ATOM 5449 C CA . LEU B 1 217 ? -38.345 48.213 96.104 1.00 67.40 511 LEU B CA 1
ATOM 5450 C C . LEU B 1 217 ? -37.832 47.711 94.752 1.00 79.70 511 LEU B C 1
ATOM 5451 O O . LEU B 1 217 ? -38.595 47.026 94.058 1.00 81.15 511 LEU B O 1
ATOM 5456 N N . GLU B 1 218 ? -36.599 48.057 94.388 1.00 81.51 512 GLU B N 1
ATOM 5457 C CA . GLU B 1 218 ? -36.055 47.654 93.070 1.00 78.97 512 GLU B CA 1
ATOM 5458 C C . GLU B 1 218 ? -35.702 46.169 93.155 1.00 85.00 512 GLU B C 1
ATOM 5459 O O . GLU B 1 218 ? -35.190 45.637 92.180 1.00 84.06 512 GLU B O 1
ATOM 5465 N N . GLY B 1 219 ? -36.057 45.525 94.264 1.00 104.38 513 GLY B N 1
ATOM 5466 C CA . GLY B 1 219 ? -35.799 44.088 94.444 1.00 114.93 513 GLY B CA 1
ATOM 5467 C C . GLY B 1 219 ? -37.034 43.246 94.204 1.00 113.21 513 GLY B C 1
ATOM 5468 O O . GLY B 1 219 ? -36.929 42.021 94.314 1.00 114.42 513 GLY B O 1
ATOM 5469 N N . ARG B 1 220 ? -38.166 43.868 93.899 1.00 105.50 514 ARG B N 1
ATOM 5470 C CA . ARG B 1 220 ? -39.373 43.074 93.551 1.00 107.63 514 ARG B CA 1
ATOM 5471 C C . ARG B 1 220 ? -39.874 43.558 92.195 1.00 103.62 514 ARG B C 1
ATOM 5472 O O . ARG B 1 220 ? -41.064 43.374 91.922 1.00 103.38 514 ARG B O 1
ATOM 5480 N N . GLY B 1 221 ? -38.995 44.154 91.394 1.00 83.71 515 GLY B N 1
ATOM 5481 C CA . GLY B 1 221 ? -39.358 44.542 90.020 1.00 75.86 515 GLY B CA 1
ATOM 5482 C C . GLY B 1 221 ? -39.975 45.912 89.941 1.00 81.30 515 GLY B C 1
ATOM 5483 O O . GLY B 1 221 ? -40.445 46.297 88.860 1.00 75.62 515 GLY B O 1
ATOM 5484 N N . PHE B 1 222 ? -39.962 46.623 91.059 1.00 77.13 516 PHE B N 1
ATOM 5485 C CA . PHE B 1 222 ? -40.530 47.980 91.075 1.00 67.50 516 PHE B CA 1
ATOM 5486 C C . PHE B 1 222 ? -39.482 48.951 90.582 1.00 69.63 516 PHE B C 1
ATOM 5487 O O . PHE B 1 222 ? -38.363 48.934 91.086 1.00 70.82 516 PHE B O 1
ATOM 5495 N N . THR B 1 223 ? -39.793 49.652 89.521 1.00 71.26 517 THR B N 1
ATOM 5496 C CA . THR B 1 223 ? -38.955 50.768 89.097 1.00 74.57 517 THR B CA 1
ATOM 5497 C C . THR B 1 223 ? -39.149 51.904 90.092 1.00 75.91 517 THR B C 1
ATOM 5498 O O . THR B 1 223 ? -40.277 52.173 90.515 1.00 69.45 517 THR B O 1
ATOM 5502 N N . VAL B 1 224 ? -38.052 52.551 90.494 1.00 65.17 518 VAL B N 1
ATOM 5503 C CA . VAL B 1 224 ? -38.112 53.578 91.535 1.00 69.95 518 VAL B CA 1
ATOM 5504 C C . VAL B 1 224 ? -37.415 54.854 91.078 1.00 65.76 518 VAL B C 1
ATOM 5505 O O . VAL B 1 224 ? -36.264 54.814 90.632 1.00 68.77 518 VAL B O 1
ATOM 5509 N N . ASP B 1 225 ? -38.116 55.981 91.206 1.00 80.11 519 ASP B N 1
ATOM 5510 C CA . ASP B 1 225 ? -37.534 57.309 91.086 1.00 88.34 519 ASP B CA 1
ATOM 5511 C C . ASP B 1 225 ? -37.499 57.969 92.462 1.00 86.45 519 ASP B C 1
ATOM 5512 O O . ASP B 1 225 ? -38.321 57.667 93.342 1.00 78.41 519 ASP B O 1
ATOM 5517 N N . GLU B 1 226 ? -36.567 58.900 92.634 1.00 74.91 520 GLU B N 1
ATOM 5518 C CA . GLU B 1 226 ? -36.397 59.571 93.917 1.00 75.39 520 GLU B CA 1
ATOM 5519 C C . GLU B 1 226 ? -36.387 61.086 93.728 1.00 71.86 520 GLU B C 1
ATOM 5520 O O . GLU B 1 226 ? -35.948 61.601 92.696 1.00 71.44 520 GLU B O 1
ATOM 5526 N N . THR B 1 227 ? -36.881 61.798 94.744 1.00 66.83 521 THR B N 1
ATOM 5527 C CA . THR B 1 227 ? -36.794 63.247 94.741 1.00 69.19 521 THR B CA 1
ATOM 5528 C C . THR B 1 227 ? -36.902 63.764 96.166 1.00 69.01 521 THR B C 1
ATOM 5529 O O . THR B 1 227 ? -37.691 63.257 96.963 1.00 64.86 521 THR B O 1
ATOM 5533 N N . THR B 1 228 ? -36.058 64.747 96.483 1.00 85.58 522 THR B N 1
ATOM 5534 C CA . THR B 1 228 ? -36.097 65.459 97.750 1.00 84.66 522 THR B CA 1
ATOM 5535 C C . THR B 1 228 ? -36.817 66.788 97.617 1.00 85.21 522 THR B C 1
ATOM 5536 O O . THR B 1 228 ? -36.906 67.546 98.597 1.00 79.24 522 THR B O 1
ATOM 5540 N N . ASP B 1 229 ? -37.307 67.084 96.417 1.00 82.56 523 ASP B N 1
ATOM 5541 C CA . ASP B 1 229 ? -37.949 68.354 96.108 1.00 89.31 523 ASP B CA 1
ATOM 5542 C C . ASP B 1 229 ? -39.452 68.182 96.292 1.00 81.85 523 ASP B C 1
ATOM 5543 O O . ASP B 1 229 ? -40.160 67.729 95.388 1.00 82.09 523 ASP B O 1
ATOM 5548 N N . GLY B 1 230 ? -39.940 68.551 97.476 1.00 70.60 524 GLY B N 1
ATOM 5549 C CA . GLY B 1 230 ? -41.367 68.455 97.736 1.00 69.58 524 GLY B CA 1
ATOM 5550 C C . GLY B 1 230 ? -42.185 69.431 96.918 1.00 70.36 524 GLY B C 1
ATOM 5551 O O . GLY B 1 230 ? -43.307 69.132 96.515 1.00 69.66 524 GLY B O 1
ATOM 5552 N N . LYS B 1 231 ? -41.648 70.623 96.682 1.00 102.45 525 LYS B N 1
ATOM 5553 C CA . LYS B 1 231 ? -42.428 71.639 95.985 1.00 108.63 525 LYS B CA 1
ATOM 5554 C C . LYS B 1 231 ? -42.814 71.154 94.596 1.00 101.72 525 LYS B C 1
ATOM 5555 O O . LYS B 1 231 ? -43.994 71.138 94.229 1.00 103.46 525 LYS B O 1
ATOM 5561 N N . GLY B 1 232 ? -41.848 70.683 93.843 1.00 84.16 526 GLY B N 1
ATOM 5562 C CA . GLY B 1 232 ? -42.151 70.236 92.511 1.00 90.00 526 GLY B CA 1
ATOM 5563 C C . GLY B 1 232 ? -42.693 68.841 92.415 1.00 85.43 526 GLY B C 1
ATOM 5564 O O . GLY B 1 232 ? -43.022 68.388 91.312 1.00 83.71 526 GLY B O 1
ATOM 5565 N N . SER B 1 233 ? -42.810 68.145 93.544 1.00 69.97 527 SER B N 1
ATOM 5566 C CA . SER B 1 233 ? -43.170 66.732 93.483 1.00 75.51 527 SER B CA 1
ATOM 5567 C C . SER B 1 233 ? -44.539 66.541 92.833 1.00 69.52 527 SER B C 1
ATOM 5568 O O . SER B 1 233 ? -44.752 65.564 92.113 1.00 66.97 527 SER B O 1
ATOM 5571 N N . VAL B 1 234 ? -45.491 67.443 93.099 1.00 64.67 528 VAL B N 1
ATOM 5572 C CA . VAL B 1 234 ? -46.846 67.296 92.555 1.00 68.32 528 VAL B CA 1
ATOM 5573 C C . VAL B 1 234 ? -46.825 67.290 91.016 1.00 73.43 528 VAL B C 1
ATOM 5574 O O . VAL B 1 234 ? -47.449 66.435 90.361 1.00 70.96 528 VAL B O 1
ATOM 5578 N N . GLU B 1 235 ? -46.087 68.227 90.411 1.00 89.43 529 GLU B N 1
ATOM 5579 C CA . GLU B 1 235 ? -46.015 68.270 88.954 1.00 88.58 529 GLU B CA 1
ATOM 5580 C C . GLU B 1 235 ? -45.164 67.140 88.395 1.00 79.00 529 GLU B C 1
ATOM 5581 O O . GLU B 1 235 ? -45.447 66.623 87.312 1.00 75.86 529 GLU B O 1
ATOM 5587 N N . GLN B 1 236 ? -44.102 66.747 89.103 1.00 79.41 530 GLN B N 1
ATOM 5588 C CA . GLN B 1 236 ? -43.373 65.554 88.683 1.00 82.36 530 GLN B CA 1
ATOM 5589 C C . GLN B 1 236 ? -44.285 64.330 88.685 1.00 82.09 530 GLN B C 1
ATOM 5590 O O . GLN B 1 236 ? -44.149 63.450 87.839 1.00 84.96 530 GLN B O 1
ATOM 5596 N N . ILE B 1 237 ? -45.190 64.233 89.662 1.00 71.79 531 ILE B N 1
ATOM 5597 C CA . ILE B 1 237 ? -46.141 63.127 89.680 1.00 68.89 531 ILE B CA 1
ATOM 5598 C C . ILE B 1 237 ? -47.050 63.217 88.467 1.00 68.20 531 ILE B C 1
ATOM 5599 O O . ILE B 1 237 ? -47.387 62.204 87.850 1.00 71.50 531 ILE B O 1
ATOM 5604 N N . ARG B 1 238 ? -47.500 64.428 88.131 1.00 71.45 532 ARG B N 1
ATOM 5605 C CA . ARG B 1 238 ? -48.334 64.572 86.942 1.00 73.12 532 ARG B CA 1
ATOM 5606 C C . ARG B 1 238 ? -47.584 64.212 85.661 1.00 76.60 532 ARG B C 1
ATOM 5607 O O . ARG B 1 238 ? -48.211 63.800 84.677 1.00 77.82 532 ARG B O 1
ATOM 5615 N N . ARG B 1 239 ? -46.261 64.436 85.624 1.00 79.07 533 ARG B N 1
ATOM 5616 C CA . ARG B 1 239 ? -45.466 64.126 84.434 1.00 77.04 533 ARG B CA 1
ATOM 5617 C C . ARG B 1 239 ? -45.099 62.642 84.352 1.00 74.91 533 ARG B C 1
ATOM 5618 O O . ARG B 1 239 ? -45.368 61.976 83.354 1.00 81.36 533 ARG B O 1
ATOM 5626 N N . ASP B 1 240 ? -44.453 62.118 85.393 1.00 71.44 534 ASP B N 1
ATOM 5627 C CA . ASP B 1 240 ? -43.930 60.768 85.387 1.00 73.11 534 ASP B CA 1
ATOM 5628 C C . ASP B 1 240 ? -44.986 59.703 85.636 1.00 69.32 534 ASP B C 1
ATOM 5629 O O . ASP B 1 240 ? -44.737 58.529 85.345 1.00 74.85 534 ASP B O 1
ATOM 5634 N N . ARG B 1 241 ? -46.130 60.072 86.196 1.00 62.51 535 ARG B N 1
ATOM 5635 C CA . ARG B 1 241 ? -47.260 59.168 86.386 1.00 64.32 535 ARG B CA 1
ATOM 5636 C C . ARG B 1 241 ? -46.889 57.875 87.109 1.00 64.48 535 ARG B C 1
ATOM 5637 O O . ARG B 1 241 ? -47.182 56.763 86.614 1.00 61.31 535 ARG B O 1
ATOM 5645 N N . PRO B 1 242 ? -46.330 57.950 88.308 1.00 74.69 536 PRO B N 1
ATOM 5646 C CA . PRO B 1 242 ? -45.987 56.726 89.049 1.00 57.98 536 PRO B CA 1
ATOM 5647 C C . PRO B 1 242 ? -47.239 55.961 89.452 1.00 55.84 536 PRO B C 1
ATOM 5648 O O . PRO B 1 242 ? -48.355 56.486 89.471 1.00 52.24 536 PRO B O 1
ATOM 5652 N N . ASP B 1 243 ? -47.046 54.679 89.731 1.00 56.28 537 ASP B N 1
ATOM 5653 C CA . ASP B 1 243 ? -48.146 53.838 90.195 1.00 53.75 537 ASP B CA 1
ATOM 5654 C C . ASP B 1 243 ? -48.349 53.924 91.691 1.00 53.01 537 ASP B C 1
ATOM 5655 O O . ASP B 1 243 ? -49.360 53.410 92.185 1.00 52.33 537 ASP B O 1
ATOM 5660 N N . LEU B 1 244 ? -47.390 54.501 92.418 1.00 51.03 538 LEU B N 1
ATOM 5661 C CA . LEU B 1 244 ? -47.505 54.683 93.857 1.00 52.80 538 LEU B CA 1
ATOM 5662 C C . LEU B 1 244 ? -46.468 55.709 94.295 1.00 49.87 538 LEU B C 1
ATOM 5663 O O . LEU B 1 244 ? -45.345 55.714 93.794 1.00 47.71 538 LEU B O 1
ATOM 5668 N N . VAL B 1 245 ? -46.850 56.567 95.239 1.00 45.74 539 VAL B N 1
ATOM 5669 C CA . VAL B 1 245 ? -45.957 57.569 95.797 1.00 46.27 539 VAL B CA 1
ATOM 5670 C C . VAL B 1 245 ? -45.776 57.249 97.272 1.00 49.66 539 VAL B C 1
ATOM 5671 O O . VAL B 1 245 ? -46.764 57.079 98.005 1.00 46.52 539 VAL B O 1
ATOM 5675 N N . VAL B 1 246 ? -44.522 57.103 97.685 1.00 45.03 540 VAL B N 1
ATOM 5676 C CA . VAL B 1 246 ? -44.155 57.068 99.090 1.00 45.18 540 VAL B CA 1
ATOM 5677 C C . VAL B 1 246 ? -43.740 58.482 99.451 1.00 48.11 540 VAL B C 1
ATOM 5678 O O . VAL B 1 246 ? -42.778 59.021 98.891 1.00 55.42 540 VAL B O 1
ATOM 5682 N N . LEU B 1 247 ? -44.486 59.095 100.356 1.00 49.77 541 LEU B N 1
ATOM 5683 C CA . LEU B 1 247 ? -44.406 60.525 100.627 1.00 54.42 541 LEU B CA 1
ATOM 5684 C C . LEU B 1 247 ? -44.092 60.717 102.101 1.00 54.42 541 LEU B C 1
ATOM 5685 O O . LEU B 1 247 ? -44.844 60.253 102.968 1.00 49.61 541 LEU B O 1
ATOM 5690 N N . ALA B 1 248 ? -42.983 61.397 102.375 1.00 53.39 542 ALA B N 1
ATOM 5691 C CA . ALA B 1 248 ? -42.551 61.666 103.738 1.00 51.87 542 ALA B CA 1
ATOM 5692 C C . ALA B 1 248 ? -43.245 62.899 104.308 1.00 54.08 542 ALA B C 1
ATOM 5693 O O . ALA B 1 248 ? -43.620 63.824 103.580 1.00 57.07 542 ALA B O 1
ATOM 5695 N N . VAL B 1 249 ? -43.445 62.894 105.627 1.00 57.05 543 VAL B N 1
ATOM 5696 C CA . VAL B 1 249 ? -44.081 64.045 106.266 1.00 56.50 543 VAL B CA 1
ATOM 5697 C C . VAL B 1 249 ? -43.113 65.221 106.301 1.00 54.71 543 VAL B C 1
ATOM 5698 O O . VAL B 1 249 ? -43.481 66.364 106.004 1.00 57.72 543 VAL B O 1
ATOM 5702 N N A ASP B 1 250 ? -41.871 64.975 106.727 0.50 65.10 544 ASP B N 1
ATOM 5703 N N B ASP B 1 250 ? -41.843 64.915 106.501 0.50 65.08 544 ASP B N 1
ATOM 5704 C CA A ASP B 1 250 ? -40.916 66.057 106.934 0.50 67.06 544 ASP B CA 1
ATOM 5705 C CA B ASP B 1 250 ? -40.789 65.848 106.867 0.50 67.20 544 ASP B CA 1
ATOM 5706 C C A ASP B 1 250 ? -40.079 66.216 105.672 0.50 73.18 544 ASP B C 1
ATOM 5707 C C B ASP B 1 250 ? -39.983 66.182 105.624 0.50 73.25 544 ASP B C 1
ATOM 5708 O O A ASP B 1 250 ? -39.356 65.294 105.267 0.50 78.67 544 ASP B O 1
ATOM 5709 O O B ASP B 1 250 ? -39.168 65.374 105.174 0.50 78.56 544 ASP B O 1
ATOM 5718 N N . LEU B 1 251 ? -40.179 67.386 105.063 1.00 64.71 545 LEU B N 1
ATOM 5719 C CA . LEU B 1 251 ? -39.509 67.700 103.812 1.00 73.80 545 LEU B CA 1
ATOM 5720 C C . LEU B 1 251 ? -38.741 69.010 103.909 1.00 82.02 545 LEU B C 1
ATOM 5721 O O . LEU B 1 251 ? -39.040 69.900 104.728 1.00 78.17 545 LEU B O 1
ATOM 5726 N N . SER B 1 252 ? -37.742 69.109 103.036 1.00 90.22 546 SER B N 1
ATOM 5727 C CA . SER B 1 252 ? -36.854 70.261 103.013 1.00 99.05 546 SER B CA 1
ATOM 5728 C C . SER B 1 252 ? -37.569 71.492 102.457 1.00 92.61 546 SER B C 1
ATOM 5729 O O . SER B 1 252 ? -38.620 71.401 101.814 1.00 91.10 546 SER B O 1
ATOM 5732 N N . ALA B 1 253 ? -36.973 72.657 102.708 1.00 88.81 547 ALA B N 1
ATOM 5733 C CA . ALA B 1 253 ? -37.520 73.938 102.253 1.00 91.24 547 ALA B CA 1
ATOM 5734 C C . ALA B 1 253 ? -38.966 74.123 102.713 1.00 87.49 547 ALA B C 1
ATOM 5735 O O . ALA B 1 253 ? -39.836 74.560 101.955 1.00 86.42 547 ALA B O 1
ATOM 5737 N N . GLY B 1 254 ? -39.229 73.761 103.965 1.00 93.23 548 GLY B N 1
ATOM 5738 C CA . GLY B 1 254 ? -40.543 73.973 104.546 1.00 94.41 548 GLY B CA 1
ATOM 5739 C C . GLY B 1 254 ? -41.666 73.343 103.753 1.00 92.26 548 GLY B C 1
ATOM 5740 O O . GLY B 1 254 ? -42.768 73.903 103.675 1.00 93.54 548 GLY B O 1
ATOM 5741 N N . GLN B 1 255 ? -41.423 72.170 103.191 1.00 90.08 549 GLN B N 1
ATOM 5742 C CA . GLN B 1 255 ? -42.454 71.423 102.491 1.00 82.41 549 GLN B CA 1
ATOM 5743 C C . GLN B 1 255 ? -43.098 70.438 103.456 1.00 76.60 549 GLN B C 1
ATOM 5744 O O . GLN B 1 255 ? -42.457 69.927 104.379 1.00 76.00 549 GLN B O 1
ATOM 5750 N N . ASN B 1 256 ? -44.381 70.180 103.239 1.00 76.22 550 ASN B N 1
ATOM 5751 C CA . ASN B 1 256 ? -45.169 69.370 104.153 1.00 72.90 550 ASN B CA 1
ATOM 5752 C C . ASN B 1 256 ? -45.817 68.234 103.371 1.00 61.13 550 ASN B C 1
ATOM 5753 O O . ASN B 1 256 ? -46.627 68.475 102.470 1.00 54.99 550 ASN B O 1
ATOM 5758 N N . GLY B 1 257 ? -45.476 67.000 103.734 1.00 51.30 551 GLY B N 1
ATOM 5759 C CA . GLY B 1 257 ? -46.053 65.852 103.056 1.00 48.30 551 GLY B CA 1
ATOM 5760 C C . GLY B 1 257 ? -47.564 65.820 103.155 1.00 46.13 551 GLY B C 1
ATOM 5761 O O . GLY B 1 257 ? -48.248 65.412 102.220 1.00 45.01 551 GLY B O 1
ATOM 5762 N N . TYR B 1 258 ? -48.106 66.257 104.302 1.00 46.19 552 TYR B N 1
ATOM 5763 C CA . TYR B 1 258 ? -49.560 66.295 104.481 1.00 48.26 552 TYR B CA 1
ATOM 5764 C C . TYR B 1 258 ? -50.225 67.229 103.474 1.00 48.35 552 TYR B C 1
ATOM 5765 O O . TYR B 1 258 ? -51.254 66.883 102.881 1.00 45.29 552 TYR B O 1
ATOM 5774 N N . LEU B 1 259 ? -49.634 68.410 103.250 1.00 50.23 553 LEU B N 1
ATOM 5775 C CA . LEU B 1 259 ? -50.200 69.343 102.277 1.00 58.85 553 LEU B CA 1
ATOM 5776 C C . LEU B 1 259 ? -50.061 68.810 100.850 1.00 57.46 553 LEU B C 1
ATOM 5777 O O . LEU B 1 259 ? -50.977 68.941 100.027 1.00 54.33 553 LEU B O 1
ATOM 5782 N N . ILE B 1 260 ? -48.906 68.235 100.531 1.00 54.32 554 ILE B N 1
ATOM 5783 C CA . ILE B 1 260 ? -48.694 67.676 99.203 1.00 50.32 554 ILE B CA 1
ATOM 5784 C C . ILE B 1 260 ? -49.718 66.582 98.934 1.00 51.80 554 ILE B C 1
ATOM 5785 O O . ILE B 1 260 ? -50.335 66.522 97.863 1.00 48.01 554 ILE B O 1
ATOM 5790 N N . CYS B 1 261 ? -49.908 65.699 99.913 1.00 44.91 555 CYS B N 1
ATOM 5791 C CA . CYS B 1 261 ? -50.926 64.669 99.804 1.00 45.15 555 CYS B CA 1
ATOM 5792 C C . CYS B 1 261 ? -52.299 65.285 99.573 1.00 54.28 555 CYS B C 1
ATOM 5793 O O . CYS B 1 261 ? -53.049 64.824 98.701 1.00 48.26 555 CYS B O 1
ATOM 5796 N N . GLY B 1 262 ? -52.638 66.336 100.330 1.00 55.50 556 GLY B N 1
ATOM 5797 C CA . GLY B 1 262 ? -53.916 67.003 100.117 1.00 60.74 556 GLY B CA 1
ATOM 5798 C C . GLY B 1 262 ? -54.069 67.546 98.707 1.00 63.78 556 GLY B C 1
ATOM 5799 O O . GLY B 1 262 ? -55.134 67.426 98.089 1.00 65.57 556 GLY B O 1
ATOM 5800 N N . LYS B 1 263 ? -53.012 68.148 98.177 1.00 53.12 557 LYS B N 1
ATOM 5801 C CA . LYS B 1 263 ? -53.072 68.659 96.812 1.00 66.35 557 LYS B CA 1
ATOM 5802 C C . LYS B 1 263 ? -53.299 67.534 95.811 1.00 61.09 557 LYS B C 1
ATOM 5803 O O . LYS B 1 263 ? -54.112 67.665 94.887 1.00 66.62 557 LYS B O 1
ATOM 5809 N N . LEU B 1 264 ? -52.599 66.418 95.977 1.00 50.15 558 LEU B N 1
ATOM 5810 C CA . LEU B 1 264 ? -52.779 65.316 95.036 1.00 54.07 558 LEU B CA 1
ATOM 5811 C C . LEU B 1 264 ? -54.175 64.732 95.127 1.00 51.85 558 LEU B C 1
ATOM 5812 O O . LEU B 1 264 ? -54.749 64.316 94.117 1.00 49.53 558 LEU B O 1
ATOM 5817 N N . LYS B 1 265 ? -54.710 64.648 96.344 1.00 50.29 559 LYS B N 1
ATOM 5818 C CA . LYS B 1 265 ? -56.003 64.023 96.536 1.00 49.73 559 LYS B CA 1
ATOM 5819 C C . LYS B 1 265 ? -57.162 64.903 96.111 1.00 55.25 559 LYS B C 1
ATOM 5820 O O . LYS B 1 265 ? -58.245 64.372 95.876 1.00 60.62 559 LYS B O 1
ATOM 5826 N N . LYS B 1 266 ? -56.977 66.228 96.015 1.00 65.79 560 LYS B N 1
ATOM 5827 C CA . LYS B 1 266 ? -58.042 67.050 95.437 1.00 67.92 560 LYS B CA 1
ATOM 5828 C C . LYS B 1 266 ? -57.949 67.173 93.916 1.00 73.83 560 LYS B C 1
ATOM 5829 O O . LYS B 1 266 ? -58.968 67.433 93.258 1.00 71.93 560 LYS B O 1
ATOM 5835 N N . ASP B 1 267 ? -56.766 66.982 93.342 1.00 72.02 561 ASP B N 1
ATOM 5836 C CA . ASP B 1 267 ? -56.610 67.077 91.896 1.00 74.49 561 ASP B CA 1
ATOM 5837 C C . ASP B 1 267 ? -57.288 65.882 91.243 1.00 73.64 561 ASP B C 1
ATOM 5838 O O . ASP B 1 267 ? -57.135 64.751 91.699 1.00 78.97 561 ASP B O 1
ATOM 5843 N N . ASP B 1 268 ? -58.058 66.142 90.188 1.00 89.96 562 ASP B N 1
ATOM 5844 C CA . ASP B 1 268 ? -58.815 65.083 89.529 1.00 93.90 562 ASP B CA 1
ATOM 5845 C C . ASP B 1 268 ? -57.898 64.037 88.907 1.00 97.42 562 ASP B C 1
ATOM 5846 O O . ASP B 1 268 ? -58.110 62.832 89.082 1.00 99.88 562 ASP B O 1
ATOM 5851 N N . ASP B 1 269 ? -56.878 64.470 88.165 1.00 92.98 563 ASP B N 1
ATOM 5852 C CA . ASP B 1 269 ? -55.997 63.501 87.520 1.00 87.02 563 ASP B CA 1
ATOM 5853 C C . ASP B 1 269 ? -55.315 62.612 88.551 1.00 82.29 563 ASP B C 1
ATOM 5854 O O . ASP B 1 269 ? -55.366 61.381 88.462 1.00 81.25 563 ASP B O 1
ATOM 5859 N N . LEU B 1 270 ? -54.770 63.214 89.594 1.00 69.25 564 LEU B N 1
ATOM 5860 C CA . LEU B 1 270 ? -53.863 62.516 90.483 1.00 70.28 564 LEU B CA 1
ATOM 5861 C C . LEU B 1 270 ? -54.552 61.888 91.685 1.00 63.55 564 LEU B C 1
ATOM 5862 O O . LEU B 1 270 ? -53.904 61.150 92.437 1.00 60.23 564 LEU B O 1
ATOM 5867 N N . LYS B 1 271 ? -55.856 62.108 91.856 1.00 70.89 565 LYS B N 1
ATOM 5868 C CA . LYS B 1 271 ? -56.521 61.719 93.097 1.00 64.21 565 LYS B CA 1
ATOM 5869 C C . LYS B 1 271 ? -56.534 60.212 93.296 1.00 58.35 565 LYS B C 1
ATOM 5870 O O . LYS B 1 271 ? -56.570 59.739 94.436 1.00 59.92 565 LYS B O 1
ATOM 5876 N N A ASN B 1 272 ? -56.511 59.445 92.210 0.50 57.43 566 ASN B N 1
ATOM 5877 N N B ASN B 1 272 ? -56.503 59.445 92.214 0.50 57.48 566 ASN B N 1
ATOM 5878 C CA A ASN B 1 272 ? -56.561 57.994 92.293 0.50 58.82 566 ASN B CA 1
ATOM 5879 C CA B ASN B 1 272 ? -56.557 57.993 92.298 0.50 58.87 566 ASN B CA 1
ATOM 5880 C C A ASN B 1 272 ? -55.178 57.356 92.369 0.50 57.12 566 ASN B C 1
ATOM 5881 C C B ASN B 1 272 ? -55.173 57.353 92.335 0.50 57.11 566 ASN B C 1
ATOM 5882 O O A ASN B 1 272 ? -55.080 56.125 92.396 0.50 54.60 566 ASN B O 1
ATOM 5883 O O B ASN B 1 272 ? -55.070 56.124 92.296 0.50 54.59 566 ASN B O 1
ATOM 5892 N N . VAL B 1 273 ? -54.116 58.154 92.416 1.00 65.82 567 VAL B N 1
ATOM 5893 C CA . VAL B 1 273 ? -52.766 57.632 92.593 1.00 55.22 567 VAL B CA 1
ATOM 5894 C C . VAL B 1 273 ? -52.556 57.279 94.059 1.00 54.29 567 VAL B C 1
ATOM 5895 O O . VAL B 1 273 ? -52.580 58.179 94.910 1.00 50.95 567 VAL B O 1
ATOM 5899 N N . PRO B 1 274 ? -52.305 56.014 94.389 1.00 55.60 568 PRO B N 1
ATOM 5900 C CA . PRO B 1 274 ? -52.130 55.641 95.799 1.00 56.61 568 PRO B CA 1
ATOM 5901 C C . PRO B 1 274 ? -50.912 56.310 96.417 1.00 46.73 568 PRO B C 1
ATOM 5902 O O . PRO B 1 274 ? -49.848 56.407 95.804 1.00 50.48 568 PRO B O 1
ATOM 5906 N N . ILE B 1 275 ? -51.077 56.722 97.669 1.00 47.34 569 ILE B N 1
ATOM 5907 C CA . ILE B 1 275 ? -50.081 57.477 98.404 1.00 51.99 569 ILE B CA 1
ATOM 5908 C C . ILE B 1 275 ? -49.836 56.756 99.727 1.00 50.52 569 ILE B C 1
ATOM 5909 O O . ILE B 1 275 ? -50.790 56.458 100.462 1.00 44.98 569 ILE B O 1
ATOM 5914 N N . VAL B 1 276 ? -48.571 56.472 100.021 1.00 41.78 570 VAL B N 1
ATOM 5915 C CA . VAL B 1 276 ? -48.158 55.982 101.325 1.00 44.27 570 VAL B CA 1
ATOM 5916 C C . VAL B 1 276 ? -47.394 57.088 102.026 1.00 45.04 570 VAL B C 1
ATOM 5917 O O . VAL B 1 276 ? -46.377 57.561 101.502 1.00 46.08 570 VAL B O 1
ATOM 5921 N N . ILE B 1 277 ? -47.889 57.532 103.173 1.00 51.61 571 ILE B N 1
ATOM 5922 C CA . ILE B 1 277 ? -47.185 58.548 103.953 1.00 48.73 571 ILE B CA 1
ATOM 5923 C C . ILE B 1 277 ? -46.305 57.843 104.974 1.00 44.69 571 ILE B C 1
ATOM 5924 O O . ILE B 1 277 ? -46.760 56.954 105.698 1.00 43.45 571 ILE B O 1
ATOM 5929 N N . ILE B 1 278 ? -45.035 58.223 105.013 1.00 53.66 572 ILE B N 1
ATOM 5930 C CA . ILE B 1 278 ? -44.092 57.750 106.024 1.00 55.11 572 ILE B CA 1
ATOM 5931 C C . ILE B 1 278 ? -43.672 58.931 106.889 1.00 60.27 572 ILE B C 1
ATOM 5932 O O . ILE B 1 278 ? -43.317 59.997 106.365 1.00 57.84 572 ILE B O 1
ATOM 5937 N N . GLY B 1 279 ? -43.721 58.747 108.207 1.00 56.88 573 GLY B N 1
ATOM 5938 C CA . GLY B 1 279 ? -43.280 59.800 109.104 1.00 58.72 573 GLY B CA 1
ATOM 5939 C C . GLY B 1 279 ? -43.200 59.296 110.524 1.00 66.80 573 GLY B C 1
ATOM 5940 O O . GLY B 1 279 ? -43.655 58.191 110.834 1.00 66.31 573 GLY B O 1
ATOM 5941 N N . ASN B 1 280 ? -42.609 60.137 111.384 1.00 72.78 574 ASN B N 1
ATOM 5942 C CA . ASN B 1 280 ? -42.539 59.856 112.812 1.00 65.98 574 ASN B CA 1
ATOM 5943 C C . ASN B 1 280 ? -43.941 59.715 113.399 1.00 69.97 574 ASN B C 1
ATOM 5944 O O . ASN B 1 280 ? -44.795 60.579 113.164 1.00 77.14 574 ASN B O 1
ATOM 5949 N N . PRO B 1 281 ? -44.224 58.645 114.149 1.00 66.40 575 PRO B N 1
ATOM 5950 C CA . PRO B 1 281 ? -45.603 58.426 114.620 1.00 70.01 575 PRO B CA 1
ATOM 5951 C C . PRO B 1 281 ? -46.123 59.476 115.586 1.00 70.53 575 PRO B C 1
ATOM 5952 O O . PRO B 1 281 ? -47.323 59.784 115.562 1.00 66.92 575 PRO B O 1
ATOM 5956 N N . ASP B 1 282 ? -45.267 60.041 116.433 1.00 106.51 576 ASP B N 1
ATOM 5957 C CA . ASP B 1 282 ? -45.752 60.955 117.456 1.00 111.58 576 ASP B CA 1
ATOM 5958 C C . ASP B 1 282 ? -46.332 62.198 116.797 1.00 102.77 576 ASP B C 1
ATOM 5959 O O . ASP B 1 282 ? -46.023 62.532 115.653 1.00 102.47 576 ASP B O 1
ATOM 5964 N N . GLY B 1 283 ? -47.183 62.892 117.535 1.00 77.41 577 GLY B N 1
ATOM 5965 C CA . GLY B 1 283 ? -47.837 64.045 116.965 1.00 73.67 577 GLY B CA 1
ATOM 5966 C C . GLY B 1 283 ? -49.139 63.725 116.268 1.00 71.29 577 GLY B C 1
ATOM 5967 O O . GLY B 1 283 ? -49.637 64.565 115.507 1.00 62.81 577 GLY B O 1
ATOM 5968 N N . PHE B 1 284 ? -49.670 62.511 116.448 1.00 57.52 578 PHE B N 1
ATOM 5969 C CA . PHE B 1 284 ? -50.883 62.073 115.756 1.00 52.35 578 PHE B CA 1
ATOM 5970 C C . PHE B 1 284 ? -50.656 62.052 114.244 1.00 49.12 578 PHE B C 1
ATOM 5971 O O . PHE B 1 284 ? -51.510 62.433 113.455 1.00 47.06 578 PHE B O 1
ATOM 5979 N N . ALA B 1 285 ? -49.468 61.598 113.845 1.00 63.40 579 ALA B N 1
ATOM 5980 C CA . ALA B 1 285 ? -49.133 61.529 112.429 1.00 53.38 579 ALA B CA 1
ATOM 5981 C C . ALA B 1 285 ? -50.158 60.699 111.666 1.00 49.77 579 ALA B C 1
ATOM 5982 O O . ALA B 1 285 ? -50.534 61.046 110.542 1.00 47.01 579 ALA B O 1
ATOM 5984 N N . GLN B 1 286 ? -50.575 59.567 112.226 1.00 47.54 580 GLN B N 1
ATOM 5985 C CA . GLN B 1 286 ? -51.516 58.715 111.512 1.00 50.62 580 GLN B CA 1
ATOM 5986 C C . GLN B 1 286 ? -52.824 59.450 111.244 1.00 43.08 580 GLN B C 1
ATOM 5987 O O . GLN B 1 286 ? -53.356 59.390 110.124 1.00 41.50 580 GLN B O 1
ATOM 5993 N N . HIS B 1 287 ? -53.329 60.191 112.235 1.00 44.09 581 HIS B N 1
ATOM 5994 C CA . HIS B 1 287 ? -54.544 60.977 112.026 1.00 43.81 581 HIS B CA 1
ATOM 5995 C C . HIS B 1 287 ? -54.351 61.975 110.886 1.00 42.05 581 HIS B C 1
ATOM 5996 O O . HIS B 1 287 ? -55.160 62.058 109.964 1.00 41.08 581 HIS B O 1
ATOM 6003 N N . ARG B 1 288 ? -53.271 62.739 110.933 1.00 42.61 582 ARG B N 1
ATOM 6004 C CA . ARG B 1 288 ? -53.069 63.757 109.913 1.00 43.86 582 ARG B CA 1
ATOM 6005 C C . ARG B 1 288 ? -52.904 63.135 108.541 1.00 40.67 582 ARG B C 1
ATOM 6006 O O . ARG B 1 288 ? -53.477 63.623 107.563 1.00 42.77 582 ARG B O 1
ATOM 6014 N N . ALA B 1 289 ? -52.111 62.067 108.447 1.00 43.19 583 ALA B N 1
ATOM 6015 C CA . ALA B 1 289 ? -51.877 61.403 107.174 1.00 39.32 583 ALA B CA 1
ATOM 6016 C C . ALA B 1 289 ? -53.183 60.933 106.577 1.00 38.56 583 ALA B C 1
ATOM 6017 O O . ALA B 1 289 ? -53.507 61.250 105.424 1.00 42.22 583 ALA B O 1
ATOM 6019 N N . LEU B 1 290 ? -54.016 60.295 107.394 1.00 39.15 584 LEU B N 1
ATOM 6020 C CA . LEU B 1 290 ? -55.244 59.715 106.856 1.00 38.61 584 LEU B CA 1
ATOM 6021 C C . LEU B 1 290 ? -56.285 60.796 106.599 1.00 39.15 584 LEU B C 1
ATOM 6022 O O . LEU B 1 290 ? -57.153 60.615 105.750 1.00 39.02 584 LEU B O 1
ATOM 6027 N N . SER B 1 291 ? -56.214 61.910 107.339 1.00 42.57 585 SER B N 1
ATOM 6028 C CA . SER B 1 291 ? -57.122 63.034 107.169 1.00 40.28 585 SER B CA 1
ATOM 6029 C C . SER B 1 291 ? -56.770 63.812 105.919 1.00 40.35 585 SER B C 1
ATOM 6030 O O . SER B 1 291 ? -57.659 64.358 105.271 1.00 44.64 585 SER B O 1
ATOM 6033 N N . ALA B 1 292 ? -55.482 63.835 105.535 1.00 39.81 586 ALA B N 1
ATOM 6034 C CA . ALA B 1 292 ? -55.033 64.363 104.254 1.00 40.22 586 ALA B CA 1
ATOM 6035 C C . ALA B 1 292 ? -55.379 63.446 103.128 1.00 40.26 586 ALA B C 1
ATOM 6036 O O . ALA B 1 292 ? -54.969 63.662 101.996 1.00 42.29 586 ALA B O 1
ATOM 6038 N N . HIS B 1 293 ? -56.132 62.396 103.438 1.00 41.54 587 HIS B N 1
ATOM 6039 C CA . HIS B 1 293 ? -56.590 61.405 102.474 1.00 45.75 587 HIS B CA 1
ATOM 6040 C C . HIS B 1 293 ? -55.477 60.517 101.941 1.00 44.90 587 HIS B C 1
ATOM 6041 O O . HIS B 1 293 ? -55.629 59.914 100.874 1.00 48.27 587 HIS B O 1
ATOM 6048 N N . ALA B 1 294 ? -54.381 60.339 102.677 1.00 47.97 588 ALA B N 1
ATOM 6049 C CA . ALA B 1 294 ? -53.421 59.302 102.301 1.00 43.01 588 ALA B CA 1
ATOM 6050 C C . ALA B 1 294 ? -54.086 57.944 102.327 1.00 39.95 588 ALA B C 1
ATOM 6051 O O . ALA B 1 294 ? -54.928 57.672 103.191 1.00 37.98 588 ALA B O 1
ATOM 6053 N N . ASP B 1 295 ? -53.694 57.095 101.372 1.00 40.86 589 ASP B N 1
ATOM 6054 C CA . ASP B 1 295 ? -54.229 55.733 101.297 1.00 51.17 589 ASP B CA 1
ATOM 6055 C C . ASP B 1 295 ? -53.696 54.868 102.429 1.00 45.98 589 ASP B C 1
ATOM 6056 O O . ASP B 1 295 ? -54.392 53.962 102.894 1.00 52.61 589 ASP B O 1
ATOM 6061 N N . GLU B 1 296 ? -52.513 55.194 102.946 1.00 54.28 590 GLU B N 1
ATOM 6062 C CA . GLU B 1 296 ? -51.903 54.404 104.001 1.00 54.85 590 GLU B CA 1
ATOM 6063 C C . GLU B 1 296 ? -50.898 55.257 104.757 1.00 48.94 590 GLU B C 1
ATOM 6064 O O . GLU B 1 296 ? -50.233 56.131 104.184 1.00 43.54 590 GLU B O 1
ATOM 6070 N N . TYR B 1 297 ? -50.752 54.961 106.038 1.00 42.83 591 TYR B N 1
ATOM 6071 C CA . TYR B 1 297 ? -49.719 55.576 106.853 1.00 46.83 591 TYR B CA 1
ATOM 6072 C C . TYR B 1 297 ? -48.761 54.510 107.371 1.00 50.81 591 TYR B C 1
ATOM 6073 O O . TYR B 1 297 ? -49.196 53.441 107.825 1.00 50.26 591 TYR B O 1
ATOM 6082 N N . VAL B 1 298 ? -47.468 54.761 107.204 1.00 47.87 592 VAL B N 1
ATOM 6083 C CA . VAL B 1 298 ? -46.426 53.868 107.753 1.00 49.09 592 VAL B CA 1
ATOM 6084 C C . VAL B 1 298 ? -45.532 54.695 108.671 1.00 55.34 592 VAL B C 1
ATOM 6085 O O . VAL B 1 298 ? -45.003 55.700 108.227 1.00 59.19 592 VAL B O 1
ATOM 6089 N N . ALA B 1 299 ? -45.342 54.234 109.898 1.00 53.58 593 ALA B N 1
ATOM 6090 C CA . ALA B 1 299 ? -44.557 55.015 110.866 1.00 58.23 593 ALA B CA 1
ATOM 6091 C C . ALA B 1 299 ? -43.052 54.885 110.666 1.00 65.62 593 ALA B C 1
ATOM 6092 O O . ALA B 1 299 ? -42.588 53.841 110.268 1.00 60.65 593 ALA B O 1
ATOM 6094 N N . LYS B 1 300 ? -42.319 55.903 111.117 1.00 77.16 594 LYS B N 1
ATOM 6095 C CA . LYS B 1 300 ? -40.840 55.882 111.060 1.00 82.58 594 LYS B CA 1
ATOM 6096 C C . LYS B 1 300 ? -40.266 54.843 112.036 1.00 99.24 594 LYS B C 1
ATOM 6097 O O . LYS B 1 300 ? -40.965 54.477 113.017 1.00 99.16 594 LYS B O 1
ATOM 6103 N N . PRO B 1 301 ? -38.952 54.545 111.967 1.00 87.63 595 PRO B N 1
ATOM 6104 C CA . PRO B 1 301 ? -38.359 53.290 112.373 1.00 84.10 595 PRO B CA 1
ATOM 6105 C C . PRO B 1 301 ? -39.305 52.353 111.602 1.00 80.82 595 PRO B C 1
ATOM 6106 O O . PRO B 1 301 ? -40.114 51.646 112.129 1.00 76.99 595 PRO B O 1
ATOM 6110 N N . VAL B 1 302 ? -39.091 52.426 110.288 1.00 74.82 596 VAL B N 1
ATOM 6111 C CA . VAL B 1 302 ? -39.875 51.817 109.186 1.00 77.82 596 VAL B CA 1
ATOM 6112 C C . VAL B 1 302 ? -39.272 50.495 108.745 1.00 80.74 596 VAL B C 1
ATOM 6113 O O . VAL B 1 302 ? -38.157 50.494 108.232 1.00 74.53 596 VAL B O 1
ATOM 6117 N N . ASP B 1 303 ? -40.032 49.423 108.904 1.00 91.58 597 ASP B N 1
ATOM 6118 C CA . ASP B 1 303 ? -39.528 48.138 108.383 1.00 107.82 597 ASP B CA 1
ATOM 6119 C C . ASP B 1 303 ? -39.582 48.224 106.858 1.00 105.96 597 ASP B C 1
ATOM 6120 O O . ASP B 1 303 ? -40.682 48.229 106.327 1.00 108.76 597 ASP B O 1
ATOM 6125 N N . ALA B 1 304 ? -38.438 48.272 106.187 1.00 89.22 598 ALA B N 1
ATOM 6126 C CA . ALA B 1 304 ? -38.402 48.408 104.714 1.00 79.03 598 ALA B CA 1
ATOM 6127 C C . ALA B 1 304 ? -39.239 47.322 104.060 1.00 83.15 598 ALA B C 1
ATOM 6128 O O . ALA B 1 304 ? -40.041 47.635 103.202 1.00 79.96 598 ALA B O 1
ATOM 6130 N N . ASP B 1 305 ? -39.040 46.086 104.483 1.00 100.56 599 ASP B N 1
ATOM 6131 C CA . ASP B 1 305 ? -39.764 44.957 103.867 1.00 99.68 599 ASP B CA 1
ATOM 6132 C C . ASP B 1 305 ? -41.258 45.201 104.070 1.00 101.37 599 ASP B C 1
ATOM 6133 O O . ASP B 1 305 ? -41.978 45.155 103.082 1.00 101.65 599 ASP B O 1
ATOM 6138 N N . GLN B 1 306 ? -41.684 45.544 105.284 1.00 129.31 600 GLN B N 1
ATOM 6139 C CA . GLN B 1 306 ? -43.136 45.780 105.527 1.00 132.82 600 GLN B CA 1
ATOM 6140 C C . GLN B 1 306 ? -43.676 46.956 104.688 1.00 122.98 600 GLN B C 1
ATOM 6141 O O . GLN B 1 306 ? -44.877 46.983 104.420 1.00 113.62 600 GLN B O 1
ATOM 6147 N N . LEU B 1 307 ? -42.843 47.911 104.297 1.00 90.69 601 LEU B N 1
ATOM 6148 C CA . LEU B 1 307 ? -43.392 48.963 103.419 1.00 81.67 601 LEU B CA 1
ATOM 6149 C C . LEU B 1 307 ? -43.661 48.321 102.063 1.00 81.98 601 LEU B C 1
ATOM 6150 O O . LEU B 1 307 ? -44.809 48.289 101.677 1.00 81.10 601 LEU B O 1
ATOM 6155 N N . VAL B 1 308 ? -42.641 47.716 101.446 1.00 84.40 602 VAL B N 1
ATOM 6156 C CA . VAL B 1 308 ? -42.727 47.036 100.115 1.00 80.43 602 VAL B CA 1
ATOM 6157 C C . VAL B 1 308 ? -43.906 46.065 100.038 1.00 82.31 602 VAL B C 1
ATOM 6158 O O . VAL B 1 308 ? -44.501 45.972 98.989 1.00 84.46 602 VAL B O 1
ATOM 6162 N N . GLU B 1 309 ? -44.212 45.306 101.075 1.00 82.84 603 GLU B N 1
ATOM 6163 C CA . GLU B 1 309 ? -45.426 44.469 100.946 1.00 86.83 603 GLU B CA 1
ATOM 6164 C C . GLU B 1 309 ? -46.640 45.387 100.840 1.00 81.14 603 GLU B C 1
ATOM 6165 O O . GLU B 1 309 ? -47.514 45.114 100.035 1.00 74.67 603 GLU B O 1
ATOM 6171 N N . ARG B 1 310 ? -46.675 46.444 101.644 1.00 92.35 604 ARG B N 1
ATOM 6172 C CA . ARG B 1 310 ? -47.849 47.352 101.645 1.00 90.50 604 ARG B CA 1
ATOM 6173 C C . ARG B 1 310 ? -47.977 48.008 100.279 1.00 80.49 604 ARG B C 1
ATOM 6174 O O . ARG B 1 310 ? -49.083 48.169 99.796 1.00 76.62 604 ARG B O 1
ATOM 6182 N N . ALA B 1 311 ? -46.850 48.342 99.688 1.00 71.09 605 ALA B N 1
ATOM 6183 C CA . ALA B 1 311 ? -46.864 49.005 98.391 1.00 66.93 605 ALA B CA 1
ATOM 6184 C C . ALA B 1 311 ? -47.447 48.100 97.321 1.00 65.85 605 ALA B C 1
ATOM 6185 O O . ALA B 1 311 ? -48.221 48.546 96.469 1.00 64.84 605 ALA B O 1
ATOM 6187 N N . GLY B 1 312 ? -47.036 46.834 97.308 1.00 74.12 606 GLY B N 1
ATOM 6188 C CA . GLY B 1 312 ? -47.610 45.909 96.347 1.00 69.45 606 GLY B CA 1
ATOM 6189 C C . GLY B 1 312 ? -49.095 45.712 96.568 1.00 72.06 606 GLY B C 1
ATOM 6190 O O . GLY B 1 312 ? -49.866 45.586 95.608 1.00 64.83 606 GLY B O 1
ATOM 6191 N N . ALA B 1 313 ? -49.517 45.678 97.844 1.00 69.81 607 ALA B N 1
ATOM 6192 C CA . ALA B 1 313 ? -50.937 45.491 98.129 1.00 67.74 607 ALA B CA 1
ATOM 6193 C C . ALA B 1 313 ? -51.739 46.696 97.658 1.00 62.22 607 ALA B C 1
ATOM 6194 O O . ALA B 1 313 ? -52.771 46.544 96.993 1.00 67.05 607 ALA B O 1
ATOM 6196 N N . LEU B 1 314 ? -51.213 47.900 97.891 1.00 60.40 608 LEU B N 1
ATOM 6197 C CA . LEU B 1 314 ? -51.885 49.117 97.447 1.00 60.50 608 LEU B CA 1
ATOM 6198 C C . LEU B 1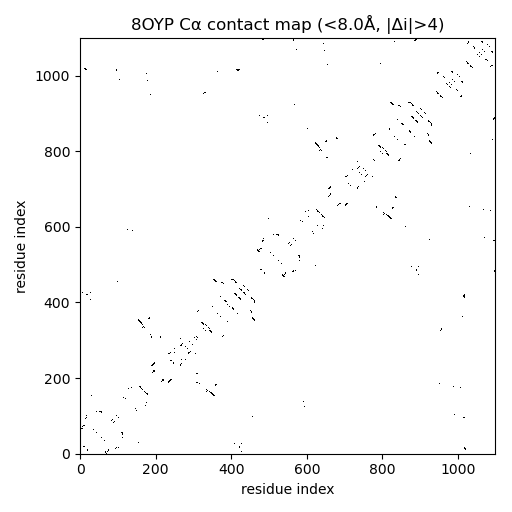 314 ? -51.945 49.183 95.933 1.00 60.70 608 LEU B C 1
ATOM 6199 O O . LEU B 1 314 ? -52.988 49.535 95.376 1.00 54.35 608 LEU B O 1
ATOM 6204 N N . ILE B 1 315 ? -50.837 48.875 95.254 1.00 74.39 609 ILE B N 1
ATOM 6205 C CA . ILE B 1 315 ? -50.853 48.965 93.809 1.00 69.64 609 ILE B CA 1
ATOM 6206 C C . ILE B 1 315 ? -51.653 47.816 93.235 1.00 62.83 609 ILE B C 1
ATOM 6207 O O . ILE B 1 315 ? -52.231 47.939 92.156 1.00 72.16 609 ILE B O 1
ATOM 6212 N N . GLY B 1 316 ? -51.661 46.669 93.918 1.00 72.18 610 GLY B N 1
ATOM 6213 C CA . GLY B 1 316 ? -52.502 45.576 93.498 1.00 71.70 610 GLY B CA 1
ATOM 6214 C C . GLY B 1 316 ? -52.102 44.967 92.165 1.00 73.02 610 GLY B C 1
ATOM 6215 O O . GLY B 1 316 ? -50.971 45.083 91.689 1.00 69.75 610 GLY B O 1
ATOM 6216 N N . PHE B 1 317 ? -53.102 44.325 91.549 1.00 88.81 611 PHE B N 1
ATOM 6217 C CA . PHE B 1 317 ? -52.961 43.645 90.270 1.00 80.03 611 PHE B CA 1
ATOM 6218 C C . PHE B 1 317 ? -54.118 44.079 89.372 1.00 80.15 611 PHE B C 1
ATOM 6219 O O . PHE B 1 317 ? -55.080 43.316 89.185 1.00 81.90 611 PHE B O 1
ATOM 6227 N N . PRO B 1 318 ? -54.056 45.275 88.783 1.00 59.52 612 PRO B N 1
ATOM 6228 C CA . PRO B 1 318 ? -55.200 45.767 88.008 1.00 58.04 612 PRO B CA 1
ATOM 6229 C C . PRO B 1 318 ? -55.472 44.914 86.798 1.00 56.66 612 PRO B C 1
ATOM 6230 O O . PRO B 1 318 ? -54.540 44.373 86.151 1.00 47.54 612 PRO B O 1
ATOM 6234 N N . PRO B 1 319 ? -56.733 44.844 86.365 1.00 53.65 778 PRO B N 1
ATOM 6235 C CA . PRO B 1 319 ? -57.089 43.905 85.301 1.00 52.45 778 PRO B CA 1
ATOM 6236 C C . PRO B 1 319 ? -56.549 44.384 83.984 1.00 43.26 778 PRO B C 1
ATOM 6237 O O . PRO B 1 319 ? -56.484 45.587 83.710 1.00 50.88 778 PRO B O 1
ATOM 6241 N N . VAL B 1 320 ? -56.294 43.429 83.107 1.00 43.12 779 VAL B N 1
ATOM 6242 C CA . VAL B 1 320 ? -55.738 43.701 81.791 1.00 43.83 779 VAL B CA 1
ATOM 6243 C C . VAL B 1 320 ? -56.502 42.898 80.759 1.00 46.08 779 VAL B C 1
ATOM 6244 O O . VAL B 1 320 ? -57.030 41.823 81.040 1.00 49.55 779 VAL B O 1
ATOM 6248 N N . ARG B 1 321 ? -56.572 43.431 79.564 1.00 57.29 780 ARG B N 1
ATOM 6249 C CA . ARG B 1 321 ? -57.240 42.745 78.482 1.00 52.69 780 ARG B CA 1
ATOM 6250 C C . ARG B 1 321 ? -56.231 41.812 77.842 1.00 46.95 780 ARG B C 1
ATOM 6251 O O . ARG B 1 321 ? -55.024 42.078 77.843 1.00 44.84 780 ARG B O 1
ATOM 6259 N N . LEU B 1 322 ? -56.718 40.655 77.387 1.00 46.93 781 LEU B N 1
ATOM 6260 C CA . LEU B 1 322 ? -55.850 39.753 76.626 1.00 36.39 781 LEU B CA 1
ATOM 6261 C C . LEU B 1 322 ? -55.248 40.464 75.427 1.00 33.18 781 LEU B C 1
ATOM 6262 O O . LEU B 1 322 ? -54.103 40.182 75.035 1.00 30.02 781 LEU B O 1
ATOM 6267 N N . GLN B 1 323 ? -56.017 41.379 74.829 1.00 36.52 782 GLN B N 1
ATOM 6268 C CA . GLN B 1 323 ? -55.527 42.143 73.690 1.00 45.04 782 GLN B CA 1
ATOM 6269 C C . GLN B 1 323 ? -54.295 42.957 74.060 1.00 39.52 782 GLN B C 1
ATOM 6270 O O . GLN B 1 323 ? -53.346 43.023 73.279 1.00 39.53 782 GLN B O 1
ATOM 6276 N N . GLU B 1 324 ? -54.276 43.562 75.251 1.00 36.65 783 GLU B N 1
ATOM 6277 C CA . GLU B 1 324 ? -53.092 44.307 75.657 1.00 35.24 783 GLU B CA 1
ATOM 6278 C C . GLU B 1 324 ? -51.886 43.387 75.854 1.00 37.58 783 GLU B C 1
ATOM 6279 O O . GLU B 1 324 ? -50.743 43.775 75.563 1.00 30.39 783 GLU B O 1
ATOM 6285 N N . CYS B 1 325 ? -52.119 42.137 76.281 1.00 33.91 784 CYS B N 1
ATOM 6286 C CA . CYS B 1 325 ? -51.012 41.176 76.350 1.00 29.06 784 CYS B CA 1
ATOM 6287 C C . CYS B 1 325 ? -50.479 40.865 74.965 1.00 29.14 784 CYS B C 1
ATOM 6288 O O . CYS B 1 325 ? -49.266 40.727 74.771 1.00 31.18 784 CYS B O 1
ATOM 6291 N N . ILE B 1 326 ? -51.362 40.739 73.984 1.00 34.00 785 ILE B N 1
ATOM 6292 C CA . ILE B 1 326 ? -50.867 40.400 72.646 1.00 38.69 785 ILE B CA 1
ATOM 6293 C C . ILE B 1 326 ? -50.117 41.587 72.053 1.00 44.00 785 ILE B C 1
ATOM 6294 O O . ILE B 1 326 ? -49.096 41.425 71.364 1.00 31.07 785 ILE B O 1
ATOM 6299 N N . GLU B 1 327 ? -50.623 42.802 72.301 1.00 36.55 786 GLU B N 1
ATOM 6300 C CA . GLU B 1 327 ? -49.910 43.975 71.836 1.00 37.41 786 GLU B CA 1
ATOM 6301 C C . GLU B 1 327 ? -48.565 44.081 72.525 1.00 32.49 786 GLU B C 1
ATOM 6302 O O . GLU B 1 327 ? -47.569 44.469 71.904 1.00 32.67 786 GLU B O 1
ATOM 6308 N N . LEU B 1 328 ? -48.510 43.745 73.811 1.00 28.58 787 LEU B N 1
ATOM 6309 C CA . LEU B 1 328 ? -47.229 43.792 74.496 1.00 30.09 787 LEU B CA 1
ATOM 6310 C C . LEU B 1 328 ? -46.273 42.781 73.881 1.00 26.45 787 LEU B C 1
ATOM 6311 O O . LEU B 1 328 ? -45.122 43.107 73.591 1.00 27.45 787 LEU B O 1
ATOM 6316 N N . PHE B 1 329 ? -46.758 41.578 73.585 1.00 32.46 788 PHE B N 1
ATOM 6317 C CA . PHE B 1 329 ? -45.924 40.537 72.984 1.00 24.10 788 PHE B CA 1
ATOM 6318 C C . PHE B 1 329 ? -45.361 41.005 71.661 1.00 24.26 788 PHE B C 1
ATOM 6319 O O . PHE B 1 329 ? -44.180 40.805 71.381 1.00 26.57 788 PHE B O 1
ATOM 6327 N N . THR B 1 330 ? -46.192 41.642 70.840 1.00 25.86 789 THR B N 1
ATOM 6328 C CA . THR B 1 330 ? -45.798 42.132 69.524 1.00 25.57 789 THR B CA 1
ATOM 6329 C C . THR B 1 330 ? -45.290 43.564 69.542 1.00 28.00 789 THR B C 1
ATOM 6330 O O . THR B 1 330 ? -45.295 44.246 68.512 1.00 27.66 789 THR B O 1
ATOM 6334 N N . THR B 1 331 ? -44.833 44.049 70.676 1.00 31.25 790 THR B N 1
ATOM 6335 C CA . THR B 1 331 ? -44.422 45.441 70.744 1.00 32.78 790 THR B CA 1
ATOM 6336 C C . THR B 1 331 ? -43.059 45.661 70.096 1.00 31.07 790 THR B C 1
ATOM 6337 O O . THR B 1 331 ? -42.204 44.776 70.060 1.00 30.43 790 THR B O 1
ATOM 6341 N N . VAL B 1 332 ? -42.827 46.881 69.644 1.00 36.14 791 VAL B N 1
ATOM 6342 C CA . VAL B 1 332 ? -41.498 47.268 69.197 1.00 33.16 791 VAL B CA 1
ATOM 6343 C C . VAL B 1 332 ? -40.621 47.422 70.428 1.00 30.05 791 VAL B C 1
ATOM 6344 O O . VAL B 1 332 ? -40.896 48.253 71.288 1.00 39.01 791 VAL B O 1
ATOM 6348 N N . GLU B 1 333 ? -39.545 46.683 70.492 1.00 33.91 792 GLU B N 1
ATOM 6349 C CA . GLU B 1 333 ? -38.681 46.686 71.664 1.00 34.62 792 GLU B CA 1
ATOM 6350 C C . GLU B 1 333 ? -37.270 47.079 71.258 1.00 31.92 792 GLU B C 1
ATOM 6351 O O . GLU B 1 333 ? -36.818 46.778 70.156 1.00 29.78 792 GLU B O 1
ATOM 6357 N N . THR B 1 334 ? -36.597 47.813 72.132 1.00 32.32 793 THR B N 1
ATOM 6358 C CA . THR B 1 334 ? -35.204 48.166 71.919 1.00 32.18 793 THR B CA 1
ATOM 6359 C C . THR B 1 334 ? -34.340 47.322 72.854 1.00 42.68 793 THR B C 1
ATOM 6360 O O . THR B 1 334 ? -34.552 47.311 74.072 1.00 40.10 793 THR B O 1
ATOM 6364 N N . LEU B 1 335 ? -33.385 46.602 72.278 1.00 41.82 794 LEU B N 1
ATOM 6365 C CA . LEU B 1 335 ? -32.479 45.784 73.069 1.00 38.13 794 LEU B CA 1
ATOM 6366 C C . LEU B 1 335 ? -31.723 46.674 74.033 1.00 39.49 794 LEU B C 1
ATOM 6367 O O . LEU B 1 335 ? -31.406 47.817 73.704 1.00 41.87 794 LEU B O 1
ATOM 6372 N N . GLU B 1 336 ? -31.502 46.163 75.248 1.00 42.39 795 GLU B N 1
ATOM 6373 C CA . GLU B 1 336 ? -30.747 46.863 76.278 1.00 40.20 795 GLU B CA 1
ATOM 6374 C C . GLU B 1 336 ? -29.237 46.631 76.132 1.00 41.80 795 GLU B C 1
ATOM 6375 O O . GLU B 1 336 ? -28.772 45.772 75.362 1.00 37.46 795 GLU B O 1
ATOM 6381 N N . LYS B 1 337 ? -28.460 47.437 76.881 1.00 41.30 796 LYS B N 1
ATOM 6382 C CA . LYS B 1 337 ? -27.015 47.460 76.674 1.00 49.97 796 LYS B CA 1
ATOM 6383 C C . LYS B 1 337 ? -26.359 46.119 76.963 1.00 45.93 796 LYS B C 1
ATOM 6384 O O . LYS B 1 337 ? -25.280 45.840 76.436 1.00 42.60 796 LYS B O 1
ATOM 6390 N N . GLU B 1 338 ? -26.998 45.272 77.759 1.00 39.90 797 GLU B N 1
ATOM 6391 C CA . GLU B 1 338 ? -26.464 43.953 78.053 1.00 50.58 797 GLU B CA 1
ATOM 6392 C C . GLU B 1 338 ? -26.718 42.934 76.939 1.00 48.96 797 GLU B C 1
ATOM 6393 O O . GLU B 1 338 ? -26.173 41.832 77.015 1.00 39.27 797 GLU B O 1
ATOM 6399 N N . ASN B 1 339 ? -27.536 43.271 75.937 1.00 38.49 798 ASN B N 1
ATOM 6400 C CA . ASN B 1 339 ? -27.978 42.308 74.933 1.00 39.98 798 ASN B CA 1
ATOM 6401 C C . ASN B 1 339 ? -27.880 42.842 73.504 1.00 42.35 798 ASN B C 1
ATOM 6402 O O . ASN B 1 339 ? -28.820 42.732 72.718 1.00 37.21 798 ASN B O 1
ATOM 6407 N N . PRO B 1 340 ? -26.741 43.392 73.117 1.00 43.58 799 PRO B N 1
ATOM 6408 C CA . PRO B 1 340 ? -26.642 43.938 71.764 1.00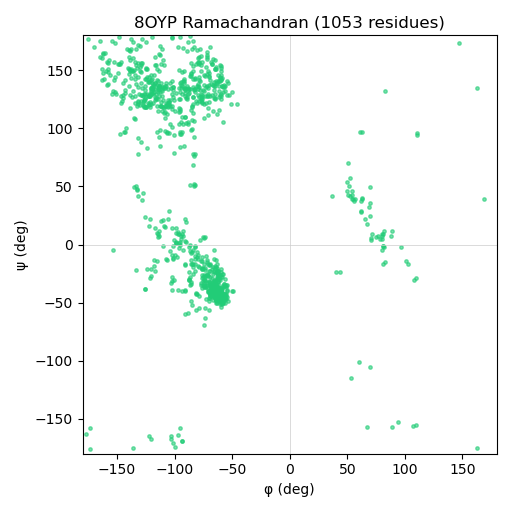 51.30 799 PRO B CA 1
ATOM 6409 C C . PRO B 1 340 ? -26.640 42.856 70.702 1.00 41.51 799 PRO B C 1
ATOM 6410 O O . PRO B 1 340 ? -26.101 41.771 70.893 1.00 45.88 799 PRO B O 1
ATOM 6414 N N . TRP B 1 341 ? -27.213 43.208 69.546 1.00 38.35 800 TRP B N 1
ATOM 6415 C CA . TRP B 1 341 ? -27.243 42.367 68.353 1.00 40.74 800 TRP B CA 1
ATOM 6416 C C . TRP B 1 341 ? -26.045 42.740 67.477 1.00 48.15 800 TRP B C 1
ATOM 6417 O O . TRP B 1 341 ? -25.722 43.917 67.327 1.00 45.90 800 TRP B O 1
ATOM 6428 N N . TYR B 1 342 ? -25.351 41.729 66.942 1.00 36.67 801 TYR B N 1
ATOM 6429 C CA . TYR B 1 342 ? -24.185 41.971 66.096 1.00 42.07 801 TYR B CA 1
ATOM 6430 C C . TYR B 1 342 ? -24.649 42.202 64.660 1.00 45.91 801 TYR B C 1
ATOM 6431 O O . TYR B 1 342 ? -25.054 41.255 63.974 1.00 52.05 801 TYR B O 1
ATOM 6440 N N . CYS B 1 343 ? -24.582 43.444 64.196 1.00 47.21 802 CYS B N 1
ATOM 6441 C CA . CYS B 1 343 ? -25.055 43.743 62.855 1.00 46.14 802 CYS B CA 1
ATOM 6442 C C . CYS B 1 343 ? -24.013 43.320 61.831 1.00 47.16 802 CYS B C 1
ATOM 6443 O O . CYS B 1 343 ? -22.861 43.784 61.903 1.00 53.52 802 CYS B O 1
ATOM 6446 N N . PRO B 1 344 ? -24.374 42.461 60.875 1.00 41.88 803 PRO B N 1
ATOM 6447 C CA . PRO B 1 344 ? -23.413 42.008 59.878 1.00 43.91 803 PRO B CA 1
ATOM 6448 C C . PRO B 1 344 ? -23.127 43.035 58.820 1.00 44.65 803 PRO B C 1
ATOM 6449 O O . PRO B 1 344 ? -22.080 42.958 58.157 1.00 55.03 803 PRO B O 1
ATOM 6453 N N . SER B 1 345 ? -24.010 43.996 58.618 1.00 51.54 804 SER B N 1
ATOM 6454 C CA . SER B 1 345 ? -23.722 45.019 57.619 1.00 46.07 804 SER B CA 1
ATOM 6455 C C . SER B 1 345 ? -22.604 45.930 58.092 1.00 46.24 804 SER B C 1
ATOM 6456 O O . SER B 1 345 ? -21.649 46.159 57.364 1.00 55.75 804 SER B O 1
ATOM 6459 N N . CYS B 1 346 ? -22.689 46.422 59.325 1.00 45.88 805 CYS B N 1
ATOM 6460 C CA . CYS B 1 346 ? -21.680 47.309 59.905 1.00 56.08 805 CYS B CA 1
ATOM 6461 C C . CYS B 1 346 ? -20.712 46.569 60.806 1.00 54.60 805 CYS B C 1
ATOM 6462 O O . CYS B 1 346 ? -19.820 47.196 61.387 1.00 53.51 805 CYS B O 1
ATOM 6465 N N . LYS B 1 347 ? -20.862 45.250 60.912 1.00 55.64 806 LYS B N 1
ATOM 6466 C CA . LYS B 1 347 ? -19.930 44.397 61.646 1.00 58.51 806 LYS B CA 1
ATOM 6467 C C . LYS B 1 347 ? -19.686 44.924 63.053 1.00 52.39 806 LYS B C 1
ATOM 6468 O O . LYS B 1 347 ? -18.549 45.053 63.503 1.00 61.00 806 LYS B O 1
ATOM 6474 N N . GLN B 1 348 ? -20.766 45.199 63.772 1.00 59.08 807 GLN B N 1
ATOM 6475 C CA . GLN B 1 348 ? -20.554 45.580 65.168 1.00 62.21 807 GLN B CA 1
ATOM 6476 C C . GLN B 1 348 ? -21.841 45.516 65.981 1.00 46.82 807 GLN B C 1
ATOM 6477 O O . GLN B 1 348 ? -22.944 45.437 65.447 1.00 47.86 807 GLN B O 1
ATOM 6483 N N . HIS B 1 349 ? -21.663 45.474 67.286 1.00 42.02 808 HIS B N 1
ATOM 6484 C CA . HIS B 1 349 ? -22.774 45.285 68.196 1.00 44.05 808 HIS B CA 1
ATOM 6485 C C . HIS B 1 349 ? -23.583 46.563 68.300 1.00 41.24 808 HIS B C 1
ATOM 6486 O O . HIS B 1 349 ? -23.032 47.660 68.351 1.00 57.73 808 HIS B O 1
ATOM 6493 N N . GLN B 1 350 ? -24.907 46.416 68.288 1.00 42.90 809 GLN B N 1
ATOM 6494 C CA . GLN B 1 350 ? -25.820 47.540 68.241 1.00 40.35 809 GLN B CA 1
ATOM 6495 C C . GLN B 1 350 ? -26.981 47.291 69.181 1.00 40.29 809 GLN B C 1
ATOM 6496 O O . GLN B 1 350 ? -27.374 46.144 69.419 1.00 35.33 809 GLN B O 1
ATOM 6502 N N . LEU B 1 351 ? -27.537 48.378 69.718 1.00 38.06 810 LEU B N 1
ATOM 6503 C CA . LEU B 1 351 ? -28.787 48.259 70.473 1.00 39.59 810 LEU B CA 1
ATOM 6504 C C . LEU B 1 351 ? -29.931 48.278 69.461 1.00 35.97 810 LEU B C 1
ATOM 6505 O O . LEU B 1 351 ? -30.601 49.289 69.223 1.00 38.98 810 LEU B O 1
ATOM 6510 N N . ALA B 1 352 ? -30.114 47.123 68.829 1.00 33.63 811 ALA B N 1
ATOM 6511 C CA . ALA B 1 352 ? -31.057 46.993 67.742 1.00 32.87 811 ALA B CA 1
ATOM 6512 C C . ALA B 1 352 ? -32.481 47.035 68.272 1.00 34.67 811 ALA B C 1
ATOM 6513 O O . ALA B 1 352 ? -32.739 46.868 69.462 1.00 34.83 811 ALA B O 1
ATOM 6515 N N . THR B 1 353 ? -33.399 47.347 67.378 1.00 31.85 812 THR B N 1
ATOM 6516 C CA . THR B 1 353 ? -34.822 47.274 67.655 1.00 31.78 812 THR B CA 1
ATOM 6517 C C . THR B 1 353 ? -35.312 45.925 67.168 1.00 29.77 812 THR B C 1
ATOM 6518 O O . THR B 1 353 ? -34.900 45.474 66.091 1.00 29.86 812 THR B O 1
ATOM 6522 N N . LYS B 1 354 ? -36.190 45.286 67.972 1.00 28.68 813 LYS B N 1
ATOM 6523 C CA . LYS B 1 354 ? -36.763 43.981 67.664 1.00 27.48 813 LYS B CA 1
ATOM 6524 C C . LYS B 1 354 ? -38.271 44.034 67.774 1.00 28.10 813 LYS B C 1
ATOM 6525 O O . LYS B 1 354 ? -38.810 44.551 68.766 1.00 29.10 813 LYS B O 1
ATOM 6531 N N . LYS B 1 355 ? -38.956 43.459 66.780 1.00 26.86 814 LYS B N 1
ATOM 6532 C CA . LYS B 1 355 ? -40.402 43.341 66.868 1.00 26.61 814 LYS B CA 1
ATOM 6533 C C . LYS B 1 355 ? -40.798 41.949 66.418 1.00 27.12 814 LYS B C 1
ATOM 6534 O O . LYS B 1 355 ? -40.322 41.485 65.372 1.00 26.79 814 LYS B O 1
ATOM 6540 N N . LEU B 1 356 ? -41.644 41.292 67.218 1.00 25.88 815 LEU B N 1
ATOM 6541 C CA . LEU B 1 356 ? -42.314 40.059 66.813 1.00 24.39 815 LEU B CA 1
ATOM 6542 C C . LEU B 1 356 ? -43.675 40.371 66.181 1.00 37.76 815 LEU B C 1
ATOM 6543 O O . LEU B 1 356 ? -44.430 41.246 66.648 1.00 29.17 815 LEU B O 1
ATOM 6548 N N . ASP B 1 357 ? -43.989 39.655 65.114 1.00 25.39 816 ASP B N 1
ATOM 6549 C CA . ASP B 1 357 ? -45.282 39.796 6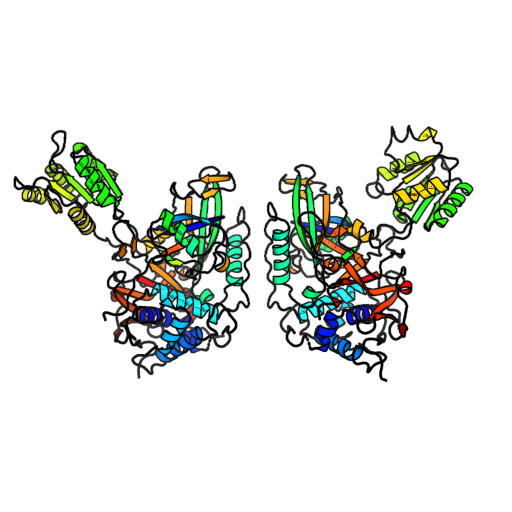4.465 1.00 26.28 816 ASP B CA 1
ATOM 6550 C C . ASP B 1 357 ? -45.925 38.422 64.298 1.00 27.96 816 ASP B C 1
ATOM 6551 O O . ASP B 1 357 ? -45.265 37.385 64.334 1.00 29.30 816 ASP B O 1
ATOM 6556 N N . LEU B 1 358 ? -47.236 38.416 64.191 1.00 31.52 817 LEU B N 1
ATOM 6557 C CA . LEU B 1 358 ? -47.980 37.206 63.881 1.00 31.13 817 LEU B CA 1
ATOM 6558 C C . LEU B 1 358 ? -48.088 37.074 62.365 1.00 39.17 817 LEU B C 1
ATOM 6559 O O . LEU B 1 358 ? -48.837 37.834 61.726 1.00 40.15 817 LEU B O 1
ATOM 6564 N N . TRP B 1 359 ? -47.316 36.158 61.784 1.00 28.97 818 TRP B N 1
ATOM 6565 C CA . TRP B 1 359 ? -47.374 36.039 60.332 1.00 29.95 818 TRP B CA 1
ATOM 6566 C C . TRP B 1 359 ? -48.510 35.134 59.906 1.00 30.88 818 TRP B C 1
ATOM 6567 O O . TRP B 1 359 ? -49.339 35.517 59.096 1.00 32.90 818 TRP B O 1
ATOM 6578 N N . MET B 1 360 ? -48.577 33.940 60.462 1.00 38.10 819 MET B N 1
ATOM 6579 C CA . MET B 1 360 ? -49.624 32.978 60.132 1.00 30.88 819 MET B CA 1
ATOM 6580 C C . MET B 1 360 ? -50.183 32.451 61.439 1.00 30.88 819 MET B C 1
ATOM 6581 O O . MET B 1 360 ? -49.415 32.149 62.354 1.00 32.63 819 MET B O 1
ATOM 6586 N N . LEU B 1 361 ? -51.519 32.356 61.528 1.00 30.02 820 LEU B N 1
ATOM 6587 C CA . LEU B 1 361 ? -52.139 31.921 62.764 1.00 33.13 820 LEU B CA 1
ATOM 6588 C C . LEU B 1 361 ? -52.910 30.615 62.568 1.00 39.68 820 LEU B C 1
ATOM 6589 O O . LEU B 1 361 ? -53.614 30.452 61.567 1.00 33.99 820 LEU B O 1
ATOM 6594 N N . PRO B 1 362 ? -52.828 29.690 63.522 1.00 33.12 821 PRO B N 1
ATOM 6595 C CA . PRO B 1 362 ? -53.312 28.328 63.294 1.00 33.95 821 PRO B CA 1
ATOM 6596 C C . PRO B 1 362 ? -54.815 28.171 63.441 1.00 34.32 821 PRO B C 1
ATOM 6597 O O . PRO B 1 362 ? -55.524 29.016 63.962 1.00 32.62 821 PRO B O 1
ATOM 6601 N N . GLU B 1 363 ? -55.290 27.009 62.984 1.00 38.82 822 GLU B N 1
ATOM 6602 C CA . GLU B 1 363 ? -56.693 26.654 63.200 1.00 32.31 822 GLU B CA 1
ATOM 6603 C C . GLU B 1 363 ? -57.040 26.658 64.682 1.00 30.76 822 GLU B C 1
ATOM 6604 O O . GLU B 1 363 ? -58.091 27.169 65.079 1.00 32.90 822 GLU B O 1
ATOM 6610 N N . ILE B 1 364 ? -56.176 26.111 65.522 1.00 29.16 823 ILE B N 1
ATOM 6611 C CA . ILE B 1 364 ? -56.404 26.143 66.955 1.00 27.89 823 ILE B CA 1
ATOM 6612 C C . ILE B 1 364 ? -55.233 26.855 67.602 1.00 26.50 823 ILE B C 1
ATOM 6613 O O . ILE B 1 364 ? -54.084 26.391 67.518 1.00 27.18 823 ILE B O 1
ATOM 6618 N N . LEU B 1 365 ? -55.531 27.976 68.256 1.00 26.29 824 LEU B N 1
ATOM 6619 C CA . LEU B 1 365 ? -54.525 28.862 68.817 1.00 33.40 824 LEU B CA 1
ATOM 6620 C C . LEU B 1 365 ? -54.510 28.660 70.315 1.00 24.72 824 LEU B C 1
ATOM 6621 O O . LEU B 1 365 ? -55.550 28.793 70.979 1.00 26.11 824 LEU B O 1
ATOM 6626 N N . ILE B 1 366 ? -53.349 28.312 70.837 1.00 22.78 825 ILE B N 1
ATOM 6627 C CA . ILE B 1 366 ? -53.164 28.082 72.264 1.00 29.67 825 ILE B CA 1
ATOM 6628 C C . ILE B 1 366 ? -52.426 29.270 72.851 1.00 24.10 825 ILE B C 1
ATOM 6629 O O . ILE B 1 366 ? -51.292 29.564 72.469 1.00 24.47 825 ILE B O 1
ATOM 6634 N N . ILE B 1 367 ? -53.042 29.926 73.816 1.00 25.03 826 ILE B N 1
ATOM 6635 C CA . ILE B 1 367 ? -52.492 31.120 74.452 1.00 28.51 826 ILE B CA 1
ATOM 6636 C C . ILE B 1 367 ? -52.098 30.753 75.875 1.00 30.37 826 ILE B C 1
ATOM 6637 O O . ILE B 1 367 ? -52.910 30.233 76.655 1.00 28.16 826 ILE B O 1
ATOM 6642 N N . HIS B 1 368 ? -50.849 30.996 76.189 1.00 28.99 827 HIS B N 1
ATOM 6643 C CA . HIS B 1 368 ? -50.243 30.723 77.474 1.00 26.39 827 HIS B CA 1
ATOM 6644 C C . HIS B 1 368 ? -49.928 32.067 78.113 1.00 31.70 827 HIS B C 1
ATOM 6645 O O . HIS B 1 368 ? -49.181 32.872 77.547 1.00 33.98 827 HIS B O 1
ATOM 6652 N N . LEU B 1 369 ? -50.528 32.326 79.266 1.00 32.29 828 LEU B N 1
ATOM 6653 C CA . LEU B 1 369 ? -50.296 33.565 79.991 1.00 34.79 828 LEU B CA 1
ATOM 6654 C C . LEU B 1 369 ? -49.125 33.389 80.951 1.00 39.93 828 LEU B C 1
ATOM 6655 O O . LEU B 1 369 ? -49.154 32.500 81.815 1.00 29.74 828 LEU B O 1
ATOM 6660 N N . LYS B 1 370 ? -48.134 34.279 80.857 1.00 35.58 829 LYS B N 1
ATOM 6661 C CA . LYS B 1 370 ? -46.940 34.184 81.696 1.00 25.69 829 LYS B CA 1
ATOM 6662 C C . LYS B 1 370 ? -47.240 34.817 83.043 1.00 37.20 829 LYS B C 1
ATOM 6663 O O . LYS B 1 370 ? -46.772 35.922 83.376 1.00 30.89 829 LYS B O 1
ATOM 6669 N N . ARG B 1 371 ? -47.992 34.045 83.847 1.00 35.57 830 ARG B N 1
ATOM 6670 C CA . ARG B 1 371 ? -48.446 34.493 85.161 1.00 43.40 830 ARG B CA 1
ATOM 6671 C C . ARG B 1 371 ? -47.358 34.262 86.204 1.00 38.97 830 ARG B C 1
ATOM 6672 O O . ARG B 1 371 ? -47.620 33.674 87.263 1.00 46.81 830 ARG B O 1
ATOM 6680 N N . PHE B 1 372 ? -46.138 34.709 85.929 1.00 34.74 831 PHE B N 1
ATOM 6681 C CA . PHE B 1 372 ? -45.086 34.527 86.914 1.00 44.32 831 PHE B CA 1
ATOM 6682 C C . PHE B 1 372 ? -44.118 35.693 86.866 1.00 44.38 831 PHE B C 1
ATOM 6683 O O . PHE B 1 372 ? -44.009 36.406 85.862 1.00 40.14 831 PHE B O 1
ATOM 6691 N N . SER B 1 373 ? -43.428 35.881 87.986 1.00 47.11 832 SER B N 1
ATOM 6692 C CA . SER B 1 373 ? -42.332 36.828 88.072 1.00 41.87 832 SER B CA 1
ATOM 6693 C C . SER B 1 373 ? -41.209 36.164 88.860 1.00 44.04 832 SER B C 1
ATOM 6694 O O . SER B 1 373 ? -41.452 35.324 89.739 1.00 41.22 832 SER B O 1
ATOM 6697 N N . TYR B 1 374 ? -39.985 36.573 88.559 1.00 37.55 833 TYR B N 1
ATOM 6698 C CA . TYR B 1 374 ? -38.797 36.099 89.246 1.00 40.90 833 TYR B CA 1
ATOM 6699 C C . TYR B 1 374 ? -37.981 37.336 89.584 1.00 40.83 833 TYR B C 1
ATOM 6700 O O . TYR B 1 374 ? -37.594 38.088 88.692 1.00 48.59 833 TYR B O 1
ATOM 6709 N N . THR B 1 375 ? -37.746 37.566 90.857 1.00 43.77 834 THR B N 1
ATOM 6710 C CA . THR B 1 375 ? -36.842 38.634 91.267 1.00 50.29 834 THR B CA 1
ATOM 6711 C C . THR B 1 375 ? -35.770 38.029 92.154 1.00 56.79 834 THR B C 1
ATOM 6712 O O . THR B 1 375 ? -35.834 36.858 92.540 1.00 58.21 834 THR B O 1
ATOM 6716 N N . LYS B 1 376 ? -34.797 38.858 92.520 1.00 71.73 835 LYS B N 1
ATOM 6717 C CA . LYS B 1 376 ? -33.736 38.391 93.405 1.00 64.71 835 LYS B CA 1
ATOM 6718 C C . LYS B 1 376 ? -34.323 37.857 94.691 1.00 64.33 835 LYS B C 1
ATOM 6719 O O . LYS B 1 376 ? -33.956 36.763 95.134 1.00 81.38 835 LYS B O 1
ATOM 6725 N N . PHE B 1 377 ? -35.299 38.582 95.214 1.00 78.25 836 PHE B N 1
ATOM 6726 C CA . PHE B 1 377 ? -35.921 38.244 96.510 1.00 83.00 836 PHE B CA 1
ATOM 6727 C C . PHE B 1 377 ? -36.934 37.115 96.431 1.00 80.80 836 PHE B C 1
ATOM 6728 O O . PHE B 1 377 ? -36.910 36.261 97.319 1.00 89.89 836 PHE B O 1
ATOM 6736 N N . SER B 1 378 ? -37.807 37.121 95.429 1.00 73.89 837 SER B N 1
ATOM 6737 C CA . SER B 1 378 ? -38.875 36.142 95.404 1.00 69.25 837 SER B CA 1
ATOM 6738 C C . SER B 1 378 ? -39.360 35.831 93.999 1.00 58.26 837 SER B C 1
ATOM 6739 O O . SER B 1 378 ? -39.230 36.618 93.064 1.00 56.27 837 SER B O 1
ATOM 6742 N N . ARG B 1 379 ? -39.955 34.653 93.880 1.00 51.18 838 ARG B N 1
ATOM 6743 C CA . ARG B 1 379 ? -40.660 34.214 92.683 1.00 49.81 838 ARG B CA 1
ATOM 6744 C C . ARG B 1 379 ? -42.137 34.094 93.035 1.00 43.68 838 ARG B C 1
ATOM 6745 O O . ARG B 1 379 ? -42.492 33.553 94.084 1.00 45.60 838 ARG B O 1
ATOM 6753 N N . GLU B 1 380 ? -42.991 34.620 92.176 1.00 41.77 839 GLU B N 1
ATOM 6754 C CA . GLU B 1 380 ? -44.393 34.727 92.530 1.00 42.16 839 GLU B CA 1
ATOM 6755 C C . GLU B 1 380 ? -45.237 34.406 91.311 1.00 39.20 839 GLU B C 1
ATOM 6756 O O . GLU B 1 380 ? -44.810 34.591 90.172 1.00 37.18 839 GLU B O 1
ATOM 6762 N N . LYS B 1 381 ? -46.441 33.905 91.564 1.00 39.21 840 LYS B N 1
ATOM 6763 C CA . LYS B 1 381 ? -47.440 33.817 90.513 1.00 39.03 840 LYS B CA 1
ATOM 6764 C C . LYS B 1 381 ? -48.144 35.153 90.381 1.00 42.34 840 LYS B C 1
ATOM 6765 O O . LYS B 1 381 ? -48.575 35.730 91.375 1.00 41.03 840 LYS B O 1
ATOM 6771 N N . LEU B 1 382 ? -48.306 35.622 89.158 1.00 39.05 841 LEU B N 1
ATOM 6772 C CA . LEU B 1 382 ? -49.078 36.828 88.900 1.00 38.00 841 LEU B CA 1
ATOM 6773 C C . LEU B 1 382 ? -50.554 36.453 88.908 1.00 45.80 841 LEU B C 1
ATOM 6774 O O . LEU B 1 382 ? -50.993 35.614 88.111 1.00 37.49 841 LEU B O 1
ATOM 6779 N N . ASP B 1 383 ? -51.327 37.080 89.782 1.00 53.75 842 ASP B N 1
ATOM 6780 C CA . ASP B 1 383 ? -52.721 36.711 89.977 1.00 49.54 842 ASP B CA 1
ATOM 6781 C C . ASP B 1 383 ? -53.668 37.623 89.226 1.00 55.46 842 ASP B C 1
ATOM 6782 O O . ASP B 1 383 ? -54.886 37.582 89.445 1.00 53.04 842 ASP B O 1
ATOM 6787 N N . THR B 1 384 ? -53.142 38.400 88.303 1.00 57.93 843 THR B N 1
ATOM 6788 C CA . THR B 1 384 ? -53.950 39.377 87.605 1.00 55.76 843 THR B CA 1
ATOM 6789 C C . THR B 1 384 ? -55.062 38.743 86.794 1.00 51.30 843 THR B C 1
ATOM 6790 O O . THR B 1 384 ? -54.884 37.704 86.146 1.00 40.43 843 THR B O 1
ATOM 6794 N N . LEU B 1 385 ? -56.216 39.398 86.823 1.00 44.90 844 LEU B N 1
ATOM 6795 C CA . LEU B 1 385 ? -57.286 39.060 85.901 1.00 40.65 844 LEU B CA 1
ATOM 6796 C C . LEU B 1 385 ? -56.889 39.496 84.500 1.00 41.36 844 LEU B C 1
ATOM 6797 O O . LEU B 1 385 ? -56.613 40.676 84.263 1.00 45.55 844 LEU B O 1
ATOM 6802 N N . VAL B 1 386 ? -56.871 38.540 83.579 1.00 45.95 845 VAL B N 1
ATOM 6803 C CA . VAL B 1 386 ? -56.757 38.794 82.156 1.00 39.89 845 VAL B CA 1
ATOM 6804 C C . VAL B 1 386 ? -58.142 38.518 81.589 1.00 43.75 845 VAL B C 1
ATOM 6805 O O . VAL B 1 386 ? -58.631 37.377 81.609 1.00 44.72 845 VAL B O 1
ATOM 6809 N N . GLU B 1 387 ? -58.790 39.571 81.131 1.00 45.20 846 GLU B N 1
ATOM 6810 C CA . GLU B 1 387 ? -60.079 39.470 80.480 1.00 44.67 846 GLU B CA 1
ATOM 6811 C C . GLU B 1 387 ? -59.888 38.931 79.070 1.00 45.77 846 GLU B C 1
ATOM 6812 O O . GLU B 1 387 ? -59.014 39.405 78.324 1.00 45.99 846 GLU B O 1
ATOM 6818 N N . PHE B 1 388 ? -60.696 37.950 78.697 1.00 41.95 847 PHE B N 1
ATOM 6819 C CA . PHE B 1 388 ? -60.624 37.402 77.349 1.00 43.91 847 PHE B CA 1
ATOM 6820 C C . PHE B 1 388 ? -62.023 37.223 76.788 1.00 46.70 847 PHE B C 1
ATOM 6821 O O . PHE B 1 388 ? -62.972 36.977 77.547 1.00 46.50 847 PHE B O 1
ATOM 6829 N N . PRO B 1 389 ? -62.185 37.339 75.468 1.00 41.10 848 PRO B N 1
ATOM 6830 C CA . PRO B 1 389 ? -63.519 37.185 74.890 1.00 38.34 848 PRO B CA 1
ATOM 6831 C C . PRO B 1 389 ? -63.873 35.722 74.693 1.00 37.14 848 PRO B C 1
ATOM 6832 O O . PRO B 1 389 ? -63.031 34.884 74.328 1.00 34.31 848 PRO B O 1
ATOM 6836 N N . ILE B 1 390 ? -65.152 35.438 74.929 1.00 38.04 849 ILE B N 1
ATOM 6837 C CA . ILE B 1 390 ? -65.682 34.128 74.606 1.00 40.48 849 ILE B CA 1
ATOM 6838 C C . ILE B 1 390 ? -65.776 33.984 73.097 1.00 40.89 849 ILE B C 1
ATOM 6839 O O . ILE B 1 390 ? -65.412 32.942 72.545 1.00 36.93 849 ILE B O 1
ATOM 6844 N N . ARG B 1 391 ? -66.215 35.044 72.400 1.00 53.80 850 ARG B N 1
ATOM 6845 C CA . ARG B 1 391 ? -66.309 35.020 70.954 1.00 45.05 850 ARG B CA 1
ATOM 6846 C C . ARG B 1 391 ? -65.629 36.231 70.339 1.00 48.80 850 ARG B C 1
ATOM 6847 O O . ARG B 1 391 ? -65.422 37.255 70.991 1.00 50.55 850 ARG B O 1
ATOM 6855 N N . ASP B 1 392 ? -65.225 36.062 69.063 1.00 41.71 851 ASP B N 1
ATOM 6856 C CA . ASP B 1 392 ? -64.885 37.185 68.198 1.00 50.52 851 ASP B CA 1
ATOM 6857 C C . ASP B 1 392 ? -63.598 37.863 68.643 1.00 44.94 851 ASP B C 1
ATOM 6858 O O . ASP B 1 392 ? -63.465 39.087 68.576 1.00 54.77 851 ASP B O 1
ATOM 6863 N N . LEU B 1 393 ? -62.651 37.067 69.130 1.00 39.84 852 LEU B N 1
ATOM 6864 C CA . LEU B 1 393 ? -61.290 37.547 69.281 1.00 37.95 852 LEU B CA 1
ATOM 6865 C C . LEU B 1 393 ? -60.718 37.808 67.900 1.00 43.58 852 LEU B C 1
ATOM 6866 O O . LEU B 1 393 ? -60.561 36.881 67.107 1.00 40.75 852 LEU B O 1
ATOM 6871 N N . ASP B 1 394 ? -60.426 39.080 67.620 1.00 52.38 853 ASP B N 1
ATOM 6872 C CA . ASP B 1 394 ? -60.093 39.559 66.286 1.00 52.94 853 ASP B CA 1
ATOM 6873 C C . ASP B 1 394 ? -58.607 39.864 66.207 1.00 50.70 853 ASP B C 1
ATOM 6874 O O . ASP B 1 394 ? -58.097 40.673 66.988 1.00 54.28 853 ASP B O 1
ATOM 6879 N N . PHE B 1 395 ? -57.923 39.191 65.287 1.00 44.15 854 PHE B N 1
ATOM 6880 C CA . PHE B 1 395 ? -56.512 39.385 65.009 1.00 40.04 854 PHE B CA 1
ATOM 6881 C C . PHE B 1 395 ? -56.285 40.193 63.764 1.00 35.97 854 PHE B C 1
ATOM 6882 O O . PHE B 1 395 ? -55.158 40.221 63.246 1.00 42.30 854 PHE B O 1
ATOM 6890 N N . SER B 1 396 ? -57.309 40.850 63.258 1.00 37.84 855 SER B N 1
ATOM 6891 C CA . SER B 1 396 ? -57.194 41.570 61.998 1.00 39.80 855 SER B CA 1
ATOM 6892 C C . SER B 1 396 ? -56.032 42.562 62.070 1.00 48.46 855 SER B C 1
ATOM 6893 O O . SER B 1 396 ? -55.254 42.674 61.111 1.00 57.40 855 SER B O 1
ATOM 6896 N N A GLU B 1 397 ? -55.858 43.244 63.206 0.50 46.84 856 GLU B N 1
ATOM 6897 N N B GLU B 1 397 ? -55.883 43.266 63.214 0.50 46.77 856 GLU B N 1
ATOM 6898 C CA A GLU B 1 397 ? -54.859 44.274 63.366 0.50 47.19 856 GLU B CA 1
ATOM 6899 C CA B GLU B 1 397 ? -54.851 44.290 63.367 0.50 47.18 856 GLU B CA 1
ATOM 6900 C C A GLU B 1 397 ? -53.470 43.731 63.698 0.50 47.39 856 GLU B C 1
ATOM 6901 C C B GLU B 1 397 ? -53.470 43.748 63.726 0.50 47.38 856 GLU B C 1
ATOM 6902 O O A GLU B 1 397 ? -52.515 44.529 63.782 0.50 53.11 856 GLU B O 1
ATOM 6903 O O B GLU B 1 397 ? -52.525 44.530 63.843 0.50 53.13 856 GLU B O 1
ATOM 6914 N N . PHE B 1 398 ? -53.316 42.435 63.896 1.00 42.44 857 PHE B N 1
ATOM 6915 C CA . PHE B 1 398 ? -52.008 41.857 64.145 1.00 44.60 857 PHE B CA 1
ATOM 6916 C C . PHE B 1 398 ? -51.421 41.099 62.967 1.00 40.60 857 PHE B C 1
ATOM 6917 O O . PHE B 1 398 ? -50.201 41.078 62.823 1.00 48.43 857 PHE B O 1
ATOM 6925 N N . VAL B 1 399 ? -52.230 40.510 62.102 1.00 48.31 858 VAL B N 1
ATOM 6926 C CA . VAL B 1 399 ? -51.693 39.550 61.145 1.00 62.05 858 VAL B CA 1
ATOM 6927 C C . VAL B 1 399 ? -51.086 40.309 59.982 1.00 59.39 858 VAL B C 1
ATOM 6928 O O . VAL B 1 399 ? -51.772 41.091 59.318 1.00 54.85 858 VAL B O 1
ATOM 6932 N N . ILE B 1 400 ? -49.800 40.038 59.724 1.00 71.03 859 ILE B N 1
ATOM 6933 C CA . ILE B 1 400 ? -48.989 40.787 58.771 1.00 67.80 859 ILE B CA 1
ATOM 6934 C C . ILE B 1 400 ? -49.143 40.276 57.348 1.00 73.29 859 ILE B C 1
ATOM 6935 O O . ILE B 1 400 ? -49.047 41.068 56.403 1.00 64.79 859 ILE B O 1
ATOM 6940 N N . GLN B 1 401 ? -49.330 38.960 57.204 1.00 78.68 860 GLN B N 1
ATOM 6941 C CA . GLN B 1 401 ? -49.422 38.296 55.873 1.00 81.34 860 GLN B CA 1
ATOM 6942 C C . GLN B 1 401 ? -50.577 38.860 55.042 1.00 94.07 860 GLN B C 1
ATOM 6943 O O . GLN B 1 401 ? -51.610 39.239 55.608 1.00 88.88 860 GLN B O 1
ATOM 6949 N N . PRO B 1 402 ? -50.480 38.827 53.700 1.00 112.31 861 PRO B N 1
ATOM 6950 C CA . PRO B 1 402 ? -51.457 39.478 52.837 1.00 112.77 861 PRO B CA 1
ATOM 6951 C C . PRO B 1 402 ? -52.872 38.958 53.093 1.00 117.03 861 PRO B C 1
ATOM 6952 O O . PRO B 1 402 ? -53.156 37.834 52.742 1.00 112.78 861 PRO B O 1
ATOM 6956 N N . GLN B 1 403 ? -53.663 39.790 53.771 1.00 115.28 862 GLN B N 1
ATOM 6957 C CA . GLN B 1 403 ? -55.077 39.511 54.113 1.00 108.74 862 GLN B CA 1
ATOM 6958 C C . GLN B 1 403 ? -55.868 39.675 52.826 1.00 114.14 862 GLN B C 1
ATOM 6959 O O . GLN B 1 403 ? -56.407 38.683 52.354 1.00 117.06 862 GLN B O 1
ATOM 6965 N N . ASN B 1 404 ? -55.965 40.926 52.363 1.00 116.28 863 ASN B N 1
ATOM 6966 C CA . ASN B 1 404 ? -56.600 41.429 51.105 1.00 107.84 863 ASN B CA 1
ATOM 6967 C C . ASN B 1 404 ? -57.876 40.693 50.695 1.00 118.79 863 ASN B C 1
ATOM 6968 O O . ASN B 1 404 ? -58.096 40.546 49.476 1.00 111.09 863 ASN B O 1
ATOM 6973 N N . GLU B 1 405 ? -58.763 40.378 51.633 1.00 126.28 864 GLU B N 1
ATOM 6974 C CA . GLU B 1 405 ? -59.934 39.604 51.206 1.00 125.22 864 GLU B CA 1
ATOM 6975 C C . GLU B 1 405 ? -61.138 39.966 52.054 1.00 120.38 864 GLU B C 1
ATOM 6976 O O . GLU B 1 405 ? -61.037 40.751 52.989 1.00 111.43 864 GLU B O 1
ATOM 6982 N N . SER B 1 406 ? -62.220 39.309 51.681 1.00 126.21 865 SER B N 1
ATOM 6983 C CA . SER B 1 406 ? -63.589 39.418 52.213 1.00 123.75 865 SER B CA 1
ATOM 6984 C C . SER B 1 406 ? -63.792 38.394 53.315 1.00 119.85 865 SER B C 1
ATOM 6985 O O . SER B 1 406 ? -64.956 38.188 53.637 1.00 115.08 865 SER B O 1
ATOM 6988 N N . ASN B 1 407 ? -62.728 37.751 53.811 1.00 89.21 866 ASN B N 1
ATOM 6989 C CA . ASN B 1 407 ? -62.930 36.678 54.814 1.00 83.99 866 ASN B CA 1
ATOM 6990 C C . ASN B 1 407 ? -62.374 37.073 56.174 1.00 75.66 866 ASN B C 1
ATOM 6991 O O . ASN B 1 407 ? -61.323 36.593 56.515 1.00 68.58 866 ASN B O 1
ATOM 6996 N N . PRO B 1 408 ? -63.109 37.803 57.022 1.00 59.16 867 PRO B N 1
ATOM 6997 C CA . PRO B 1 408 ? -62.617 38.193 58.320 1.00 58.34 867 PRO B CA 1
ATOM 6998 C C . PRO B 1 408 ? -62.651 37.046 59.339 1.00 58.99 867 PRO B C 1
ATOM 6999 O O . PRO B 1 408 ? -62.084 37.194 60.331 1.00 51.92 867 PRO B O 1
ATOM 7003 N N . GLU B 1 409 ? -63.360 35.964 59.034 1.00 53.90 868 GLU B N 1
ATOM 7004 C CA . GLU B 1 409 ? -63.434 34.759 59.875 1.00 55.83 868 GLU B CA 1
ATOM 7005 C C . GLU B 1 409 ? -62.076 34.055 59.907 1.00 48.97 868 GLU B C 1
ATOM 7006 O O . GLU B 1 409 ? -61.883 33.263 60.796 1.00 48.17 868 GLU B O 1
ATOM 7012 N N . LEU B 1 410 ? -61.207 34.298 58.933 1.00 44.99 869 LEU B N 1
ATOM 7013 C CA . LEU B 1 410 ? -59.863 33.725 58.971 1.00 44.62 869 LEU B CA 1
ATOM 7014 C C . LEU B 1 410 ? -58.996 34.356 60.050 1.00 40.04 869 LEU B C 1
ATOM 7015 O O . LEU B 1 410 ? -57.954 33.810 60.382 1.00 46.04 869 LEU B O 1
ATOM 7020 N N . TYR B 1 411 ? -59.367 35.522 60.551 1.00 40.95 870 TYR B N 1
ATOM 7021 C CA . TYR B 1 411 ? -58.590 36.224 61.564 1.00 44.03 870 TYR B CA 1
ATOM 7022 C C . TYR B 1 411 ? -59.335 36.361 62.885 1.00 46.81 870 TYR B C 1
ATOM 7023 O O . TYR B 1 411 ? -58.854 37.062 63.774 1.00 47.03 870 TYR B O 1
ATOM 7032 N N . LYS B 1 412 ? -60.474 35.683 63.047 1.00 41.45 871 LYS B N 1
ATOM 7033 C CA . LYS B 1 412 ? -61.270 35.738 64.265 1.00 48.41 871 LYS B CA 1
ATOM 7034 C C . LYS B 1 412 ? -61.336 34.345 64.891 1.00 47.05 871 LYS B C 1
ATOM 7035 O O . LYS B 1 412 ? -61.310 33.324 64.191 1.00 41.60 871 LYS B O 1
ATOM 7041 N N . TYR B 1 413 ? -61.365 34.301 66.221 1.00 49.12 872 TYR B N 1
ATOM 7042 C CA . TYR B 1 413 ? -61.381 33.044 66.956 1.00 48.32 872 TYR B CA 1
ATOM 7043 C C . TYR B 1 413 ? -62.482 33.054 67.993 1.00 45.27 872 TYR B C 1
ATOM 7044 O O . TYR B 1 413 ? -62.868 34.124 68.495 1.00 40.18 872 TYR B O 1
ATOM 7053 N N . ASP B 1 414 ? -62.973 31.836 68.318 1.00 39.86 873 ASP B N 1
ATOM 7054 C CA . ASP B 1 414 ? -63.901 31.618 69.429 1.00 35.36 873 ASP B CA 1
ATOM 7055 C C . ASP B 1 414 ? -63.293 30.658 70.438 1.00 33.44 873 ASP B C 1
ATOM 7056 O O . ASP B 1 414 ? -62.581 29.707 70.084 1.00 32.34 873 ASP B O 1
ATOM 7061 N N . LEU B 1 415 ? -63.539 30.953 71.703 1.00 33.28 874 LEU B N 1
ATOM 7062 C CA . LEU B 1 415 ? -62.965 30.171 72.782 1.00 33.99 874 LEU B CA 1
ATOM 7063 C C . LEU B 1 415 ? -63.607 28.797 72.813 1.00 37.79 874 LEU B C 1
ATOM 7064 O O . LEU B 1 415 ? -64.827 28.649 72.669 1.00 38.82 874 LEU B O 1
ATOM 7069 N N . ILE B 1 416 ? -62.781 27.784 73.001 1.00 37.09 875 ILE B N 1
ATOM 7070 C CA . ILE B 1 416 ? -63.306 26.445 73.194 1.00 38.72 875 ILE B CA 1
ATOM 7071 C C . ILE B 1 416 ? -62.836 25.819 74.483 1.00 41.34 875 ILE B C 1
ATOM 7072 O O . ILE B 1 416 ? -63.522 24.902 74.973 1.00 40.38 875 ILE B O 1
ATOM 7077 N N . ALA B 1 417 ? -61.728 26.288 75.073 1.00 44.62 876 ALA B N 1
ATOM 7078 C CA . ALA B 1 417 ? -61.305 25.637 76.317 1.00 38.51 876 ALA B CA 1
ATOM 7079 C C . ALA B 1 417 ? -60.423 26.561 77.138 1.00 31.44 876 ALA B C 1
ATOM 7080 O O . ALA B 1 417 ? -59.768 27.462 76.616 1.00 32.22 876 ALA B O 1
ATOM 7082 N N . VAL B 1 418 ? -60.392 26.298 78.447 1.00 28.80 877 VAL B N 1
ATOM 7083 C CA . VAL B 1 418 ? -59.538 27.026 79.372 1.00 32.38 877 VAL B CA 1
ATOM 7084 C C . VAL B 1 418 ? -59.050 26.088 80.454 1.00 30.31 877 VAL B C 1
ATOM 7085 O O . VAL B 1 418 ? -59.860 25.444 81.132 1.00 29.05 877 VAL B O 1
ATOM 7089 N N . SER B 1 419 ? -57.737 26.076 80.670 1.00 29.77 878 SER B N 1
ATOM 7090 C CA . SER B 1 419 ? -57.129 25.446 81.833 1.00 26.55 878 SER B CA 1
ATOM 7091 C C . SER B 1 419 ? -56.904 26.496 82.918 1.00 32.48 878 SER B C 1
ATOM 7092 O O . SER B 1 419 ? -56.259 27.528 82.661 1.00 32.41 878 SER B O 1
ATOM 7095 N N . ASN B 1 420 ? -57.448 26.214 84.113 1.00 37.60 879 ASN B N 1
ATOM 7096 C CA . ASN B 1 420 ? -57.452 27.087 85.273 1.00 35.20 879 ASN B CA 1
ATOM 7097 C C . ASN B 1 420 ? -56.484 26.554 86.312 1.00 32.87 879 ASN B C 1
ATOM 7098 O O . ASN B 1 420 ? -56.485 25.350 86.604 1.00 38.14 879 ASN B O 1
ATOM 7103 N N . HIS B 1 421 ? -55.705 27.458 86.898 1.00 36.59 880 HIS B N 1
ATOM 7104 C CA . HIS B 1 421 ? -54.783 27.129 87.977 1.00 36.85 880 HIS B CA 1
ATOM 7105 C C . HIS B 1 421 ? -55.161 27.910 89.229 1.00 35.41 880 HIS B C 1
ATOM 7106 O O . HIS B 1 421 ? -55.386 29.117 89.157 1.00 40.93 880 HIS B O 1
ATOM 7113 N N . TYR B 1 422 ? -55.189 27.223 90.375 1.00 36.79 881 TYR B N 1
ATOM 7114 C CA . TYR B 1 422 ? -55.435 27.830 91.672 1.00 45.11 881 TYR B CA 1
ATOM 7115 C C . TYR B 1 422 ? -54.280 27.470 92.586 1.00 43.98 881 TYR B C 1
ATOM 7116 O O . TYR B 1 422 ? -53.798 26.340 92.542 1.00 38.45 881 TYR B O 1
ATOM 7125 N N . GLY B 1 423 ? -53.862 28.408 93.433 1.00 40.87 882 GLY B N 1
ATOM 7126 C CA . GLY B 1 423 ? -52.793 28.168 94.365 1.00 42.41 882 GLY B CA 1
ATOM 7127 C C . GLY B 1 423 ? -51.513 28.877 93.982 1.00 42.56 882 GLY B C 1
ATOM 7128 O O . GLY B 1 423 ? -51.502 29.878 93.263 1.00 46.40 882 GLY B O 1
ATOM 7129 N N . GLY B 1 424 ? -50.405 28.328 94.476 1.00 42.40 883 GLY B N 1
ATOM 7130 C CA . GLY B 1 424 ? -49.095 28.903 94.274 1.00 42.88 883 GLY B CA 1
ATOM 7131 C C . GLY B 1 424 ? -48.330 28.212 93.155 1.00 50.57 883 GLY B C 1
ATOM 7132 O O . GLY B 1 424 ? -48.850 27.361 92.435 1.00 42.46 883 GLY B O 1
ATOM 7133 N N . MET B 1 425 ? -47.074 28.613 93.002 1.00 39.64 884 MET B N 1
ATOM 7134 C CA . MET B 1 425 ? -46.273 28.081 91.924 1.00 44.60 884 MET B CA 1
ATOM 7135 C C . MET B 1 425 ? -45.965 26.610 92.151 1.00 40.84 884 MET B C 1
ATOM 7136 O O . MET B 1 425 ? -46.015 25.821 91.201 1.00 36.07 884 MET B O 1
ATOM 7141 N N . ARG B 1 426 ? -45.708 26.216 93.401 1.00 45.94 885 ARG B N 1
ATOM 7142 C CA . ARG B 1 426 ? -45.302 24.860 93.734 1.00 44.30 885 ARG B CA 1
ATOM 7143 C C . ARG B 1 426 ? -46.406 24.024 94.366 1.00 42.53 885 ARG B C 1
ATOM 7144 O O . ARG B 1 426 ? -46.210 22.823 94.554 1.00 45.06 885 ARG B O 1
ATOM 7152 N N . ASP B 1 427 ? -47.564 24.615 94.650 1.00 44.19 886 ASP B N 1
ATOM 7153 C CA . ASP B 1 427 ? -48.679 23.931 95.287 1.00 43.64 886 ASP B CA 1
ATOM 7154 C C . ASP B 1 427 ? -49.966 24.505 94.725 1.00 46.10 886 ASP B C 1
ATOM 7155 O O . ASP B 1 427 ? -50.167 25.721 94.755 1.00 51.14 886 ASP B O 1
ATOM 7160 N N . GLY B 1 428 ? -50.811 23.656 94.161 1.00 41.02 887 GLY B N 1
ATOM 7161 C CA . GLY B 1 428 ? -52.025 24.161 93.538 1.00 39.76 887 GLY B CA 1
ATOM 7162 C C . GLY B 1 428 ? -52.920 23.064 93.012 1.00 39.14 887 GLY B C 1
ATOM 7163 O O . GLY B 1 428 ? -52.779 21.899 93.369 1.00 39.62 887 GLY B O 1
ATOM 7164 N N . HIS B 1 429 ? -53.833 23.470 92.136 1.00 41.25 888 HIS B N 1
ATOM 7165 C CA . HIS B 1 429 ? -54.874 22.602 91.615 1.00 45.31 888 HIS B CA 1
ATOM 7166 C C . HIS B 1 429 ? -55.339 23.154 90.279 1.00 41.21 888 HIS B C 1
ATOM 7167 O O . HIS B 1 429 ? -55.422 24.363 90.084 1.00 38.39 888 HIS B O 1
ATOM 7174 N N . TYR B 1 430 ? -55.695 22.243 89.376 1.00 38.08 889 TYR B N 1
ATOM 7175 C CA . TYR B 1 430 ? -56.060 22.603 88.017 1.00 36.34 889 TYR B CA 1
ATOM 7176 C C . TYR B 1 430 ? -57.468 22.107 87.716 1.00 36.19 889 TYR B C 1
ATOM 7177 O O . TYR B 1 430 ? -57.843 20.990 88.116 1.00 33.84 889 TYR B O 1
ATOM 7186 N N . THR B 1 431 ? -58.219 22.931 86.988 1.00 34.05 890 THR B N 1
ATOM 7187 C CA . THR B 1 431 ? -59.549 22.579 86.495 1.00 40.75 890 THR B CA 1
ATOM 7188 C C . THR B 1 431 ? -59.685 23.061 85.047 1.00 41.44 890 THR B C 1
ATOM 7189 O O . THR B 1 431 ? -58.776 23.703 84.503 1.00 31.46 890 THR B O 1
ATOM 7193 N N . THR B 1 432 ? -60.836 22.763 84.419 1.00 37.15 891 THR B N 1
ATOM 7194 C CA . THR B 1 432 ? -61.034 23.132 83.022 1.00 30.25 891 THR B CA 1
ATOM 7195 C C . THR B 1 432 ? -62.449 23.580 82.673 1.00 43.04 891 THR B C 1
ATOM 7196 O O . THR B 1 432 ? -63.431 22.908 82.983 1.00 33.00 891 THR B O 1
ATOM 7200 N N . PHE B 1 433 ? -62.534 24.699 81.947 1.00 35.85 892 PHE B N 1
ATOM 7201 C CA . PHE B 1 433 ? -63.733 25.058 81.196 1.00 32.11 892 PHE B CA 1
ATOM 7202 C C . PHE B 1 433 ? -63.627 24.506 79.768 1.00 31.35 892 PHE B C 1
ATOM 7203 O O . PHE B 1 433 ? -62.601 24.660 79.108 1.00 30.43 892 PHE B O 1
ATOM 7211 N N . ALA B 1 434 ? -64.689 23.897 79.267 1.00 32.48 893 ALA B N 1
ATOM 7212 C CA . ALA B 1 434 ? -64.618 23.434 77.896 1.00 32.16 893 ALA B CA 1
ATOM 7213 C C . ALA B 1 434 ? -65.990 23.483 77.273 1.00 35.41 893 ALA B C 1
ATOM 7214 O O . ALA B 1 434 ? -67.003 23.292 77.956 1.00 38.93 893 ALA B O 1
ATOM 7216 N N . CYS B 1 435 ? -66.017 23.758 75.966 1.00 39.78 894 CYS B N 1
ATOM 7217 C CA . CYS B 1 435 ? -67.271 23.889 75.231 1.00 36.06 894 CYS B CA 1
ATOM 7218 C C . CYS B 1 435 ? -67.529 22.599 74.465 1.00 36.72 894 CYS B C 1
ATOM 7219 O O . CYS B 1 435 ? -66.686 22.172 73.660 1.00 35.82 894 CYS B O 1
ATOM 7222 N N . ASN B 1 436 ? -68.682 21.989 74.688 1.00 38.51 895 ASN B N 1
ATOM 7223 C CA . ASN B 1 436 ? -68.965 20.726 74.025 1.00 43.91 895 ASN B CA 1
ATOM 7224 C C . ASN B 1 436 ? -69.338 20.988 72.555 1.00 46.42 895 ASN B C 1
ATOM 7225 O O . ASN B 1 436 ? -70.247 21.774 72.255 1.00 45.78 895 ASN B O 1
ATOM 7230 N N . LYS B 1 437 ? -68.648 20.315 71.635 1.00 45.09 896 LYS B N 1
ATOM 7231 C CA . LYS B 1 437 ? -68.831 20.600 70.218 1.00 41.77 896 LYS B CA 1
ATOM 7232 C C . LYS B 1 437 ? -70.188 20.153 69.698 1.00 54.12 896 LYS B C 1
ATOM 7233 O O . LYS B 1 437 ? -70.630 20.653 68.667 1.00 63.66 896 LYS B O 1
ATOM 7239 N N . ASP B 1 438 ? -70.848 19.205 70.358 1.00 65.96 897 ASP B N 1
ATOM 7240 C CA . ASP B 1 438 ? -72.123 18.715 69.862 1.00 63.74 897 ASP B CA 1
ATOM 7241 C C . ASP B 1 438 ? -73.309 19.546 70.328 1.00 59.44 897 ASP B C 1
ATOM 7242 O O . ASP B 1 438 ? -74.356 19.545 69.667 1.00 58.30 897 ASP B O 1
ATOM 7247 N N . SER B 1 439 ? -73.198 20.190 71.487 1.00 52.20 898 SER B N 1
ATOM 7248 C CA . SER B 1 439 ? -74.296 20.937 72.062 1.00 50.29 898 SER B CA 1
ATOM 7249 C C . SER B 1 439 ? -74.013 22.427 72.206 1.00 52.10 898 SER B C 1
ATOM 7250 O O . SER B 1 439 ? -74.966 23.222 72.220 1.00 51.57 898 SER B O 1
ATOM 7253 N N . GLY B 1 440 ? -72.750 22.833 72.257 1.00 46.94 899 GLY B N 1
ATOM 7254 C CA . GLY B 1 440 ? -72.403 24.209 72.507 1.00 48.40 899 GLY B CA 1
ATOM 7255 C C . GLY B 1 440 ? -72.440 24.615 73.960 1.00 48.96 899 GLY B C 1
ATOM 7256 O O . GLY B 1 440 ? -72.129 25.766 74.266 1.00 52.79 899 GLY B O 1
ATOM 7257 N N . GLN B 1 441 ? -72.800 23.705 74.855 1.00 47.93 900 GLN B N 1
ATOM 7258 C CA . GLN B 1 441 ? -72.834 23.982 76.276 1.00 47.28 900 GLN B CA 1
ATOM 7259 C C . GLN B 1 441 ? -71.430 23.907 76.856 1.00 42.77 900 GLN B C 1
ATOM 7260 O O . GLN B 1 441 ? -70.664 22.998 76.547 1.00 41.34 900 GLN B O 1
ATOM 7266 N N . TRP B 1 442 ? -71.115 24.846 77.728 1.00 42.34 901 TRP B N 1
ATOM 7267 C CA . TRP B 1 442 ? -69.859 24.849 78.453 1.00 44.35 901 TRP B CA 1
ATOM 7268 C C . TRP B 1 442 ? -69.984 24.011 79.721 1.00 47.24 901 TRP B C 1
ATOM 7269 O O . TRP B 1 442 ? -71.021 24.008 80.385 1.00 42.91 901 TRP B O 1
ATOM 7280 N N . HIS B 1 443 ? -68.903 23.329 80.082 1.00 40.36 902 HIS B N 1
ATOM 7281 C CA . HIS B 1 443 ? -68.870 22.599 81.326 1.00 40.91 902 HIS B CA 1
ATOM 7282 C C . HIS B 1 443 ? -67.580 22.881 82.078 1.00 38.52 902 HIS B C 1
ATOM 7283 O O . HIS B 1 443 ? -66.553 23.241 81.498 1.00 39.03 902 HIS B O 1
ATOM 7290 N N . TYR B 1 444 ? -67.667 22.719 83.396 1.00 44.59 903 TYR B N 1
ATOM 7291 C CA . TYR B 1 444 ? -66.557 22.848 84.328 1.00 39.68 903 TYR B CA 1
ATOM 7292 C C . TYR B 1 444 ? -66.161 21.440 84.765 1.00 37.12 903 TYR B C 1
ATOM 7293 O O . TYR B 1 444 ? -66.955 20.724 85.399 1.00 39.29 903 TYR B O 1
ATOM 7302 N N . PHE B 1 445 ? -64.913 21.110 84.457 1.00 37.27 904 PHE B N 1
ATOM 7303 C CA . PHE B 1 445 ? -64.359 19.779 84.766 1.00 41.80 904 PHE B CA 1
ATOM 7304 C C . PHE B 1 445 ? -63.353 19.883 85.902 1.00 36.10 904 PHE B C 1
ATOM 7305 O O . PHE B 1 445 ? -62.279 20.420 85.678 1.00 33.70 904 PHE B O 1
ATOM 7313 N N . ASP B 1 446 ? -63.712 19.378 87.075 1.00 36.55 905 ASP B N 1
ATOM 7314 C CA . ASP B 1 446 ? -62.765 19.302 88.211 1.00 37.89 905 ASP B CA 1
ATOM 7315 C C . ASP B 1 446 ? -62.534 17.821 88.458 1.00 39.01 905 ASP B C 1
ATOM 7316 O O . ASP B 1 446 ? -63.323 17.213 89.174 1.00 46.42 905 ASP B O 1
ATOM 7321 N N . ASP B 1 447 ? -61.503 17.278 87.840 1.00 40.55 906 ASP B N 1
ATOM 7322 C CA . ASP B 1 447 ? -61.206 15.837 87.937 1.00 37.56 906 ASP B CA 1
ATOM 7323 C C . ASP B 1 447 ? -62.478 15.059 87.548 1.00 41.58 906 ASP B C 1
ATOM 7324 O O . ASP B 1 447 ? -62.879 15.155 86.394 1.00 42.62 906 ASP B O 1
ATOM 7329 N N . ASN B 1 448 ? -63.079 14.319 88.471 1.00 46.93 907 ASN B N 1
ATOM 7330 C CA . ASN B 1 448 ? -64.255 13.468 88.146 1.00 52.47 907 ASN B CA 1
ATOM 7331 C C . ASN B 1 448 ? -65.549 14.291 88.189 1.00 55.94 907 ASN B C 1
ATOM 7332 O O . ASN B 1 448 ? -66.517 13.869 87.575 1.00 50.21 907 ASN B O 1
ATOM 7337 N N . SER B 1 449 ? -65.535 15.441 88.848 1.00 46.32 908 SER B N 1
ATOM 7338 C CA . SER B 1 449 ? -66.725 16.242 89.029 1.00 47.97 908 SER B CA 1
ATOM 7339 C C . SER B 1 449 ? -66.912 17.137 87.803 1.00 42.17 908 SER B C 1
ATOM 7340 O O . SER B 1 449 ? -66.081 17.997 87.520 1.00 41.40 908 SER B O 1
ATOM 7343 N N . VAL B 1 450 ? -68.029 16.975 87.091 1.00 49.88 909 VAL B N 1
ATOM 7344 C CA . VAL B 1 450 ? -68.322 17.743 85.893 1.00 41.30 909 VAL B CA 1
ATOM 7345 C C . VAL B 1 450 ? -69.673 18.420 86.038 1.00 51.21 909 VAL B C 1
ATOM 7346 O O . VAL B 1 450 ? -70.681 17.752 86.272 1.00 44.93 909 VAL B O 1
ATOM 7350 N N . SER B 1 451 ? -69.705 19.748 85.865 1.00 57.34 910 SER B N 1
ATOM 7351 C CA . SER B 1 451 ? -70.978 20.450 85.992 1.00 55.43 910 SER B CA 1
ATOM 7352 C C . SER B 1 451 ? -71.178 21.512 84.923 1.00 55.63 910 SER B C 1
ATOM 7353 O O . SER B 1 451 ? -70.221 22.186 84.532 1.00 46.83 910 SER B O 1
ATOM 7356 N N . PRO B 1 452 ? -72.402 21.686 84.433 1.00 50.03 911 PRO B N 1
ATOM 7357 C CA . PRO B 1 452 ? -72.628 22.656 83.359 1.00 51.16 911 PRO B CA 1
ATOM 7358 C C . PRO B 1 452 ? -72.518 24.084 83.880 1.00 46.69 911 PRO B C 1
ATOM 7359 O O . PRO B 1 452 ? -72.870 24.381 85.027 1.00 49.15 911 PRO B O 1
ATOM 7363 N N . VAL B 1 453 ? -72.023 24.974 83.015 1.00 46.17 912 VAL B N 1
ATOM 7364 C CA . VAL B 1 453 ? -71.863 26.383 83.345 1.00 46.08 912 VAL B CA 1
ATOM 7365 C C . VAL B 1 453 ? -72.273 27.217 82.136 1.00 46.57 912 VAL B C 1
ATOM 7366 O O . VAL B 1 453 ? -72.355 26.725 81.009 1.00 45.97 912 VAL B O 1
ATOM 7370 N N A ASN B 1 454 ? -72.521 28.499 82.387 0.50 47.95 913 ASN B N 1
ATOM 7371 N N B ASN B 1 454 ? -72.544 28.496 82.380 0.50 47.99 913 ASN B N 1
ATOM 7372 C CA A ASN B 1 454 ? -72.862 29.456 81.345 0.50 49.45 913 ASN B CA 1
ATOM 7373 C CA B ASN B 1 454 ? -72.864 29.420 81.298 0.50 49.47 913 ASN B CA 1
ATOM 7374 C C A ASN B 1 454 ? -71.613 30.197 80.870 0.50 46.97 913 ASN B C 1
ATOM 7375 C C B ASN B 1 454 ? -71.618 30.186 80.863 0.50 46.97 913 ASN B C 1
ATOM 7376 O O A ASN B 1 454 ? -70.561 30.173 81.517 0.50 44.89 913 ASN B O 1
ATOM 7377 O O B ASN B 1 454 ? -70.580 30.183 81.529 0.50 44.94 913 ASN B O 1
ATOM 7386 N N . GLU B 1 455 ? -71.729 30.842 79.709 1.00 56.26 914 GLU B N 1
ATOM 7387 C CA . GLU B 1 455 ? -70.582 31.572 79.184 1.00 59.05 914 GLU B CA 1
ATOM 7388 C C . GLU B 1 455 ? -70.107 32.655 80.147 1.00 54.97 914 GLU B C 1
ATOM 7389 O O . GLU B 1 455 ? -68.901 32.906 80.238 1.00 50.02 914 GLU B O 1
ATOM 7395 N N . ASN B 1 456 ? -71.013 33.271 80.902 1.00 53.61 915 ASN B N 1
ATOM 7396 C CA . ASN B 1 456 ? -70.566 34.344 81.788 1.00 62.61 915 ASN B CA 1
ATOM 7397 C C . ASN B 1 456 ? -69.827 33.824 83.016 1.00 63.74 915 ASN B C 1
ATOM 7398 O O . ASN B 1 456 ? -69.416 34.639 83.849 1.00 62.20 915 ASN B O 1
ATOM 7403 N N . GLN B 1 457 ? -69.566 32.509 83.118 1.00 53.19 916 GLN B N 1
ATOM 7404 C CA . GLN B 1 457 ? -68.777 31.962 84.213 1.00 45.05 916 GLN B CA 1
ATOM 7405 C C . GLN B 1 457 ? -67.343 31.658 83.841 1.00 43.15 916 GLN B C 1
ATOM 7406 O O . GLN B 1 457 ? -66.517 31.437 84.742 1.00 41.59 916 GLN B O 1
ATOM 7412 N N . ILE B 1 458 ? -67.015 31.676 82.553 1.00 49.68 917 ILE B N 1
ATOM 7413 C CA . ILE B 1 458 ? -65.755 31.092 82.088 1.00 49.65 917 ILE B CA 1
ATOM 7414 C C . ILE B 1 458 ? -64.550 31.923 82.525 1.00 48.93 917 ILE B C 1
ATOM 7415 O O . ILE B 1 458 ? -63.549 31.377 83.007 1.00 41.07 917 ILE B O 1
ATOM 7420 N N . GLU B 1 459 ? -64.634 33.253 82.353 1.00 42.97 918 GLU B N 1
ATOM 7421 C CA . GLU B 1 459 ? -63.531 34.169 82.637 1.00 43.81 918 GLU B CA 1
ATOM 7422 C C . GLU B 1 459 ? -63.278 34.335 84.130 1.00 38.73 918 GLU B C 1
ATOM 7423 O O . GLU B 1 459 ? -64.182 34.646 84.908 1.00 41.07 918 GLU B O 1
ATOM 7429 N N . SER B 1 460 ? -62.034 34.147 84.533 1.00 37.37 919 SER B N 1
ATOM 7430 C CA . SER B 1 460 ? -61.661 34.334 85.924 1.00 38.66 919 SER B CA 1
ATOM 7431 C C . SER B 1 460 ? -60.155 34.488 85.989 1.00 38.69 919 SER B C 1
ATOM 7432 O O . SER B 1 460 ? -59.415 34.147 85.054 1.00 35.01 919 SER B O 1
ATOM 7435 N N . LYS B 1 461 ? -59.698 34.967 87.132 1.00 42.31 920 LYS B N 1
ATOM 7436 C CA . LYS B 1 461 ? -58.261 35.182 87.285 1.00 48.33 920 LYS B CA 1
ATOM 7437 C C . LYS B 1 461 ? -57.485 33.877 87.243 1.00 35.78 920 LYS B C 1
ATOM 7438 O O . LYS B 1 461 ? -56.292 33.887 86.971 1.00 38.40 920 LYS B O 1
ATOM 7444 N N . ALA B 1 462 ? -58.133 32.746 87.445 1.00 36.63 921 ALA B N 1
ATOM 7445 C CA . ALA B 1 462 ? -57.437 31.466 87.414 1.00 41.34 921 ALA B CA 1
ATOM 7446 C C . ALA B 1 462 ? -57.104 31.004 86.005 1.00 32.62 921 ALA B C 1
ATOM 7447 O O . ALA B 1 462 ? -56.358 30.034 85.845 1.00 30.98 921 ALA B O 1
ATOM 7449 N N . ALA B 1 463 ? -57.657 31.662 84.987 1.00 40.41 922 ALA B N 1
ATOM 7450 C CA . ALA B 1 463 ? -57.384 31.283 83.600 1.00 43.49 922 ALA B CA 1
ATOM 7451 C C . ALA B 1 463 ? -55.884 31.383 83.293 1.00 42.37 922 ALA B C 1
ATOM 7452 O O . ALA B 1 463 ? -55.260 32.435 83.474 1.00 34.66 922 ALA B O 1
ATOM 7454 N N . TYR B 1 464 ? -55.316 30.286 82.813 1.00 29.51 923 TYR B N 1
ATOM 7455 C CA . TYR B 1 464 ? -53.888 30.175 82.547 1.00 30.62 923 TYR B CA 1
ATOM 7456 C C . TYR B 1 464 ? -53.563 29.729 81.128 1.00 32.29 923 TYR B C 1
ATOM 7457 O O . TYR B 1 464 ? -52.602 30.230 80.539 1.00 32.49 923 TYR B O 1
ATOM 7466 N N . VAL B 1 465 ? -54.330 28.807 80.560 1.00 31.98 924 VAL B N 1
ATOM 7467 C CA . VAL B 1 465 ? -54.145 28.413 79.158 1.00 32.60 924 VAL B CA 1
ATOM 7468 C C . VAL B 1 465 ? -55.490 28.561 78.451 1.00 30.24 924 VAL B C 1
ATOM 7469 O O . VAL B 1 465 ? -56.512 28.104 78.970 1.00 34.92 924 VAL B O 1
ATOM 7473 N N . LEU B 1 466 ? -55.497 29.255 77.311 1.00 30.05 925 LEU B N 1
ATOM 7474 C CA . LEU B 1 466 ? -56.700 29.509 76.529 1.00 33.15 925 LEU B CA 1
ATOM 7475 C C . LEU B 1 466 ? -56.595 28.807 75.183 1.00 27.94 925 LEU B C 1
ATOM 7476 O O . LEU B 1 466 ? -55.566 28.890 74.521 1.00 33.31 925 LEU B O 1
ATOM 7481 N N . PHE B 1 467 ? -57.651 28.111 74.787 1.00 32.83 926 PHE B N 1
ATOM 7482 C CA . PHE B 1 467 ? -57.746 27.463 73.488 1.00 32.14 926 PHE B CA 1
ATOM 7483 C C . PHE B 1 467 ? -58.826 28.174 72.670 1.00 35.97 926 PHE B C 1
ATOM 7484 O O . PHE B 1 467 ? -60.025 28.116 73.030 1.00 30.63 926 PHE B O 1
ATOM 7492 N N . TYR B 1 468 ? -58.408 28.728 71.534 1.00 26.48 927 TYR B N 1
ATOM 7493 C CA . TYR B 1 468 ? -59.261 29.451 70.616 1.00 31.07 927 TYR B CA 1
ATOM 7494 C C . TYR B 1 468 ? -59.312 28.721 69.281 1.00 32.37 927 TYR B C 1
ATOM 7495 O O . TYR B 1 468 ? -58.291 28.257 68.772 1.00 27.91 927 TYR B O 1
ATOM 7504 N N . GLN B 1 469 ? -60.509 28.674 68.698 1.00 36.01 928 GLN B N 1
ATOM 7505 C CA . GLN B 1 469 ? -60.770 27.999 67.435 1.00 33.92 928 GLN B CA 1
ATOM 7506 C C . GLN B 1 469 ? -61.067 29.060 66.378 1.00 36.26 928 GLN B C 1
ATOM 7507 O O . GLN B 1 469 ? -61.898 29.949 66.590 1.00 37.08 928 GLN B O 1
ATOM 7513 N N . ARG B 1 470 ? -60.357 28.984 65.258 1.00 33.98 929 ARG B N 1
ATOM 7514 C CA . ARG B 1 470 ? -60.536 29.945 64.182 1.00 37.26 929 ARG B CA 1
ATOM 7515 C C . ARG B 1 470 ? -61.936 29.820 63.605 1.00 44.69 929 ARG B C 1
ATOM 7516 O O . ARG B 1 470 ? -62.420 28.713 63.348 1.00 41.96 929 ARG B O 1
ATOM 7524 N N . GLN B 1 471 ? -62.578 30.967 63.355 1.00 49.94 930 GLN B N 1
ATOM 7525 C CA . GLN B 1 471 ? -64.009 30.932 63.077 1.00 43.78 930 GLN B CA 1
ATOM 7526 C C . GLN B 1 471 ? -64.358 30.225 61.778 1.00 52.58 930 GLN B C 1
ATOM 7527 O O . GLN B 1 471 ? -65.477 29.706 61.658 1.00 66.52 930 GLN B O 1
ATOM 7533 N N . ASP B 1 472 ? -63.430 30.132 60.826 1.00 47.46 931 ASP B N 1
ATOM 7534 C CA . ASP B 1 472 ? -63.750 29.353 59.627 1.00 64.66 931 ASP B CA 1
ATOM 7535 C C . ASP B 1 472 ? -63.748 27.846 59.912 1.00 58.82 931 ASP B C 1
ATOM 7536 O O . ASP B 1 472 ? -64.489 27.092 59.269 1.00 65.42 931 ASP B O 1
ATOM 7541 N N . VAL B 1 473 ? -62.968 27.400 60.899 1.00 54.45 932 VAL B N 1
ATOM 7542 C CA . VAL B 1 473 ? -62.870 25.974 61.199 1.00 60.92 932 VAL B CA 1
ATOM 7543 C C . VAL B 1 473 ? -64.209 25.449 61.683 1.00 56.60 932 VAL B C 1
ATOM 7544 O O . VAL B 1 473 ? -64.661 24.378 61.257 1.00 54.52 932 VAL B O 1
ATOM 7548 N N . ALA B 1 474 ? -64.859 26.199 62.579 1.00 62.11 933 ALA B N 1
ATOM 7549 C CA . ALA B 1 474 ? -66.130 25.762 63.144 1.00 66.61 933 ALA B CA 1
ATOM 7550 C C . ALA B 1 474 ? -67.147 25.520 62.046 1.00 65.47 933 ALA B C 1
ATOM 7551 O O . ALA B 1 474 ? -67.822 24.486 62.025 1.00 67.55 933 ALA B O 1
ATOM 7553 N N . ARG B 1 475 ? -67.254 26.458 61.119 1.00 80.89 934 ARG B N 1
ATOM 7554 C CA . ARG B 1 475 ? -68.204 26.328 59.996 1.00 83.81 934 ARG B CA 1
ATOM 7555 C C . ARG B 1 475 ? -67.798 25.155 59.100 1.00 82.96 934 ARG B C 1
ATOM 7556 O O . ARG B 1 475 ? -68.656 24.414 58.699 1.00 76.49 934 ARG B O 1
ATOM 7564 N N . ARG B 1 476 ? -66.516 24.963 58.845 1.00 93.47 935 ARG B N 1
ATOM 7565 C CA . ARG B 1 476 ? -66.104 23.846 58.002 1.00 88.55 935 ARG B CA 1
ATOM 7566 C C . ARG B 1 476 ? -66.484 22.515 58.640 1.00 95.02 935 ARG B C 1
ATOM 7567 O O . ARG B 1 476 ? -66.680 21.524 57.931 1.00 104.79 935 ARG B O 1
ATOM 7575 N N . LEU B 1 477 ? -66.569 22.477 59.979 1.00 92.47 936 LEU B N 1
ATOM 7576 C CA . LEU B 1 477 ? -66.893 21.237 60.678 1.00 91.98 936 LEU B CA 1
ATOM 7577 C C . LEU B 1 477 ? -68.272 20.693 60.319 1.00 105.49 936 LEU B C 1
ATOM 7578 O O . LEU B 1 477 ? -68.511 19.490 60.474 1.00 117.75 936 LEU B O 1
ATOM 7583 N N . LEU B 1 478 ? -69.184 21.545 59.845 1.00 106.52 937 LEU B N 1
ATOM 7584 C CA . LEU B 1 478 ? -70.564 21.120 59.611 1.00 106.17 937 LEU B CA 1
ATOM 7585 C C . LEU B 1 478 ? -70.642 19.953 58.628 1.00 105.91 937 LEU B C 1
ATOM 7586 O O . LEU B 1 478 ? -71.314 18.948 58.895 1.00 106.31 937 LEU B O 1
ATOM 7591 N N . GLU B 1 479 ? -69.966 20.067 57.482 1.00 105.70 938 GLU B N 1
ATOM 7592 C CA . GLU B 1 479 ? -69.979 19.033 56.439 1.00 109.61 938 GLU B CA 1
ATOM 7593 C C . GLU B 1 479 ? -68.532 18.719 56.058 1.00 108.67 938 GLU B C 1
ATOM 7594 O O . GLU B 1 479 ? -67.979 19.305 55.124 1.00 97.44 938 GLU B O 1
ATOM 7596 N N . HIS B 1 480 ? -67.931 17.773 56.782 1.00 125.09 939 HIS B N 1
ATOM 7597 C CA . HIS B 1 480 ? -66.515 17.433 56.650 1.00 126.55 939 HIS B CA 1
ATOM 7598 C C . HIS B 1 480 ? -66.336 15.919 56.545 1.00 127.88 939 HIS B C 1
ATOM 7599 O O . HIS B 1 480 ? -66.203 15.225 57.555 1.00 125.88 939 HIS B O 1
ATOM 7601 N N . HIS B 1 481 ? -66.332 15.409 55.312 1.00 124.25 940 HIS B N 1
ATOM 7602 C CA . HIS B 1 481 ? -65.941 14.031 55.009 1.00 129.70 940 HIS B CA 1
ATOM 7603 C C . HIS B 1 481 ? -65.049 14.069 53.766 1.00 132.92 940 HIS B C 1
ATOM 7604 O O . HIS B 1 481 ? -64.694 15.146 53.268 1.00 126.54 940 HIS B O 1
ATOM 7611 N N . HIS B 1 482 ? -64.672 12.882 53.276 1.00 119.97 941 HIS B N 1
ATOM 7612 C CA . HIS B 1 482 ? -63.864 12.739 52.053 1.00 104.97 941 HIS B CA 1
ATOM 7613 C C . HIS B 1 482 ? -64.379 11.543 51.250 1.00 98.42 941 HIS B C 1
ATOM 7614 O O . HIS B 1 482 ? -63.635 10.605 50.962 1.00 93.99 941 HIS B O 1
ATOM 7616 N N . MET C 2 1 ? -31.460 34.543 35.523 1.00 41.84 1 MET C N 1
ATOM 7617 C CA . MET C 2 1 ? -30.177 34.027 36.070 1.00 30.30 1 MET C CA 1
ATOM 7618 C C . MET C 2 1 ? -29.278 33.613 34.934 1.00 32.30 1 MET C C 1
ATOM 7619 O O . MET C 2 1 ? -29.676 33.602 33.776 1.00 32.52 1 MET C O 1
ATOM 7624 N N . GLN C 2 2 ? -28.048 33.263 35.272 1.00 36.91 2 GLN C N 1
ATOM 7625 C CA . GLN C 2 2 ? -27.093 32.750 34.298 1.00 32.72 2 GLN C CA 1
ATOM 7626 C C . GLN C 2 2 ? -26.797 31.288 34.580 1.00 29.11 2 GLN C C 1
ATOM 7627 O O . GLN C 2 2 ? -26.630 30.901 35.739 1.00 22.56 2 GLN C O 1
ATOM 7633 N N . ILE C 2 3 ? -26.715 30.490 33.512 1.00 28.49 3 ILE C N 1
ATOM 7634 C CA . ILE C 2 3 ? -26.209 29.135 33.602 1.00 32.20 3 ILE C CA 1
ATOM 7635 C C . ILE C 2 3 ? -25.156 28.951 32.526 1.00 32.34 3 ILE C C 1
ATOM 7636 O O . ILE C 2 3 ? -24.958 29.797 31.656 1.00 30.16 3 ILE C O 1
ATOM 7641 N N . PHE C 2 4 ? -24.459 27.817 32.597 1.00 30.39 4 PHE C N 1
ATOM 7642 C CA . PHE C 2 4 ? -23.355 27.543 31.680 1.00 29.46 4 PHE C CA 1
ATOM 7643 C C . PHE C 2 4 ? -23.593 26.229 30.937 1.00 28.91 4 PHE C C 1
ATOM 7644 O O . PHE C 2 4 ? -24.253 25.318 31.442 1.00 26.43 4 PHE C O 1
ATOM 7652 N N . VAL C 2 5 ? -23.056 26.143 29.725 1.00 22.52 5 VAL C N 1
ATOM 7653 C CA . VAL C 2 5 ? -23.062 24.903 28.959 1.00 21.32 5 VAL C CA 1
ATOM 7654 C C . VAL C 2 5 ? -21.636 24.586 28.521 1.00 26.15 5 VAL C C 1
ATOM 7655 O O . VAL C 2 5 ? -21.007 25.386 27.824 1.00 29.11 5 VAL C O 1
ATOM 7659 N N . LYS C 2 6 ? -21.112 23.436 28.954 1.00 22.59 6 LYS C N 1
ATOM 7660 C CA . LYS C 2 6 ? -19.815 22.968 28.488 1.00 25.54 6 LYS C CA 1
ATOM 7661 C C . LYS C 2 6 ? -20.013 22.223 27.171 1.00 30.25 6 LYS C C 1
ATOM 7662 O O . LYS C 2 6 ? -20.735 21.210 27.119 1.00 18.83 6 LYS C O 1
ATOM 7668 N N . THR C 2 7 ? -19.395 22.748 26.097 1.00 25.20 7 THR C N 1
ATOM 7669 C CA . THR C 2 7 ? -19.715 22.288 24.750 1.00 23.47 7 THR C CA 1
ATOM 7670 C C . THR C 2 7 ? -18.756 21.173 24.279 1.00 20.71 7 THR C C 1
ATOM 7671 O O . THR C 2 7 ? -17.980 20.611 25.050 1.00 24.89 7 THR C O 1
ATOM 7675 N N . LEU C 2 8 ? -18.823 20.843 22.987 1.00 21.91 8 LEU C N 1
ATOM 7676 C CA . LEU C 2 8 ? -18.163 19.654 22.476 1.00 22.14 8 LEU C CA 1
ATOM 7677 C C . LEU C 2 8 ? -16.663 19.727 22.641 1.00 24.99 8 LEU C C 1
ATOM 7678 O O . LEU C 2 8 ? -16.026 18.709 22.925 1.00 26.55 8 LEU C O 1
ATOM 7683 N N . THR C 2 9 ? -16.078 20.925 22.463 1.00 25.30 9 THR C N 1
ATOM 7684 C CA . THR C 2 9 ? -14.633 21.082 22.612 1.00 28.33 9 THR C CA 1
ATOM 7685 C C . THR C 2 9 ? -14.195 21.317 24.061 1.00 25.33 9 THR C C 1
ATOM 7686 O O . THR C 2 9 ? -13.006 21.311 24.331 1.00 37.70 9 THR C O 1
ATOM 7690 N N . GLY C 2 10 ? -15.102 21.485 24.991 1.00 33.51 10 GLY C N 1
ATOM 7691 C CA . GLY C 2 10 ? -14.803 21.884 26.344 1.00 35.48 10 GLY C CA 1
ATOM 7692 C C . GLY C 2 10 ? -15.102 23.333 26.624 1.00 26.89 10 GLY C C 1
ATOM 7693 O O . GLY C 2 10 ? -15.260 23.713 27.792 1.00 28.44 10 GLY C O 1
ATOM 7694 N N . LYS C 2 11 ? -15.254 24.134 25.580 1.00 35.51 11 LYS C N 1
ATOM 7695 C CA . LYS C 2 11 ? -15.523 25.555 25.729 1.00 33.45 11 LYS C CA 1
ATOM 7696 C C . LYS C 2 11 ? -16.874 25.745 26.387 1.00 29.28 11 LYS C C 1
ATOM 7697 O O . LYS C 2 11 ? -17.888 25.204 25.926 1.00 26.37 11 LYS C O 1
ATOM 7703 N N . THR C 2 12 ? -16.884 26.505 27.486 1.00 23.37 12 THR C N 1
ATOM 7704 C CA . THR C 2 12 ? -18.109 26.797 28.203 1.00 25.85 12 THR C CA 1
ATOM 7705 C C . THR C 2 12 ? -18.728 28.085 27.664 1.00 25.42 12 THR C C 1
ATOM 7706 O O . THR C 2 12 ? -18.042 29.090 27.475 1.00 24.80 12 THR C O 1
ATOM 7710 N N . ILE C 2 13 ? -20.023 28.048 27.405 1.00 27.95 13 ILE C N 1
ATOM 7711 C CA . ILE C 2 13 ? -20.756 29.248 27.017 1.00 32.73 13 ILE C CA 1
ATOM 7712 C C . ILE C 2 13 ? -21.732 29.614 28.124 1.00 25.75 13 ILE C C 1
ATOM 7713 O O . ILE C 2 13 ? -22.072 28.808 28.989 1.00 25.50 13 ILE C O 1
ATOM 7718 N N . THR C 2 14 ? -22.205 30.850 28.070 1.00 25.05 14 THR C N 1
ATOM 7719 C CA . THR C 2 14 ? -23.083 31.409 29.087 1.00 29.92 14 THR C CA 1
ATOM 7720 C C . THR C 2 14 ? -24.466 31.673 28.522 1.00 31.51 14 THR C C 1
ATOM 7721 O O . THR C 2 14 ? -24.605 32.198 27.406 1.00 27.60 14 THR C O 1
ATOM 7725 N N . LEU C 2 15 ? -25.480 31.315 29.304 1.00 27.06 15 LEU C N 1
ATOM 7726 C CA . LEU C 2 15 ? -26.880 31.468 28.919 1.00 31.92 15 LEU C CA 1
ATOM 7727 C C . LEU C 2 15 ? -27.614 32.308 29.964 1.00 32.65 15 LEU C C 1
ATOM 7728 O O . LEU C 2 15 ? -27.358 32.194 31.179 1.00 26.05 15 LEU C O 1
ATOM 7733 N N . GLU C 2 16 ? -28.472 33.174 29.470 1.00 30.14 16 GLU C N 1
ATOM 7734 C CA . GLU C 2 16 ? -29.379 33.979 30.273 1.00 37.38 16 GLU C CA 1
ATOM 7735 C C . GLU C 2 16 ? -30.743 33.310 30.242 1.00 34.78 16 GLU C C 1
ATOM 7736 O O . GLU C 2 16 ? -31.367 33.202 29.185 1.00 34.72 16 GLU C O 1
ATOM 7742 N N . VAL C 2 17 ? -31.190 32.838 31.394 1.00 40.30 17 VAL C N 1
ATOM 7743 C CA . VAL C 2 17 ? -32.383 32.019 31.489 1.00 37.85 17 VAL C CA 1
ATOM 7744 C C . VAL C 2 17 ? -33.174 32.388 32.732 1.00 43.55 17 VAL C C 1
ATOM 7745 O O . VAL C 2 17 ? -32.714 33.118 33.609 1.00 39.11 17 VAL C O 1
ATOM 7749 N N . GLU C 2 18 ? -34.395 31.870 32.786 1.00 49.67 18 GLU C N 1
ATOM 7750 C CA . GLU C 2 18 ? -35.220 31.901 33.986 1.00 41.51 18 GLU C CA 1
ATOM 7751 C C . GLU C 2 18 ? -35.471 30.469 34.453 1.00 44.17 18 GLU C C 1
ATOM 7752 O O . GLU C 2 18 ? -35.362 29.523 33.661 1.00 34.43 18 GLU C O 1
ATOM 7758 N N . PRO C 2 19 ? -35.726 30.268 35.741 1.00 40.63 19 PRO C N 1
ATOM 7759 C CA . PRO C 2 19 ? -35.929 28.896 36.232 1.00 34.52 19 PRO C CA 1
ATOM 7760 C C . PRO C 2 19 ? -37.079 28.159 35.556 1.00 40.76 19 PRO C C 1
ATOM 7761 O O . PRO C 2 19 ? -37.071 26.922 35.477 1.00 36.81 19 PRO C O 1
ATOM 7765 N N . SER C 2 20 ? -38.048 28.884 35.042 1.00 39.82 20 SER C N 1
ATOM 7766 C CA . SER C 2 20 ? -39.202 28.313 34.362 1.00 43.85 20 SER C CA 1
ATOM 7767 C C . SER C 2 20 ? -38.994 28.156 32.860 1.00 39.73 20 SER C C 1
ATOM 7768 O O . SER C 2 20 ? -39.938 27.785 32.141 1.00 37.89 20 SER C O 1
ATOM 7771 N N . ASP C 2 21 ? -37.814 28.479 32.360 1.00 39.41 21 ASP C N 1
ATOM 7772 C CA . ASP C 2 21 ? -37.553 28.304 30.941 1.00 39.89 21 ASP C CA 1
ATOM 7773 C C . ASP C 2 21 ? -37.632 26.828 30.589 1.00 41.54 21 ASP C C 1
ATOM 7774 O O . ASP C 2 21 ? -37.180 25.963 31.344 1.00 38.15 21 ASP C O 1
ATOM 7779 N N . THR C 2 22 ? -38.243 26.552 29.448 1.00 47.03 22 THR C N 1
ATOM 7780 C CA . THR C 2 22 ? -38.318 25.196 28.955 1.00 37.11 22 THR C CA 1
ATOM 7781 C C . THR C 2 22 ? -36.994 24.803 28.314 1.00 37.21 22 THR C C 1
ATOM 7782 O O . THR C 2 22 ? -36.152 25.634 27.992 1.00 41.65 22 THR C O 1
ATOM 7786 N N . ILE C 2 23 ? -36.809 23.495 28.185 1.00 38.58 23 ILE C N 1
ATOM 7787 C CA . ILE C 2 23 ? -35.615 22.952 27.564 1.00 32.64 23 ILE C CA 1
ATOM 7788 C C . ILE C 2 23 ? -35.575 23.357 26.099 1.00 34.46 23 ILE C C 1
ATOM 7789 O O . ILE C 2 23 ? -34.495 23.535 25.528 1.00 37.90 23 ILE C O 1
ATOM 7794 N N A GLU C 2 24 ? -36.739 23.480 25.456 0.50 38.79 24 GLU C N 1
ATOM 7795 N N B GLU C 2 24 ? -36.741 23.486 25.458 0.50 38.80 24 GLU C N 1
ATOM 7796 C CA A GLU C 2 24 ? -36.763 23.967 24.078 0.50 40.51 24 GLU C CA 1
ATOM 7797 C CA B GLU C 2 24 ? -36.758 23.969 24.081 0.50 40.50 24 GLU C CA 1
ATOM 7798 C C A GLU C 2 24 ? -36.170 25.366 23.994 0.50 34.66 24 GLU C C 1
ATOM 7799 C C B GLU C 2 24 ? -36.160 25.365 23.998 0.50 34.66 24 GLU C C 1
ATOM 7800 O O A GLU C 2 24 ? -35.384 25.668 23.095 0.50 38.43 24 GLU C O 1
ATOM 7801 O O B GLU C 2 24 ? -35.373 25.668 23.100 0.50 38.43 24 GLU C O 1
ATOM 7812 N N . ASN C 2 25 ? -36.521 26.226 24.939 1.00 35.93 25 ASN C N 1
ATOM 7813 C CA . ASN C 2 25 ? -35.965 27.567 24.958 1.00 44.93 25 ASN C CA 1
ATOM 7814 C C . ASN C 2 25 ? -34.461 27.537 25.190 1.00 42.30 25 ASN C C 1
ATOM 7815 O O . ASN C 2 25 ? -33.695 28.227 24.497 1.00 45.61 25 ASN C O 1
ATOM 7820 N N . VAL C 2 26 ? -34.018 26.707 26.129 1.00 44.81 26 VAL C N 1
ATOM 7821 C CA . VAL C 2 26 ? -32.597 26.624 26.431 1.00 34.72 26 VAL C CA 1
ATOM 7822 C C . VAL C 2 26 ? -31.829 26.175 25.214 1.00 30.39 26 VAL C C 1
ATOM 7823 O O . VAL C 2 26 ? -30.769 26.719 24.897 1.00 37.42 26 VAL C O 1
ATOM 7827 N N . LYS C 2 27 ? -32.353 25.164 24.518 1.00 33.45 27 LYS C N 1
ATOM 7828 C CA . LYS C 2 27 ? -31.707 24.658 23.314 1.00 36.92 27 LYS C CA 1
ATOM 7829 C C . LYS C 2 27 ? -31.655 25.740 22.245 1.00 40.39 27 LYS C C 1
ATOM 7830 O O . LYS C 2 27 ? -30.658 25.871 21.521 1.00 40.81 27 LYS C O 1
ATOM 7836 N N . ALA C 2 28 ? -32.705 26.547 22.150 1.00 38.24 28 ALA C N 1
ATOM 7837 C CA . ALA C 2 28 ? -32.680 27.628 21.171 1.00 34.15 28 ALA C CA 1
ATOM 7838 C C . ALA C 2 28 ? -31.552 28.585 21.476 1.00 34.46 28 ALA C C 1
ATOM 7839 O O . ALA C 2 28 ? -30.866 29.058 20.571 1.00 37.27 28 ALA C O 1
ATOM 7841 N N . LYS C 2 29 ? -31.351 28.897 22.749 1.00 32.01 29 LYS C N 1
ATOM 7842 C CA . LYS C 2 29 ? -30.266 29.817 23.095 1.00 37.77 29 LYS C CA 1
ATOM 7843 C C . LYS C 2 29 ? -28.910 29.195 22.805 1.00 36.25 29 LYS C C 1
ATOM 7844 O O . LYS C 2 29 ? -28.008 29.853 22.244 1.00 38.22 29 LYS C O 1
ATOM 7850 N N . ILE C 2 30 ? -28.775 27.911 23.111 1.00 30.31 30 ILE C N 1
ATOM 7851 C CA . ILE C 2 30 ? -27.548 27.214 22.753 1.00 31.03 30 ILE C CA 1
ATOM 7852 C C . ILE C 2 30 ? -27.314 27.305 21.254 1.00 33.37 30 ILE C C 1
ATOM 7853 O O . ILE C 2 30 ? -26.211 27.620 20.804 1.00 32.99 30 ILE C O 1
ATOM 7858 N N . GLN C 2 31 ? -28.357 27.088 20.455 1.00 36.44 31 GLN C N 1
ATOM 7859 C CA . GLN C 2 31 ? -28.184 27.178 19.010 1.00 40.33 31 GLN C CA 1
ATOM 7860 C C . GLN C 2 31 ? -27.782 28.586 18.610 1.00 37.16 31 GLN C C 1
ATOM 7861 O O . GLN C 2 31 ? -26.960 28.776 17.710 1.00 40.40 31 GLN C O 1
ATOM 7867 N N . ASP C 2 32 ? -28.345 29.591 19.276 1.00 39.05 32 ASP C N 1
ATOM 7868 C CA . ASP C 2 32 ? -27.976 30.971 18.964 1.00 46.07 32 ASP C CA 1
ATOM 7869 C C . ASP C 2 32 ? -26.469 31.157 19.055 1.00 40.77 32 ASP C C 1
ATOM 7870 O O . ASP C 2 32 ? -25.861 31.802 18.201 1.00 47.05 32 ASP C O 1
ATOM 7875 N N . LYS C 2 33 ? -25.841 30.548 20.044 1.00 39.21 33 LYS C N 1
ATOM 7876 C CA . LYS C 2 33 ? -24.401 30.779 20.196 1.00 37.82 33 LYS C CA 1
ATOM 7877 C C . LYS C 2 33 ? -23.538 29.763 19.428 1.00 44.45 33 LYS C C 1
ATOM 7878 O O . LYS C 2 33 ? -22.549 30.155 18.802 1.00 39.85 33 LYS C O 1
ATOM 7884 N N . GLU C 2 34 ? -23.910 28.469 19.410 1.00 45.55 34 GLU C N 1
ATOM 7885 C CA . GLU C 2 34 ? -23.078 27.406 18.847 1.00 37.94 34 GLU C CA 1
ATOM 7886 C C . GLU C 2 34 ? -23.562 26.849 17.508 1.00 38.70 34 GLU C C 1
ATOM 7887 O O . GLU C 2 34 ? -22.788 26.168 16.813 1.00 38.81 34 GLU C O 1
ATOM 7893 N N . GLY C 2 35 ? -24.789 27.145 17.105 1.00 43.71 35 GLY C N 1
ATOM 7894 C CA . GLY C 2 35 ? -25.276 26.760 15.796 1.00 39.70 35 GLY C CA 1
ATOM 7895 C C . GLY C 2 35 ? -25.693 25.319 15.652 1.00 40.76 35 GLY C C 1
ATOM 7896 O O . GLY C 2 35 ? -26.076 24.905 14.555 1.00 34.46 35 GLY C O 1
ATOM 7897 N N . ILE C 2 36 ? -25.684 24.555 16.727 1.00 45.85 36 ILE C N 1
ATOM 7898 C CA . ILE C 2 36 ? -26.103 23.155 16.657 1.00 43.21 36 ILE C CA 1
ATOM 7899 C C . ILE C 2 36 ? -27.625 23.101 16.675 1.00 37.71 36 ILE C C 1
ATOM 7900 O O . ILE C 2 36 ? -28.247 23.712 17.561 1.00 41.76 36 ILE C O 1
ATOM 7905 N N . PRO C 2 37 ? -28.248 22.399 15.739 1.00 37.35 37 PRO C N 1
ATOM 7906 C CA . PRO C 2 37 ? -29.698 22.295 15.756 1.00 35.79 37 PRO C CA 1
ATOM 7907 C C . PRO C 2 37 ? -30.172 21.678 17.054 1.00 31.65 37 PRO C C 1
ATOM 7908 O O . PRO C 2 37 ? -29.525 20.782 17.596 1.00 29.65 37 PRO C O 1
ATOM 7912 N N . PRO C 2 38 ? -31.297 22.142 17.570 1.00 42.87 38 PRO C N 1
ATOM 7913 C CA . PRO C 2 38 ? -31.795 21.608 18.839 1.00 44.58 38 PRO C CA 1
ATOM 7914 C C . PRO C 2 38 ? -32.021 20.116 18.870 1.00 45.31 38 PRO C C 1
ATOM 7915 O O . PRO C 2 38 ? -31.798 19.509 19.927 1.00 39.02 38 PRO C O 1
ATOM 7919 N N . ASP C 2 39 ? -32.432 19.505 17.750 1.00 40.10 39 ASP C N 1
ATOM 7920 C CA . ASP C 2 39 ? -32.709 18.068 17.721 1.00 32.86 39 ASP C CA 1
ATOM 7921 C C . ASP C 2 39 ? -31.440 17.237 17.868 1.00 33.56 39 ASP C C 1
ATOM 7922 O O . ASP C 2 39 ? -31.485 16.128 18.389 1.00 40.38 39 ASP C O 1
ATOM 7927 N N . GLN C 2 40 ? -30.303 17.775 17.444 1.00 37.40 40 GLN C N 1
ATOM 7928 C CA . GLN C 2 40 ? -29.024 17.114 17.615 1.00 36.16 40 GLN C CA 1
ATOM 7929 C C . GLN C 2 40 ? -28.434 17.340 18.996 1.00 35.88 40 GLN C C 1
ATOM 7930 O O . GLN C 2 40 ? -27.517 16.610 19.395 1.00 33.42 40 GLN C O 1
ATOM 7936 N N . GLN C 2 41 ? -28.917 18.320 19.732 1.00 29.73 41 GLN C N 1
ATOM 7937 C CA . GLN C 2 41 ? -28.333 18.597 21.032 1.00 34.72 41 GLN C CA 1
ATOM 7938 C C . GLN C 2 41 ? -28.843 17.567 22.020 1.00 30.18 41 GLN C C 1
ATOM 7939 O O . GLN C 2 41 ? -30.053 17.291 22.053 1.00 30.13 41 GLN C O 1
ATOM 7945 N N . ARG C 2 42 ? -27.929 16.996 22.808 1.00 24.75 42 ARG C N 1
ATOM 7946 C CA . ARG C 2 42 ? -28.278 16.288 24.034 1.00 24.69 42 ARG C CA 1
ATOM 7947 C C . ARG C 2 42 ? -27.641 17.067 25.174 1.00 25.00 42 ARG C C 1
ATOM 7948 O O . ARG C 2 42 ? -26.442 17.360 25.129 1.00 26.49 42 ARG C O 1
ATOM 7956 N N . LEU C 2 43 ? -28.453 17.442 26.154 1.00 24.14 43 LEU C N 1
ATOM 7957 C CA . LEU C 2 43 ? -28.011 18.161 27.337 1.00 22.24 43 LEU C CA 1
ATOM 7958 C C . LEU C 2 43 ? -28.150 17.272 28.551 1.00 25.03 43 LEU C C 1
ATOM 7959 O O . LEU C 2 43 ? -29.248 16.732 28.816 1.00 27.29 43 LEU C O 1
ATOM 7964 N N . ILE C 2 44 ? -27.079 17.206 29.338 1.00 21.73 44 ILE C N 1
ATOM 7965 C CA . ILE C 2 44 ? -27.013 16.363 30.523 1.00 22.59 44 ILE C CA 1
ATOM 7966 C C . ILE C 2 44 ? -26.779 17.237 31.750 1.00 27.05 44 ILE C C 1
ATOM 7967 O O . ILE C 2 44 ? -25.961 18.168 31.719 1.00 27.81 44 ILE C O 1
ATOM 7972 N N . PHE C 2 45 ? -27.549 16.974 32.809 1.00 26.22 45 PHE C N 1
ATOM 7973 C CA . PHE C 2 45 ? -27.300 17.555 34.109 1.00 27.45 45 PHE C CA 1
ATOM 7974 C C . PHE C 2 45 ? -27.667 16.519 35.155 1.00 26.94 45 PHE C C 1
ATOM 7975 O O . PHE C 2 45 ? -28.798 16.029 35.175 1.00 31.54 45 PHE C O 1
ATOM 7983 N N . ALA C 2 46 ? -26.729 16.222 36.046 1.00 26.02 46 ALA C N 1
ATOM 7984 C CA . ALA C 2 46 ? -26.946 15.326 37.162 1.00 26.99 46 ALA C CA 1
ATOM 7985 C C . ALA C 2 46 ? -27.487 13.971 36.709 1.00 38.89 46 ALA C C 1
ATOM 7986 O O . ALA C 2 46 ? -28.438 13.393 37.283 1.00 35.24 46 ALA C O 1
ATOM 7988 N N . GLY C 2 47 ? -26.879 13.413 35.684 1.00 37.75 47 GLY C N 1
ATOM 7989 C CA . GLY C 2 47 ? -27.402 12.098 35.329 1.00 58.42 47 GLY C CA 1
ATOM 7990 C C . GLY C 2 47 ? -28.846 12.086 34.826 1.00 49.73 47 GLY C C 1
ATOM 7991 O O . GLY C 2 47 ? -29.509 11.058 34.915 1.00 42.35 47 GLY C O 1
ATOM 7992 N N . LYS C 2 48 ? -29.349 13.232 34.335 1.00 28.57 48 LYS C N 1
ATOM 7993 C CA . LYS C 2 48 ? -30.576 13.363 33.576 1.00 28.51 48 LYS C CA 1
ATOM 7994 C C . LYS C 2 48 ? -30.223 13.935 32.204 1.00 34.21 48 LYS C C 1
ATOM 7995 O O . LYS C 2 48 ? -29.452 14.898 32.087 1.00 35.04 48 LYS C O 1
ATOM 8001 N N . GLN C 2 49 ? -30.792 13.371 31.160 1.00 31.10 49 GLN C N 1
ATOM 8002 C CA . GLN C 2 49 ? -30.787 14.041 29.869 1.00 34.33 49 GLN C CA 1
ATOM 8003 C C . GLN C 2 49 ? -32.022 14.942 29.826 1.00 30.96 49 GLN C C 1
ATOM 8004 O O . GLN C 2 49 ? -33.122 14.509 30.191 1.00 35.28 49 GLN C O 1
ATOM 8010 N N . LEU C 2 50 ? -31.836 16.186 29.411 1.00 24.96 50 LEU C N 1
ATOM 8011 C CA . LEU C 2 50 ? -32.889 17.166 29.540 1.00 31.41 50 LEU C CA 1
ATOM 8012 C C . LEU C 2 50 ? -33.847 17.029 28.376 1.00 32.31 50 LEU C C 1
ATOM 8013 O O . LEU C 2 50 ? -33.404 16.948 27.230 1.00 33.90 50 LEU C O 1
ATOM 8018 N N . GLU C 2 51 ? -35.152 17.008 28.674 1.00 28.25 51 GLU C N 1
ATOM 8019 C CA . GLU C 2 51 ? -36.187 16.736 27.698 1.00 37.50 51 GLU C CA 1
ATOM 8020 C C . GLU C 2 51 ? -37.077 17.948 27.461 1.00 40.59 51 GLU C C 1
ATOM 8021 O O . GLU C 2 51 ? -37.522 18.617 28.402 1.00 41.38 51 GLU C O 1
ATOM 8027 N N . ASP C 2 52 ? -37.342 18.212 26.187 1.00 41.86 52 ASP C N 1
ATOM 8028 C CA . ASP C 2 52 ? -38.247 19.285 25.820 1.00 39.14 52 ASP C CA 1
ATOM 8029 C C . ASP C 2 52 ? -39.590 19.086 26.528 1.00 47.37 52 ASP C C 1
ATOM 8030 O O . ASP C 2 52 ? -40.083 17.957 26.693 1.00 39.45 52 ASP C O 1
ATOM 8035 N N . GLY C 2 53 ? -40.164 20.195 26.984 1.00 48.40 53 GLY C N 1
ATOM 8036 C CA . GLY C 2 53 ? -41.411 20.199 27.709 1.00 39.85 53 GLY C CA 1
ATOM 8037 C C . GLY C 2 53 ? -41.241 20.492 29.182 1.00 37.53 53 GLY C C 1
ATOM 8038 O O . GLY C 2 53 ? -42.134 21.080 29.792 1.00 52.06 53 GLY C O 1
ATOM 8039 N N . ARG C 2 54 ? -40.125 20.109 29.766 1.00 35.20 54 ARG C N 1
ATOM 8040 C CA . ARG C 2 54 ? -39.883 20.366 31.178 1.00 34.45 54 ARG C CA 1
ATOM 8041 C C . ARG C 2 54 ? -39.033 21.624 31.327 1.00 41.90 54 ARG C C 1
ATOM 8042 O O . ARG C 2 54 ? -38.479 22.176 30.361 1.00 33.21 54 ARG C O 1
ATOM 8050 N N . THR C 2 55 ? -38.921 22.081 32.567 1.00 38.16 55 THR C N 1
ATOM 8051 C CA . THR C 2 55 ? -38.237 23.339 32.844 1.00 35.96 55 THR C CA 1
ATOM 8052 C C . THR C 2 55 ? -36.920 23.096 33.576 1.00 31.74 55 THR C C 1
ATOM 8053 O O . THR C 2 55 ? -36.623 22.005 34.044 1.00 36.14 55 THR C O 1
ATOM 8057 N N . LEU C 2 56 ? -36.131 24.154 33.655 1.00 35.79 56 LEU C N 1
ATOM 8058 C CA . LEU C 2 56 ? -34.866 24.077 34.363 1.00 32.25 56 LEU C CA 1
ATOM 8059 C C . LEU C 2 56 ? -35.081 23.719 35.833 1.00 30.40 56 LEU C C 1
ATOM 8060 O O . LEU C 2 56 ? -34.294 22.973 36.431 1.00 28.09 56 LEU C O 1
ATOM 8065 N N . SER C 2 57 ? -36.111 24.275 36.449 1.00 30.75 57 SER C N 1
ATOM 8066 C CA . SER C 2 57 ? -36.374 23.938 37.837 1.00 36.37 57 SER C CA 1
ATOM 8067 C C . SER C 2 57 ? -36.769 22.474 37.974 1.00 37.83 57 SER C C 1
ATOM 8068 O O . SER C 2 57 ? -36.460 21.837 38.989 1.00 39.90 57 SER C O 1
ATOM 8071 N N . ASP C 2 58 ? -37.415 21.905 36.953 1.00 35.20 58 ASP C N 1
ATOM 8072 C CA . ASP C 2 58 ? -37.762 20.489 37.019 1.00 33.67 58 ASP C CA 1
ATOM 8073 C C . ASP C 2 58 ? -36.533 19.629 37.226 1.00 29.64 58 ASP C C 1
ATOM 8074 O O . ASP C 2 58 ? -36.575 18.627 37.952 1.00 34.07 58 ASP C O 1
ATOM 8079 N N . TYR C 2 59 ? -35.414 20.007 36.630 1.00 33.03 59 TYR C N 1
ATOM 8080 C CA . TYR C 2 59 ? -34.202 19.197 36.741 1.00 32.59 59 TYR C CA 1
ATOM 8081 C C . TYR C 2 59 ? -33.271 19.697 37.824 1.00 27.66 59 TYR C C 1
ATOM 8082 O O . TYR C 2 59 ? -32.149 19.242 37.907 1.00 26.81 59 TYR C O 1
ATOM 8091 N N . ASN C 2 60 ? -33.724 20.622 38.658 1.00 32.92 60 ASN C N 1
ATOM 8092 C CA . ASN C 2 60 ? -32.917 21.163 39.736 1.00 30.96 60 ASN C CA 1
ATOM 8093 C C . ASN C 2 60 ? -31.686 21.881 39.196 1.00 27.93 60 ASN C C 1
ATOM 8094 O O . ASN C 2 60 ? -30.607 21.799 39.752 1.00 34.24 60 ASN C O 1
ATOM 8099 N N . ILE C 2 61 ? -31.856 22.591 38.094 1.00 33.60 61 ILE C N 1
ATOM 8100 C CA . ILE C 2 61 ? -30.799 23.383 37.492 1.00 32.58 61 ILE C CA 1
ATOM 8101 C C . ILE C 2 61 ? -30.924 24.784 38.067 1.00 37.52 61 ILE C C 1
ATOM 8102 O O . ILE C 2 61 ? -31.814 25.558 37.675 1.00 33.85 61 ILE C O 1
ATOM 8107 N N . GLN C 2 62 ? -30.035 25.108 38.992 1.00 29.25 62 GLN C N 1
ATOM 8108 C CA . GLN C 2 62 ? -30.018 26.392 39.672 1.00 27.16 62 GLN C CA 1
ATOM 8109 C C . GLN C 2 62 ? -28.918 27.270 39.083 1.00 33.64 62 GLN C C 1
ATOM 8110 O O . GLN C 2 62 ? -28.187 26.870 38.163 1.00 29.49 62 GLN C O 1
ATOM 8116 N N . LYS C 2 63 ? -28.828 28.500 39.599 1.00 30.94 63 LYS C N 1
ATOM 8117 C CA . LYS C 2 63 ? -27.955 29.500 38.991 1.00 30.48 63 LYS C CA 1
ATOM 8118 C C . LYS C 2 63 ? -26.503 29.038 39.011 1.00 30.46 63 LYS C C 1
ATOM 8119 O O . LYS C 2 63 ? -26.026 28.435 39.975 1.00 34.61 63 LYS C O 1
ATOM 8125 N N . GLU C 2 64 ? -25.798 29.319 37.921 1.00 26.67 64 GLU C N 1
ATOM 8126 C CA . GLU C 2 64 ? -24.393 29.062 37.724 1.00 26.03 64 GLU C CA 1
ATOM 8127 C C . GLU C 2 64 ? -24.097 27.598 37.588 1.00 30.03 64 GLU C C 1
ATOM 8128 O O . GLU C 2 64 ? -22.926 27.242 37.392 1.00 25.91 64 GLU C O 1
ATOM 8134 N N . SER C 2 65 ? -25.113 26.737 37.573 1.00 26.54 65 SER C N 1
ATOM 8135 C CA . SER C 2 65 ? -24.940 25.341 37.215 1.00 23.95 65 SER C CA 1
ATOM 8136 C C . SER C 2 65 ? -24.415 25.238 35.800 1.00 32.24 65 SER C C 1
ATOM 8137 O O . SER C 2 65 ? -24.661 26.115 34.946 1.00 25.34 65 SER C O 1
ATOM 8140 N N . THR C 2 66 ? -23.736 24.125 35.542 1.00 25.60 66 THR C N 1
ATOM 8141 C CA . THR C 2 66 ? -23.190 23.836 34.227 1.00 29.39 66 THR C CA 1
ATOM 8142 C C . THR C 2 66 ? -23.867 22.601 33.642 1.00 28.79 66 THR C C 1
ATOM 8143 O O . THR C 2 66 ? -23.765 21.510 34.218 1.00 25.68 66 THR C O 1
ATOM 8147 N N . LEU C 2 67 ? -24.542 22.773 32.500 1.00 24.99 67 LEU C N 1
ATOM 8148 C CA . LEU C 2 67 ? -24.992 21.681 31.647 1.00 29.49 67 LEU C CA 1
ATOM 8149 C C . LEU C 2 67 ? -23.873 21.131 30.762 1.00 26.60 67 LEU C C 1
ATOM 8150 O O . LEU C 2 67 ? -22.909 21.824 30.436 1.00 24.65 67 LEU C O 1
ATOM 8155 N N . HIS C 2 68 ? -24.031 19.885 30.319 1.00 25.10 68 HIS C N 1
ATOM 8156 C CA . HIS C 2 68 ? -23.015 19.257 29.476 1.00 29.60 68 HIS C CA 1
ATOM 8157 C C . HIS C 2 68 ? -23.601 18.829 28.151 1.00 22.92 68 HIS C C 1
ATOM 8158 O O . HIS C 2 68 ? -24.596 18.089 28.114 1.00 23.61 68 HIS C O 1
ATOM 8165 N N . LEU C 2 69 ? -23.023 19.329 27.063 1.00 24.25 69 LEU C N 1
ATOM 8166 C CA . LEU C 2 69 ? -23.615 19.152 25.744 1.00 24.09 69 LEU C CA 1
ATOM 8167 C C . LEU C 2 69 ? -22.871 18.061 25.003 1.00 21.52 69 LEU C C 1
ATOM 8168 O O . LEU C 2 69 ? -21.645 18.107 24.889 1.00 23.42 69 LEU C O 1
ATOM 8173 N N . VAL C 2 70 ? -23.622 17.113 24.468 1.00 25.37 70 VAL C N 1
ATOM 8174 C CA . VAL C 2 70 ? -23.095 16.025 23.639 1.00 25.18 70 VAL C CA 1
ATOM 8175 C C . VAL C 2 70 ? -23.994 15.803 22.417 1.00 30.78 70 VAL C C 1
ATOM 8176 O O . VAL C 2 70 ? -25.141 16.269 22.349 1.00 25.81 70 VAL C O 1
ATOM 8180 N N . LEU C 2 71 ? -23.419 15.147 21.424 1.00 28.82 71 LEU C N 1
ATOM 8181 C CA . LEU C 2 71 ? -24.098 14.725 20.217 1.00 32.50 71 LEU C CA 1
ATOM 8182 C C . LEU C 2 71 ? -24.380 13.237 20.322 1.00 27.81 71 LEU C C 1
ATOM 8183 O O . LEU C 2 71 ? -24.369 12.675 21.411 1.00 30.98 71 LEU C O 1
ATOM 8188 N N . ARG C 2 72 ? -24.709 12.602 19.186 1.00 32.67 72 ARG C N 1
ATOM 8189 C CA . ARG C 2 72 ? -24.986 11.179 19.131 1.00 24.91 72 ARG C CA 1
ATOM 8190 C C . ARG C 2 72 ? -24.016 10.421 18.223 1.00 27.10 72 ARG C C 1
ATOM 8191 O O . ARG C 2 72 ? -23.728 10.841 17.097 1.00 27.45 72 ARG C O 1
ATOM 8199 N N . LEU C 2 73 ? -23.542 9.279 18.689 1.00 31.56 73 LEU C N 1
ATOM 8200 C CA . LEU C 2 73 ? -22.923 8.292 17.813 1.00 21.66 73 LEU C CA 1
ATOM 8201 C C . LEU C 2 73 ? -23.932 7.163 17.695 1.00 25.53 73 LEU C C 1
ATOM 8202 O O . LEU C 2 73 ? -24.015 6.304 18.574 1.00 26.89 73 LEU C O 1
ATOM 8207 N N . ARG C 2 74 ? -24.727 7.184 16.621 1.00 26.96 74 ARG C N 1
ATOM 8208 C CA . ARG C 2 74 ? -25.755 6.162 16.446 1.00 28.39 74 ARG C CA 1
ATOM 8209 C C . ARG C 2 74 ? -25.133 4.882 15.927 1.00 27.59 74 ARG C C 1
ATOM 8210 O O . ARG C 2 74 ? -24.237 4.900 15.070 1.00 36.17 74 ARG C O 1
ATOM 8218 N N . GLY C 2 75 ? -25.614 3.776 16.416 1.00 29.53 75 GLY C N 1
ATOM 8219 C CA . GLY C 2 75 ? -25.152 2.470 15.913 1.00 29.82 75 GLY C CA 1
ATOM 8220 C C . GLY C 2 75 ? -26.249 1.454 16.102 1.00 31.34 75 GLY C C 1
ATOM 8221 O O . GLY C 2 75 ? -26.974 1.541 17.083 1.00 30.84 75 GLY C O 1
ATOM 8222 N N . GLY C 2 76 ? -26.436 0.539 15.153 1.00 33.85 76 GLY C N 1
ATOM 8223 C CA . GLY C 2 76 ? -27.374 -0.545 15.370 1.00 35.83 76 GLY C CA 1
ATOM 8224 C C . GLY C 2 76 ? -26.861 -1.911 14.997 1.00 38.88 76 GLY C C 1
ATOM 8225 O O . GLY C 2 76 ? -27.386 -2.937 15.467 1.00 39.89 76 GLY C O 1
ATOM 8226 N N . GLY C 2 77 ? -25.852 -1.915 14.114 1.00 46.31 77 GLY C N 1
ATOM 8227 C CA . GLY C 2 77 ? -25.298 -3.128 13.540 1.00 48.84 77 GLY C CA 1
ATOM 8228 C C . GLY C 2 77 ? -26.168 -3.875 12.548 1.00 53.61 77 GLY C C 1
ATOM 8229 O O . GLY C 2 77 ? -25.767 -4.954 12.093 1.00 48.57 77 GLY C O 1
ATOM 8230 N N . GLY C 2 78 ? -27.329 -3.328 12.180 1.00 59.58 78 GLY C N 1
ATOM 8231 C CA . GLY C 2 78 ? -28.291 -4.056 11.378 1.00 55.91 78 GLY C CA 1
ATOM 8232 C C . GLY C 2 78 ? -28.903 -5.178 12.183 1.00 64.97 78 GLY C C 1
ATOM 8233 O O . GLY C 2 78 ? -29.757 -4.935 13.041 1.00 51.16 78 GLY C O 1
ATOM 8234 N N . GLY C 2 79 ? -28.485 -6.418 11.905 1.00 87.23 79 GLY C N 1
ATOM 8235 C CA . GLY C 2 79 ? -28.826 -7.546 12.751 1.00 72.16 79 GLY C CA 1
ATOM 8236 C C . GLY C 2 79 ? -30.313 -7.635 12.964 1.00 69.50 79 GLY C C 1
ATOM 8237 O O . GLY C 2 79 ? -30.874 -8.718 13.049 1.00 72.89 79 GLY C O 1
ATOM 8238 N N . MET D 2 1 ? -22.868 32.226 66.626 1.00 48.81 1 MET D N 1
ATOM 8239 C CA . MET D 2 1 ? -24.127 32.902 66.214 1.00 43.83 1 MET D CA 1
ATOM 8240 C C . MET D 2 1 ? -24.908 33.498 67.382 1.00 39.44 1 MET D C 1
ATOM 8241 O O . MET D 2 1 ? -24.629 33.231 68.545 1.00 35.73 1 MET D O 1
ATOM 8246 N N . GLN D 2 2 ? -25.929 34.282 67.068 1.00 35.39 2 GLN D N 1
ATOM 8247 C CA . GLN D 2 2 ? -26.786 34.864 68.085 1.00 42.82 2 GLN D CA 1
ATOM 8248 C C . GLN D 2 2 ? -28.197 34.325 67.998 1.00 30.29 2 GLN D C 1
ATOM 8249 O O . GLN D 2 2 ? -28.724 34.100 66.906 1.00 30.77 2 GLN D O 1
ATOM 8255 N N . ILE D 2 3 ? -28.790 34.083 69.166 1.00 26.79 3 ILE D N 1
ATOM 8256 C CA . ILE D 2 3 ? -30.218 33.788 69.265 1.00 28.04 3 ILE D CA 1
ATOM 8257 C C . ILE D 2 3 ? -30.790 34.673 70.363 1.00 32.26 3 ILE D C 1
ATOM 8258 O O . ILE D 2 3 ? -30.059 35.313 71.129 1.00 28.75 3 ILE D O 1
ATOM 8263 N N . PHE D 2 4 ? -32.111 34.654 70.478 1.00 31.49 4 PHE D N 1
ATOM 8264 C CA . PHE D 2 4 ? -32.813 35.501 71.425 1.00 25.10 4 PHE D CA 1
ATOM 8265 C C . PHE D 2 4 ? -33.696 34.670 72.336 1.00 28.89 4 PHE D C 1
ATOM 8266 O O . PHE D 2 4 ? -34.158 33.581 71.977 1.00 29.24 4 PHE D O 1
ATOM 8274 N N . VAL D 2 5 ? -33.909 35.200 73.533 1.00 26.24 5 VAL D N 1
ATOM 8275 C CA . VAL D 2 5 ? -34.829 34.596 74.483 1.00 28.87 5 VAL D CA 1
ATOM 8276 C C . VAL D 2 5 ? -35.779 35.655 75.016 1.00 28.28 5 VAL D C 1
ATOM 8277 O O . VAL D 2 5 ? -35.339 36.608 75.657 1.00 34.85 5 VAL D O 1
ATOM 8281 N N . LYS D 2 6 ? -37.077 35.460 74.790 1.00 27.09 6 LYS D N 1
ATOM 8282 C CA . LYS D 2 6 ? -38.123 36.327 75.320 1.00 32.46 6 LYS D CA 1
ATOM 8283 C C . LYS D 2 6 ? -38.507 35.889 76.733 1.00 35.79 6 LYS D C 1
ATOM 8284 O O . LYS D 2 6 ? -39.032 34.785 76.952 1.00 35.82 6 LYS D O 1
ATOM 8290 N N . THR D 2 7 ? -38.256 36.766 77.686 1.00 39.89 7 THR D N 1
ATOM 8291 C CA . THR D 2 7 ? -38.271 36.372 79.085 1.00 37.83 7 THR D CA 1
ATOM 8292 C C . THR D 2 7 ? -39.651 36.635 79.687 1.00 31.08 7 THR D C 1
ATOM 8293 O O . THR D 2 7 ? -40.612 36.912 78.977 1.00 30.97 7 THR D O 1
ATOM 8297 N N . LEU D 2 8 ? -39.759 36.538 81.014 1.00 31.00 8 LEU D N 1
ATOM 8298 C CA . LEU D 2 8 ? -41.056 36.507 81.662 1.00 32.47 8 LEU D CA 1
ATOM 8299 C C . LEU D 2 8 ? -41.834 37.798 81.455 1.00 31.36 8 LEU D C 1
ATOM 8300 O O . LEU D 2 8 ? -43.071 37.784 81.360 1.00 28.91 8 LEU D O 1
ATOM 8305 N N . THR D 2 9 ? -41.155 38.925 81.416 1.00 31.16 9 THR D N 1
ATOM 8306 C CA . THR D 2 9 ? -41.839 40.203 81.275 1.00 35.11 9 THR D CA 1
ATOM 8307 C C . THR D 2 9 ? -42.093 40.586 79.830 1.00 31.94 9 THR D C 1
ATOM 8308 O O . THR D 2 9 ? -42.741 41.605 79.591 1.00 37.36 9 THR D O 1
ATOM 8312 N N . GLY D 2 10 ? -41.578 39.808 78.884 1.00 25.24 10 GLY D N 1
ATOM 8313 C CA . GLY D 2 10 ? -41.511 40.165 77.494 1.00 28.44 10 GLY D CA 1
ATOM 8314 C C . GLY D 2 10 ? -40.131 40.639 77.065 1.00 36.65 10 GLY D C 1
ATOM 8315 O O . GLY D 2 10 ? -39.869 40.734 75.859 1.00 33.09 10 GLY D O 1
ATOM 8316 N N . LYS D 2 11 ? -39.247 40.941 78.019 1.00 26.35 11 LYS D N 1
ATOM 8317 C CA . LYS D 2 11 ? -37.938 41.456 77.682 1.00 28.88 11 LYS D CA 1
ATOM 8318 C C . LYS D 2 11 ? -37.123 40.415 76.944 1.00 35.19 11 LYS D C 1
ATOM 8319 O O . LYS D 2 11 ? -36.911 39.296 77.438 1.00 34.33 11 LYS D O 1
ATOM 8325 N N . THR D 2 12 ? -36.625 40.798 75.770 1.00 30.86 12 THR D N 1
ATOM 8326 C CA . THR D 2 12 ? -35.803 39.896 74.963 1.00 26.68 12 THR D CA 1
ATOM 8327 C C . THR D 2 12 ? -34.334 40.072 75.322 1.00 31.41 12 THR D C 1
ATOM 8328 O O . THR D 2 12 ? -33.835 41.204 75.421 1.00 31.82 12 THR D O 1
ATOM 8332 N N . ILE D 2 13 ? -33.658 38.954 75.575 1.00 27.90 13 ILE D N 1
ATOM 8333 C CA . ILE D 2 13 ? -32.211 38.974 75.797 1.00 40.72 13 ILE D CA 1
ATOM 8334 C C . ILE D 2 13 ? -31.513 38.243 74.653 1.00 29.93 13 ILE D C 1
ATOM 8335 O O . ILE D 2 13 ? -32.129 37.499 73.874 1.00 29.43 13 ILE D O 1
ATOM 8340 N N . THR D 2 14 ? -30.211 38.472 74.547 1.00 31.01 14 THR D N 1
ATOM 8341 C CA . THR D 2 14 ? -29.402 37.975 73.438 1.00 33.83 14 THR D CA 1
ATOM 8342 C C . THR D 2 14 ? -28.376 36.977 73.974 1.00 33.56 14 THR D C 1
ATOM 8343 O O . THR D 2 14 ? -27.791 37.177 75.039 1.00 35.07 14 THR D O 1
ATOM 8347 N N . LEU D 2 15 ? -28.200 35.879 73.255 1.00 42.23 15 LEU D N 1
ATOM 8348 C CA . LEU D 2 15 ? -27.284 34.822 73.632 1.00 38.48 15 LEU D CA 1
ATOM 8349 C C . LEU D 2 15 ? -26.337 34.572 72.478 1.00 36.76 15 LEU D C 1
ATOM 8350 O O . LEU D 2 15 ? -26.767 34.467 71.320 1.00 34.86 15 LEU D O 1
ATOM 8355 N N . GLU D 2 16 ? -25.069 34.417 72.816 1.00 44.86 16 GLU D N 1
ATOM 8356 C CA . GLU D 2 16 ? -24.027 34.039 71.870 1.00 48.74 16 GLU D CA 1
ATOM 8357 C C . GLU D 2 16 ? -23.877 32.527 72.003 1.00 44.54 16 GLU D C 1
ATOM 8358 O O . GLU D 2 16 ? -23.484 32.036 73.063 1.00 44.06 16 GLU D O 1
ATOM 8364 N N . VAL D 2 17 ? -24.220 31.791 70.943 1.00 44.35 17 VAL D N 1
ATOM 8365 C CA . VAL D 2 17 ? -24.346 30.343 70.992 1.00 41.45 17 VAL D CA 1
ATOM 8366 C C . VAL D 2 17 ? -23.768 29.711 69.730 1.00 38.40 17 VAL D C 1
ATOM 8367 O O . VAL D 2 17 ? -23.495 30.366 68.735 1.00 37.72 17 VAL D O 1
ATOM 8371 N N . GLU D 2 18 ? -23.600 28.402 69.789 1.00 49.37 18 GLU D N 1
ATOM 8372 C CA . GLU D 2 18 ? -23.241 27.626 68.619 1.00 53.40 18 GLU D CA 1
ATOM 8373 C C . GLU D 2 18 ? -24.362 26.640 68.315 1.00 47.95 18 GLU D C 1
ATOM 8374 O O . GLU D 2 18 ? -25.145 26.293 69.203 1.00 35.61 18 GLU D O 1
ATOM 8380 N N . PRO D 2 19 ? -24.503 26.212 67.062 1.00 43.42 19 PRO D N 1
ATOM 8381 C CA . PRO D 2 19 ? -25.588 25.273 66.755 1.00 45.84 19 PRO D CA 1
ATOM 8382 C C . PRO D 2 19 ? -25.485 24.004 67.562 1.00 39.28 19 PRO D C 1
ATOM 8383 O O . PRO D 2 19 ? -26.506 23.372 67.824 1.00 42.25 19 PRO D O 1
ATOM 8387 N N . SER D 2 20 ? -24.279 23.620 67.966 1.00 37.29 20 SER D N 1
ATOM 8388 C CA . SER D 2 20 ? -24.048 22.402 68.713 1.00 39.50 20 SER D CA 1
ATOM 8389 C C . SER D 2 20 ? -24.122 22.618 70.213 1.00 39.43 20 SER D C 1
ATOM 8390 O O . SER D 2 20 ? -23.900 21.676 70.974 1.00 47.47 20 SER D O 1
ATOM 8393 N N . ASP D 2 21 ? -24.412 23.823 70.668 1.00 47.88 21 ASP D N 1
ATOM 8394 C CA . ASP D 2 21 ? -24.505 24.043 72.101 1.00 50.38 21 ASP D CA 1
ATOM 8395 C C . ASP D 2 21 ? -25.656 23.222 72.658 1.00 42.40 21 ASP D C 1
ATOM 8396 O O . ASP D 2 21 ? -26.726 23.126 72.057 1.00 43.45 21 ASP D O 1
ATOM 8401 N N . THR D 2 22 ? -25.427 22.625 73.814 1.00 41.56 22 THR D N 1
ATOM 8402 C CA . THR D 2 22 ? -26.453 21.858 74.487 1.00 48.46 22 THR D CA 1
ATOM 8403 C C . THR D 2 22 ? -27.427 22.794 75.161 1.00 48.20 22 THR D C 1
ATOM 8404 O O . THR D 2 22 ? -27.125 23.963 75.404 1.00 48.56 22 THR D O 1
ATOM 8408 N N . ILE D 2 23 ? -28.603 22.247 75.494 1.00 45.24 23 ILE D N 1
ATOM 8409 C CA . ILE D 2 23 ? -29.653 23.054 76.110 1.00 40.64 23 ILE D CA 1
ATOM 8410 C C . ILE D 2 23 ? -29.211 23.544 77.478 1.00 42.75 23 ILE D C 1
ATOM 8411 O O . ILE D 2 23 ? -29.471 24.690 77.847 1.00 39.05 23 ILE D O 1
ATOM 8416 N N . GLU D 2 24 ? -28.510 22.707 78.246 1.00 45.24 24 GLU D N 1
ATOM 8417 C CA . GLU D 2 24 ? -28.074 23.162 79.562 1.00 49.18 24 GLU D CA 1
ATOM 8418 C C . GLU D 2 24 ? -27.054 24.307 79.454 1.00 57.93 24 GLU D C 1
ATOM 8419 O O . GLU D 2 24 ? -27.033 25.214 80.300 1.00 47.98 24 GLU D O 1
ATOM 8425 N N . ASN D 2 25 ? -26.226 24.312 78.414 1.00 56.97 25 ASN D N 1
ATOM 8426 C CA . ASN D 2 25 ? -25.330 25.440 78.189 1.00 50.35 25 ASN D CA 1
ATOM 8427 C C . ASN D 2 25 ? -26.112 26.723 77.917 1.00 50.55 25 ASN D C 1
ATOM 8428 O O . ASN D 2 25 ? -25.773 27.803 78.423 1.00 53.22 25 ASN D O 1
ATOM 8433 N N . VAL D 2 26 ? -27.170 26.621 77.119 1.00 43.33 26 VAL D N 1
ATOM 8434 C CA . VAL D 2 26 ? -28.016 27.772 76.838 1.00 40.21 26 VAL D CA 1
ATOM 8435 C C . VAL D 2 26 ? -28.662 28.279 78.122 1.00 37.93 26 VAL D C 1
ATOM 8436 O O . VAL D 2 26 ? -28.724 29.489 78.363 1.00 38.39 26 VAL D O 1
ATOM 8440 N N . LYS D 2 27 ? -29.173 27.361 78.950 1.00 40.45 27 LYS D N 1
ATOM 8441 C CA . LYS D 2 27 ? -29.804 27.734 80.208 1.00 41.03 27 LYS D CA 1
ATOM 8442 C C . LYS D 2 27 ? -28.810 28.414 81.139 1.00 41.05 27 LYS D C 1
ATOM 8443 O O . LYS D 2 27 ? -29.166 29.325 81.889 1.00 41.02 27 LYS D O 1
ATOM 8449 N N . ALA D 2 28 ? -27.564 27.955 81.142 1.00 44.70 28 ALA D N 1
ATOM 8450 C CA . ALA D 2 28 ? -26.545 28.627 81.935 1.00 47.33 28 ALA D CA 1
ATOM 8451 C C . ALA D 2 28 ? -26.322 30.071 81.450 1.00 46.39 28 ALA D C 1
ATOM 8452 O O . ALA D 2 28 ? -26.218 31.010 82.257 1.00 45.54 28 ALA D O 1
ATOM 8454 N N . LYS D 2 29 ? -26.264 30.266 80.128 1.00 49.16 29 LYS D N 1
ATOM 8455 C CA . LYS D 2 29 ? -26.110 31.620 79.598 1.00 43.07 29 LYS D CA 1
ATOM 8456 C C . LYS D 2 29 ? -27.323 32.462 79.954 1.00 40.44 29 LYS D C 1
ATOM 8457 O O . LYS D 2 29 ? -27.196 33.660 80.219 1.00 44.54 29 LYS D O 1
ATOM 8463 N N . ILE D 2 30 ? -28.518 31.861 79.944 1.00 47.69 30 ILE D N 1
ATOM 8464 C CA . ILE D 2 30 ? -29.707 32.589 80.385 1.00 47.78 30 ILE D CA 1
ATOM 8465 C C . ILE D 2 30 ? -29.570 32.998 81.848 1.00 47.54 30 ILE D C 1
ATOM 8466 O O . ILE D 2 30 ? -29.891 34.127 82.229 1.00 48.91 30 ILE D O 1
ATOM 8471 N N . GLN D 2 31 ? -29.093 32.088 82.687 1.00 42.99 31 GLN D N 1
ATOM 8472 C CA . GLN D 2 31 ? -28.954 32.396 84.100 1.00 45.50 31 GLN D CA 1
ATOM 8473 C C . GLN D 2 31 ? -27.944 33.509 84.336 1.00 45.31 31 GLN D C 1
ATOM 8474 O O . GLN D 2 31 ? -28.047 34.238 85.325 1.00 47.16 31 GLN D O 1
ATOM 8480 N N . ASP D 2 32 ? -26.901 33.569 83.515 1.00 49.17 32 ASP D N 1
ATOM 8481 C CA . ASP D 2 32 ? -25.926 34.641 83.629 1.00 56.99 32 ASP D CA 1
ATOM 8482 C C . ASP D 2 32 ? -26.599 36.017 83.574 1.00 53.26 32 ASP D C 1
ATOM 8483 O O . ASP D 2 32 ? -26.212 36.956 84.288 1.00 48.21 32 ASP D O 1
ATOM 8488 N N . LYS D 2 33 ? -27.595 36.161 82.717 1.00 46.68 33 LYS D N 1
ATOM 8489 C CA . LYS D 2 33 ? -28.244 37.442 82.505 1.00 45.99 33 LYS D CA 1
ATOM 8490 C C . LYS D 2 33 ? -29.475 37.646 83.370 1.00 43.38 33 LYS D C 1
ATOM 8491 O O . LYS D 2 33 ? -29.684 38.749 83.880 1.00 51.07 33 LYS D O 1
ATOM 8497 N N . GLU D 2 34 ? -30.297 36.625 83.563 1.00 47.51 34 GLU D N 1
ATOM 8498 C CA . GLU D 2 34 ? -31.577 36.786 84.223 1.00 48.38 34 GLU D CA 1
ATOM 8499 C C . GLU D 2 34 ? -31.624 36.212 85.628 1.00 51.92 34 GLU D C 1
ATOM 8500 O O . GLU D 2 34 ? -32.617 36.436 86.329 1.00 56.48 34 GLU D O 1
ATOM 8506 N N . GLY D 2 35 ? -30.629 35.423 86.021 1.00 46.97 35 GLY D N 1
ATOM 8507 C CA . GLY D 2 35 ? -30.564 34.927 87.385 1.00 44.49 35 GLY D CA 1
ATOM 8508 C C . GLY D 2 35 ? -31.536 33.821 87.714 1.00 44.89 35 GLY D C 1
ATOM 8509 O O . GLY D 2 35 ? -31.684 33.479 88.881 1.00 48.69 35 GLY D O 1
ATOM 8510 N N . ILE D 2 36 ? -32.261 33.312 86.726 1.00 51.08 36 ILE D N 1
ATOM 8511 C CA . ILE D 2 36 ? -33.199 32.203 86.930 1.00 56.47 36 ILE D CA 1
ATOM 8512 C C . ILE D 2 36 ? -32.436 30.882 86.856 1.00 50.98 36 ILE D C 1
ATOM 8513 O O . ILE D 2 36 ? -31.768 30.626 85.846 1.00 49.31 36 ILE D O 1
ATOM 8518 N N . PRO D 2 37 ? -32.556 30.009 87.855 1.00 44.38 37 PRO D N 1
ATOM 8519 C CA . PRO D 2 37 ? -31.859 28.713 87.810 1.00 45.00 37 PRO D CA 1
ATOM 8520 C C . PRO D 2 37 ? -32.277 27.878 86.615 1.00 43.78 37 PRO D C 1
ATOM 8521 O O . PRO D 2 37 ? -33.462 27.861 86.241 1.00 35.84 37 PRO D O 1
ATOM 8525 N N . PRO D 2 38 ? -31.338 27.145 86.006 1.00 44.73 38 PRO D N 1
ATOM 8526 C CA . PRO D 2 38 ? -31.713 26.282 84.863 1.00 45.80 38 PRO D CA 1
ATOM 8527 C C . PRO D 2 38 ? -32.817 25.275 85.191 1.00 35.36 38 PRO D C 1
ATOM 8528 O O . PRO D 2 38 ? -33.589 24.917 84.292 1.00 42.73 38 PRO D O 1
ATOM 8532 N N . ASP D 2 39 ? -32.924 24.823 86.446 1.00 37.77 39 ASP D N 1
ATOM 8533 C CA . ASP D 2 39 ? -33.965 23.857 86.796 1.00 49.67 39 ASP D CA 1
ATOM 8534 C C . ASP D 2 39 ? -35.354 24.492 86.782 1.00 40.93 39 ASP D C 1
ATOM 8535 O O . ASP D 2 39 ? -36.352 23.790 86.604 1.00 39.63 39 ASP D O 1
ATOM 8540 N N . GLN D 2 40 ? -35.447 25.796 87.003 1.00 47.02 40 GLN D N 1
ATOM 8541 C CA . GLN D 2 40 ? -36.739 26.461 86.930 1.00 42.15 40 GLN D CA 1
ATOM 8542 C C . GLN D 2 40 ? -37.110 26.878 85.513 1.00 33.50 40 GLN D C 1
ATOM 8543 O O . GLN D 2 40 ? -38.288 27.131 85.253 1.00 35.56 40 GLN D O 1
ATOM 8549 N N . GLN D 2 41 ? -36.150 26.917 84.591 1.00 37.06 41 GLN D N 1
ATOM 8550 C CA . GLN D 2 41 ? -36.421 27.425 83.250 1.00 35.72 41 GLN D CA 1
ATOM 8551 C C . GLN D 2 41 ? -37.113 26.405 82.369 1.00 31.48 41 GLN D C 1
ATOM 8552 O O . GLN D 2 41 ? -36.659 25.271 82.266 1.00 34.36 41 GLN D O 1
ATOM 8558 N N . ARG D 2 42 ? -38.157 26.829 81.671 1.00 36.08 42 ARG D N 1
ATOM 8559 C CA . ARG D 2 42 ? -38.734 26.072 80.564 1.00 25.75 42 ARG D CA 1
ATOM 8560 C C . ARG D 2 42 ? -38.622 26.896 79.292 1.00 30.30 42 ARG D C 1
ATOM 8561 O O . ARG D 2 42 ? -39.148 28.005 79.209 1.00 28.15 42 ARG D O 1
ATOM 8569 N N . LEU D 2 43 ? -37.964 26.342 78.292 1.00 34.79 43 LEU D N 1
ATOM 8570 C CA . LEU D 2 43 ? -37.734 27.026 77.030 1.00 26.03 43 LEU D CA 1
ATOM 8571 C C . LEU D 2 43 ? -38.604 26.372 75.969 1.00 34.25 43 LEU D C 1
ATOM 8572 O O . LEU D 2 43 ? -38.707 25.139 75.909 1.00 24.83 43 LEU D O 1
ATOM 8577 N N . ILE D 2 44 ? -39.266 27.190 75.178 1.00 33.29 44 ILE D N 1
ATOM 8578 C CA . ILE D 2 44 ? -40.161 26.713 74.143 1.00 32.53 44 ILE D CA 1
ATOM 8579 C C . ILE D 2 44 ? -39.669 27.235 72.807 1.00 25.43 44 ILE D C 1
ATOM 8580 O O . ILE D 2 44 ? -39.277 28.399 72.701 1.00 23.98 44 ILE D O 1
ATOM 8585 N N . PHE D 2 45 ? -39.609 26.353 71.825 1.00 26.48 45 PHE D N 1
ATOM 8586 C CA . PHE D 2 45 ? -39.381 26.747 70.452 1.00 28.95 45 PHE D CA 1
ATOM 8587 C C . PHE D 2 45 ? -40.150 25.800 69.554 1.00 28.87 45 PHE D C 1
ATOM 8588 O O . PHE D 2 45 ? -40.085 24.590 69.753 1.00 28.47 45 PHE D O 1
ATOM 8596 N N . ALA D 2 46 ? -40.953 26.350 68.652 1.00 33.27 46 ALA D N 1
ATOM 8597 C CA . ALA D 2 46 ? -41.628 25.574 67.615 1.00 32.69 46 ALA D CA 1
ATOM 8598 C C . ALA D 2 46 ? -42.348 24.364 68.209 1.00 43.20 46 ALA D C 1
ATOM 8599 O O . ALA D 2 46 ? -42.261 23.231 67.704 1.00 50.07 46 ALA D O 1
ATOM 8601 N N . GLY D 2 47 ? -43.072 24.582 69.287 1.00 39.86 47 GLY D N 1
ATOM 8602 C CA . GLY D 2 47 ? -43.835 23.443 69.804 1.00 54.11 47 GLY D CA 1
ATOM 8603 C C . GLY D 2 47 ? -43.032 22.280 70.377 1.00 33.06 47 GLY D C 1
ATOM 8604 O O . GLY D 2 47 ? -43.578 21.209 70.579 1.00 34.20 47 GLY D O 1
ATOM 8605 N N . LYS D 2 48 ? -41.767 22.503 70.705 1.00 27.02 48 LYS D N 1
ATOM 8606 C CA . LYS D 2 48 ? -40.938 21.613 71.484 1.00 32.12 48 LYS D CA 1
ATOM 8607 C C . LYS D 2 48 ? -40.495 22.404 72.713 1.00 38.84 48 LYS D C 1
ATOM 8608 O O . LYS D 2 48 ? -40.096 23.562 72.593 1.00 25.53 48 LYS D O 1
ATOM 8614 N N . GLN D 2 49 ? -40.575 21.794 73.884 1.00 26.08 49 GLN D N 1
ATOM 8615 C CA . GLN D 2 49 ? -39.890 22.288 75.052 1.00 27.03 49 GLN D CA 1
ATOM 8616 C C . GLN D 2 49 ? -38.493 21.683 75.017 1.00 35.00 49 GLN D C 1
ATOM 8617 O O . GLN D 2 49 ? -38.332 20.476 74.768 1.00 36.80 49 GLN D O 1
ATOM 8623 N N . LEU D 2 50 ? -37.489 22.519 75.250 1.00 28.03 50 LEU D N 1
ATOM 8624 C CA . LEU D 2 50 ? -36.106 22.134 75.033 1.00 27.83 50 LEU D CA 1
ATOM 8625 C C . LEU D 2 50 ? -35.579 21.360 76.226 1.00 33.16 50 LEU D C 1
ATOM 8626 O O . LEU D 2 50 ? -35.690 21.816 77.361 1.00 36.89 50 LEU D O 1
ATOM 8631 N N . GLU D 2 51 ? -34.954 20.226 75.966 1.00 30.80 51 GLU D N 1
ATOM 8632 C CA . GLU D 2 51 ? -34.588 19.281 77.005 1.00 43.06 51 GLU D CA 1
ATOM 8633 C C . GLU D 2 51 ? -33.073 19.169 77.150 1.00 39.19 51 GLU D C 1
ATOM 8634 O O . GLU D 2 51 ? -32.337 19.073 76.163 1.00 42.94 51 GLU D O 1
ATOM 8640 N N . ASP D 2 52 ? -32.604 19.160 78.384 1.00 35.49 52 ASP D N 1
ATOM 8641 C CA . ASP D 2 52 ? -31.180 18.976 78.622 1.00 46.13 52 ASP D CA 1
ATOM 8642 C C . ASP D 2 52 ? -30.716 17.707 77.917 1.00 47.07 52 ASP D C 1
ATOM 8643 O O . ASP D 2 52 ? -31.407 16.687 77.927 1.00 43.18 52 ASP D O 1
ATOM 8648 N N . GLY D 2 53 ? -29.534 17.776 77.292 1.00 53.89 53 GLY D N 1
ATOM 8649 C CA . GLY D 2 53 ? -28.931 16.663 76.576 1.00 49.85 53 GLY D CA 1
ATOM 8650 C C . GLY D 2 53 ? -28.900 16.830 75.075 1.00 47.66 53 GLY D C 1
ATOM 8651 O O . GLY D 2 53 ? -28.007 16.280 74.415 1.00 50.16 53 GLY D O 1
ATOM 8652 N N . ARG D 2 54 ? -29.858 17.566 74.528 1.00 38.96 54 ARG D N 1
ATOM 8653 C CA . ARG D 2 54 ? -29.973 17.856 73.114 1.00 39.80 54 ARG D CA 1
ATOM 8654 C C . ARG D 2 54 ? -29.270 19.180 72.811 1.00 49.16 54 ARG D C 1
ATOM 8655 O O . ARG D 2 54 ? -28.879 19.936 73.711 1.00 47.66 54 ARG D O 1
ATOM 8663 N N . THR D 2 55 ? -29.107 19.454 71.522 1.00 36.59 55 THR D N 1
ATOM 8664 C CA . THR D 2 55 ? -28.459 20.673 71.071 1.00 38.26 55 THR D CA 1
ATOM 8665 C C . THR D 2 55 ? -29.462 21.577 70.372 1.00 39.92 55 THR D C 1
ATOM 8666 O O . THR D 2 55 ? -30.607 21.199 70.092 1.00 35.34 55 THR D O 1
ATOM 8670 N N . LEU D 2 56 ? -29.005 22.800 70.103 1.00 35.50 56 LEU D N 1
ATOM 8671 C CA . LEU D 2 56 ? -29.844 23.763 69.409 1.00 30.87 56 LEU D CA 1
ATOM 8672 C C . LEU D 2 56 ? -30.239 23.255 68.033 1.00 31.45 56 LEU D C 1
ATOM 8673 O O . LEU D 2 56 ? -31.392 23.394 67.611 1.00 33.38 56 LEU D O 1
ATOM 8678 N N . SER D 2 57 ? -29.307 22.640 67.325 1.00 30.82 57 SER D N 1
ATOM 8679 C CA . SER D 2 57 ? -29.629 22.106 66.007 1.00 31.74 57 SER D CA 1
ATOM 8680 C C . SER D 2 57 ? -30.643 20.977 66.091 1.00 36.77 57 SER D C 1
ATOM 8681 O O . SER D 2 57 ? -31.470 20.826 65.176 1.00 37.26 57 SER D O 1
ATOM 8684 N N . ASP D 2 58 ? -30.631 20.190 67.179 1.00 36.93 58 ASP D N 1
ATOM 8685 C CA . ASP D 2 58 ? -31.638 19.130 67.319 1.00 41.23 58 ASP D CA 1
ATOM 8686 C C . ASP D 2 58 ? -33.061 19.704 67.233 1.00 31.40 58 ASP D C 1
ATOM 8687 O O . ASP D 2 58 ? -33.978 19.076 66.703 1.00 34.95 58 ASP D O 1
ATOM 8692 N N . TYR D 2 59 ? -33.266 20.896 67.756 1.00 31.65 59 TYR D N 1
ATOM 8693 C CA . TYR D 2 59 ? -34.580 21.518 67.732 1.00 40.36 59 TYR D CA 1
ATOM 8694 C C . TYR D 2 59 ? -34.755 22.484 66.564 1.00 35.77 59 TYR D C 1
ATOM 8695 O O . TYR D 2 59 ? -35.763 23.204 66.500 1.00 34.48 59 TYR D O 1
ATOM 8704 N N . ASN D 2 60 ? -33.796 22.501 65.633 1.00 33.85 60 ASN D N 1
ATOM 8705 C CA . ASN D 2 60 ? -33.859 23.364 64.461 1.00 40.70 60 ASN D CA 1
ATOM 8706 C C . ASN D 2 60 ? -33.881 24.843 64.841 1.00 32.32 60 ASN D C 1
ATOM 8707 O O . ASN D 2 60 ? -34.518 25.661 64.180 1.00 31.30 60 ASN D O 1
ATOM 8712 N N . ILE D 2 61 ? -33.132 25.204 65.873 1.00 27.75 61 ILE D N 1
ATOM 8713 C CA . ILE D 2 61 ? -33.031 26.589 66.321 1.00 27.85 61 ILE D CA 1
ATOM 8714 C C . ILE D 2 61 ? -31.875 27.247 65.584 1.00 28.17 61 ILE D C 1
ATOM 8715 O O . ILE D 2 61 ? -30.705 27.050 65.930 1.00 31.32 61 ILE D O 1
ATOM 8720 N N . GLN D 2 62 ? -32.202 28.083 64.606 1.00 33.87 62 GLN D N 1
ATOM 8721 C CA . GLN D 2 62 ? -31.179 28.689 63.778 1.00 30.95 62 GLN D CA 1
ATOM 8722 C C . GLN D 2 62 ? -30.947 30.118 64.208 1.00 35.41 62 GLN D C 1
ATOM 8723 O O . GLN D 2 62 ? -31.599 30.627 65.123 1.00 30.31 62 GLN D O 1
ATOM 8729 N N . LYS D 2 63 ? -29.999 30.761 63.532 1.00 37.62 63 LYS D N 1
ATOM 8730 C CA . LYS D 2 63 ? -29.566 32.081 63.950 1.00 38.53 63 LYS D CA 1
ATOM 8731 C C . LYS D 2 63 ? -30.763 33.027 63.989 1.00 36.11 63 LYS D C 1
ATOM 8732 O O . LYS D 2 63 ? -31.620 33.036 63.094 1.00 33.73 63 LYS D O 1
ATOM 8738 N N . GLU D 2 64 ? -30.808 33.838 65.042 1.00 31.22 64 GLU D N 1
ATOM 8739 C CA . GLU D 2 64 ? -31.797 34.885 65.252 1.00 27.38 64 GLU D CA 1
ATOM 8740 C C . GLU D 2 64 ? -33.180 34.333 65.579 1.00 26.95 64 GLU D C 1
ATOM 8741 O O . GLU D 2 64 ? -34.149 35.098 65.616 1.00 30.64 64 GLU D O 1
ATOM 8747 N N . SER D 2 65 ? -33.299 33.037 65.818 1.00 28.41 65 SER D N 1
ATOM 8748 C CA . SER D 2 65 ? -34.521 32.456 66.347 1.00 33.66 65 SER D CA 1
ATOM 8749 C C . SER D 2 65 ? -34.758 33.003 67.741 1.00 30.80 65 SER D C 1
ATOM 8750 O O . SER D 2 65 ? -33.827 33.376 68.448 1.00 29.38 65 SER D O 1
ATOM 8753 N N . THR D 2 66 ? -36.020 33.042 68.139 1.00 30.20 66 THR D N 1
ATOM 8754 C CA . THR D 2 66 ? -36.407 33.505 69.466 1.00 28.1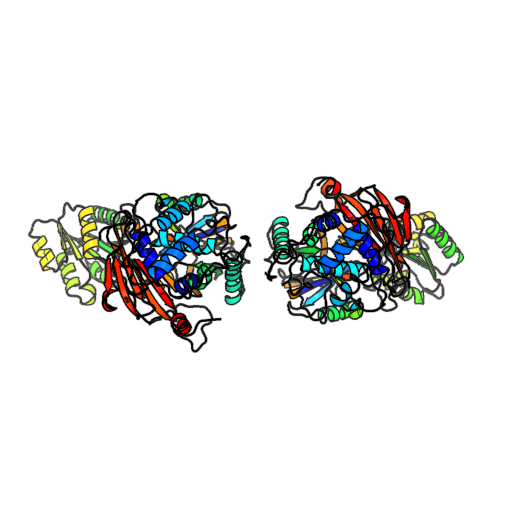2 66 THR D CA 1
ATOM 8755 C C . THR D 2 66 ? -36.990 32.324 70.218 1.00 29.57 66 THR D C 1
ATOM 8756 O O . THR D 2 66 ? -38.036 31.789 69.834 1.00 34.29 66 THR D O 1
ATOM 8760 N N . LEU D 2 67 ? -36.301 31.920 71.275 1.00 35.63 67 LEU D N 1
ATOM 8761 C CA . LEU D 2 67 ? -36.847 31.007 72.274 1.00 33.36 67 LEU D CA 1
ATOM 8762 C C . LEU D 2 67 ? -37.762 31.768 73.241 1.00 28.14 67 LEU D C 1
ATOM 8763 O O . LEU D 2 67 ? -37.633 32.983 73.421 1.00 32.64 67 LEU D O 1
ATOM 8768 N N . HIS D 2 68 ? -38.680 31.049 73.864 1.00 24.52 68 HIS D N 1
ATOM 8769 C CA . HIS D 2 68 ? -39.633 31.622 74.806 1.00 23.81 68 HIS D CA 1
ATOM 8770 C C . HIS D 2 68 ? -39.491 30.969 76.170 1.00 28.31 68 HIS D C 1
ATOM 8771 O O . HIS D 2 68 ? -39.727 29.769 76.310 1.00 24.53 68 HIS D O 1
ATOM 8778 N N . LEU D 2 69 ? -39.192 31.784 77.184 1.00 29.20 69 LEU D N 1
ATOM 8779 C CA . LEU D 2 69 ? -38.917 31.318 78.532 1.00 27.38 69 LEU D CA 1
ATOM 8780 C C . LEU D 2 69 ? -40.161 31.462 79.402 1.00 31.75 69 LEU D C 1
ATOM 8781 O O . LEU D 2 69 ? -40.789 32.524 79.428 1.00 27.82 69 LEU D O 1
ATOM 8786 N N . VAL D 2 70 ? -40.512 30.378 80.109 1.00 30.02 70 VAL D N 1
ATOM 8787 C CA . VAL D 2 70 ? -41.615 30.348 81.062 1.00 29.22 70 VAL D CA 1
ATOM 8788 C C . VAL D 2 70 ? -41.199 29.547 82.278 1.00 28.42 70 VAL D C 1
ATOM 8789 O O . VAL D 2 70 ? -40.213 28.816 82.251 1.00 32.67 70 VAL D O 1
ATOM 8793 N N . LEU D 2 71 ? -41.931 29.755 83.370 1.00 30.72 71 LEU D N 1
ATOM 8794 C CA . LEU D 2 71 ? -41.773 29.047 84.629 1.00 30.66 71 LEU D CA 1
ATOM 8795 C C . LEU D 2 71 ? -42.884 28.003 84.761 1.00 32.65 71 LEU D C 1
ATOM 8796 O O . LEU D 2 71 ? -43.577 27.672 83.790 1.00 36.01 71 LEU D O 1
ATOM 8801 N N . ARG D 2 72 ? -43.046 27.451 85.964 1.00 37.70 72 ARG D N 1
ATOM 8802 C CA . ARG D 2 72 ? -44.034 26.411 86.216 1.00 30.78 72 ARG D CA 1
ATOM 8803 C C . ARG D 2 72 ? -45.063 26.893 87.220 1.00 34.36 72 ARG D C 1
ATOM 8804 O O . ARG D 2 72 ? -44.713 27.472 88.259 1.00 36.59 72 ARG D O 1
ATOM 8812 N N . LEU D 2 73 ? -46.332 26.653 86.898 1.00 32.78 73 LEU D N 1
ATOM 8813 C CA . LEU D 2 73 ? -47.421 26.704 87.869 1.00 34.13 73 LEU D CA 1
ATOM 8814 C C . LEU D 2 73 ? -47.809 25.256 88.110 1.00 35.70 73 LEU D C 1
ATOM 8815 O O . LEU D 2 73 ? -48.587 24.677 87.354 1.00 38.27 73 LEU D O 1
ATOM 8820 N N . ARG D 2 74 ? -47.263 24.675 89.155 1.00 37.23 74 ARG D N 1
ATOM 8821 C CA . ARG D 2 74 ? -47.561 23.289 89.497 1.00 34.51 74 ARG D CA 1
ATOM 8822 C C . ARG D 2 74 ? -48.913 23.186 90.204 1.00 37.44 74 ARG D C 1
ATOM 8823 O O . ARG D 2 74 ? -49.280 24.046 91.007 1.00 37.79 74 ARG D O 1
ATOM 8831 N N . GLY D 2 75 ? -49.621 22.112 89.936 1.00 39.95 75 GLY D N 1
ATOM 8832 C CA . GLY D 2 75 ? -50.898 21.839 90.593 1.00 38.37 75 GLY D CA 1
ATOM 8833 C C . GLY D 2 75 ? -51.210 20.376 90.477 1.00 43.77 75 GLY D C 1
ATOM 8834 O O . GLY D 2 75 ? -50.779 19.781 89.542 1.00 38.99 75 GLY D O 1
ATOM 8835 N N . GLY D 2 76 ? -51.912 19.803 91.435 1.00 44.18 76 GLY D N 1
ATOM 8836 C CA . GLY D 2 76 ? -52.228 18.382 91.285 1.00 43.39 76 GLY D CA 1
ATOM 8837 C C . GLY D 2 76 ? -53.475 18.000 92.022 1.00 48.60 76 GLY D C 1
ATOM 8838 O O . GLY D 2 76 ? -53.884 16.896 91.898 1.00 51.00 76 GLY D O 1
ATOM 8839 N N . GLY D 2 77 ? -54.063 18.907 92.769 1.00 87.97 77 GLY D N 1
ATOM 8840 C CA . GLY D 2 77 ? -55.239 18.507 93.553 1.00 94.01 77 GLY D CA 1
ATOM 8841 C C . GLY D 2 77 ? -55.576 19.473 94.668 1.00 99.21 77 GLY D C 1
ATOM 8842 O O . GLY D 2 77 ? -54.673 19.874 95.422 1.00 99.15 77 GLY D O 1
ATOM 8843 N N . GLY D 2 78 ? -56.868 19.782 94.761 1.00 94.90 78 GLY D N 1
ATOM 8844 C CA . GLY D 2 78 ? -57.472 20.707 95.731 1.00 87.71 78 GLY D CA 1
ATOM 8845 C C . GLY D 2 78 ? -58.896 20.993 95.317 1.00 94.29 78 GLY D C 1
ATOM 8846 O O . GLY D 2 78 ? -59.304 22.145 95.417 1.00 92.37 78 GLY D O 1
ATOM 8847 N N . GLY D 2 79 ? -59.588 19.958 94.833 1.00 92.13 79 GLY D N 1
ATOM 8848 C CA . GLY D 2 79 ? -60.975 20.011 94.339 1.00 94.55 79 GLY D CA 1
ATOM 8849 C C . GLY D 2 79 ? -61.281 18.785 93.491 1.00 89.51 79 GLY D C 1
ATOM 8850 O O . GLY D 2 79 ? -62.241 18.042 93.804 1.00 88.69 79 GLY D O 1
#

Nearest PDB structures (foldseek):
  6hpr-assembly1_D  TM=9.540E-01  e=3.914E-15  Homo sapiens
  4pig-assembly5_A  TM=9.332E-01  e=4.790E-15  Homo sapiens
  5xit-assembly2_F  TM=9.147E-01  e=4.478E-15  Mus musculus
  4i6l-assembly1_B  TM=9.634E-01  e=3.606E-14  Homo sapiens
  5jg6-assembly2_C  TM=9.512E-01  e=1.695E-13  Homo sapiens

Radius of gyration: 40.35 Å; Cα contacts (8 Å, |Δi|>4): 2426; chains: 4; bounding box: 92×100×123 Å

Secondary structure (DSSP, 8-state):
----TT--EE--SSS-HHHHHHHHHHHT-HHHHHHHHT--GGG--SS-TTS-TTHHHHHHHHHHHHHTSS--SEE--HHHHHHHHHHSGGGSSS--EEHHHHHHHHHHHHHHHT---SS----PPPP-TTS-HHHHHHHHHHHHHTT--SHHHHHH-EEEEEEEE-TTT--EEEEEEEESEEEEPP----EEEEE-S-HHHHHHHHHHHHTTT-EEEEE--HHHHHHHHHHH--SEEEEESB-STT-BHHHHHHHHHHSTTTTTS-EEEEE-GGGHHHHHHHSPPPSEEEESSP-HHHHHHHHHHHH-SSSEEHHHHHHHHT-EEE--TTS-EEETTTTEEE--EEEEEEEE--SEEEEEE--EEE-SS-EEE----EE--SS-EE-HHHH--SS----GGGSEEEEEEEEEEEE-SSSEEEEEEEE-TTT--EEEEETTEEEEE-GGGT--TTEEEEEEEEHHHHH--/---TT--EE---SS-HHHHHHHHHHHT-HHHHHHHHT--TTT--SS-TTTTTTHHHHHHHHHHHHHTTT--SEE-THHHHHHHHHHSGGGSSS--EEHHHHHHHHHHHHHHHT---SS----PPPP-TTS-HHHHHHHHHHHHHHH--SHHHHHH-EEEEEEEE-TTT--EEEEEEEESEEEEEPP---EEEEE-S-HHHHHHHHHHHTTTT-EEEEE--HHHHHHHHHHH--SEEEEESEETTTEEHHHHHHHHHHSTTGGGS-EEEEE-STTTHHHHHHHTT-SEEEESS--HHHHHHHHHHHH----EEHHHHHHHHT--EE--TTS-EEETTTTEEE--EEEEEEEE--SEEEEEEE-EEE-SS-EEE----EE--SS-EE-TTTB-S---SS-GGGGEEEEEEEEEEEE-SSSEEEEEEEE-TTT--EEEEETTEEEEE-GGGS--TTEEEEEEEEHHHHHHGGG---/-EEEEE-TTS-EEEEE--TT-BHHHHHHHHHHHH---GGG-EEEETTEE--TTSBTTTTT--TT-EEEEE---EE----/-EEEEE-TTS-EEEEE--TT-BHHHHHHHHHHHH---TTT-EEEETTEE--TT-BTGGGT--TT-EEEEE---EE----

Foldseek 3Di:
DQAAALQAFFADPALCQLVRFLLNAVLQPPVVLVPLLVPLPVQFDQPQPLEDRLQLVVLSSVVSCVRRVSPHNYDYSPSNQVVLCVNPVVSPDRFHDHNVVSNVSSLSNSQSRRFNAPDQDDDDQDFPPPPDPVVSQVSQVVNVSNGTPGVSCQFAKFKKWKWWAFPPPGDIGIHMDIDREAEFEFLFQLEEEEAALPVVLQVVLCVLQVVLPHHYHYDLDQVCVVVVCQVVVHQAYEFEQDGPPPHGSLVSLQVQCPDPVRVPRAYEYEYAVVCQVVSVVPGDDHNYYAYPVGPSVVVNVVSCVVSHTDDAEPVVRVCVQFDWAWADPVDFDQDVVVRGTGRIIMGMARAAGGQKHKYFYQQWDDDPVDIWGNLHFYDYDQFFAFCCVGNVDPPDDDDGLRGTWHWAKFWFWADIPRDTRIKMWGAHLPPRWIWIHRRSDIGTDDPVPHGDSRTGMIMIGRRVVNVPD/DFAALQAFEADPAQCQLVRFLLSVQLQPPVSLVDLLVCLPVQFDQPQPLEPRLQLVVLSSVVSCVRRVGPHLYDYSPVNQVSLCVNPVVSPDRFHDHNVVSNVSSLSRNQRRRFPANDQDDDDQDFCPPPDPVVSQVSQVVNVNNHTPGVSCQFAKFKKKKWKAFPPPRDIGIDIDIDREAEFEDDDQQEEEEADLPVVVVVVLCVLSVQQVHHYDYDLDQVCVLVVCVVVVHQEYEFEQDGPPPHGSLVSLLVQCVDPVRNLRAYEYEEAPPPVVQVSCVVSVHPYYAYPVGDSNVVNVVRCVSSDAEAEEVVVRVCNQQDWDWADPVDFDQDPVVRGTGRIIMGMAGATGGQKYKYFYPQWDDGPVDIWGNLHFHDYDQWFQFCPVGHDYDPPDPCRLRGIWHWAKFWFWADIPRDTRIKMWGARLVPRWIWIHRRSDIGTDDPVVHGDSRTGMTMIGRRVVSVCVPDDDD/DKEWEQEDVRDIDIDDDDQADFPVRVLVVVCVVPVDDSVQKWKDDPNDTGDGPGGNVVVPNDPHYYIYIDGDDDDDPPD/DKEWEQEDVRDIDIDDDDQFDFPVNVLVRVCVPPVDHSVFKWKDDPHDTGDGPGGNVVVPNDHHYYIYIDGDDDDDDDD